Protein 2C9O (pdb70)

Foldseek 3Di:
DVFVVVCVLLPQAQALCADPVLFHDCAPNQDHDLGQLSSVLSVVLVCVVVVVLQLFFAEEEAAPFLCQVNSLVNSLSSVHPLQFEAEDEQLVLDDDPDHSVRVVVLLFQSQKKKKFKDKAWKQWWAFQDWDPVCTKTWHAAPVGIDIDRHDPVLVVQCVVQVHDRQWIWMAGPPPRHIGTQAGEPVPDDPVDDERDNYYYTHHDHSTDIDIDIDMDTSSNVVVVDVVSVVVQVVCVVVVRMDMRGGEYEYENCQSDADVRLVSVSVQCNPPSTHHYYYYAHDAWDCQPPPVDDIDGRNHDPVNVVRYHYGYGYADQLVSLLVSLVSSCVVVVAAEDPLLSSVLSVVCVVANSVVSSVLRVVLCVVCVVVVHRHRYNVSSVVSPVVDDHPVVVVVVVVD/DAPVVVCLLQPQQQALCADPVQFNPAADSLGGDQGQLSSVLSVVLVCVVVVNLQLFFAEEEAAPFQCLVSSLVRSQSSNDVLQFEQEDEQLVLDDPVDHSVVVVVLSQQRRKKKKFKDWAWKQWAQWADWAPDCWIWTWGAAPVGIDIDTGHPVLVVLCVVQVDDHQWIWIAGPPPSHIDTQAGACVPDDADPHDDSRHDHTHDDHSTDTDIDIDMDTSSRVCDVVVRVVCVVVVRMDMRGGEYEYELNQSHAPVRLVSVSVLSNDSRTHHYYYYAHDAWDCQPPPVPDIDGSSHDPVNVVRYHYRYGYDDDLVRLLSSLVSLCVVVVAAADPVLSSVLSVVCVVANSVVSNVVRVQLRVVCVVVVHRHRYNVSSVVSPVVDDHPVVVVVVVD/DAPPPCVVCVLQPQAQALCADPVLFHDCAPSLDHPLGQQSSVLSVVLVCVVVLNLQLFAAEEEAAPFQCLVNSLVNSQSSVHPLFFEAEDELLVLDDPPDHSVRVVVLRQQSRKKKWFFDPVPTDTDIGTRNVVVVVPVVSVVVQVVCVVVVGMDMHGGEYEYELNQSHAPVNQVSVSVQSNDSRTHHYYYYAHDAWDCQPPPVPDIDGSSHDPVRVVRYHYGYGYADDLVRLLVSLVSLCVVVVAAEDPLQSSVLSVVCVVPNSVVSSVVRVQLRVVCVVVVHRHRYNVSSVVSPVVDDDPVVVVVVVVD

Secondary structure (DSSP, 8-state):
-HHHHHHHTTTT--S--B-TTSPBPSEETTEES-HHHHHHHHHHHHHHHTT--TT-EEEEE--TTSSHHHHHHHHHHHH-TTS-EEEEEGGGG--SSS-HHHHHHHHHHHTEEEEEEEEEEEEEEEEEEEEE--EEEEEEETTEEEEEEE-HHHHHHHHHTT--TTEEEEEETTT--EEEEEEETTS--TTS-SSSSEEPPPPS-SEEEEEEEEEEEHHHHHHT--HHHHHHHHHHHTTSEEEEE-EEEEESGGG-BHHHHHHHHHHTTSTTPPEEEEEE--SEEEPBTTSS-EEETT--HHHHTTEEEEE--PPPHHHHHHHHHHHHHHHT--B-HHHHHHHHHHHHHS-HHHHHHTHHHHHHHHHHTT-SSB-HHHHHHHHHHS--HHHHHHHHH-/---GGGGGGGTT--S----TTS---SEETTEES-HHHHHHHHHHHHHHHTT--TT-EEEEE--TTSSHHHHHHHHHHHH-TTS-EEEEEGGGG--SSS-HHHHHHHHHHHTEEEEEEEEEEEEEEEEEEEEE---EEEEEEETTEEEEEEE-HHHHHHHHHTT--TTEEEEEETTT--EEEEEEEGGGS--SSEEETTEEPPPSS-SEEEEEEEEEEEHHHH--HHHHHHHHHTTSEEEEE-EEEEESGGG-BHHHHHHHHHHTT-TTPPEEEEEE--SEEEPBTTSS-EEETT--HHHHTTEEEEE--PPPHHHHHHHHHHHHHHHT--B-HHHHHHHHHHHHHS-HHHHHHTHHHHHHHHHHTT-SSB-HHHHHHHHHH---HHHHHHHH-/-----GGGTGGGTT--S--B-TTSPBPSEETTEES-HHHHHHHHHHHHHHHTT--TT-EEEEE--TTSSHHHHHHHHHHHH-TTS-EEEEEGGGG--SSS-HHHHHHHHHHHTEEEEEEEE--EEEEEEEHHHHHTT---HHHHHHHHHHTTSEEEEE-EEEEE-GGG-BHHHHHHHHHHHTSSSPPEEEEEE--SEEEPBTTSS-EEETT--HHHHTTEEEEE--PPPHHHHHHHHHHHHHHTT--B-HHHHHHHHHHHHHS-HHHHHHTHHHHHHHHHHTT-SSB-HHHHHHHHHH-B-HHHHHHHHH-

InterPro domains:
  IPR003593 AAA+ ATPase domain [SM00382] (62-365)
  IPR010339 TIP49, P-loop domain [PF06068] (14-368)
  IPR027238 RuvB-like [PTHR11093] (2-456)
  IPR027417 P-loop containing nucleoside triphosphate hydrolase [G3DSA:3.40.50.300] (10-363)
  IPR027417 P-loop containing nucleoside triphosphate hydrolase [SSF52540] (37-436)
  IPR041048 RuvB-like, AAA-lid domain [PF17856] (374-439)
  IPR042487 RuvBL1/2, DNA/RNA binding domain [G3DSA:2.40.50.360] (119-244)

Structure (mmCIF, N/CA/C/O backbone):
data_2C9O
#
_entry.id   2C9O
#
_cell.length_a   207.080
_cell.length_b   207.080
_cell.length_c   60.710
_cell.angle_alpha   90.00
_cell.angle_beta   90.00
_cell.angle_gamma   120.00
#
_symmetry.space_group_name_H-M   'P 6'
#
loop_
_entity.id
_entity.type
_entity.pdbx_description
1 polymer 'RUVB-LIKE 1'
2 non-polymer "ADENOSINE-5'-DIPHOSPHATE"
3 water water
#
loop_
_atom_site.group_PDB
_atom_site.id
_atom_site.type_symbol
_atom_site.label_atom_id
_atom_site.label_alt_id
_atom_site.label_comp_id
_atom_site.label_asym_id
_atom_site.label_entity_id
_atom_site.label_seq_id
_atom_site.pdbx_PDB_ins_code
_atom_site.Cartn_x
_atom_site.Cartn_y
_atom_site.Cartn_z
_atom_site.occupancy
_atom_site.B_iso_or_equiv
_atom_site.auth_seq_id
_atom_site.auth_comp_id
_atom_site.auth_asym_id
_atom_site.auth_atom_id
_atom_site.pdbx_PDB_model_num
ATOM 1 N N . THR A 1 9 ? 3.903 34.503 18.447 1.00 74.62 9 THR A N 1
ATOM 2 C CA . THR A 1 9 ? 2.831 35.099 19.317 1.00 74.33 9 THR A CA 1
ATOM 3 C C . THR A 1 9 ? 2.894 34.565 20.757 1.00 74.17 9 THR A C 1
ATOM 4 O O . THR A 1 9 ? 3.063 35.334 21.703 1.00 74.10 9 THR A O 1
ATOM 8 N N . THR A 1 10 ? 2.751 33.253 20.930 1.00 73.81 10 THR A N 1
ATOM 9 C CA . THR A 1 10 ? 2.878 32.671 22.267 1.00 73.56 10 THR A CA 1
ATOM 10 C C . THR A 1 10 ? 4.232 33.063 22.857 1.00 73.20 10 THR A C 1
ATOM 11 O O . THR A 1 10 ? 4.314 33.315 24.067 1.00 73.41 10 THR A O 1
ATOM 15 N N . LYS A 1 11 ? 5.282 33.139 22.020 1.00 72.38 11 LYS A N 1
ATOM 16 C CA . LYS A 1 11 ? 6.625 33.504 22.532 1.00 71.59 11 LYS A CA 1
ATOM 17 C C . LYS A 1 11 ? 6.794 35.014 22.828 1.00 70.47 11 LYS A C 1
ATOM 18 O O . LYS A 1 11 ? 7.381 35.360 23.854 1.00 69.86 11 LYS A O 1
ATOM 24 N N . THR A 1 12 ? 6.276 35.897 21.968 1.00 69.19 12 THR A N 1
ATOM 25 C CA . THR A 1 12 ? 6.325 37.340 22.271 1.00 68.27 12 THR A CA 1
ATOM 26 C C . THR A 1 12 ? 5.485 37.587 23.520 1.00 66.84 12 THR A C 1
ATOM 27 O O . THR A 1 12 ? 5.904 38.292 24.432 1.00 65.48 12 THR A O 1
ATOM 31 N N . GLN A 1 13 ? 4.319 36.945 23.547 1.00 66.20 13 GLN A N 1
ATOM 32 C CA . GLN A 1 13 ? 3.436 36.903 24.708 1.00 65.71 13 GLN A CA 1
ATOM 33 C C . GLN A 1 13 ? 4.181 36.404 25.921 1.00 65.27 13 GLN A C 1
ATOM 34 O O . GLN A 1 13 ? 4.066 37.005 26.993 1.00 65.51 13 GLN A O 1
ATOM 40 N N . ARG A 1 14 ? 4.954 35.323 25.742 1.00 63.65 14 ARG A N 1
ATOM 41 C CA . ARG A 1 14 ? 5.748 34.740 26.819 1.00 63.00 14 ARG A CA 1
ATOM 42 C C . ARG A 1 14 ? 6.792 35.696 27.400 1.00 61.24 14 ARG A C 1
ATOM 43 O O . ARG A 1 14 ? 7.113 35.599 28.598 1.00 61.49 14 ARG A O 1
ATOM 51 N N . ILE A 1 15 ? 7.369 36.559 26.553 1.00 57.91 15 ILE A N 1
ATOM 52 C CA . ILE A 1 15 ? 8.422 37.457 26.994 1.00 55.64 15 ILE A CA 1
ATOM 53 C C . ILE A 1 15 ? 7.916 38.858 27.459 1.00 53.25 15 ILE A C 1
ATOM 54 O O . ILE A 1 15 ? 8.701 39.674 27.931 1.00 52.90 15 ILE A O 1
ATOM 59 N N . ALA A 1 16 ? 6.622 39.113 27.326 1.00 50.57 16 ALA A N 1
ATOM 60 C CA . ALA A 1 16 ? 6.036 40.435 27.622 1.00 49.46 16 ALA A CA 1
ATOM 61 C C . ALA A 1 16 ? 6.106 40.798 29.098 1.00 47.18 16 ALA A C 1
ATOM 62 O O . ALA A 1 16 ? 6.341 41.926 29.421 1.00 44.93 16 ALA A O 1
ATOM 64 N N . SER A 1 17 ? 5.932 39.826 29.995 1.00 45.32 17 SER A N 1
ATOM 65 C CA . SER A 1 17 ? 6.027 40.141 31.395 1.00 44.94 17 SER A CA 1
ATOM 66 C C . SER A 1 17 ? 7.478 40.405 31.844 1.00 42.80 17 SER A C 1
ATOM 67 O O . SER A 1 17 ? 7.727 40.716 33.008 1.00 40.58 17 SER A O 1
ATOM 70 N N . HIS A 1 18 ? 8.412 40.244 30.913 1.00 41.23 18 HIS A N 1
ATOM 71 C CA . HIS A 1 18 ? 9.831 40.527 31.127 1.00 42.41 18 HIS A CA 1
ATOM 72 C C . HIS A 1 18 ? 10.358 41.693 30.296 1.00 41.74 18 HIS A C 1
ATOM 73 O O . HIS A 1 18 ? 11.542 41.751 30.099 1.00 42.97 18 HIS A O 1
ATOM 80 N N . SER A 1 19 ? 9.483 42.586 29.805 1.00 41.21 19 SER A N 1
ATOM 81 C CA . SER A 1 19 ? 9.852 43.687 28.927 1.00 41.26 19 SER A CA 1
ATOM 82 C C . SER A 1 19 ? 10.779 44.691 29.575 1.00 41.41 19 SER A C 1
ATOM 83 O O . SER A 1 19 ? 11.383 45.517 28.880 1.00 40.41 19 SER A O 1
ATOM 86 N N . HIS A 1 20 ? 10.863 44.638 30.907 1.00 41.30 20 HIS A N 1
ATOM 87 C CA . HIS A 1 20 ? 11.735 45.534 31.684 1.00 41.29 20 HIS A CA 1
ATOM 88 C C . HIS A 1 20 ? 13.179 44.997 31.869 1.00 40.66 20 HIS A C 1
ATOM 89 O O . HIS A 1 20 ? 14.033 45.701 32.379 1.00 39.74 20 HIS A O 1
ATOM 96 N N . VAL A 1 21 ? 13.397 43.742 31.521 1.00 41.30 21 VAL A N 1
ATOM 97 C CA . VAL A 1 21 ? 14.665 43.048 31.753 1.00 41.74 21 VAL A CA 1
ATOM 98 C C . VAL A 1 21 ? 15.643 43.350 30.608 1.00 42.45 21 VAL A C 1
ATOM 99 O O . VAL A 1 21 ? 15.421 43.002 29.442 1.00 42.32 21 VAL A O 1
ATOM 103 N N . LYS A 1 22 ? 16.707 44.065 30.963 1.00 43.46 22 LYS A N 1
ATOM 104 C CA . LYS A 1 22 ? 17.695 44.548 29.991 1.00 43.67 22 LYS A CA 1
ATOM 105 C C . LYS A 1 22 ? 19.036 43.855 30.075 1.00 42.57 22 LYS A C 1
ATOM 106 O O . LYS A 1 22 ? 19.889 44.112 29.269 1.00 42.56 22 LYS A O 1
ATOM 112 N N . GLY A 1 23 ? 19.216 43.008 31.061 1.00 42.94 23 GLY A N 1
ATOM 113 C CA . GLY A 1 23 ? 20.498 42.409 31.341 1.00 42.84 23 GLY A CA 1
ATOM 114 C C . GLY A 1 23 ? 20.440 42.014 32.801 1.00 43.16 23 GLY A C 1
ATOM 115 O O . GLY A 1 23 ? 19.347 42.008 33.403 1.00 42.01 23 GLY A O 1
ATOM 116 N N . LEU A 1 24 ? 21.609 41.676 33.356 1.00 42.83 24 LEU A N 1
ATOM 117 C CA . LEU A 1 24 ? 21.716 41.120 34.701 1.00 42.60 24 LEU A CA 1
ATOM 118 C C . LEU A 1 24 ? 22.078 42.188 35.715 1.00 42.63 24 LEU A C 1
ATOM 119 O O . LEU A 1 24 ? 22.068 41.918 36.903 1.00 42.54 24 LEU A O 1
ATOM 124 N N . GLY A 1 25 ? 22.410 43.397 35.257 1.00 43.09 25 GLY A N 1
ATOM 125 C CA . GLY A 1 25 ? 22.702 44.500 36.162 1.00 43.30 25 GLY A CA 1
ATOM 126 C C . GLY A 1 25 ? 23.855 44.269 37.107 1.00 43.01 25 GLY A C 1
ATOM 127 O O . GLY A 1 25 ? 23.723 44.413 38.313 1.00 43.37 25 GLY A O 1
ATOM 128 N N . LEU A 1 26 ? 24.994 43.891 36.560 1.00 43.94 26 LEU A N 1
ATOM 129 C CA . LEU A 1 26 ? 26.214 43.653 37.373 1.00 44.65 26 LEU A CA 1
ATOM 130 C C . LEU A 1 26 ? 27.223 44.717 37.066 1.00 45.90 26 LEU A C 1
ATOM 131 O O . LEU A 1 26 ? 27.144 45.343 36.032 1.00 46.26 26 LEU A O 1
ATOM 136 N N . ASP A 1 27 ? 28.176 44.915 37.963 1.00 47.41 27 ASP A N 1
ATOM 137 C CA . ASP A 1 27 ? 29.237 45.853 37.709 1.00 49.27 27 ASP A CA 1
ATOM 138 C C . ASP A 1 27 ? 30.362 45.110 37.023 1.00 50.12 27 ASP A C 1
ATOM 139 O O . ASP A 1 27 ? 30.216 43.931 36.643 1.00 49.71 27 ASP A O 1
ATOM 144 N N . GLU A 1 28 ? 31.477 45.816 36.860 1.00 51.41 28 GLU A N 1
ATOM 145 C CA . GLU A 1 28 ? 32.616 45.338 36.095 1.00 52.39 28 GLU A CA 1
ATOM 146 C C . GLU A 1 28 ? 33.322 44.214 36.811 1.00 52.75 28 GLU A C 1
ATOM 147 O O . GLU A 1 28 ? 33.929 43.360 36.169 1.00 53.31 28 GLU A O 1
ATOM 153 N N . SER A 1 29 ? 33.220 44.216 38.143 1.00 52.91 29 SER A N 1
ATOM 154 C CA . SER A 1 29 ? 33.685 43.114 38.992 1.00 52.70 29 SER A CA 1
ATOM 155 C C . SER A 1 29 ? 32.787 41.886 38.854 1.00 52.62 29 SER A C 1
ATOM 156 O O . SER A 1 29 ? 33.117 40.806 39.351 1.00 53.07 29 SER A O 1
ATOM 159 N N . GLY A 1 30 ? 31.641 42.052 38.201 1.00 52.60 30 GLY A N 1
ATOM 160 C CA . GLY A 1 30 ? 30.666 40.956 38.042 1.00 51.92 30 GLY A CA 1
ATOM 161 C C . GLY A 1 30 ? 29.717 40.823 39.224 1.00 51.79 30 GLY A C 1
ATOM 162 O O . GLY A 1 30 ? 29.007 39.843 39.319 1.00 52.47 30 GLY A O 1
ATOM 163 N N . LEU A 1 31 ? 29.693 41.800 40.127 1.00 52.05 31 LEU A N 1
ATOM 164 C CA . LEU A 1 31 ? 28.817 41.763 41.310 1.00 52.28 31 LEU A CA 1
ATOM 165 C C . LEU A 1 31 ? 27.527 42.512 41.053 1.00 52.55 31 LEU A C 1
ATOM 166 O O . LEU A 1 31 ? 27.498 43.438 40.249 1.00 52.34 31 LEU A O 1
ATOM 171 N N . ALA A 1 32 ? 26.460 42.098 41.739 1.00 52.89 32 ALA A N 1
ATOM 172 C CA . ALA A 1 32 ? 25.101 42.605 41.453 1.00 53.62 32 ALA A CA 1
ATOM 173 C C . ALA A 1 32 ? 24.926 44.031 41.972 1.00 53.98 32 ALA A C 1
ATOM 174 O O . ALA A 1 32 ? 25.252 44.336 43.115 1.00 54.43 32 ALA A O 1
ATOM 176 N N . LYS A 1 33 ? 24.413 44.910 41.123 1.00 54.73 33 LYS A N 1
ATOM 177 C CA . LYS A 1 33 ? 24.058 46.239 41.578 1.00 55.09 33 LYS A CA 1
ATOM 178 C C . LYS A 1 33 ? 22.675 46.211 42.206 1.00 55.39 33 LYS A C 1
ATOM 179 O O . LYS A 1 33 ? 21.818 45.490 41.755 1.00 55.76 33 LYS A O 1
ATOM 185 N N . GLN A 1 34 ? 22.472 47.027 43.235 1.00 56.83 34 GLN A N 1
ATOM 186 C CA . GLN A 1 34 ? 21.174 47.188 43.939 1.00 56.63 34 GLN A CA 1
ATOM 187 C C . GLN A 1 34 ? 19.938 47.033 43.050 1.00 56.00 34 GLN A C 1
ATOM 188 O O . GLN A 1 34 ? 18.957 46.312 43.363 1.00 57.94 34 GLN A O 1
ATOM 194 N N . ALA A 1 35 ? 19.976 47.726 41.933 1.00 54.50 35 ALA A N 1
ATOM 195 C CA . ALA A 1 35 ? 18.892 47.662 40.992 1.00 52.76 35 ALA A CA 1
ATOM 196 C C . ALA A 1 35 ? 19.411 48.211 39.706 1.00 52.05 35 ALA A C 1
ATOM 197 O O . ALA A 1 35 ? 19.730 49.409 39.638 1.00 52.55 35 ALA A O 1
ATOM 199 N N . ALA A 1 36 ? 19.507 47.357 38.690 1.00 50.15 36 ALA A N 1
ATOM 200 C CA . ALA A 1 36 ? 20.022 47.799 37.407 1.00 49.04 36 ALA A CA 1
ATOM 201 C C . ALA A 1 36 ? 19.584 46.839 36.320 1.00 47.50 36 ALA A C 1
ATOM 202 O O . ALA A 1 36 ? 19.428 45.651 36.563 1.00 48.25 36 ALA A O 1
ATOM 204 N N . SER A 1 37 ? 19.439 47.358 35.111 1.00 46.06 37 SER A N 1
ATOM 205 C CA . SER A 1 37 ? 18.970 46.605 33.964 1.00 46.12 37 SER A CA 1
ATOM 206 C C . SER A 1 37 ? 17.599 45.989 34.192 1.00 45.22 37 SER A C 1
ATOM 207 O O . SER A 1 37 ? 17.273 45.019 33.546 1.00 43.79 37 SER A O 1
ATOM 210 N N . GLY A 1 38 ? 16.804 46.573 35.090 1.00 44.40 38 GLY A N 1
ATOM 211 C CA . GLY A 1 38 ? 15.463 46.087 35.382 1.00 44.88 38 GLY A CA 1
ATOM 212 C C . GLY A 1 38 ? 15.320 45.095 36.518 1.00 44.76 38 GLY A C 1
ATOM 213 O O . GLY A 1 38 ? 14.221 44.819 36.944 1.00 44.36 38 GLY A O 1
ATOM 214 N N . LEU A 1 39 ? 16.430 44.550 37.002 1.00 44.87 39 LEU A N 1
ATOM 215 C CA . LEU A 1 39 ? 16.408 43.527 38.022 1.00 44.77 39 LEU A CA 1
ATOM 216 C C . LEU A 1 39 ? 16.693 44.104 39.402 1.00 44.63 39 LEU A C 1
ATOM 217 O O . LEU A 1 39 ? 17.523 44.985 39.549 1.00 44.61 39 LEU A O 1
ATOM 222 N N . VAL A 1 40 ? 16.013 43.575 40.408 1.00 44.41 40 VAL A N 1
ATOM 223 C CA . VAL A 1 40 ? 16.194 43.995 41.787 1.00 45.00 40 VAL A CA 1
ATOM 224 C C . VAL A 1 40 ? 16.275 42.711 42.590 1.00 44.42 40 VAL A C 1
ATOM 225 O O . VAL A 1 40 ? 15.524 41.811 42.370 1.00 46.20 40 VAL A O 1
ATOM 229 N N . GLY A 1 41 ? 17.197 42.615 43.523 1.00 43.96 41 GLY A N 1
ATOM 230 C CA . GLY A 1 41 ? 17.307 41.458 44.364 1.00 43.74 41 GLY A CA 1
ATOM 231 C C . GLY A 1 41 ? 17.817 40.288 43.552 1.00 44.16 41 GLY A C 1
ATOM 232 O O . GLY A 1 41 ? 18.403 40.455 42.467 1.00 42.97 41 GLY A O 1
ATOM 233 N N . GLN A 1 42 ? 17.618 39.093 44.098 1.00 43.80 42 GLN A N 1
ATOM 234 C CA . GLN A 1 42 ? 18.119 37.855 43.475 1.00 43.92 42 GLN A CA 1
ATOM 235 C C . GLN A 1 42 ? 19.611 37.937 43.073 1.00 44.18 42 GLN A C 1
ATOM 236 O O . GLN A 1 42 ? 20.026 37.407 42.037 1.00 43.27 42 GLN A O 1
ATOM 242 N N . GLU A 1 43 ? 20.416 38.550 43.932 1.00 44.38 43 GLU A N 1
ATOM 243 C CA . GLU A 1 43 ? 21.780 38.924 43.571 1.00 45.83 43 GLU A CA 1
ATOM 244 C C . GLU A 1 43 ? 22.752 37.758 43.326 1.00 45.08 43 GLU A C 1
ATOM 245 O O . GLU A 1 43 ? 23.456 37.758 42.342 1.00 44.14 43 GLU A O 1
ATOM 251 N N . ASN A 1 44 ? 22.743 36.766 44.207 1.00 45.77 44 ASN A N 1
ATOM 252 C CA . ASN A 1 44 ? 23.583 35.575 44.050 1.00 45.19 44 ASN A CA 1
ATOM 253 C C . ASN A 1 44 ? 23.356 34.949 42.688 1.00 44.15 44 ASN A C 1
ATOM 254 O O . ASN A 1 44 ? 24.321 34.723 41.963 1.00 42.46 44 ASN A O 1
ATOM 259 N N . ALA A 1 45 ? 22.083 34.726 42.316 1.00 43.51 45 ALA A N 1
ATOM 260 C CA . ALA A 1 45 ? 21.769 34.095 41.039 1.00 43.14 45 ALA A CA 1
ATOM 261 C C . ALA A 1 45 ? 22.184 34.933 39.848 1.00 43.04 45 ALA A C 1
ATOM 262 O O . ALA A 1 45 ? 22.678 34.418 38.844 1.00 44.14 45 ALA A O 1
ATOM 264 N N . ARG A 1 46 ? 21.942 36.233 39.937 1.00 42.15 46 ARG A N 1
ATOM 265 C CA . ARG A 1 46 ? 22.390 37.183 38.911 1.00 41.18 46 ARG A CA 1
ATOM 266 C C . ARG A 1 46 ? 23.879 37.119 38.709 1.00 40.97 46 ARG A C 1
ATOM 267 O O . ARG A 1 46 ? 24.311 37.087 37.579 1.00 41.54 46 ARG A O 1
ATOM 275 N N . GLU A 1 47 ? 24.653 37.061 39.797 1.00 40.87 47 GLU A N 1
ATOM 276 C CA . GLU A 1 47 ? 26.092 36.884 39.722 1.00 41.71 47 GLU A CA 1
ATOM 277 C C . GLU A 1 47 ? 26.512 35.521 39.121 1.00 41.60 47 GLU A C 1
ATOM 278 O O . GLU A 1 47 ? 27.439 35.451 38.314 1.00 41.91 47 GLU A O 1
ATOM 284 N N . ALA A 1 48 ? 25.828 34.444 39.490 1.00 40.80 48 ALA A N 1
ATOM 285 C CA . ALA A 1 48 ? 26.063 33.150 38.828 1.00 41.08 48 ALA A CA 1
ATOM 286 C C . ALA A 1 48 ? 25.748 33.217 37.337 1.00 40.15 48 ALA A C 1
ATOM 287 O O . ALA A 1 48 ? 26.548 32.774 36.517 1.00 39.68 48 ALA A O 1
ATOM 289 N N . CYS A 1 49 ? 24.644 33.831 36.935 1.00 41.91 49 CYS A N 1
ATOM 290 C CA . CYS A 1 49 ? 24.387 34.000 35.488 1.00 41.56 49 CYS A CA 1
ATOM 291 C C . CYS A 1 49 ? 25.465 34.807 34.770 1.00 41.34 49 CYS A C 1
ATOM 292 O O . CYS A 1 49 ? 25.730 34.618 33.595 1.00 40.85 49 CYS A O 1
ATOM 295 N N . GLY A 1 50 ? 26.077 35.736 35.472 1.00 42.04 50 GLY A N 1
ATOM 296 C CA . GLY A 1 50 ? 27.181 36.506 34.898 1.00 42.15 50 GLY A CA 1
ATOM 297 C C . GLY A 1 50 ? 28.427 35.690 34.612 1.00 41.97 50 GLY A C 1
ATOM 298 O O . GLY A 1 50 ? 29.107 35.933 33.629 1.00 42.13 50 GLY A O 1
ATOM 299 N N . VAL A 1 51 ? 28.727 34.734 35.475 1.00 42.22 51 VAL A N 1
ATOM 300 C CA . VAL A 1 51 ? 29.754 33.737 35.159 1.00 43.00 51 VAL A CA 1
ATOM 301 C C . VAL A 1 51 ? 29.385 32.917 33.927 1.00 42.29 51 VAL A C 1
ATOM 302 O O . VAL A 1 51 ? 30.198 32.753 33.045 1.00 42.80 51 VAL A O 1
ATOM 306 N N . ILE A 1 52 ? 28.152 32.466 33.830 1.00 42.90 52 ILE A N 1
ATOM 307 C CA . ILE A 1 52 ? 27.690 31.779 32.625 1.00 42.35 52 ILE A CA 1
ATOM 308 C C . ILE A 1 52 ? 27.903 32.655 31.412 1.00 41.83 52 ILE A C 1
ATOM 309 O O . ILE A 1 52 ? 28.435 32.215 30.421 1.00 40.17 52 ILE A O 1
ATOM 314 N N . VAL A 1 53 ? 27.514 33.918 31.497 1.00 41.46 53 VAL A N 1
ATOM 315 C CA . VAL A 1 53 ? 27.677 34.808 30.352 1.00 42.48 53 VAL A CA 1
ATOM 316 C C . VAL A 1 53 ? 29.141 34.863 29.922 1.00 41.25 53 VAL A C 1
ATOM 317 O O . VAL A 1 53 ? 29.441 34.755 28.756 1.00 40.30 53 VAL A O 1
ATOM 321 N N . GLU A 1 54 ? 30.051 35.000 30.866 1.00 41.86 54 GLU A N 1
ATOM 322 C CA . GLU A 1 54 ? 31.474 35.068 30.496 1.00 42.93 54 GLU A CA 1
ATOM 323 C C . GLU A 1 54 ? 31.968 33.748 29.920 1.00 43.03 54 GLU A C 1
ATOM 324 O O . GLU A 1 54 ? 32.767 33.741 29.006 1.00 43.19 54 GLU A O 1
ATOM 330 N N . LEU A 1 55 ? 31.508 32.631 30.472 1.00 43.18 55 LEU A N 1
ATOM 331 C CA . LEU A 1 55 ? 31.881 31.322 29.963 1.00 43.97 55 LEU A CA 1
ATOM 332 C C . LEU A 1 55 ? 31.421 31.149 28.511 1.00 44.01 55 LEU A C 1
ATOM 333 O O . LEU A 1 55 ? 32.133 30.612 27.680 1.00 42.93 55 LEU A O 1
ATOM 338 N N . ILE A 1 56 ? 30.195 31.565 28.233 1.00 44.28 56 ILE A N 1
ATOM 339 C CA . ILE A 1 56 ? 29.654 31.477 26.892 1.00 45.56 56 ILE A CA 1
ATOM 340 C C . ILE A 1 56 ? 30.462 32.344 25.952 1.00 45.80 56 ILE A C 1
ATOM 341 O O . ILE A 1 56 ? 30.850 31.888 24.890 1.00 46.15 56 ILE A O 1
ATOM 346 N N . LYS A 1 57 ? 30.731 33.587 26.349 1.00 46.89 57 LYS A N 1
ATOM 347 C CA . LYS A 1 57 ? 31.501 34.495 25.521 1.00 48.28 57 LYS A CA 1
ATOM 348 C C . LYS A 1 57 ? 32.938 33.994 25.275 1.00 48.92 57 LYS A C 1
ATOM 349 O O . LYS A 1 57 ? 33.483 34.228 24.215 1.00 48.45 57 LYS A O 1
ATOM 355 N N . SER A 1 58 ? 33.515 33.306 26.263 1.00 49.64 58 SER A N 1
ATOM 356 C CA . SER A 1 58 ? 34.821 32.641 26.144 1.00 51.02 58 SER A CA 1
ATOM 357 C C . SER A 1 58 ? 34.782 31.296 25.424 1.00 51.82 58 SER A C 1
ATOM 358 O O . SER A 1 58 ? 35.809 30.696 25.214 1.00 51.60 58 SER A O 1
ATOM 361 N N . LYS A 1 59 ? 33.587 30.805 25.102 1.00 53.38 59 LYS A N 1
ATOM 362 C CA . LYS A 1 59 ? 33.393 29.487 24.510 1.00 53.95 59 LYS A CA 1
ATOM 363 C C . LYS A 1 59 ? 33.981 28.385 25.373 1.00 54.24 59 LYS A C 1
ATOM 364 O O . LYS A 1 59 ? 34.716 27.514 24.911 1.00 54.48 59 LYS A O 1
ATOM 370 N N . LYS A 1 60 ? 33.607 28.423 26.645 1.00 54.61 60 LYS A N 1
ATOM 371 C CA . LYS A 1 60 ? 34.016 27.420 27.613 1.00 54.70 60 LYS A CA 1
ATOM 372 C C . LYS A 1 60 ? 32.817 26.670 28.104 1.00 54.53 60 LYS A C 1
ATOM 373 O O . LYS A 1 60 ? 32.876 26.039 29.148 1.00 55.22 60 LYS A O 1
ATOM 379 N N . MET A 1 61 ? 31.737 26.726 27.332 1.00 54.38 61 MET A N 1
ATOM 380 C CA . MET A 1 61 ? 30.470 26.082 27.699 1.00 54.72 61 MET A CA 1
ATOM 381 C C . MET A 1 61 ? 30.234 24.767 26.933 1.00 54.92 61 MET A C 1
ATOM 382 O O . MET A 1 61 ? 29.146 24.156 27.064 1.00 56.44 61 MET A O 1
ATOM 387 N N . ALA A 1 62 ? 31.235 24.336 26.169 1.00 53.78 62 ALA A N 1
ATOM 388 C CA . ALA A 1 62 ? 31.123 23.162 25.327 1.00 53.75 62 ALA A CA 1
ATOM 389 C C . ALA A 1 62 ? 30.664 21.964 26.140 1.00 53.14 62 ALA A C 1
ATOM 390 O O . ALA A 1 62 ? 31.301 21.567 27.109 1.00 51.66 62 ALA A O 1
ATOM 392 N N . GLY A 1 63 ? 29.528 21.425 25.725 1.00 52.87 63 GLY A N 1
ATOM 393 C CA . GLY A 1 63 ? 28.885 20.318 26.423 1.00 52.84 63 GLY A CA 1
ATOM 394 C C . GLY A 1 63 ? 28.336 20.625 27.809 1.00 52.37 63 GLY A C 1
ATOM 395 O O . GLY A 1 63 ? 28.152 19.708 28.574 1.00 54.16 63 GLY A O 1
ATOM 396 N N . ARG A 1 64 ? 28.132 21.890 28.173 1.00 50.66 64 ARG A N 1
ATOM 397 C CA . ARG A 1 64 ? 27.516 22.187 29.464 1.00 49.33 64 ARG A CA 1
ATOM 398 C C . ARG A 1 64 ? 26.175 22.826 29.181 1.00 47.54 64 ARG A C 1
ATOM 399 O O . ARG A 1 64 ? 25.940 23.334 28.103 1.00 47.30 64 ARG A O 1
ATOM 407 N N . ALA A 1 65 ? 25.301 22.813 30.172 1.00 46.58 65 ALA A N 1
ATOM 408 C CA . ALA A 1 65 ? 24.015 23.478 30.087 1.00 45.34 65 ALA A CA 1
ATOM 409 C C . ALA A 1 65 ? 23.831 24.115 31.455 1.00 44.53 65 ALA A C 1
ATOM 410 O O . ALA A 1 65 ? 24.682 23.962 32.341 1.00 42.80 65 ALA A O 1
ATOM 412 N N . VAL A 1 66 ? 22.745 24.863 31.614 1.00 43.94 66 VAL A N 1
ATOM 413 C CA . VAL A 1 66 ? 22.464 25.576 32.843 1.00 44.13 66 VAL A CA 1
ATOM 414 C C . VAL A 1 66 ? 21.119 25.060 33.338 1.00 43.56 66 VAL A C 1
ATOM 415 O O . VAL A 1 66 ? 20.280 24.721 32.524 1.00 43.73 66 VAL A O 1
ATOM 419 N N . LEU A 1 67 ? 20.958 24.985 34.660 1.00 43.71 67 LEU A N 1
ATOM 420 C CA . LEU A 1 67 ? 19.713 24.714 35.328 1.00 44.49 67 LEU A CA 1
ATOM 421 C C . LEU A 1 67 ? 19.454 25.800 36.371 1.00 43.87 67 LEU A C 1
ATOM 422 O O . LEU A 1 67 ? 20.221 25.978 37.280 1.00 44.16 67 LEU A O 1
ATOM 427 N N . LEU A 1 68 ? 18.356 26.518 36.212 1.00 44.88 68 LEU A N 1
ATOM 428 C CA . LEU A 1 68 ? 17.805 27.430 37.246 1.00 44.48 68 LEU A CA 1
ATOM 429 C C . LEU A 1 68 ? 16.761 26.679 38.079 1.00 43.78 68 LEU A C 1
ATOM 430 O O . LEU A 1 68 ? 15.800 26.173 37.551 1.00 42.65 68 LEU A O 1
ATOM 435 N N . ALA A 1 69 ? 16.999 26.580 39.384 1.00 43.15 69 ALA A N 1
ATOM 436 C CA . ALA A 1 69 ? 16.171 25.836 40.282 1.00 42.91 69 ALA A CA 1
ATOM 437 C C . ALA A 1 69 ? 15.628 26.702 41.386 1.00 42.64 69 ALA A C 1
ATOM 438 O O . ALA A 1 69 ? 16.372 27.232 42.186 1.00 43.11 69 ALA A O 1
ATOM 440 N N . GLY A 1 70 ? 14.324 26.764 41.486 1.00 42.62 70 GLY A N 1
ATOM 441 C CA . GLY A 1 70 ? 13.695 27.464 42.559 1.00 42.27 70 GLY A CA 1
ATOM 442 C C . GLY A 1 70 ? 12.220 27.530 42.339 1.00 42.78 70 GLY A C 1
ATOM 443 O O . GLY A 1 70 ? 11.683 27.114 41.263 1.00 42.31 70 GLY A O 1
ATOM 444 N N . PRO A 1 71 ? 11.540 28.046 43.355 1.00 43.55 71 PRO A N 1
ATOM 445 C CA . PRO A 1 71 ? 10.098 28.018 43.319 1.00 43.79 71 PRO A CA 1
ATOM 446 C C . PRO A 1 71 ? 9.517 28.893 42.215 1.00 44.02 71 PRO A C 1
ATOM 447 O O . PRO A 1 71 ? 10.247 29.663 41.569 1.00 45.10 71 PRO A O 1
ATOM 451 N N . PRO A 1 72 ? 8.216 28.746 41.975 1.00 43.29 72 PRO A N 1
ATOM 452 C CA . PRO A 1 72 ? 7.499 29.587 41.013 1.00 43.22 72 PRO A CA 1
ATOM 453 C C . PRO A 1 72 ? 7.604 31.078 41.365 1.00 41.22 72 PRO A C 1
ATOM 454 O O . PRO A 1 72 ? 7.527 31.432 42.511 1.00 41.12 72 PRO A O 1
ATOM 458 N N . GLY A 1 73 ? 7.775 31.906 40.350 1.00 42.39 73 GLY A N 1
ATOM 459 C CA . GLY A 1 73 ? 7.930 33.346 40.497 1.00 42.52 73 GLY A CA 1
ATOM 460 C C . GLY A 1 73 ? 9.182 33.828 41.224 1.00 42.03 73 GLY A C 1
ATOM 461 O O . GLY A 1 73 ? 9.114 34.741 42.016 1.00 42.41 73 GLY A O 1
ATOM 462 N N . THR A 1 74 ? 10.319 33.212 40.960 1.00 42.65 74 THR A N 1
ATOM 463 C CA . THR A 1 74 ? 11.570 33.601 41.592 1.00 42.16 74 THR A CA 1
ATOM 464 C C . THR A 1 74 ? 12.510 34.064 40.504 1.00 43.30 74 THR A C 1
ATOM 465 O O . THR A 1 74 ? 13.709 34.165 40.701 1.00 42.54 74 THR A O 1
ATOM 469 N N . GLY A 1 75 ? 11.950 34.376 39.345 1.00 42.33 75 GLY A N 1
ATOM 470 C CA . GLY A 1 75 ? 12.751 34.976 38.299 1.00 43.07 75 GLY A CA 1
ATOM 471 C C . GLY A 1 75 ? 13.553 34.054 37.431 1.00 42.68 75 GLY A C 1
ATOM 472 O O . GLY A 1 75 ? 14.486 34.514 36.759 1.00 43.18 75 GLY A O 1
ATOM 473 N N . LYS A 1 76 ? 13.212 32.765 37.385 1.00 41.53 76 LYS A N 1
ATOM 474 C CA . LYS A 1 76 ? 14.018 31.839 36.575 1.00 41.50 76 LYS A CA 1
ATOM 475 C C . LYS A 1 76 ? 13.925 32.244 35.097 1.00 41.56 76 LYS A C 1
ATOM 476 O O . LYS A 1 76 ? 14.934 32.345 34.408 1.00 43.16 76 LYS A O 1
ATOM 482 N N . THR A 1 77 ? 12.719 32.530 34.598 1.00 41.45 77 THR A N 1
ATOM 483 C CA . THR A 1 77 ? 12.552 32.942 33.201 1.00 41.58 77 THR A CA 1
ATOM 484 C C . THR A 1 77 ? 13.217 34.284 32.939 1.00 42.76 77 THR A C 1
ATOM 485 O O . THR A 1 77 ? 13.853 34.480 31.900 1.00 43.92 77 THR A O 1
ATOM 489 N N . ALA A 1 78 ? 13.035 35.229 33.857 1.00 43.21 78 ALA A N 1
ATOM 490 C CA . ALA A 1 78 ? 13.700 36.568 33.767 1.00 43.28 78 ALA A CA 1
ATOM 491 C C . ALA A 1 78 ? 15.197 36.467 33.640 1.00 43.16 78 ALA A C 1
ATOM 492 O O . ALA A 1 78 ? 15.802 37.170 32.811 1.00 43.30 78 ALA A O 1
ATOM 494 N N . LEU A 1 79 ? 15.791 35.599 34.457 1.00 43.79 79 LEU A N 1
ATOM 495 C CA . LEU A 1 79 ? 17.256 35.404 34.479 1.00 43.92 79 LEU A CA 1
ATOM 496 C C . LEU A 1 79 ? 17.773 34.778 33.212 1.00 43.56 79 LEU A C 1
ATOM 497 O O . LEU A 1 79 ? 18.797 35.199 32.681 1.00 43.02 79 LEU A O 1
ATOM 502 N N . ALA A 1 80 ? 17.043 33.807 32.686 1.00 43.65 80 ALA A N 1
ATOM 503 C CA . ALA A 1 80 ? 17.399 33.220 31.405 1.00 43.39 80 ALA A CA 1
ATOM 504 C C . ALA A 1 80 ? 17.368 34.241 30.314 1.00 44.13 80 ALA A C 1
ATOM 505 O O . ALA A 1 80 ? 18.188 34.265 29.417 1.00 44.72 80 ALA A O 1
ATOM 507 N N . LEU A 1 81 ? 16.349 35.071 30.338 1.00 45.32 81 LEU A N 1
ATOM 508 C CA . LEU A 1 81 ? 16.206 36.096 29.319 1.00 44.64 81 LEU A CA 1
ATOM 509 C C . LEU A 1 81 ? 17.301 37.163 29.416 1.00 44.06 81 LEU A C 1
ATOM 510 O O . LEU A 1 81 ? 17.764 37.699 28.416 1.00 43.26 81 LEU A O 1
ATOM 515 N N . ALA A 1 82 ? 17.603 37.535 30.649 1.00 44.04 82 ALA A N 1
ATOM 516 C CA . ALA A 1 82 ? 18.662 38.464 30.983 1.00 43.65 82 ALA A CA 1
ATOM 517 C C . ALA A 1 82 ? 20.009 37.984 30.458 1.00 43.68 82 ALA A C 1
ATOM 518 O O . ALA A 1 82 ? 20.806 38.788 30.036 1.00 43.54 82 ALA A O 1
ATOM 520 N N . ILE A 1 83 ? 20.268 36.673 30.513 1.00 44.08 83 ILE A N 1
ATOM 521 C CA . ILE A 1 83 ? 21.522 36.098 29.972 1.00 44.29 83 ILE A CA 1
ATOM 522 C C . ILE A 1 83 ? 21.590 36.380 28.484 1.00 44.36 83 ILE A C 1
ATOM 523 O O . ILE A 1 83 ? 22.622 36.774 27.994 1.00 44.40 83 ILE A O 1
ATOM 528 N N . ALA A 1 84 ? 20.478 36.187 27.772 1.00 45.13 84 ALA A N 1
ATOM 529 C CA . ALA A 1 84 ? 20.438 36.438 26.331 1.00 45.14 84 ALA A CA 1
ATOM 530 C C . ALA A 1 84 ? 20.609 37.928 26.019 1.00 45.54 84 ALA A C 1
ATOM 531 O O . ALA A 1 84 ? 21.183 38.290 24.993 1.00 45.94 84 ALA A O 1
ATOM 533 N N . GLN A 1 85 ? 20.100 38.791 26.902 1.00 46.22 85 GLN A N 1
ATOM 534 C CA . GLN A 1 85 ? 20.247 40.239 26.765 1.00 46.38 85 GLN A CA 1
ATOM 535 C C . GLN A 1 85 ? 21.723 40.573 26.878 1.00 47.03 85 GLN A C 1
ATOM 536 O O . GLN A 1 85 ? 22.225 41.337 26.092 1.00 45.93 85 GLN A O 1
ATOM 542 N N . GLU A 1 86 ? 22.410 39.969 27.838 1.00 47.41 86 GLU A N 1
ATOM 543 C CA . GLU A 1 86 ? 23.837 40.236 28.053 1.00 48.37 86 GLU A CA 1
ATOM 544 C C . GLU A 1 86 ? 24.735 39.782 26.914 1.00 48.75 86 GLU A C 1
ATOM 545 O O . GLU A 1 86 ? 25.795 40.351 26.717 1.00 50.16 86 GLU A O 1
ATOM 551 N N . LEU A 1 87 ? 24.335 38.749 26.186 1.00 48.65 87 LEU A N 1
ATOM 552 C CA . LEU A 1 87 ? 25.009 38.375 24.953 1.00 49.25 87 LEU A CA 1
ATOM 553 C C . LEU A 1 87 ? 24.676 39.377 23.806 1.00 49.72 87 LEU A C 1
ATOM 554 O O . LEU A 1 87 ? 25.376 39.425 22.824 1.00 49.72 87 LEU A O 1
ATOM 559 N N . GLY A 1 88 ? 23.590 40.150 23.943 1.00 51.25 88 GLY A N 1
ATOM 560 C CA . GLY A 1 88 ? 23.061 41.077 22.909 1.00 52.24 88 GLY A CA 1
ATOM 561 C C . GLY A 1 88 ? 21.511 41.153 22.951 1.00 53.76 88 GLY A C 1
ATOM 562 O O . GLY A 1 88 ? 20.822 40.129 23.107 1.00 54.04 88 GLY A O 1
ATOM 563 N N . SER A 1 89 ? 20.948 42.362 22.830 1.00 54.96 89 SER A N 1
ATOM 564 C CA . SER A 1 89 ? 19.488 42.524 22.635 1.00 55.18 89 SER A CA 1
ATOM 565 C C . SER A 1 89 ? 19.031 41.866 21.323 1.00 55.91 89 SER A C 1
ATOM 566 O O . SER A 1 89 ? 17.864 41.487 21.191 1.00 57.01 89 SER A O 1
ATOM 569 N N . LYS A 1 90 ? 19.962 41.780 20.365 1.00 55.07 90 LYS A N 1
ATOM 570 C CA . LYS A 1 90 ? 19.903 40.903 19.177 1.00 54.20 90 LYS A CA 1
ATOM 571 C C . LYS A 1 90 ? 19.838 39.369 19.349 1.00 53.51 90 LYS A C 1
ATOM 572 O O . LYS A 1 90 ? 19.318 38.677 18.481 1.00 53.92 90 LYS A O 1
ATOM 578 N N . VAL A 1 91 ? 20.438 38.826 20.399 1.00 51.62 91 VAL A N 1
ATOM 579 C CA . VAL A 1 91 ? 20.641 37.381 20.484 1.00 50.26 91 VAL A CA 1
ATOM 580 C C . VAL A 1 91 ? 19.290 36.661 20.686 1.00 49.16 91 VAL A C 1
ATOM 581 O O . VAL A 1 91 ? 18.519 37.053 21.561 1.00 48.98 91 VAL A O 1
ATOM 585 N N . PRO A 1 92 ? 18.991 35.623 19.873 1.00 48.50 92 PRO A N 1
ATOM 586 C CA . PRO A 1 92 ? 17.695 34.920 20.007 1.00 48.22 92 PRO A CA 1
ATOM 587 C C . PRO A 1 92 ? 17.487 34.233 21.354 1.00 47.44 92 PRO A C 1
ATOM 588 O O . PRO A 1 92 ? 18.388 33.606 21.868 1.00 47.50 92 PRO A O 1
ATOM 592 N N . PHE A 1 93 ? 16.302 34.418 21.909 1.00 46.62 93 PHE A N 1
ATOM 593 C CA . PHE A 1 93 ? 15.883 33.837 23.146 1.00 47.08 93 PHE A CA 1
ATOM 594 C C . PHE A 1 93 ? 14.633 33.060 22.841 1.00 47.43 93 PHE A C 1
ATOM 595 O O . PHE A 1 93 ? 13.665 33.642 22.359 1.00 46.42 93 PHE A O 1
ATOM 603 N N . CYS A 1 94 ? 14.628 31.759 23.093 1.00 47.38 94 CYS A N 1
ATOM 604 C CA . CYS A 1 94 ? 13.445 30.978 22.787 1.00 46.96 94 CYS A CA 1
ATOM 605 C C . CYS A 1 94 ? 12.999 30.263 24.061 1.00 46.77 94 CYS A C 1
ATOM 606 O O . CYS A 1 94 ? 13.668 29.328 24.522 1.00 47.23 94 CYS A O 1
ATOM 609 N N . PRO A 1 95 ? 11.909 30.752 24.680 1.00 46.22 95 PRO A N 1
ATOM 610 C CA . PRO A 1 95 ? 11.350 30.091 25.849 1.00 46.72 95 PRO A CA 1
ATOM 611 C C . PRO A 1 95 ? 10.325 28.999 25.485 1.00 47.46 95 PRO A C 1
ATOM 612 O O . PRO A 1 95 ? 9.457 29.207 24.662 1.00 48.62 95 PRO A O 1
ATOM 616 N N . MET A 1 96 ? 10.451 27.836 26.098 1.00 47.50 96 MET A N 1
ATOM 617 C CA . MET A 1 96 ? 9.471 26.771 25.912 1.00 46.49 96 MET A CA 1
ATOM 618 C C . MET A 1 96 ? 9.175 26.162 27.263 1.00 46.18 96 MET A C 1
ATOM 619 O O . MET A 1 96 ? 9.895 26.373 28.235 1.00 45.77 96 MET A O 1
ATOM 624 N N . VAL A 1 97 ? 8.134 25.366 27.304 1.00 46.11 97 VAL A N 1
ATOM 625 C CA . VAL A 1 97 ? 7.817 24.558 28.486 1.00 46.91 97 VAL A CA 1
ATOM 626 C C . VAL A 1 97 ? 7.880 23.084 28.048 1.00 45.88 97 VAL A C 1
ATOM 627 O O . VAL A 1 97 ? 7.533 22.752 26.929 1.00 46.15 97 VAL A O 1
ATOM 631 N N . GLY A 1 98 ? 8.363 22.199 28.906 1.00 45.96 98 GLY A N 1
ATOM 632 C CA . GLY A 1 98 ? 8.640 20.829 28.476 1.00 46.03 98 GLY A CA 1
ATOM 633 C C . GLY A 1 98 ? 7.420 20.061 28.016 1.00 46.14 98 GLY A C 1
ATOM 634 O O . GLY A 1 98 ? 7.509 19.198 27.130 1.00 46.88 98 GLY A O 1
ATOM 635 N N . SER A 1 99 ? 6.258 20.375 28.582 1.00 45.49 99 SER A N 1
ATOM 636 C CA . SER A 1 99 ? 5.043 19.715 28.139 1.00 45.68 99 SER A CA 1
ATOM 637 C C . SER A 1 99 ? 4.653 20.009 26.696 1.00 44.95 99 SER A C 1
ATOM 638 O O . SER A 1 99 ? 3.834 19.297 26.133 1.00 44.42 99 SER A O 1
ATOM 641 N N . GLU A 1 100 ? 5.251 21.021 26.087 1.00 45.51 100 GLU A N 1
ATOM 642 C CA . GLU A 1 100 ? 5.009 21.344 24.670 1.00 47.00 100 GLU A CA 1
ATOM 643 C C . GLU A 1 100 ? 5.476 20.277 23.704 1.00 46.05 100 GLU A C 1
ATOM 644 O O . GLU A 1 100 ? 5.073 20.266 22.547 1.00 45.65 100 GLU A O 1
ATOM 650 N N . VAL A 1 101 ? 6.307 19.347 24.165 1.00 46.36 101 VAL A N 1
ATOM 651 C CA . VAL A 1 101 ? 6.754 18.262 23.280 1.00 45.96 101 VAL A CA 1
ATOM 652 C C . VAL A 1 101 ? 5.645 17.266 22.993 1.00 46.62 101 VAL A C 1
ATOM 653 O O . VAL A 1 101 ? 5.696 16.557 21.982 1.00 46.50 101 VAL A O 1
ATOM 657 N N . TYR A 1 102 ? 4.620 17.238 23.850 1.00 47.06 102 TYR A N 1
ATOM 658 C CA . TYR A 1 102 ? 3.523 16.269 23.713 1.00 47.66 102 TYR A CA 1
ATOM 659 C C . TYR A 1 102 ? 2.389 16.894 22.919 1.00 48.16 102 TYR A C 1
ATOM 660 O O . TYR A 1 102 ? 1.618 17.683 23.418 1.00 47.70 102 TYR A O 1
ATOM 669 N N . SER A 1 103 ? 2.350 16.545 21.652 1.00 49.83 103 SER A N 1
ATOM 670 C CA . SER A 1 103 ? 1.465 17.163 20.709 1.00 52.03 103 SER A CA 1
ATOM 671 C C . SER A 1 103 ? 1.055 16.100 19.717 1.00 52.10 103 SER A C 1
ATOM 672 O O . SER A 1 103 ? 1.805 15.180 19.449 1.00 52.60 103 SER A O 1
ATOM 675 N N . THR A 1 104 ? -0.149 16.244 19.182 1.00 53.63 104 THR A N 1
ATOM 676 C CA . THR A 1 104 ? -0.818 15.193 18.420 1.00 54.04 104 THR A CA 1
ATOM 677 C C . THR A 1 104 ? -0.425 15.128 16.946 1.00 54.62 104 THR A C 1
ATOM 678 O O . THR A 1 104 ? -0.706 14.125 16.268 1.00 54.99 104 THR A O 1
ATOM 682 N N . GLU A 1 105 ? 0.159 16.204 16.428 1.00 54.92 105 GLU A N 1
ATOM 683 C CA . GLU A 1 105 ? 0.445 16.273 14.995 1.00 55.53 105 GLU A CA 1
ATOM 684 C C . GLU A 1 105 ? 1.923 16.502 14.669 1.00 55.48 105 GLU A C 1
ATOM 685 O O . GLU A 1 105 ? 2.300 16.596 13.496 1.00 55.72 105 GLU A O 1
ATOM 691 N N . ILE A 1 106 ? 2.753 16.543 15.708 1.00 55.13 106 ILE A N 1
ATOM 692 C CA . ILE A 1 106 ? 4.180 16.736 15.562 1.00 54.51 106 ILE A CA 1
ATOM 693 C C . ILE A 1 106 ? 4.921 15.901 16.630 1.00 53.69 106 ILE A C 1
ATOM 694 O O . ILE A 1 106 ? 4.565 15.924 17.791 1.00 54.02 106 ILE A O 1
ATOM 699 N N . LYS A 1 107 ? 5.924 15.133 16.209 1.00 52.88 107 LYS A N 1
ATOM 700 C CA . LYS A 1 107 ? 6.767 14.361 17.121 1.00 52.30 107 LYS A CA 1
ATOM 701 C C . LYS A 1 107 ? 7.476 15.242 18.153 1.00 51.28 107 LYS A C 1
ATOM 702 O O . LYS A 1 107 ? 7.777 16.420 17.905 1.00 50.16 107 LYS A O 1
ATOM 708 N N . LYS A 1 108 ? 7.786 14.649 19.295 1.00 50.23 108 LYS A N 1
ATOM 709 C CA . LYS A 1 108 ? 8.413 15.400 20.369 1.00 50.82 108 LYS A CA 1
ATOM 710 C C . LYS A 1 108 ? 9.816 15.929 20.057 1.00 49.48 108 LYS A C 1
ATOM 711 O O . LYS A 1 108 ? 10.160 16.990 20.529 1.00 48.24 108 LYS A O 1
ATOM 717 N N . THR A 1 109 ? 10.594 15.236 19.238 1.00 48.76 109 THR A N 1
ATOM 718 C CA . THR A 1 109 ? 11.906 15.746 18.886 1.00 49.19 109 THR A CA 1
ATOM 719 C C . THR A 1 109 ? 11.847 16.731 17.705 1.00 49.21 109 THR A C 1
ATOM 720 O O . THR A 1 109 ? 12.790 17.481 17.489 1.00 49.20 109 THR A O 1
ATOM 724 N N . GLU A 1 110 ? 10.740 16.759 16.974 1.00 49.30 110 GLU A N 1
ATOM 725 C CA . GLU A 1 110 ? 10.484 17.859 16.035 1.00 49.10 110 GLU A CA 1
ATOM 726 C C . GLU A 1 110 ? 10.094 19.169 16.761 1.00 48.83 110 GLU A C 1
ATOM 727 O O . GLU A 1 110 ? 10.419 20.259 16.297 1.00 49.37 110 GLU A O 1
ATOM 733 N N . VAL A 1 111 ? 9.459 19.079 17.920 1.00 47.40 111 VAL A N 1
ATOM 734 C CA . VAL A 1 111 ? 9.213 20.278 18.725 1.00 47.26 111 VAL A CA 1
ATOM 735 C C . VAL A 1 111 ? 10.553 20.860 19.215 1.00 46.94 111 VAL A C 1
ATOM 736 O O . VAL A 1 111 ? 10.791 22.093 19.152 1.00 45.97 111 VAL A O 1
ATOM 740 N N . LEU A 1 112 ? 11.404 19.969 19.724 1.00 46.16 112 LEU A N 1
ATOM 741 C CA . LEU A 1 112 ? 12.694 20.344 20.274 1.00 46.59 112 LEU A CA 1
ATOM 742 C C . LEU A 1 112 ? 13.566 20.939 19.175 1.00 46.04 112 LEU A C 1
ATOM 743 O O . LEU A 1 112 ? 14.142 21.987 19.364 1.00 44.76 112 LEU A O 1
ATOM 748 N N . MET A 1 113 ? 13.635 20.257 18.041 1.00 46.50 113 MET A N 1
ATOM 749 C CA . MET A 1 113 ? 14.402 20.728 16.901 1.00 47.35 113 MET A CA 1
ATOM 750 C C . MET A 1 113 ? 13.981 22.136 16.464 1.00 47.54 113 MET A C 1
ATOM 751 O O . MET A 1 113 ? 14.825 23.001 16.237 1.00 46.92 113 MET A O 1
ATOM 756 N N . GLU A 1 114 ? 12.674 22.347 16.357 1.00 48.53 114 GLU A N 1
ATOM 757 C CA . GLU A 1 114 ? 12.100 23.627 15.963 1.00 48.64 114 GLU A CA 1
ATOM 758 C C . GLU A 1 114 ? 12.510 24.722 16.933 1.00 47.62 114 GLU A C 1
ATOM 759 O O . GLU A 1 114 ? 12.889 25.817 16.521 1.00 46.78 114 GLU A O 1
ATOM 765 N N . ASN A 1 115 ? 12.456 24.405 18.221 1.00 46.51 115 ASN A N 1
ATOM 766 C CA . ASN A 1 115 ? 12.873 25.328 19.266 1.00 46.80 115 ASN A CA 1
ATOM 767 C C . ASN A 1 115 ? 14.403 25.571 19.294 1.00 45.98 115 ASN A C 1
ATOM 768 O O . ASN A 1 115 ? 14.870 26.666 19.596 1.00 44.97 115 ASN A O 1
ATOM 773 N N . PHE A 1 116 ? 15.177 24.571 18.925 1.00 45.71 116 PHE A N 1
ATOM 774 C CA . PHE A 1 116 ? 16.593 24.797 18.674 1.00 45.86 116 PHE A CA 1
ATOM 775 C C . PHE A 1 116 ? 16.855 25.812 17.567 1.00 44.31 116 PHE A C 1
ATOM 776 O O . PHE A 1 116 ? 17.637 26.715 17.736 1.00 43.28 116 PHE A O 1
ATOM 784 N N . ARG A 1 117 ? 16.185 25.645 16.450 1.00 43.20 117 ARG A N 1
ATOM 785 C CA . ARG A 1 117 ? 16.323 26.513 15.318 1.00 43.29 117 ARG A CA 1
ATOM 786 C C . ARG A 1 117 ? 15.839 27.964 15.517 1.00 43.60 117 ARG A C 1
ATOM 787 O O . ARG A 1 117 ? 16.368 28.873 14.905 1.00 43.58 117 ARG A O 1
ATOM 795 N N . ARG A 1 118 ? 14.839 28.167 16.368 1.00 44.40 118 ARG A N 1
ATOM 796 C CA . ARG A 1 118 ? 14.440 29.482 16.854 1.00 45.43 118 ARG A CA 1
ATOM 797 C C . ARG A 1 118 ? 15.515 30.144 17.721 1.00 45.68 118 ARG A C 1
ATOM 798 O O . ARG A 1 118 ? 15.532 31.361 17.905 1.00 46.06 118 ARG A O 1
ATOM 806 N N . ALA A 1 119 ? 16.394 29.334 18.292 1.00 45.31 119 ALA A N 1
ATOM 807 C CA . ALA A 1 119 ? 17.355 29.824 19.216 1.00 45.00 119 ALA A CA 1
ATOM 808 C C . ALA A 1 119 ? 18.700 30.001 18.552 1.00 44.84 119 ALA A C 1
ATOM 809 O O . ALA A 1 119 ? 19.646 30.366 19.214 1.00 46.10 119 ALA A O 1
ATOM 811 N N . ILE A 1 120 ? 18.799 29.767 17.250 1.00 44.38 120 ILE A N 1
ATOM 812 C CA . ILE A 1 120 ? 20.039 30.050 16.532 1.00 44.24 120 ILE A CA 1
ATOM 813 C C . ILE A 1 120 ? 19.847 31.219 15.551 1.00 44.61 120 ILE A C 1
ATOM 814 O O . ILE A 1 120 ? 19.077 31.142 14.605 1.00 44.04 120 ILE A O 1
ATOM 819 N N . GLY A 1 121 ? 20.593 32.289 15.783 1.00 44.91 121 GLY A N 1
ATOM 820 C CA . GLY A 1 121 ? 20.493 33.475 14.976 1.00 45.77 121 GLY A CA 1
ATOM 821 C C . GLY A 1 121 ? 21.433 33.449 13.791 1.00 46.13 121 GLY A C 1
ATOM 822 O O . GLY A 1 121 ? 22.462 32.749 13.799 1.00 46.91 121 GLY A O 1
ATOM 823 N N . LEU A 1 122 ? 21.071 34.221 12.775 1.00 46.45 122 LEU A N 1
ATOM 824 C CA . LEU A 1 122 ? 21.924 34.467 11.617 1.00 46.46 122 LEU A CA 1
ATOM 825 C C . LEU A 1 122 ? 21.846 35.959 11.266 1.00 46.87 122 LEU A C 1
ATOM 826 O O . LEU A 1 122 ? 20.755 36.476 11.068 1.00 46.75 122 LEU A O 1
ATOM 831 N N . ARG A 1 123 ? 23.003 36.639 11.236 1.00 47.51 123 ARG A N 1
ATOM 832 C CA . ARG A 1 123 ? 23.152 38.032 10.782 1.00 48.00 123 ARG A CA 1
ATOM 833 C C . ARG A 1 123 ? 23.560 38.003 9.323 1.00 47.45 123 ARG A C 1
ATOM 834 O O . ARG A 1 123 ? 24.664 37.581 9.005 1.00 47.48 123 ARG A O 1
ATOM 842 N N . ILE A 1 124 ? 22.706 38.485 8.432 1.00 46.85 124 ILE A N 1
ATOM 843 C CA . ILE A 1 124 ? 22.995 38.431 7.017 1.00 46.94 124 ILE A CA 1
ATOM 844 C C . ILE A 1 124 ? 23.230 39.854 6.501 1.00 46.75 124 ILE A C 1
ATOM 845 O O . ILE A 1 124 ? 22.391 40.735 6.707 1.00 45.49 124 ILE A O 1
ATOM 850 N N . LYS A 1 125 ? 24.383 40.054 5.855 1.00 47.15 125 LYS A N 1
ATOM 851 C CA . LYS A 1 125 ? 24.733 41.293 5.165 1.00 47.62 125 LYS A CA 1
ATOM 852 C C . LYS A 1 125 ? 24.281 41.219 3.720 1.00 47.67 125 LYS A C 1
ATOM 853 O O . LYS A 1 125 ? 24.745 40.361 2.964 1.00 47.79 125 LYS A O 1
ATOM 859 N N . GLU A 1 126 ? 23.393 42.125 3.331 1.00 47.57 126 GLU A N 1
ATOM 860 C CA . GLU A 1 126 ? 22.946 42.207 1.953 1.00 47.91 126 GLU A CA 1
ATOM 861 C C . GLU A 1 126 ? 22.967 43.649 1.482 1.00 47.83 126 GLU A C 1
ATOM 862 O O . GLU A 1 126 ? 22.796 44.574 2.271 1.00 47.26 126 GLU A O 1
ATOM 868 N N . THR A 1 127 ? 23.179 43.807 0.182 1.00 48.01 127 THR A N 1
ATOM 869 C CA . THR A 1 127 ? 23.103 45.086 -0.504 1.00 48.80 127 THR A CA 1
ATOM 870 C C . THR A 1 127 ? 21.782 45.125 -1.275 1.00 48.88 127 THR A C 1
ATOM 871 O O . THR A 1 127 ? 21.479 44.226 -2.076 1.00 49.10 127 THR A O 1
ATOM 875 N N . LYS A 1 128 ? 21.004 46.162 -1.000 1.00 48.77 128 LYS A N 1
ATOM 876 C CA . LYS A 1 128 ? 19.677 46.339 -1.578 1.00 48.42 128 LYS A CA 1
ATOM 877 C C . LYS A 1 128 ? 19.541 47.708 -2.208 1.00 47.27 128 LYS A C 1
ATOM 878 O O . LYS A 1 128 ? 20.134 48.700 -1.744 1.00 45.94 128 LYS A O 1
ATOM 884 N N . GLU A 1 129 ? 18.752 47.743 -3.280 1.00 45.87 129 GLU A N 1
ATOM 885 C CA . GLU A 1 129 ? 18.273 48.987 -3.864 1.00 44.62 129 GLU A CA 1
ATOM 886 C C . GLU A 1 129 ? 17.279 49.640 -2.898 1.00 43.99 129 GLU A C 1
ATOM 887 O O . GLU A 1 129 ? 16.271 49.023 -2.487 1.00 43.12 129 GLU A O 1
ATOM 893 N N . VAL A 1 130 ? 17.589 50.876 -2.510 1.00 42.89 130 VAL A N 1
ATOM 894 C CA . VAL A 1 130 ? 16.749 51.666 -1.606 1.00 42.40 130 VAL A CA 1
ATOM 895 C C . VAL A 1 130 ? 16.534 53.094 -2.119 1.00 41.64 130 VAL A C 1
ATOM 896 O O . VAL A 1 130 ? 17.219 53.573 -3.029 1.00 40.25 130 VAL A O 1
ATOM 900 N N . TYR A 1 131 ? 15.548 53.736 -1.511 1.00 41.57 131 TYR A N 1
ATOM 901 C CA . TYR A 1 131 ? 15.380 55.180 -1.520 1.00 41.82 131 TYR A CA 1
ATOM 902 C C . TYR A 1 131 ? 15.518 55.579 -0.081 1.00 41.39 131 TYR A C 1
ATOM 903 O O . TYR A 1 131 ? 14.786 55.091 0.766 1.00 41.17 131 TYR A O 1
ATOM 912 N N . GLU A 1 132 ? 16.438 56.481 0.200 1.00 42.09 132 GLU A N 1
ATOM 913 C CA . GLU A 1 132 ? 16.646 56.904 1.565 1.00 42.92 132 GLU A CA 1
ATOM 914 C C . GLU A 1 132 ? 16.837 58.412 1.734 1.00 42.06 132 GLU A C 1
ATOM 915 O O . GLU A 1 132 ? 17.171 59.104 0.815 1.00 42.17 132 GLU A O 1
ATOM 921 N N . GLY A 1 133 ? 16.604 58.878 2.951 1.00 41.68 133 GLY A N 1
ATOM 922 C CA . GLY A 1 133 ? 17.012 60.190 3.369 1.00 42.22 133 GLY A CA 1
ATOM 923 C C . GLY A 1 133 ? 16.216 60.639 4.548 1.00 41.72 133 GLY A C 1
ATOM 924 O O . GLY A 1 133 ? 15.418 59.885 5.104 1.00 42.52 133 GLY A O 1
ATOM 925 N N . GLU A 1 134 ? 16.394 61.901 4.866 1.00 42.14 134 GLU A N 1
ATOM 926 C CA . GLU A 1 134 ? 15.543 62.608 5.781 1.00 42.93 134 GLU A CA 1
ATOM 927 C C . GLU A 1 134 ? 14.205 62.937 5.137 1.00 42.31 134 GLU A C 1
ATOM 928 O O . GLU A 1 134 ? 14.152 63.440 4.012 1.00 42.32 134 GLU A O 1
ATOM 934 N N . VAL A 1 135 ? 13.137 62.688 5.881 1.00 42.15 135 VAL A N 1
ATOM 935 C CA . VAL A 1 135 ? 11.804 62.890 5.401 1.00 43.42 135 VAL A CA 1
ATOM 936 C C . VAL A 1 135 ? 11.523 64.390 5.537 1.00 44.57 135 VAL A C 1
ATOM 937 O O . VAL A 1 135 ? 11.314 64.906 6.652 1.00 43.60 135 VAL A O 1
ATOM 941 N N . THR A 1 136 ? 11.586 65.078 4.402 1.00 45.75 136 THR A N 1
ATOM 942 C CA . THR A 1 136 ? 11.342 66.518 4.328 1.00 46.90 136 THR A CA 1
ATOM 943 C C . THR A 1 136 ? 9.843 66.856 4.259 1.00 48.30 136 THR A C 1
ATOM 944 O O . THR A 1 136 ? 9.442 67.972 4.592 1.00 49.88 136 THR A O 1
ATOM 948 N N . GLU A 1 137 ? 9.016 65.922 3.810 1.00 49.35 137 GLU A N 1
ATOM 949 C CA . GLU A 1 137 ? 7.576 66.161 3.752 1.00 50.73 137 GLU A CA 1
ATOM 950 C C . GLU A 1 137 ? 6.779 64.861 3.677 1.00 51.10 137 GLU A C 1
ATOM 951 O O . GLU A 1 137 ? 7.296 63.835 3.220 1.00 49.95 137 GLU A O 1
ATOM 957 N N . LEU A 1 138 ? 5.538 64.940 4.170 1.00 51.96 138 LEU A N 1
ATOM 958 C CA . LEU A 1 138 ? 4.512 63.902 4.025 1.00 52.68 138 LEU A CA 1
ATOM 959 C C . LEU A 1 138 ? 3.193 64.569 3.640 1.00 53.01 138 LEU A C 1
ATOM 960 O O . LEU A 1 138 ? 2.588 65.234 4.473 1.00 53.11 138 LEU A O 1
ATOM 965 N N . THR A 1 139 ? 2.753 64.363 2.394 1.00 53.37 139 THR A N 1
ATOM 966 C CA . THR A 1 139 ? 1.592 65.037 1.837 1.00 53.80 139 THR A CA 1
ATOM 967 C C . THR A 1 139 ? 0.662 64.019 1.167 1.00 54.27 139 THR A C 1
ATOM 968 O O . THR A 1 139 ? 0.892 63.644 0.013 1.00 53.16 139 THR A O 1
ATOM 972 N N . PRO A 1 140 ? -0.411 63.595 1.867 1.00 55.35 140 PRO A N 1
ATOM 973 C CA . PRO A 1 140 ? -1.379 62.724 1.205 1.00 55.93 140 PRO A CA 1
ATOM 974 C C . PRO A 1 140 ? -2.150 63.523 0.178 1.00 56.29 140 PRO A C 1
ATOM 975 O O . PRO A 1 140 ? -2.815 64.468 0.549 1.00 56.46 140 PRO A O 1
ATOM 979 N N . CYS A 1 141 ? -2.027 63.173 -1.099 1.00 57.00 141 CYS A N 1
ATOM 980 C CA . CYS A 1 141 ? -2.806 63.834 -2.153 1.00 57.71 141 CYS A CA 1
ATOM 981 C C . CYS A 1 141 ? -4.074 63.038 -2.461 1.00 57.69 141 CYS A C 1
ATOM 982 O O . CYS A 1 141 ? -4.286 61.946 -1.919 1.00 57.80 141 CYS A O 1
ATOM 985 N N . HIS A 1 156 ? -2.829 58.130 -2.126 1.00 49.22 156 HIS A N 1
ATOM 986 C CA . HIS A 1 156 ? -1.369 58.138 -2.192 1.00 48.79 156 HIS A CA 1
ATOM 987 C C . HIS A 1 156 ? -0.777 59.252 -1.336 1.00 48.58 156 HIS A C 1
ATOM 988 O O . HIS A 1 156 ? -1.473 60.210 -0.987 1.00 48.70 156 HIS A O 1
ATOM 995 N N . VAL A 1 157 ? 0.509 59.115 -1.005 1.00 47.57 157 VAL A N 1
ATOM 996 C CA . VAL A 1 157 ? 1.212 60.084 -0.165 1.00 47.01 157 VAL A CA 1
ATOM 997 C C . VAL A 1 157 ? 2.515 60.501 -0.820 1.00 45.97 157 VAL A C 1
ATOM 998 O O . VAL A 1 157 ? 3.330 59.637 -1.153 1.00 44.96 157 VAL A O 1
ATOM 1002 N N . ILE A 1 158 ? 2.696 61.817 -0.974 1.00 44.76 158 ILE A N 1
ATOM 1003 C CA . ILE A 1 158 ? 3.950 62.401 -1.439 1.00 44.79 158 ILE A CA 1
ATOM 1004 C C . ILE A 1 158 ? 4.912 62.564 -0.247 1.00 44.22 158 ILE A C 1
ATOM 1005 O O . ILE A 1 158 ? 4.537 63.037 0.820 1.00 44.09 158 ILE A O 1
ATOM 1010 N N . ILE A 1 159 ? 6.157 62.208 -0.482 1.00 43.60 159 ILE A N 1
ATOM 1011 C CA . ILE A 1 159 ? 7.226 62.269 0.493 1.00 43.47 159 ILE A CA 1
ATOM 1012 C C . ILE A 1 159 ? 8.423 62.909 -0.241 1.00 42.83 159 ILE A C 1
ATOM 1013 O O . ILE A 1 159 ? 8.630 62.698 -1.436 1.00 42.12 159 ILE A O 1
ATOM 1018 N N . GLY A 1 160 ? 9.155 63.749 0.467 1.00 42.64 160 GLY A N 1
ATOM 1019 C CA . GLY A 1 160 ? 10.437 64.240 0.012 1.00 42.44 160 GLY A CA 1
ATOM 1020 C C . GLY A 1 160 ? 11.456 63.579 0.921 1.00 42.36 160 GLY A C 1
ATOM 1021 O O . GLY A 1 160 ? 11.238 63.469 2.125 1.00 40.59 160 GLY A O 1
ATOM 1022 N N . LEU A 1 161 ? 12.548 63.109 0.308 1.00 43.12 161 LEU A N 1
ATOM 1023 C CA . LEU A 1 161 ? 13.655 62.464 0.982 1.00 42.88 161 LEU A CA 1
ATOM 1024 C C . LEU A 1 161 ? 14.890 63.271 0.673 1.00 42.86 161 LEU A C 1
ATOM 1025 O O . LEU A 1 161 ? 15.145 63.581 -0.458 1.00 42.62 161 LEU A O 1
ATOM 1030 N N . LYS A 1 162 ? 15.659 63.608 1.683 1.00 44.18 162 LYS A N 1
ATOM 1031 C CA . LYS A 1 162 ? 16.829 64.447 1.505 1.00 45.11 162 LYS A CA 1
ATOM 1032 C C . LYS A 1 162 ? 18.101 63.710 1.880 1.00 45.46 162 LYS A C 1
ATOM 1033 O O . LYS A 1 162 ? 18.148 63.102 2.941 1.00 45.85 162 LYS A O 1
ATOM 1039 N N . THR A 1 163 ? 19.110 63.746 1.004 1.00 47.06 163 THR A N 1
ATOM 1040 C CA . THR A 1 163 ? 20.482 63.303 1.322 1.00 48.47 163 THR A CA 1
ATOM 1041 C C . THR A 1 163 ? 21.431 64.500 1.181 1.00 49.41 163 THR A C 1
ATOM 1042 O O . THR A 1 163 ? 21.003 65.615 0.888 1.00 49.85 163 THR A O 1
ATOM 1046 N N . ALA A 1 164 ? 22.717 64.265 1.393 1.00 50.41 164 ALA A N 1
ATOM 1047 C CA . ALA A 1 164 ? 23.727 65.297 1.182 1.00 51.02 164 ALA A CA 1
ATOM 1048 C C . ALA A 1 164 ? 23.734 65.806 -0.261 1.00 52.03 164 ALA A C 1
ATOM 1049 O O . ALA A 1 164 ? 24.167 66.913 -0.518 1.00 51.52 164 ALA A O 1
ATOM 1051 N N . LYS A 1 165 ? 23.280 64.997 -1.217 1.00 53.35 165 LYS A N 1
ATOM 1052 C CA . LYS A 1 165 ? 23.297 65.433 -2.613 1.00 53.61 165 LYS A CA 1
ATOM 1053 C C . LYS A 1 165 ? 22.049 66.249 -2.967 1.00 54.07 165 LYS A C 1
ATOM 1054 O O . LYS A 1 165 ? 22.013 66.894 -4.004 1.00 55.25 165 LYS A O 1
ATOM 1060 N N . GLY A 1 166 ? 21.029 66.243 -2.110 1.00 54.00 166 GLY A N 1
ATOM 1061 C CA . GLY A 1 166 ? 19.813 67.034 -2.367 1.00 53.32 166 GLY A CA 1
ATOM 1062 C C . GLY A 1 166 ? 18.525 66.307 -1.989 1.00 52.95 166 GLY A C 1
ATOM 1063 O O . GLY A 1 166 ? 18.567 65.273 -1.349 1.00 53.76 166 GLY A O 1
ATOM 1064 N N . THR A 1 167 ? 17.384 66.869 -2.378 1.00 51.98 167 THR A N 1
ATOM 1065 C CA . THR A 1 167 ? 16.082 66.305 -2.069 1.00 51.42 167 THR A CA 1
ATOM 1066 C C . THR A 1 167 ? 15.405 65.773 -3.318 1.00 50.21 167 THR A C 1
ATOM 1067 O O . THR A 1 167 ? 15.440 66.416 -4.361 1.00 49.29 167 THR A O 1
ATOM 1071 N N . LYS A 1 168 ? 14.747 64.618 -3.175 1.00 49.30 168 LYS A N 1
ATOM 1072 C CA . LYS A 1 168 ? 13.979 63.989 -4.252 1.00 48.64 168 LYS A CA 1
ATOM 1073 C C . LYS A 1 168 ? 12.585 63.653 -3.754 1.00 47.86 168 LYS A C 1
ATOM 1074 O O . LYS A 1 168 ? 12.422 63.264 -2.586 1.00 47.08 168 LYS A O 1
ATOM 1080 N N . GLN A 1 169 ? 11.584 63.780 -4.629 1.00 47.23 169 GLN A N 1
ATOM 1081 C CA . GLN A 1 169 ? 10.207 63.424 -4.277 1.00 47.40 169 GLN A CA 1
ATOM 1082 C C . GLN A 1 169 ? 9.838 61.999 -4.716 1.00 46.38 169 GLN A C 1
ATOM 1083 O O . GLN A 1 169 ? 10.178 61.549 -5.826 1.00 44.91 169 GLN A O 1
ATOM 1089 N N . LEU A 1 170 ? 9.122 61.315 -3.833 1.00 45.95 170 LEU A N 1
ATOM 1090 C CA . LEU A 1 170 ? 8.454 60.066 -4.162 1.00 46.50 170 LEU A CA 1
ATOM 1091 C C . LEU A 1 170 ? 6.949 60.195 -3.962 1.00 46.36 170 LEU A C 1
ATOM 1092 O O . LEU A 1 170 ? 6.477 60.996 -3.155 1.00 44.80 170 LEU A O 1
ATOM 1097 N N . LYS A 1 171 ? 6.209 59.366 -4.695 1.00 46.56 171 LYS A N 1
ATOM 1098 C CA . LYS A 1 171 ? 4.779 59.163 -4.474 1.00 46.93 171 LYS A CA 1
ATOM 1099 C C . LYS A 1 171 ? 4.557 57.699 -4.033 1.00 46.90 171 LYS A C 1
ATOM 1100 O O . LYS A 1 171 ? 4.874 56.763 -4.765 1.00 46.73 171 LYS A O 1
ATOM 1106 N N . LEU A 1 172 ? 4.057 57.526 -2.814 1.00 47.18 172 LEU A N 1
ATOM 1107 C CA . LEU A 1 172 ? 3.905 56.225 -2.198 1.00 47.79 172 LEU A CA 1
ATOM 1108 C C . LEU A 1 172 ? 2.456 55.777 -2.303 1.00 48.58 172 LEU A C 1
ATOM 1109 O O . LEU A 1 172 ? 1.529 56.559 -2.050 1.00 47.50 172 LEU A O 1
ATOM 1114 N N . ASP A 1 173 ? 2.284 54.512 -2.691 1.00 49.19 173 ASP A N 1
ATOM 1115 C CA . ASP A 1 173 ? 0.997 53.831 -2.577 1.00 50.20 173 ASP A CA 1
ATOM 1116 C C . ASP A 1 173 ? 0.623 53.667 -1.105 1.00 50.73 173 ASP A C 1
ATOM 1117 O O . ASP A 1 173 ? 1.508 53.678 -0.218 1.00 50.30 173 ASP A O 1
ATOM 1122 N N . PRO A 1 174 ? -0.690 53.521 -0.838 1.00 50.98 174 PRO A N 1
ATOM 1123 C CA . PRO A 1 174 ? -1.204 53.234 0.506 1.00 51.21 174 PRO A CA 1
ATOM 1124 C C . PRO A 1 174 ? -0.435 52.108 1.213 1.00 51.18 174 PRO A C 1
ATOM 1125 O O . PRO A 1 174 ? -0.149 52.221 2.407 1.00 51.22 174 PRO A O 1
ATOM 1129 N N . SER A 1 175 ? -0.106 51.054 0.468 1.00 51.21 175 SER A N 1
ATOM 1130 C CA . SER A 1 175 ? 0.653 49.913 0.984 1.00 51.82 175 SER A CA 1
ATOM 1131 C C . SER A 1 175 ? 1.967 50.308 1.702 1.00 51.78 175 SER A C 1
ATOM 1132 O O . SER A 1 175 ? 2.151 49.994 2.875 1.00 51.94 175 SER A O 1
ATOM 1135 N N . ILE A 1 176 ? 2.871 50.994 1.004 1.00 52.41 176 ILE A N 1
ATOM 1136 C CA . ILE A 1 176 ? 4.136 51.507 1.625 1.00 52.08 176 ILE A CA 1
ATOM 1137 C C . ILE A 1 176 ? 3.865 52.619 2.666 1.00 52.24 176 ILE A C 1
ATOM 1138 O O . ILE A 1 176 ? 4.611 52.778 3.639 1.00 52.37 176 ILE A O 1
ATOM 1143 N N . PHE A 1 177 ? 2.814 53.405 2.465 1.00 52.63 177 PHE A N 1
ATOM 1144 C CA . PHE A 1 177 ? 2.476 54.434 3.437 1.00 52.68 177 PHE A CA 1
ATOM 1145 C C . PHE A 1 177 ? 2.061 53.796 4.780 1.00 52.65 177 PHE A C 1
ATOM 1146 O O . PHE A 1 177 ? 2.524 54.218 5.847 1.00 51.62 177 PHE A O 1
ATOM 1154 N N . GLU A 1 178 ? 1.224 52.759 4.718 1.00 52.98 178 GLU A N 1
ATOM 1155 C CA . GLU A 1 178 ? 0.861 51.984 5.916 1.00 53.39 178 GLU A CA 1
ATOM 1156 C C . GLU A 1 178 ? 2.101 51.495 6.695 1.00 53.08 178 GLU A C 1
ATOM 1157 O O . GLU A 1 178 ? 2.144 51.608 7.917 1.00 52.75 178 GLU A O 1
ATOM 1163 N N . SER A 1 179 ? 3.108 50.988 5.976 1.00 53.48 179 SER A N 1
ATOM 1164 C CA . SER A 1 179 ? 4.363 50.480 6.569 1.00 53.70 179 SER A CA 1
ATOM 1165 C C . SER A 1 179 ? 5.176 51.570 7.220 1.00 53.99 179 SER A C 1
ATOM 1166 O O . SER A 1 179 ? 5.833 51.380 8.245 1.00 53.54 179 SER A O 1
ATOM 1169 N N . LEU A 1 180 ? 5.160 52.713 6.561 1.00 54.88 180 LEU A N 1
ATOM 1170 C CA . LEU A 1 180 ? 5.848 53.902 7.029 1.00 55.01 180 LEU A CA 1
ATOM 1171 C C . LEU A 1 180 ? 5.173 54.400 8.306 1.00 54.45 180 LEU A C 1
ATOM 1172 O O . LEU A 1 180 ? 5.837 54.754 9.284 1.00 52.99 180 LEU A O 1
ATOM 1177 N N . GLN A 1 181 ? 3.845 54.383 8.296 1.00 54.77 181 GLN A N 1
ATOM 1178 C CA . GLN A 1 181 ? 3.048 54.691 9.487 1.00 55.11 181 GLN A CA 1
ATOM 1179 C C . GLN A 1 181 ? 3.271 53.689 10.624 1.00 54.99 181 GLN A C 1
ATOM 1180 O O . GLN A 1 181 ? 3.262 54.076 11.791 1.00 55.28 181 GLN A O 1
ATOM 1186 N N . LYS A 1 182 ? 3.475 52.419 10.279 1.00 54.62 182 LYS A N 1
ATOM 1187 C CA . LYS A 1 182 ? 3.792 51.376 11.257 1.00 54.83 182 LYS A CA 1
ATOM 1188 C C . LYS A 1 182 ? 5.172 51.579 11.876 1.00 54.48 182 LYS A C 1
ATOM 1189 O O . LYS A 1 182 ? 5.404 51.241 13.035 1.00 53.66 182 LYS A O 1
ATOM 1195 N N . GLU A 1 183 ? 6.107 52.097 11.088 1.00 54.91 183 GLU A N 1
ATOM 1196 C CA . GLU A 1 183 ? 7.455 52.369 11.595 1.00 55.31 183 GLU A CA 1
ATOM 1197 C C . GLU A 1 183 ? 7.503 53.676 12.411 1.00 54.99 183 GLU A C 1
ATOM 1198 O O . GLU A 1 183 ? 8.577 54.089 12.848 1.00 54.61 183 GLU A O 1
ATOM 1204 N N . ARG A 1 184 ? 6.329 54.284 12.644 1.00 54.77 184 ARG A N 1
ATOM 1205 C CA . ARG A 1 184 ? 6.192 55.601 13.290 1.00 54.96 184 ARG A CA 1
ATOM 1206 C C . ARG A 1 184 ? 7.100 56.676 12.655 1.00 53.82 184 ARG A C 1
ATOM 1207 O O . ARG A 1 184 ? 7.768 57.443 13.341 1.00 54.13 184 ARG A O 1
ATOM 1215 N N . VAL A 1 185 ? 7.108 56.729 11.331 1.00 52.64 185 VAL A N 1
ATOM 1216 C CA . VAL A 1 185 ? 7.943 57.694 10.631 1.00 52.47 185 VAL A CA 1
ATOM 1217 C C . VAL A 1 185 ? 7.286 59.075 10.644 1.00 51.67 185 VAL A C 1
ATOM 1218 O O . VAL A 1 185 ? 6.111 59.233 10.296 1.00 51.80 185 VAL A O 1
ATOM 1222 N N . GLU A 1 186 ? 8.057 60.078 11.029 1.00 51.03 186 GLU A N 1
ATOM 1223 C CA . GLU A 1 186 ? 7.580 61.455 10.985 1.00 50.28 186 GLU A CA 1
ATOM 1224 C C . GLU A 1 186 ? 8.525 62.254 10.113 1.00 48.80 186 GLU A C 1
ATOM 1225 O O . GLU A 1 186 ? 9.690 61.860 9.933 1.00 47.78 186 GLU A O 1
ATOM 1231 N N . ALA A 1 187 ? 8.023 63.383 9.600 1.00 46.80 187 ALA A N 1
ATOM 1232 C CA . ALA A 1 187 ? 8.864 64.379 8.939 1.00 45.91 187 ALA A CA 1
ATOM 1233 C C . ALA A 1 187 ? 10.007 64.716 9.889 1.00 43.79 187 ALA A C 1
ATOM 1234 O O . ALA A 1 187 ? 9.780 64.935 11.059 1.00 43.16 187 ALA A O 1
ATOM 1236 N N . GLY A 1 188 ? 11.233 64.698 9.394 1.00 43.26 188 GLY A N 1
ATOM 1237 C CA . GLY A 1 188 ? 12.405 64.917 10.241 1.00 43.68 188 GLY A CA 1
ATOM 1238 C C . GLY A 1 188 ? 13.232 63.687 10.544 1.00 43.52 188 GLY A C 1
ATOM 1239 O O . GLY A 1 188 ? 14.402 63.811 10.970 1.00 43.14 188 GLY A O 1
ATOM 1240 N N . ASP A 1 189 ? 12.625 62.509 10.336 1.00 42.85 189 ASP A N 1
ATOM 1241 C CA . ASP A 1 189 ? 13.274 61.209 10.565 1.00 42.60 189 ASP A CA 1
ATOM 1242 C C . ASP A 1 189 ? 14.093 60.792 9.371 1.00 42.38 189 ASP A C 1
ATOM 1243 O O . ASP A 1 189 ? 13.736 61.123 8.239 1.00 43.71 189 ASP A O 1
ATOM 1248 N N . VAL A 1 190 ? 15.187 60.074 9.608 1.00 41.42 190 VAL A N 1
ATOM 1249 C CA . VAL A 1 190 ? 15.907 59.427 8.506 1.00 41.04 190 VAL A CA 1
ATOM 1250 C C . VAL A 1 190 ? 15.391 58.009 8.324 1.00 41.25 190 VAL A C 1
ATOM 1251 O O . VAL A 1 190 ? 15.343 57.243 9.260 1.00 39.78 190 VAL A O 1
ATOM 1255 N N . ILE A 1 191 ? 14.995 57.673 7.100 1.00 41.85 191 ILE A N 1
ATOM 1256 C CA . ILE A 1 191 ? 14.453 56.393 6.793 1.00 41.44 191 ILE A CA 1
ATOM 1257 C C . ILE A 1 191 ? 15.108 55.824 5.541 1.00 41.64 191 ILE A C 1
ATOM 1258 O O . ILE A 1 191 ? 15.773 56.553 4.765 1.00 41.65 191 ILE A O 1
ATOM 1263 N N . TYR A 1 192 ? 14.936 54.517 5.323 1.00 40.84 192 TYR A N 1
ATOM 1264 C CA . TYR A 1 192 ? 15.076 53.999 3.948 1.00 41.43 192 TYR A CA 1
ATOM 1265 C C . TYR A 1 192 ? 13.860 53.161 3.571 1.00 40.66 192 TYR A C 1
ATOM 1266 O O . TYR A 1 192 ? 13.125 52.668 4.442 1.00 39.21 192 TYR A O 1
ATOM 1275 N N . ILE A 1 193 ? 13.644 53.053 2.271 1.00 40.78 193 ILE A N 1
ATOM 1276 C CA . ILE A 1 193 ? 12.525 52.276 1.725 1.00 41.58 193 ILE A CA 1
ATOM 1277 C C . ILE A 1 193 ? 13.129 51.303 0.749 1.00 41.54 193 ILE A C 1
ATOM 1278 O O . ILE A 1 193 ? 13.747 51.715 -0.238 1.00 40.13 193 ILE A O 1
ATOM 1283 N N . GLU A 1 194 ? 12.980 50.007 1.004 1.00 42.62 194 GLU A N 1
ATOM 1284 C CA . GLU A 1 194 ? 13.562 49.018 0.081 1.00 43.60 194 GLU A CA 1
ATOM 1285 C C . GLU A 1 194 ? 12.767 49.030 -1.210 1.00 43.47 194 GLU A C 1
ATOM 1286 O O . GLU A 1 194 ? 11.558 48.859 -1.187 1.00 45.14 194 GLU A O 1
ATOM 1292 N N . ALA A 1 195 ? 13.443 49.248 -2.328 1.00 43.51 195 ALA A N 1
ATOM 1293 C CA . ALA A 1 195 ? 12.798 49.359 -3.620 1.00 43.96 195 ALA A CA 1
ATOM 1294 C C . ALA A 1 195 ? 11.982 48.123 -4.048 1.00 44.89 195 ALA A C 1
ATOM 1295 O O . ALA A 1 195 ? 10.967 48.250 -4.753 1.00 44.74 195 ALA A O 1
ATOM 1297 N N . ASN A 1 196 ? 12.434 46.922 -3.674 1.00 45.72 196 ASN A N 1
ATOM 1298 C CA . ASN A 1 196 ? 11.790 45.731 -4.187 1.00 46.39 196 ASN A CA 1
ATOM 1299 C C . ASN A 1 196 ? 10.680 45.276 -3.256 1.00 46.87 196 ASN A C 1
ATOM 1300 O O . ASN A 1 196 ? 9.521 45.173 -3.691 1.00 47.63 196 ASN A O 1
ATOM 1305 N N . SER A 1 197 ? 11.010 45.061 -1.982 1.00 47.10 197 SER A N 1
ATOM 1306 C CA . SER A 1 197 ? 10.032 44.581 -1.011 1.00 47.39 197 SER A CA 1
ATOM 1307 C C . SER A 1 197 ? 9.054 45.657 -0.586 1.00 48.09 197 SER A C 1
ATOM 1308 O O . SER A 1 197 ? 7.934 45.344 -0.215 1.00 49.00 197 SER A O 1
ATOM 1311 N N . GLY A 1 198 ? 9.479 46.921 -0.622 1.00 47.82 198 GLY A N 1
ATOM 1312 C CA . GLY A 1 198 ? 8.665 48.021 -0.131 1.00 47.45 198 GLY A CA 1
ATOM 1313 C C . GLY A 1 198 ? 8.720 48.219 1.379 1.00 47.06 198 GLY A C 1
ATOM 1314 O O . GLY A 1 198 ? 7.968 49.035 1.930 1.00 46.94 198 GLY A O 1
ATOM 1315 N N . ALA A 1 199 ? 9.605 47.478 2.042 1.00 46.65 199 ALA A N 1
ATOM 1316 C CA . ALA A 1 199 ? 9.801 47.588 3.478 1.00 47.10 199 ALA A CA 1
ATOM 1317 C C . ALA A 1 199 ? 10.337 48.994 3.837 1.00 47.22 199 ALA A C 1
ATOM 1318 O O . ALA A 1 199 ? 11.173 49.546 3.126 1.00 46.12 199 ALA A O 1
ATOM 1320 N N . VAL A 1 200 ? 9.843 49.552 4.942 1.00 47.43 200 VAL A N 1
ATOM 1321 C CA . VAL A 1 200 ? 10.271 50.882 5.421 1.00 47.46 200 VAL A CA 1
ATOM 1322 C C . VAL A 1 200 ? 11.093 50.679 6.692 1.00 47.48 200 VAL A C 1
ATOM 1323 O O . VAL A 1 200 ? 10.680 49.981 7.591 1.00 48.31 200 VAL A O 1
ATOM 1327 N N . LYS A 1 201 ? 12.269 51.274 6.751 1.00 48.26 201 LYS A N 1
ATOM 1328 C CA . LYS A 1 201 ? 13.065 51.285 7.962 1.00 47.78 201 LYS A CA 1
ATOM 1329 C C . LYS A 1 201 ? 13.317 52.743 8.459 1.00 47.28 201 LYS A C 1
ATOM 1330 O O . LYS A 1 201 ? 13.896 53.580 7.750 1.00 45.41 201 LYS A O 1
ATOM 1336 N N . ARG A 1 202 ? 12.910 52.984 9.702 1.00 46.96 202 ARG A N 1
ATOM 1337 C CA . ARG A 1 202 ? 13.196 54.217 10.408 1.00 47.50 202 ARG A CA 1
ATOM 1338 C C . ARG A 1 202 ? 14.530 54.126 11.127 1.00 47.24 202 ARG A C 1
ATOM 1339 O O . ARG A 1 202 ? 14.665 53.366 12.080 1.00 45.55 202 ARG A O 1
ATOM 1347 N N . GLN A 1 203 ? 15.503 54.938 10.697 1.00 47.50 203 GLN A N 1
ATOM 1348 C CA . GLN A 1 203 ? 16.845 54.936 11.305 1.00 48.12 203 GLN A CA 1
ATOM 1349 C C . GLN A 1 203 ? 16.930 55.779 12.555 1.00 48.21 203 GLN A C 1
ATOM 1350 O O . GLN A 1 203 ? 17.683 55.455 13.457 1.00 48.94 203 GLN A O 1
ATOM 1356 N N . GLY A 1 204 ? 16.147 56.851 12.625 1.00 48.23 204 GLY A N 1
ATOM 1357 C CA . GLY A 1 204 ? 16.248 57.819 13.727 1.00 47.47 204 GLY A CA 1
ATOM 1358 C C . GLY A 1 204 ? 15.852 59.211 13.273 1.00 47.00 204 GLY A C 1
ATOM 1359 O O . GLY A 1 204 ? 15.285 59.378 12.180 1.00 44.63 204 GLY A O 1
ATOM 1360 N N . ARG A 1 205 ? 16.102 60.208 14.135 1.00 47.49 205 ARG A N 1
ATOM 1361 C CA . ARG A 1 205 ? 15.861 61.606 13.769 1.00 48.31 205 ARG A CA 1
ATOM 1362 C C . ARG A 1 205 ? 17.114 62.117 13.095 1.00 47.30 205 ARG A C 1
ATOM 1363 O O . ARG A 1 205 ? 18.229 61.747 13.465 1.00 46.48 205 ARG A O 1
ATOM 1371 N N . CYS A 1 206 ? 16.950 62.978 12.111 1.00 46.70 206 CYS A N 1
ATOM 1372 C CA . CYS A 1 206 ? 18.115 63.564 11.471 1.00 47.02 206 CYS A CA 1
ATOM 1373 C C . CYS A 1 206 ? 18.929 64.478 12.437 1.00 46.73 206 CYS A C 1
ATOM 1374 O O . CYS A 1 206 ? 18.352 65.244 13.205 1.00 46.53 206 CYS A O 1
ATOM 1377 N N . ASP A 1 207 ? 20.246 64.249 12.469 1.00 47.05 207 ASP A N 1
ATOM 1378 C CA . ASP A 1 207 ? 21.318 65.163 12.979 1.00 47.64 207 ASP A CA 1
ATOM 1379 C C . ASP A 1 207 ? 21.131 66.692 12.865 1.00 46.71 207 ASP A C 1
ATOM 1380 O O . ASP A 1 207 ? 21.639 67.437 13.670 1.00 45.88 207 ASP A O 1
ATOM 1385 N N . THR A 1 208 ? 20.510 67.134 11.784 1.00 46.64 208 THR A N 1
ATOM 1386 C CA . THR A 1 208 ? 20.239 68.549 11.574 1.00 46.70 208 THR A CA 1
ATOM 1387 C C . THR A 1 208 ? 19.510 69.162 12.784 1.00 46.88 208 THR A C 1
ATOM 1388 O O . THR A 1 208 ? 19.803 70.296 13.171 1.00 46.40 208 THR A O 1
ATOM 1392 N N . TYR A 1 209 ? 18.618 68.374 13.399 1.00 46.25 209 TYR A N 1
ATOM 1393 C CA . TYR A 1 209 ? 17.697 68.857 14.439 1.00 45.98 209 TYR A CA 1
ATOM 1394 C C . TYR A 1 209 ? 18.113 68.508 15.864 1.00 45.69 209 TYR A C 1
ATOM 1395 O O . TYR A 1 209 ? 17.480 68.932 16.829 1.00 45.38 209 TYR A O 1
ATOM 1404 N N . ALA A 1 210 ? 19.172 67.720 15.997 1.00 46.05 210 ALA A N 1
ATOM 1405 C CA . ALA A 1 210 ? 19.738 67.377 17.305 1.00 45.61 210 ALA A CA 1
ATOM 1406 C C . ALA A 1 210 ? 20.308 68.610 18.023 1.00 45.74 210 ALA A C 1
ATOM 1407 O O . ALA A 1 210 ? 20.738 69.577 17.399 1.00 45.68 210 ALA A O 1
ATOM 1409 N N . THR A 1 211 ? 20.292 68.547 19.346 1.00 46.03 211 THR A N 1
ATOM 1410 C CA . THR A 1 211 ? 20.852 69.562 20.212 1.00 46.17 211 THR A CA 1
ATOM 1411 C C . THR A 1 211 ? 22.217 69.120 20.734 1.00 46.08 211 THR A C 1
ATOM 1412 O O . THR A 1 211 ? 22.753 68.090 20.323 1.00 46.16 211 THR A O 1
ATOM 1416 N N . GLU A 1 212 ? 22.787 69.916 21.627 1.00 46.33 212 GLU A N 1
ATOM 1417 C CA . GLU A 1 212 ? 24.052 69.576 22.252 1.00 46.75 212 GLU A CA 1
ATOM 1418 C C . GLU A 1 212 ? 23.880 68.506 23.320 1.00 46.78 212 GLU A C 1
ATOM 1419 O O . GLU A 1 212 ? 24.873 68.039 23.868 1.00 47.11 212 GLU A O 1
ATOM 1425 N N . PHE A 1 213 ? 22.641 68.163 23.669 1.00 46.80 213 PHE A N 1
ATOM 1426 C CA . PHE A 1 213 ? 22.404 67.047 24.587 1.00 47.79 213 PHE A CA 1
ATOM 1427 C C . PHE A 1 213 ? 22.441 65.705 23.826 1.00 48.58 213 PHE A C 1
ATOM 1428 O O . PHE A 1 213 ? 22.731 64.664 24.401 1.00 48.86 213 PHE A O 1
ATOM 1436 N N . ASP A 1 214 ? 22.199 65.754 22.528 1.00 49.89 214 ASP A N 1
ATOM 1437 C CA . ASP A 1 214 ? 22.017 64.556 21.739 1.00 51.73 214 ASP A CA 1
ATOM 1438 C C . ASP A 1 214 ? 23.342 64.115 21.122 1.00 53.18 214 ASP A C 1
ATOM 1439 O O . ASP A 1 214 ? 23.905 64.810 20.272 1.00 53.45 214 ASP A O 1
ATOM 1444 N N . LEU A 1 215 ? 23.835 62.967 21.605 1.00 54.74 215 LEU A N 1
ATOM 1445 C CA . LEU A 1 215 ? 25.043 62.299 21.095 1.00 55.57 215 LEU A CA 1
ATOM 1446 C C . LEU A 1 215 ? 24.945 61.864 19.639 1.00 56.39 215 LEU A C 1
ATOM 1447 O O . LEU A 1 215 ? 23.859 61.761 19.066 1.00 57.33 215 LEU A O 1
ATOM 1452 N N . GLU A 1 216 ? 26.105 61.546 19.077 1.00 57.35 216 GLU A N 1
ATOM 1453 C CA . GLU A 1 216 ? 26.247 61.170 17.668 1.00 57.75 216 GLU A CA 1
ATOM 1454 C C . GLU A 1 216 ? 25.634 59.780 17.330 1.00 58.10 216 GLU A C 1
ATOM 1455 O O . GLU A 1 216 ? 25.783 58.798 18.086 1.00 57.96 216 GLU A O 1
ATOM 1461 N N . ALA A 1 217 ? 24.950 59.732 16.187 1.00 58.46 217 ALA A N 1
ATOM 1462 C CA . ALA A 1 217 ? 24.363 58.497 15.629 1.00 58.65 217 ALA A CA 1
ATOM 1463 C C . ALA A 1 217 ? 23.782 57.538 16.695 1.00 58.93 217 ALA A C 1
ATOM 1464 O O . ALA A 1 217 ? 24.322 56.437 16.919 1.00 59.72 217 ALA A O 1
ATOM 1466 N N . GLU A 1 218 ? 22.702 57.978 17.362 1.00 58.35 218 GLU A N 1
ATOM 1467 C CA . GLU A 1 218 ? 21.954 57.154 18.353 1.00 57.66 218 GLU A CA 1
ATOM 1468 C C . GLU A 1 218 ? 20.432 57.211 18.040 1.00 56.68 218 GLU A C 1
ATOM 1469 O O . GLU A 1 218 ? 19.966 56.562 17.076 1.00 56.93 218 GLU A O 1
ATOM 1475 N N . GLU A 1 219 ? 19.670 57.958 18.847 1.00 55.18 219 GLU A N 1
ATOM 1476 C CA . GLU A 1 219 ? 18.350 58.448 18.458 1.00 54.37 219 GLU A CA 1
ATOM 1477 C C . GLU A 1 219 ? 18.435 59.341 17.212 1.00 53.04 219 GLU A C 1
ATOM 1478 O O . GLU A 1 219 ? 17.568 59.305 16.361 1.00 52.21 219 GLU A O 1
ATOM 1484 N N . TYR A 1 220 ? 19.495 60.145 17.149 1.00 51.86 220 TYR A N 1
ATOM 1485 C CA . TYR A 1 220 ? 19.765 61.056 16.058 1.00 50.62 220 TYR A CA 1
ATOM 1486 C C . TYR A 1 220 ? 20.847 60.443 15.199 1.00 49.63 220 TYR A C 1
ATOM 1487 O O . TYR A 1 220 ? 21.828 59.962 15.722 1.00 49.16 220 TYR A O 1
ATOM 1496 N N . VAL A 1 221 ? 20.658 60.453 13.880 1.00 48.89 221 VAL A N 1
ATOM 1497 C CA . VAL A 1 221 ? 21.629 59.915 12.940 1.00 48.55 221 VAL A CA 1
ATOM 1498 C C . VAL A 1 221 ? 21.938 60.939 11.843 1.00 48.54 221 VAL A C 1
ATOM 1499 O O . VAL A 1 221 ? 21.142 61.841 11.598 1.00 49.24 221 VAL A O 1
ATOM 1503 N N . PRO A 1 222 ? 23.121 60.837 11.219 1.00 48.16 222 PRO A N 1
ATOM 1504 C CA . PRO A 1 222 ? 23.486 61.734 10.146 1.00 47.64 222 PRO A CA 1
ATOM 1505 C C . PRO A 1 222 ? 22.545 61.802 8.964 1.00 46.88 222 PRO A C 1
ATOM 1506 O O . PRO A 1 222 ? 21.799 60.862 8.688 1.00 47.23 222 PRO A O 1
ATOM 1510 N N . LEU A 1 223 ? 22.610 62.914 8.254 1.00 45.68 223 LEU A N 1
ATOM 1511 C CA . LEU A 1 223 ? 22.080 62.990 6.908 1.00 45.83 223 LEU A CA 1
ATOM 1512 C C . LEU A 1 223 ? 22.862 61.979 6.037 1.00 46.61 223 LEU A C 1
ATOM 1513 O O . LEU A 1 223 ? 24.092 61.989 6.026 1.00 46.01 223 LEU A O 1
ATOM 1518 N N . PRO A 1 224 ? 22.153 61.055 5.343 1.00 47.06 224 PRO A N 1
ATOM 1519 C CA . PRO A 1 224 ? 22.860 60.106 4.489 1.00 46.88 224 PRO A CA 1
ATOM 1520 C C . PRO A 1 224 ? 23.611 60.783 3.342 1.00 46.90 224 PRO A C 1
ATOM 1521 O O . PRO A 1 224 ? 23.164 61.798 2.816 1.00 46.86 224 PRO A O 1
ATOM 1525 N N . LYS A 1 225 ? 24.762 60.219 2.992 1.00 47.28 225 LYS A N 1
ATOM 1526 C CA . LYS A 1 225 ? 25.581 60.693 1.896 1.00 47.52 225 LYS A CA 1
ATOM 1527 C C . LYS A 1 225 ? 25.101 60.045 0.605 1.00 47.66 225 LYS A C 1
ATOM 1528 O O . LYS A 1 225 ? 24.402 59.005 0.623 1.00 47.49 225 LYS A O 1
ATOM 1534 N N . GLY A 1 226 ? 25.442 60.666 -0.519 1.00 47.17 226 GLY A N 1
ATOM 1535 C CA . GLY A 1 226 ? 25.107 60.104 -1.831 1.00 46.85 226 GLY A CA 1
ATOM 1536 C C . GLY A 1 226 ? 23.674 60.408 -2.240 1.00 46.52 226 GLY A C 1
ATOM 1537 O O . GLY A 1 226 ? 23.050 61.351 -1.730 1.00 47.04 226 GLY A O 1
ATOM 1538 N N . ASP A 1 227 ? 23.170 59.619 -3.186 1.00 46.26 227 ASP A N 1
ATOM 1539 C CA . ASP A 1 227 ? 21.836 59.833 -3.771 1.00 45.85 227 ASP A CA 1
ATOM 1540 C C . ASP A 1 227 ? 20.724 59.230 -2.895 1.00 44.50 227 ASP A C 1
ATOM 1541 O O . ASP A 1 227 ? 20.943 58.305 -2.120 1.00 44.56 227 ASP A O 1
ATOM 1546 N N . VAL A 1 228 ? 19.527 59.775 -3.022 1.00 43.74 228 VAL A N 1
ATOM 1547 C CA . VAL A 1 228 ? 18.318 59.158 -2.463 1.00 44.31 228 VAL A CA 1
ATOM 1548 C C . VAL A 1 228 ? 18.211 57.695 -2.920 1.00 43.27 228 VAL A C 1
ATOM 1549 O O . VAL A 1 228 ? 18.068 56.807 -2.112 1.00 42.66 228 VAL A O 1
ATOM 1553 N N . HIS A 1 229 ? 18.315 57.476 -4.216 1.00 43.19 229 HIS A N 1
ATOM 1554 C CA . HIS A 1 229 ? 18.252 56.148 -4.787 1.00 43.90 229 HIS A CA 1
ATOM 1555 C C . HIS A 1 229 ? 19.659 55.573 -4.901 1.00 44.33 229 HIS A C 1
ATOM 1556 O O . HIS A 1 229 ? 20.513 56.141 -5.564 1.00 43.04 229 HIS A O 1
ATOM 1563 N N . LYS A 1 230 ? 19.897 54.464 -4.211 1.00 45.06 230 LYS A N 1
ATOM 1564 C CA . LYS A 1 230 ? 21.227 53.883 -4.157 1.00 46.58 230 LYS A CA 1
ATOM 1565 C C . LYS A 1 230 ? 21.180 52.420 -3.716 1.00 47.46 230 LYS A C 1
ATOM 1566 O O . LYS A 1 230 ? 20.144 51.889 -3.299 1.00 47.78 230 LYS A O 1
ATOM 1572 N N . LYS A 1 231 ? 22.331 51.779 -3.792 1.00 48.79 231 LYS A N 1
ATOM 1573 C CA . LYS A 1 231 ? 22.514 50.449 -3.198 1.00 48.93 231 LYS A CA 1
ATOM 1574 C C . LYS A 1 231 ? 23.015 50.623 -1.773 1.00 48.79 231 LYS A C 1
ATOM 1575 O O . LYS A 1 231 ? 23.940 51.398 -1.528 1.00 48.93 231 LYS A O 1
ATOM 1581 N N . LYS A 1 232 ? 22.385 49.929 -0.830 1.00 48.54 232 LYS A N 1
ATOM 1582 C CA . LYS A 1 232 ? 22.712 50.083 0.573 1.00 49.34 232 LYS A CA 1
ATOM 1583 C C . LYS A 1 232 ? 22.928 48.707 1.191 1.00 50.10 232 LYS A C 1
ATOM 1584 O O . LYS A 1 232 ? 22.122 47.777 0.991 1.00 48.75 232 LYS A O 1
ATOM 1590 N N . GLU A 1 233 ? 24.007 48.618 1.965 1.00 50.77 233 GLU A N 1
ATOM 1591 C CA . GLU A 1 233 ? 24.335 47.441 2.717 1.00 52.10 233 GLU A CA 1
ATOM 1592 C C . GLU A 1 233 ? 23.533 47.405 4.004 1.00 52.58 233 GLU A C 1
ATOM 1593 O O . GLU A 1 233 ? 23.759 48.204 4.911 1.00 53.08 233 GLU A O 1
ATOM 1599 N N . ILE A 1 234 ? 22.587 46.474 4.048 1.00 52.84 234 ILE A N 1
ATOM 1600 C CA . ILE A 1 234 ? 21.694 46.265 5.171 1.00 53.31 234 ILE A CA 1
ATOM 1601 C C . ILE A 1 234 ? 22.056 44.956 5.894 1.00 53.33 234 ILE A C 1
ATOM 1602 O O . ILE A 1 234 ? 22.560 44.019 5.290 1.00 52.30 234 ILE A O 1
ATOM 1607 N N . ILE A 1 235 ? 21.778 44.897 7.189 1.00 53.68 235 ILE A N 1
ATOM 1608 C CA . ILE A 1 235 ? 22.096 43.704 7.979 1.00 54.14 235 ILE A CA 1
ATOM 1609 C C . ILE A 1 235 ? 20.848 43.186 8.681 1.00 54.30 235 ILE A C 1
ATOM 1610 O O . ILE A 1 235 ? 20.385 43.810 9.630 1.00 55.17 235 ILE A O 1
ATOM 1615 N N . GLN A 1 236 ? 20.328 42.047 8.199 1.00 54.18 236 GLN A N 1
ATOM 1616 C CA . GLN A 1 236 ? 19.138 41.387 8.763 1.00 53.95 236 GLN A CA 1
ATOM 1617 C C . GLN A 1 236 ? 19.524 40.352 9.823 1.00 53.32 236 GLN A C 1
ATOM 1618 O O . GLN A 1 236 ? 20.385 39.500 9.592 1.00 53.16 236 GLN A O 1
ATOM 1624 N N . ASP A 1 237 ? 18.859 40.414 10.966 1.00 53.03 237 ASP A N 1
ATOM 1625 C CA . ASP A 1 237 ? 18.947 39.371 11.972 1.00 53.22 237 ASP A CA 1
ATOM 1626 C C . ASP A 1 237 ? 17.737 38.467 11.804 1.00 52.55 237 ASP A C 1
ATOM 1627 O O . ASP A 1 237 ? 16.602 38.917 11.909 1.00 52.84 237 ASP A O 1
ATOM 1632 N N . VAL A 1 238 ? 17.989 37.197 11.517 1.00 51.80 238 VAL A N 1
ATOM 1633 C CA . VAL A 1 238 ? 16.943 36.212 11.347 1.00 51.14 238 VAL A CA 1
ATOM 1634 C C . VAL A 1 238 ? 17.322 35.011 12.227 1.00 50.65 238 VAL A C 1
ATOM 1635 O O . VAL A 1 238 ? 18.420 34.958 12.754 1.00 51.11 238 VAL A O 1
ATOM 1639 N N . THR A 1 239 ? 16.397 34.093 12.447 1.00 50.11 239 THR A N 1
ATOM 1640 C CA . THR A 1 239 ? 16.690 32.834 13.097 1.00 49.24 239 THR A CA 1
ATOM 1641 C C . THR A 1 239 ? 16.685 31.753 12.018 1.00 49.07 239 THR A C 1
ATOM 1642 O O . THR A 1 239 ? 16.189 31.989 10.929 1.00 48.59 239 THR A O 1
ATOM 1646 N N . LEU A 1 240 ? 17.235 30.579 12.303 1.00 48.94 240 LEU A N 1
ATOM 1647 C CA . LEU A 1 240 ? 17.123 29.444 11.373 1.00 49.86 240 LEU A CA 1
ATOM 1648 C C . LEU A 1 240 ? 15.675 28.968 11.198 1.00 50.55 240 LEU A C 1
ATOM 1649 O O . LEU A 1 240 ? 15.326 28.381 10.176 1.00 50.82 240 LEU A O 1
ATOM 1654 N N . HIS A 1 241 ? 14.839 29.188 12.206 1.00 51.43 241 HIS A N 1
ATOM 1655 C CA . HIS A 1 241 ? 13.417 28.940 12.052 1.00 52.06 241 HIS A CA 1
ATOM 1656 C C . HIS A 1 241 ? 12.744 29.983 11.143 1.00 52.96 241 HIS A C 1
ATOM 1657 O O . HIS A 1 241 ? 11.908 29.629 10.322 1.00 53.87 241 HIS A O 1
ATOM 1664 N N . ASP A 1 242 ? 13.115 31.252 11.266 1.00 53.28 242 ASP A N 1
ATOM 1665 C CA . ASP A 1 242 ? 12.555 32.301 10.401 1.00 53.88 242 ASP A CA 1
ATOM 1666 C C . ASP A 1 242 ? 12.856 32.049 8.916 1.00 54.74 242 ASP A C 1
ATOM 1667 O O . ASP A 1 242 ? 12.207 32.645 8.050 1.00 55.51 242 ASP A O 1
ATOM 1672 N N . LEU A 1 243 ? 13.861 31.220 8.622 1.00 55.21 243 LEU A N 1
ATOM 1673 C CA . LEU A 1 243 ? 14.232 30.917 7.246 1.00 55.40 243 LEU A CA 1
ATOM 1674 C C . LEU A 1 243 ? 13.416 29.749 6.746 1.00 56.07 243 LEU A C 1
ATOM 1675 O O . LEU A 1 243 ? 13.051 29.716 5.572 1.00 56.72 243 LEU A O 1
ATOM 1680 N N . ASP A 1 244 ? 13.169 28.773 7.618 1.00 56.56 244 ASP A N 1
ATOM 1681 C CA . ASP A 1 244 ? 12.268 27.671 7.310 1.00 56.76 244 ASP A CA 1
ATOM 1682 C C . ASP A 1 244 ? 10.957 28.228 6.759 1.00 57.35 244 ASP A C 1
ATOM 1683 O O . ASP A 1 244 ? 10.610 27.981 5.608 1.00 57.29 244 ASP A O 1
ATOM 1688 N N . VAL A 1 245 ? 10.261 29.028 7.560 1.00 58.17 245 VAL A N 1
ATOM 1689 C CA . VAL A 1 245 ? 8.964 29.572 7.146 1.00 58.58 245 VAL A CA 1
ATOM 1690 C C . VAL A 1 245 ? 9.012 30.365 5.833 1.00 59.00 245 VAL A C 1
ATOM 1691 O O . VAL A 1 245 ? 8.108 30.239 5.014 1.00 59.65 245 VAL A O 1
ATOM 1695 N N . ALA A 1 246 ? 10.069 31.146 5.612 1.00 59.28 246 ALA A N 1
ATOM 1696 C CA . ALA A 1 246 ? 10.227 31.896 4.357 1.00 59.33 246 ALA A CA 1
ATOM 1697 C C . ALA A 1 246 ? 10.676 31.048 3.143 1.00 59.55 246 ALA A C 1
ATOM 1698 O O . ALA A 1 246 ? 10.855 31.598 2.040 1.00 59.68 246 ALA A O 1
ATOM 1700 N N . ASN A 1 247 ? 10.884 29.743 3.342 1.00 59.38 247 ASN A N 1
ATOM 1701 C CA . ASN A 1 247 ? 11.378 28.857 2.290 1.00 59.42 247 ASN A CA 1
ATOM 1702 C C . ASN A 1 247 ? 10.585 27.544 2.228 1.00 59.46 247 ASN A C 1
ATOM 1703 O O . ASN A 1 247 ? 9.531 27.405 2.852 1.00 59.43 247 ASN A O 1
ATOM 1708 N N . GLY A 1 277 ? 17.466 21.628 5.920 1.00 55.39 277 GLY A N 1
ATOM 1709 C CA . GLY A 1 277 ? 18.206 20.695 5.049 1.00 55.69 277 GLY A CA 1
ATOM 1710 C C . GLY A 1 277 ? 18.864 21.406 3.868 1.00 56.04 277 GLY A C 1
ATOM 1711 O O . GLY A 1 277 ? 20.089 21.585 3.825 1.00 56.06 277 GLY A O 1
ATOM 1712 N N . GLU A 1 278 ? 18.047 21.826 2.906 1.00 56.03 278 GLU A N 1
ATOM 1713 C CA . GLU A 1 278 ? 18.516 22.686 1.830 1.00 55.99 278 GLU A CA 1
ATOM 1714 C C . GLU A 1 278 ? 18.962 24.022 2.420 1.00 56.01 278 GLU A C 1
ATOM 1715 O O . GLU A 1 278 ? 19.928 24.616 1.939 1.00 56.18 278 GLU A O 1
ATOM 1721 N N . ILE A 1 279 ? 18.266 24.471 3.472 1.00 55.91 279 ILE A N 1
ATOM 1722 C CA . ILE A 1 279 ? 18.588 25.724 4.172 1.00 55.70 279 ILE A CA 1
ATOM 1723 C C . ILE A 1 279 ? 20.009 25.691 4.738 1.00 55.74 279 ILE A C 1
ATOM 1724 O O . ILE A 1 279 ? 20.822 26.568 4.439 1.00 56.06 279 ILE A O 1
ATOM 1729 N N . ASN A 1 280 ? 20.300 24.686 5.553 1.00 55.71 280 ASN A N 1
ATOM 1730 C CA . ASN A 1 280 ? 21.621 24.547 6.172 1.00 55.94 280 ASN A CA 1
ATOM 1731 C C . ASN A 1 280 ? 22.768 24.654 5.172 1.00 56.08 280 ASN A C 1
ATOM 1732 O O . ASN A 1 280 ? 23.815 25.229 5.482 1.00 55.91 280 ASN A O 1
ATOM 1737 N N . LYS A 1 281 ? 22.555 24.087 3.984 1.00 56.40 281 LYS A N 1
ATOM 1738 C CA . LYS A 1 281 ? 23.523 24.149 2.892 1.00 56.42 281 LYS A CA 1
ATOM 1739 C C . LYS A 1 281 ? 23.800 25.594 2.495 1.00 56.34 281 LYS A C 1
ATOM 1740 O O . LYS A 1 281 ? 24.952 26.016 2.493 1.00 56.30 281 LYS A O 1
ATOM 1746 N N . VAL A 1 282 ? 22.745 26.347 2.183 1.00 56.23 282 VAL A N 1
ATOM 1747 C CA . VAL A 1 282 ? 22.894 27.760 1.814 1.00 56.39 282 VAL A CA 1
ATOM 1748 C C . VAL A 1 282 ? 23.517 28.563 2.953 1.00 56.49 282 VAL A C 1
ATOM 1749 O O . VAL A 1 282 ? 24.382 29.406 2.718 1.00 56.91 282 VAL A O 1
ATOM 1753 N N . VAL A 1 283 ? 23.076 28.310 4.182 1.00 56.14 283 VAL A N 1
ATOM 1754 C CA . VAL A 1 283 ? 23.584 29.057 5.322 1.00 56.06 283 VAL A CA 1
ATOM 1755 C C . VAL A 1 283 ? 25.090 28.872 5.448 1.00 55.95 283 VAL A C 1
ATOM 1756 O O . VAL A 1 283 ? 25.819 29.833 5.696 1.00 55.67 283 VAL A O 1
ATOM 1760 N N . ASN A 1 284 ? 25.552 27.643 5.257 1.00 56.15 284 ASN A N 1
ATOM 1761 C CA . ASN A 1 284 ? 26.983 27.345 5.370 1.00 56.41 284 ASN A CA 1
ATOM 1762 C C . ASN A 1 284 ? 27.798 28.001 4.244 1.00 56.19 284 ASN A C 1
ATOM 1763 O O . ASN A 1 284 ? 28.891 28.510 4.477 1.00 55.81 284 ASN A O 1
ATOM 1768 N N . LYS A 1 285 ? 27.251 27.979 3.032 1.00 56.56 285 LYS A N 1
ATOM 1769 C CA . LYS A 1 285 ? 27.780 28.762 1.919 1.00 56.89 285 LYS A CA 1
ATOM 1770 C C . LYS A 1 285 ? 28.041 30.207 2.375 1.00 56.86 285 LYS A C 1
ATOM 1771 O O . LYS A 1 285 ? 29.160 30.705 2.273 1.00 57.15 285 LYS A O 1
ATOM 1777 N N . TYR A 1 286 ? 27.011 30.854 2.914 1.00 56.84 286 TYR A N 1
ATOM 1778 C CA . TYR A 1 286 ? 27.086 32.269 3.289 1.00 56.58 286 TYR A CA 1
ATOM 1779 C C . TYR A 1 286 ? 28.094 32.575 4.385 1.00 56.05 286 TYR A C 1
ATOM 1780 O O . TYR A 1 286 ? 28.728 33.623 4.369 1.00 55.41 286 TYR A O 1
ATOM 1789 N N . ILE A 1 287 ? 28.226 31.686 5.356 1.00 55.66 287 ILE A N 1
ATOM 1790 C CA . ILE A 1 287 ? 29.195 31.915 6.419 1.00 55.73 287 ILE A CA 1
ATOM 1791 C C . ILE A 1 287 ? 30.601 31.873 5.823 1.00 55.62 287 ILE A C 1
ATOM 1792 O O . ILE A 1 287 ? 31.402 32.777 6.076 1.00 55.49 287 ILE A O 1
ATOM 1797 N N . ASP A 1 288 ? 30.871 30.840 5.016 1.00 55.59 288 ASP A N 1
ATOM 1798 C CA . ASP A 1 288 ? 32.150 30.673 4.299 1.00 55.35 288 ASP A CA 1
ATOM 1799 C C . ASP A 1 288 ? 32.529 31.899 3.477 1.00 55.19 288 ASP A C 1
ATOM 1800 O O . ASP A 1 288 ? 33.704 32.249 3.397 1.00 55.00 288 ASP A O 1
ATOM 1805 N N . GLN A 1 289 ? 31.524 32.543 2.881 1.00 54.93 289 GLN A N 1
ATOM 1806 C CA . GLN A 1 289 ? 31.710 33.776 2.103 1.00 54.81 289 GLN A CA 1
ATOM 1807 C C . GLN A 1 289 ? 31.724 35.042 2.970 1.00 54.37 289 GLN A C 1
ATOM 1808 O O . GLN A 1 289 ? 31.731 36.158 2.440 1.00 54.25 289 GLN A O 1
ATOM 1814 N N . GLY A 1 290 ? 31.707 34.878 4.292 1.00 53.74 290 GLY A N 1
ATOM 1815 C CA . GLY A 1 290 ? 31.513 36.007 5.193 1.00 53.60 290 GLY A CA 1
ATOM 1816 C C . GLY A 1 290 ? 30.324 36.905 4.847 1.00 53.18 290 GLY A C 1
ATOM 1817 O O . GLY A 1 290 ? 30.318 38.068 5.220 1.00 53.23 290 GLY A O 1
ATOM 1818 N N . ILE A 1 291 ? 29.332 36.372 4.130 1.00 52.94 291 ILE A N 1
ATOM 1819 C CA . ILE A 1 291 ? 28.055 37.052 3.897 1.00 52.96 291 ILE A CA 1
ATOM 1820 C C . ILE A 1 291 ? 27.133 36.928 5.132 1.00 53.14 291 ILE A C 1
ATOM 1821 O O . ILE A 1 291 ? 26.387 37.861 5.447 1.00 52.61 291 ILE A O 1
ATOM 1826 N N . ALA A 1 292 ? 27.188 35.781 5.819 1.00 53.10 292 ALA A N 1
ATOM 1827 C CA . ALA A 1 292 ? 26.338 35.521 6.989 1.00 53.42 292 ALA A CA 1
ATOM 1828 C C . ALA A 1 292 ? 27.170 35.089 8.172 1.00 53.64 292 ALA A C 1
ATOM 1829 O O . ALA A 1 292 ? 28.214 34.459 8.013 1.00 54.15 292 ALA A O 1
ATOM 1831 N N . GLU A 1 293 ? 26.682 35.415 9.356 1.00 53.78 293 GLU A N 1
ATOM 1832 C CA . GLU A 1 293 ? 27.373 35.141 10.601 1.00 54.11 293 GLU A CA 1
ATOM 1833 C C . GLU A 1 293 ? 26.392 34.497 11.597 1.00 53.79 293 GLU A C 1
ATOM 1834 O O . GLU A 1 293 ? 25.310 35.017 11.842 1.00 53.24 293 GLU A O 1
ATOM 1840 N N . LEU A 1 294 ? 26.769 33.348 12.146 1.00 54.21 294 LEU A N 1
ATOM 1841 C CA . LEU A 1 294 ? 25.941 32.653 13.136 1.00 53.96 294 LEU A CA 1
ATOM 1842 C C . LEU A 1 294 ? 25.970 33.337 14.488 1.00 53.73 294 LEU A C 1
ATOM 1843 O O . LEU A 1 294 ? 26.987 33.918 14.884 1.00 53.88 294 LEU A O 1
ATOM 1848 N N . VAL A 1 295 ? 24.835 33.281 15.179 1.00 52.57 295 VAL A N 1
ATO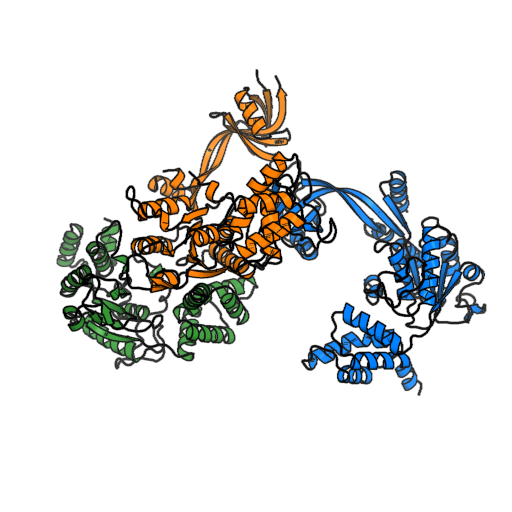M 1849 C CA . VAL A 1 295 ? 24.744 33.773 16.535 1.00 52.23 295 VAL A CA 1
ATOM 1850 C C . VAL A 1 295 ? 23.835 32.830 17.334 1.00 51.64 295 VAL A C 1
ATOM 1851 O O . VAL A 1 295 ? 22.605 32.966 17.343 1.00 51.94 295 VAL A O 1
ATOM 1855 N N . PRO A 1 296 ? 24.451 31.814 17.968 1.00 50.04 296 PRO A N 1
ATOM 1856 C CA . PRO A 1 296 ? 23.719 30.918 18.846 1.00 49.13 296 PRO A CA 1
ATOM 1857 C C . PRO A 1 296 ? 23.109 31.712 19.967 1.00 47.35 296 PRO A C 1
ATOM 1858 O O . PRO A 1 296 ? 23.732 32.629 20.477 1.00 47.10 296 PRO A O 1
ATOM 1862 N N . GLY A 1 297 ? 21.883 31.376 20.335 1.00 46.54 297 GLY A N 1
ATOM 1863 C CA . GLY A 1 297 ? 21.171 32.126 21.324 1.00 45.66 297 GLY A CA 1
ATOM 1864 C C . GLY A 1 297 ? 20.995 31.271 22.528 1.00 45.25 297 GLY A C 1
ATOM 1865 O O . GLY A 1 297 ? 21.885 30.469 22.852 1.00 45.74 297 GLY A O 1
ATOM 1866 N N . VAL A 1 298 ? 19.871 31.482 23.197 1.00 45.14 298 VAL A N 1
ATOM 1867 C CA . VAL A 1 298 ? 19.498 30.775 24.421 1.00 45.66 298 VAL A CA 1
ATOM 1868 C C . VAL A 1 298 ? 18.175 30.025 24.226 1.00 45.00 298 VAL A C 1
ATOM 1869 O O . VAL A 1 298 ? 17.177 30.623 23.838 1.00 44.80 298 VAL A O 1
ATOM 1873 N N . LEU A 1 299 ? 18.189 28.725 24.512 1.00 45.17 299 LEU A N 1
ATOM 1874 C CA . LEU A 1 299 ? 16.969 27.918 24.562 1.00 44.90 299 LEU A CA 1
ATOM 1875 C C . LEU A 1 299 ? 16.634 27.683 26.018 1.00 44.12 299 LEU A C 1
ATOM 1876 O O . LEU A 1 299 ? 17.388 27.007 26.728 1.00 43.91 299 LEU A O 1
ATOM 1881 N N . PHE A 1 300 ? 15.492 28.218 26.439 1.00 42.16 300 PHE A N 1
ATOM 1882 C CA . PHE A 1 300 ? 15.047 28.100 27.812 1.00 43.25 300 PHE A CA 1
ATOM 1883 C C . PHE A 1 300 ? 13.964 27.039 27.889 1.00 43.12 300 PHE A C 1
ATOM 1884 O O . PHE A 1 300 ? 12.947 27.129 27.210 1.00 44.34 300 PHE A O 1
ATOM 1892 N N . VAL A 1 301 ? 14.173 26.034 28.728 1.00 44.61 301 VAL A N 1
ATOM 1893 C CA . VAL A 1 301 ? 13.247 24.918 28.824 1.00 44.54 301 VAL A CA 1
ATOM 1894 C C . VAL A 1 301 ? 12.760 24.845 30.254 1.00 44.83 301 VAL A C 1
ATOM 1895 O O . VAL A 1 301 ? 13.344 24.189 31.101 1.00 44.87 301 VAL A O 1
ATOM 1899 N N . ASP A 1 302 ? 11.631 25.472 30.484 1.00 46.10 302 ASP A N 1
ATOM 1900 C CA . ASP A 1 302 ? 10.957 25.413 31.757 1.00 48.00 302 ASP A CA 1
ATOM 1901 C C . ASP A 1 302 ? 10.261 24.076 31.854 1.00 48.11 302 ASP A C 1
ATOM 1902 O O . ASP A 1 302 ? 10.094 23.374 30.849 1.00 48.65 302 ASP A O 1
ATOM 1907 N N . GLU A 1 303 ? 9.936 23.662 33.061 1.00 50.13 303 GLU A N 1
ATOM 1908 C CA . GLU A 1 303 ? 9.167 22.394 33.259 1.00 50.74 303 GLU A CA 1
ATOM 1909 C C . GLU A 1 303 ? 10.002 21.214 32.736 1.00 49.69 303 GLU A C 1
ATOM 1910 O O . GLU A 1 303 ? 9.537 20.318 32.032 1.00 48.05 303 GLU A O 1
ATOM 1916 N N . VAL A 1 304 ? 11.265 21.225 33.102 1.00 49.55 304 VAL A N 1
ATOM 1917 C CA . VAL A 1 304 ? 12.209 20.266 32.547 1.00 49.10 304 VAL A CA 1
ATOM 1918 C C . VAL A 1 304 ? 11.752 18.827 32.847 1.00 49.43 304 VAL A C 1
ATOM 1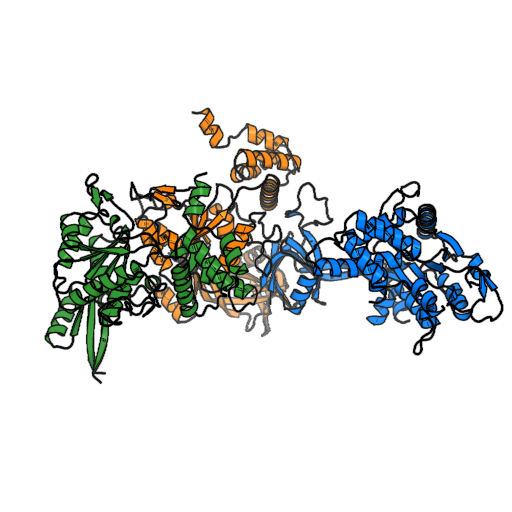919 O O . VAL A 1 304 ? 11.956 17.935 32.037 1.00 49.65 304 VAL A O 1
ATOM 1923 N N . HIS A 1 305 ? 11.087 18.625 33.989 1.00 49.05 305 HIS A N 1
ATOM 1924 C CA . HIS A 1 305 ? 10.630 17.291 34.402 1.00 48.11 305 HIS A CA 1
ATOM 1925 C C . HIS A 1 305 ? 9.533 16.697 33.531 1.00 47.42 305 HIS A C 1
ATOM 1926 O O . HIS A 1 305 ? 9.238 15.515 33.694 1.00 46.52 305 HIS A O 1
ATOM 1933 N N . MET A 1 306 ? 8.909 17.499 32.658 1.00 45.25 306 MET A N 1
ATOM 1934 C CA . MET A 1 306 ? 7.979 16.993 31.698 1.00 45.17 306 MET A CA 1
ATOM 1935 C C . MET A 1 306 ? 8.678 16.331 30.525 1.00 44.38 306 MET A C 1
ATOM 1936 O O . MET A 1 306 ? 8.064 15.594 29.753 1.00 42.70 306 MET A O 1
ATOM 1941 N N . LEU A 1 307 ? 9.962 16.583 30.373 1.00 43.53 307 LEU A N 1
ATOM 1942 C CA . LEU A 1 307 ? 10.724 15.828 29.360 1.00 43.46 307 LEU A CA 1
ATOM 1943 C C . LEU A 1 307 ? 10.925 14.370 29.742 1.00 42.55 307 LEU A C 1
ATOM 1944 O O . LEU A 1 307 ? 11.085 14.035 30.926 1.00 43.08 307 LEU A O 1
ATOM 1949 N N . ASP A 1 308 ? 10.890 13.506 28.735 1.00 42.01 308 ASP A N 1
ATOM 1950 C CA . ASP A 1 308 ? 11.138 12.091 28.931 1.00 42.62 308 ASP A CA 1
ATOM 1951 C C . ASP A 1 308 ? 12.512 11.717 28.416 1.00 42.30 308 ASP A C 1
ATOM 1952 O O . ASP A 1 308 ? 13.242 12.550 27.865 1.00 42.73 308 ASP A O 1
ATOM 1957 N N . ILE A 1 309 ? 12.832 10.457 28.561 1.00 40.98 309 ILE A N 1
ATOM 1958 C CA . ILE A 1 309 ? 14.145 9.937 28.245 1.00 42.15 309 ILE A CA 1
ATOM 1959 C C . ILE A 1 309 ? 14.575 10.134 26.787 1.00 41.12 309 ILE A C 1
ATOM 1960 O O . ILE A 1 309 ? 15.723 10.486 26.516 1.00 41.29 309 ILE A O 1
ATOM 1965 N N . GLU A 1 310 ? 13.670 9.891 25.856 1.00 40.59 310 GLU A N 1
ATOM 1966 C CA . GLU A 1 310 ? 13.935 10.156 24.458 1.00 41.38 310 GLU A CA 1
ATOM 1967 C C . GLU A 1 310 ? 14.235 11.624 24.195 1.00 40.71 310 GLU A C 1
ATOM 1968 O O . GLU A 1 310 ? 15.051 11.909 23.333 1.00 39.79 310 GLU A O 1
ATOM 1974 N N . CYS A 1 311 ? 13.609 12.535 24.951 1.00 40.75 311 CYS A N 1
ATOM 1975 C CA . CYS A 1 311 ? 13.845 13.981 24.808 1.00 42.66 311 CYS A CA 1
ATOM 1976 C C . CYS A 1 311 ? 15.234 14.364 25.303 1.00 43.48 311 CYS A C 1
ATOM 1977 O O . CYS A 1 311 ? 15.951 15.082 24.625 1.00 44.45 311 CYS A O 1
ATOM 1980 N N . PHE A 1 312 ? 15.623 13.830 26.455 1.00 44.49 312 PHE A N 1
ATOM 1981 C CA . PHE A 1 312 ? 16.965 14.041 27.008 1.00 45.20 312 PHE A CA 1
ATOM 1982 C C . PHE A 1 312 ? 18.099 13.421 26.185 1.00 45.72 312 PHE A C 1
ATOM 1983 O O . PHE A 1 312 ? 19.143 13.970 26.104 1.00 46.95 312 PHE A O 1
ATOM 1991 N N . THR A 1 313 ? 17.881 12.262 25.588 1.00 47.42 313 THR A N 1
ATOM 1992 C CA . THR A 1 313 ? 18.808 11.688 24.630 1.00 47.73 313 THR A CA 1
ATOM 1993 C C . THR A 1 313 ? 18.983 12.602 23.401 1.00 48.61 313 THR A C 1
ATOM 1994 O O . THR A 1 313 ? 20.079 12.736 22.871 1.00 48.31 313 THR A O 1
ATOM 1998 N N . TYR A 1 314 ? 17.894 13.180 22.909 1.00 49.62 314 TYR A N 1
ATOM 1999 C CA . TYR A 1 314 ? 17.967 14.056 21.752 1.00 50.85 314 TYR A CA 1
ATOM 2000 C C . TYR A 1 314 ? 18.670 15.370 22.127 1.00 51.81 314 TYR A C 1
ATOM 2001 O O . TYR A 1 314 ? 19.544 15.845 21.408 1.00 51.12 314 TYR A O 1
ATOM 2010 N N . LEU A 1 315 ? 18.310 15.928 23.268 1.00 53.10 315 LEU A N 1
ATOM 2011 C CA . LEU A 1 315 ? 18.910 17.167 23.764 1.00 55.35 315 LEU A CA 1
ATOM 2012 C C . LEU A 1 315 ? 20.378 17.119 24.089 1.00 56.77 315 LEU A C 1
ATOM 2013 O O . LEU A 1 315 ? 21.078 18.091 23.839 1.00 57.16 315 LEU A O 1
ATOM 2018 N N . HIS A 1 316 ? 20.809 16.057 24.755 1.00 58.86 316 HIS A N 1
ATOM 2019 C CA . HIS A 1 316 ? 22.215 15.860 25.098 1.00 59.63 316 HIS A CA 1
ATOM 2020 C C . HIS A 1 316 ? 23.078 15.947 23.817 1.00 60.33 316 HIS A C 1
ATOM 2021 O O . HIS A 1 316 ? 24.064 16.671 23.743 1.00 59.80 316 HIS A O 1
ATOM 2028 N N . ARG A 1 317 ? 22.647 15.221 22.808 1.00 61.09 317 ARG A N 1
ATOM 2029 C CA . ARG A 1 317 ? 23.312 15.148 21.524 1.00 61.59 317 ARG A CA 1
ATOM 2030 C C . ARG A 1 317 ? 23.313 16.504 20.807 1.00 61.84 317 ARG A C 1
ATOM 2031 O O . ARG A 1 317 ? 24.346 16.975 20.336 1.00 61.70 317 ARG A O 1
ATOM 2039 N N . ALA A 1 318 ? 22.151 17.141 20.751 1.00 62.03 318 ALA A N 1
ATOM 2040 C CA . ALA A 1 318 ? 21.976 18.382 19.985 1.00 62.52 318 ALA A CA 1
ATOM 2041 C C . ALA A 1 318 ? 22.818 19.533 20.526 1.00 62.62 318 ALA A C 1
ATOM 2042 O O . ALA A 1 318 ? 23.297 20.355 19.747 1.00 61.96 318 ALA A O 1
ATOM 2044 N N . LEU A 1 319 ? 23.005 19.576 21.843 1.00 62.85 319 LEU A N 1
ATOM 2045 C CA . LEU A 1 319 ? 23.595 20.737 22.488 1.00 64.22 319 LEU A CA 1
ATOM 2046 C C . LEU A 1 319 ? 25.105 20.729 22.345 1.00 64.47 319 LEU A C 1
ATOM 2047 O O . LEU A 1 319 ? 25.761 21.685 22.740 1.00 64.31 319 LEU A O 1
ATOM 2052 N N . GLU A 1 320 ? 25.636 19.631 21.798 1.00 65.64 320 GLU A N 1
ATOM 2053 C CA . GLU A 1 320 ? 27.047 19.498 21.407 1.00 65.88 320 GLU A CA 1
ATOM 2054 C C . GLU A 1 320 ? 27.348 20.061 20.026 1.00 65.86 320 GLU A C 1
ATOM 2055 O O . GLU A 1 320 ? 28.513 20.199 19.673 1.00 66.24 320 GLU A O 1
ATOM 2061 N N . SER A 1 321 ? 26.320 20.325 19.219 1.00 65.43 321 SER A N 1
ATOM 2062 C CA . SER A 1 321 ? 26.535 20.923 17.905 1.00 64.58 321 SER A CA 1
ATOM 2063 C C . SER A 1 321 ? 27.296 22.224 18.135 1.00 64.31 321 SER A C 1
ATOM 2064 O O . SER A 1 321 ? 27.081 22.897 19.159 1.00 64.19 321 SER A O 1
ATOM 2067 N N . SER A 1 322 ? 28.210 22.549 17.215 1.00 63.52 322 SER A N 1
ATOM 2068 C CA . SER A 1 322 ? 29.062 23.745 17.364 1.00 62.83 322 SER A CA 1
ATOM 2069 C C . SER A 1 322 ? 28.212 25.006 17.249 1.00 62.17 322 SER A C 1
ATOM 2070 O O . SER A 1 322 ? 28.389 25.960 18.022 1.00 62.37 322 SER A O 1
ATOM 2073 N N . ILE A 1 323 ? 27.230 24.962 16.346 1.00 60.94 323 ILE A N 1
ATOM 2074 C CA . ILE A 1 323 ? 26.264 26.058 16.194 1.00 59.57 323 ILE A CA 1
ATOM 2075 C C . ILE A 1 323 ? 25.129 26.089 17.243 1.00 58.30 323 ILE A C 1
ATOM 2076 O O . ILE A 1 323 ? 24.200 26.894 17.110 1.00 58.67 323 ILE A O 1
ATOM 2081 N N . ALA A 1 324 ? 25.197 25.259 18.284 1.00 56.54 324 ALA A N 1
ATOM 2082 C CA . ALA A 1 324 ? 24.046 25.102 19.196 1.00 55.16 324 ALA A CA 1
ATOM 2083 C C . ALA A 1 324 ? 23.799 26.324 20.110 1.00 54.17 324 ALA A C 1
ATOM 2084 O O . ALA A 1 324 ? 24.755 26.986 20.521 1.00 53.82 324 ALA A O 1
ATOM 2086 N N . PRO A 1 325 ? 22.513 26.591 20.469 1.00 52.19 325 PRO A N 1
ATOM 2087 C CA . PRO A 1 325 ? 22.245 27.601 21.486 1.00 51.63 325 PRO A CA 1
ATOM 2088 C C . PRO A 1 325 ? 22.716 27.061 22.839 1.00 50.32 325 PRO A C 1
ATOM 2089 O O . PRO A 1 325 ? 22.893 25.860 22.975 1.00 49.49 325 PRO A O 1
ATOM 2093 N N . ILE A 1 326 ? 22.877 27.925 23.831 1.00 49.21 326 ILE A N 1
ATOM 2094 C CA . ILE A 1 326 ? 22.999 27.463 25.208 1.00 49.01 326 ILE A CA 1
ATOM 2095 C C . ILE A 1 326 ? 21.619 27.014 25.644 1.00 47.70 326 ILE A C 1
ATOM 2096 O O . ILE A 1 326 ? 20.634 27.715 25.385 1.00 48.28 326 ILE A O 1
ATOM 2101 N N . VAL A 1 327 ? 21.551 25.851 26.303 1.00 45.90 327 VAL A N 1
ATOM 2102 C CA . VAL A 1 327 ? 20.338 25.325 26.876 1.00 45.15 327 VAL A CA 1
ATOM 2103 C C . VAL A 1 327 ? 20.310 25.644 28.350 1.00 44.98 327 VAL A C 1
ATOM 2104 O O . VAL A 1 327 ? 21.242 25.310 29.117 1.00 44.20 327 VAL A O 1
ATOM 2108 N N . ILE A 1 328 ? 19.210 26.272 28.750 1.00 43.67 328 ILE A N 1
ATOM 2109 C CA . ILE A 1 328 ? 18.961 26.630 30.131 1.00 44.10 328 ILE A CA 1
ATOM 2110 C C . ILE A 1 328 ? 17.648 25.976 30.523 1.00 43.20 328 ILE A C 1
ATOM 2111 O O . ILE A 1 328 ? 16.633 26.226 29.934 1.00 44.01 328 ILE A O 1
ATOM 2116 N N . PHE A 1 329 ? 17.707 25.117 31.507 1.00 44.14 329 PHE A N 1
ATOM 2117 C CA . PHE A 1 329 ? 16.563 24.419 32.022 1.00 44.11 329 PHE A CA 1
ATOM 2118 C C . PHE A 1 329 ? 16.064 25.145 33.222 1.00 44.12 329 PHE A C 1
ATOM 2119 O O . PHE A 1 329 ? 16.820 25.888 33.874 1.00 44.22 329 PHE A O 1
ATOM 2127 N N . ALA A 1 330 ? 14.811 24.905 33.574 1.00 43.90 330 ALA A N 1
ATOM 2128 C CA . ALA A 1 330 ? 14.294 25.412 34.836 1.00 44.75 330 ALA A CA 1
ATOM 2129 C C . ALA A 1 330 ? 13.443 24.365 35.516 1.00 44.87 330 ALA A C 1
ATOM 2130 O O . ALA A 1 330 ? 12.800 23.586 34.834 1.00 43.82 330 ALA A O 1
ATOM 2132 N N . SER A 1 331 ? 13.472 24.352 36.859 1.00 45.16 331 SER A N 1
ATOM 2133 C CA . SER A 1 331 ? 12.781 23.377 37.686 1.00 45.21 331 SER A CA 1
ATOM 2134 C C . SER A 1 331 ? 12.302 24.043 38.929 1.00 45.32 331 SER A C 1
ATOM 2135 O O . SER A 1 331 ? 13.060 24.757 39.550 1.00 44.82 331 SER A O 1
ATOM 2138 N N . ASN A 1 332 ? 11.099 23.707 39.371 1.00 44.31 332 ASN A N 1
ATOM 2139 C CA . ASN A 1 332 ? 10.644 24.097 40.685 1.00 46.59 332 ASN A CA 1
ATOM 2140 C C . ASN A 1 332 ? 10.445 22.885 41.595 1.00 47.17 332 ASN A C 1
ATOM 2141 O O . ASN A 1 332 ? 9.853 22.971 42.660 1.00 48.94 332 ASN A O 1
ATOM 2146 N N . ARG A 1 333 ? 10.967 21.749 41.178 1.00 48.41 333 ARG A N 1
ATOM 2147 C CA . ARG A 1 333 ? 10.765 20.489 41.874 1.00 48.98 333 ARG A CA 1
ATOM 2148 C C . ARG A 1 333 ? 12.059 19.929 42.423 1.00 48.87 333 ARG A C 1
ATOM 2149 O O . ARG A 1 333 ? 13.109 20.334 42.004 1.00 50.44 333 ARG A O 1
ATOM 2157 N N . GLY A 1 334 ? 11.956 18.987 43.351 1.00 48.68 334 GLY A N 1
ATOM 2158 C CA . GLY A 1 334 ? 13.103 18.269 43.892 1.00 48.06 334 GLY A CA 1
ATOM 2159 C C . GLY A 1 334 ? 13.302 16.991 43.105 1.00 48.05 334 GLY A C 1
ATOM 2160 O O . GLY A 1 334 ? 13.320 17.013 41.865 1.00 47.79 334 GLY A O 1
ATOM 2161 N N . ASN A 1 335 ? 13.382 15.863 43.808 1.00 47.43 335 ASN A N 1
ATOM 2162 C CA . ASN A 1 335 ? 13.594 14.564 43.164 1.00 47.32 335 ASN A CA 1
ATOM 2163 C C . ASN A 1 335 ? 12.342 14.088 42.493 1.00 46.87 335 ASN A C 1
ATOM 2164 O O . ASN A 1 335 ? 11.291 14.180 43.086 1.00 47.69 335 ASN A O 1
ATOM 2169 N N . CYS A 1 336 ? 12.465 13.619 41.250 1.00 45.78 336 CYS A N 1
ATOM 2170 C CA . CYS A 1 336 ? 11.339 13.143 40.455 1.00 45.31 336 CYS A CA 1
ATOM 2171 C C . CYS A 1 336 ? 11.694 11.856 39.733 1.00 43.60 336 CYS A C 1
ATOM 2172 O O . CYS A 1 336 ? 12.815 11.709 39.273 1.00 41.66 336 CYS A O 1
ATOM 2175 N N . VAL A 1 337 ? 10.719 10.982 39.538 1.00 43.07 337 VAL A N 1
ATOM 2176 C CA . VAL A 1 337 ? 10.886 9.843 38.625 1.00 42.63 337 VAL A CA 1
ATOM 2177 C C . VAL A 1 337 ? 11.155 10.445 37.249 1.00 42.86 337 VAL A C 1
ATOM 2178 O O . VAL A 1 337 ? 10.435 11.326 36.813 1.00 42.99 337 VAL A O 1
ATOM 2182 N N . ILE A 1 338 ? 12.259 10.040 36.631 1.00 41.89 338 ILE A N 1
ATOM 2183 C CA . ILE A 1 338 ? 12.577 10.414 35.284 1.00 41.52 338 ILE A CA 1
ATOM 2184 C C . ILE A 1 338 ? 11.491 9.818 34.417 1.00 42.22 338 ILE A C 1
ATOM 2185 O O . ILE A 1 338 ? 11.199 8.613 34.433 1.00 40.22 338 ILE A O 1
ATOM 2190 N N . ARG A 1 339 ? 10.880 10.700 33.670 1.00 42.61 339 ARG A N 1
ATOM 2191 C CA . ARG A 1 339 ? 9.733 10.341 32.897 1.00 45.43 339 ARG A CA 1
ATOM 2192 C C . ARG A 1 339 ? 10.175 9.448 31.733 1.00 43.98 339 ARG A C 1
ATOM 2193 O O . ARG A 1 339 ? 11.163 9.714 31.059 1.00 43.27 339 ARG A O 1
ATOM 2201 N N . GLY A 1 340 ? 9.443 8.375 31.546 1.00 44.35 340 GLY A N 1
ATOM 2202 C CA . GLY A 1 340 ? 9.792 7.339 30.595 1.00 45.60 340 GLY A CA 1
ATOM 2203 C C . GLY A 1 340 ? 10.466 6.135 31.241 1.00 45.52 340 GLY A C 1
ATOM 2204 O O . GLY A 1 340 ? 10.601 5.119 30.600 1.00 45.50 340 GLY A O 1
ATOM 2205 N N . THR A 1 341 ? 10.891 6.245 32.501 1.00 46.55 341 THR A N 1
ATOM 2206 C CA . THR A 1 341 ? 11.593 5.139 33.182 1.00 47.42 341 THR A CA 1
ATOM 2207 C C . THR A 1 341 ? 10.728 4.392 34.157 1.00 48.89 341 THR A C 1
ATOM 2208 O O . THR A 1 341 ? 11.029 3.242 34.496 1.00 49.64 341 THR A O 1
ATOM 2212 N N . GLU A 1 342 ? 9.711 5.058 34.689 1.00 50.58 342 GLU A N 1
ATOM 2213 C CA . GLU A 1 342 ? 8.829 4.428 35.677 1.00 51.21 342 GLU A CA 1
ATOM 2214 C C . GLU A 1 342 ? 9.396 4.235 37.077 1.00 51.71 342 GLU A C 1
ATOM 2215 O O . GLU A 1 342 ? 8.619 4.165 38.027 1.00 53.24 342 GLU A O 1
ATOM 2221 N N . ASP A 1 343 ? 10.711 4.117 37.235 1.00 51.53 343 ASP A N 1
ATOM 2222 C CA . ASP A 1 343 ? 11.265 3.960 38.575 1.00 51.07 343 ASP A CA 1
ATOM 2223 C C . ASP A 1 343 ? 12.564 4.681 38.889 1.00 50.41 343 ASP A C 1
ATOM 2224 O O . ASP A 1 343 ? 12.941 4.709 40.054 1.00 51.43 343 ASP A O 1
ATOM 2229 N N . ILE A 1 344 ? 13.241 5.292 37.920 1.00 49.27 344 ILE A N 1
ATOM 2230 C CA . ILE A 1 344 ? 14.508 5.957 38.250 1.00 48.78 344 ILE A CA 1
ATOM 2231 C C . ILE A 1 344 ? 14.250 7.396 38.721 1.00 48.25 344 ILE A C 1
ATOM 2232 O O . ILE A 1 344 ? 13.784 8.259 37.964 1.00 48.07 344 ILE A O 1
ATOM 2237 N N . THR A 1 345 ? 14.546 7.628 39.993 1.00 47.63 345 THR A N 1
ATOM 2238 C CA . THR A 1 345 ? 14.379 8.915 40.637 1.00 47.91 345 THR A CA 1
ATOM 2239 C C . THR A 1 345 ? 15.656 9.758 40.487 1.00 47.97 345 THR A C 1
ATOM 2240 O O . THR A 1 345 ? 16.767 9.250 40.552 1.00 48.20 345 THR A O 1
ATOM 2244 N N . SER A 1 346 ? 15.501 11.047 40.244 1.00 46.92 346 SER A N 1
ATOM 2245 C CA . SER A 1 346 ? 16.667 11.873 40.003 1.00 46.75 346 SER A CA 1
ATOM 2246 C C . SER A 1 346 ? 16.370 13.316 40.282 1.00 45.38 346 SER A C 1
ATOM 2247 O O . SER A 1 346 ? 15.244 13.762 40.046 1.00 45.49 346 SER A O 1
ATOM 2250 N N . PRO A 1 347 ? 17.363 14.070 40.798 1.00 44.82 347 PRO A N 1
ATOM 2251 C CA . PRO A 1 347 ? 17.158 15.507 40.953 1.00 43.95 347 PRO A CA 1
ATOM 2252 C C . PRO A 1 347 ? 16.465 16.164 39.759 1.00 43.17 347 PRO A C 1
ATOM 2253 O O . PRO A 1 347 ? 16.942 16.072 38.648 1.00 41.78 347 PRO A O 1
ATOM 2257 N N . HIS A 1 348 ? 15.305 16.800 39.994 1.00 43.06 348 HIS A N 1
ATOM 2258 C CA . HIS A 1 348 ? 14.617 17.588 38.958 1.00 42.82 348 HIS A CA 1
ATOM 2259 C C . HIS A 1 348 ? 14.131 16.767 37.784 1.00 43.14 348 HIS A C 1
ATOM 2260 O O . HIS A 1 348 ? 13.631 17.311 36.830 1.00 44.18 348 HIS A O 1
ATOM 2267 N N . GLY A 1 349 ? 14.249 15.453 37.862 1.00 43.04 349 GLY A N 1
ATOM 2268 C CA . GLY A 1 349 ? 13.781 14.576 36.837 1.00 43.33 349 GLY A CA 1
ATOM 2269 C C . GLY A 1 349 ? 14.710 14.503 35.668 1.00 43.75 349 GLY A C 1
ATOM 2270 O O . GLY A 1 349 ? 14.304 14.135 34.575 1.00 42.57 349 GLY A O 1
ATOM 2271 N N . ILE A 1 350 ? 15.984 14.830 35.908 1.00 44.90 350 ILE A N 1
ATOM 2272 C CA . ILE A 1 350 ? 16.962 14.865 34.855 1.00 44.98 350 ILE A CA 1
ATOM 2273 C C . ILE A 1 350 ? 17.914 13.699 35.082 1.00 44.73 350 ILE A C 1
ATOM 2274 O O . ILE A 1 350 ? 18.390 13.506 36.208 1.00 44.37 350 ILE A O 1
ATOM 2279 N N . PRO A 1 351 ? 18.242 12.954 34.020 1.00 44.36 351 PRO A N 1
ATOM 2280 C CA . PRO A 1 351 ? 19.220 11.893 34.186 1.00 45.52 351 PRO A CA 1
ATOM 2281 C C . PRO A 1 351 ? 20.613 12.402 34.606 1.00 46.30 351 PRO A C 1
ATOM 2282 O O . PRO A 1 351 ? 21.017 13.503 34.237 1.00 46.56 351 PRO A O 1
ATOM 2286 N N . LEU A 1 352 ? 21.284 11.598 35.418 1.00 48.77 352 LEU A N 1
ATOM 2287 C CA . LEU A 1 352 ? 22.618 11.866 35.960 1.00 49.95 352 LEU A CA 1
ATOM 2288 C C . LEU A 1 352 ? 23.605 12.278 34.881 1.00 51.64 352 LEU A C 1
ATOM 2289 O O . LEU A 1 352 ? 24.276 13.269 35.002 1.00 51.65 352 LEU A O 1
ATOM 2294 N N . ASP A 1 353 ? 23.667 11.559 33.785 1.00 53.93 353 ASP A N 1
ATOM 2295 C CA . ASP A 1 353 ? 24.697 11.901 32.845 1.00 55.68 353 ASP A CA 1
ATOM 2296 C C . ASP A 1 353 ? 24.458 13.305 32.307 1.00 55.95 353 ASP A C 1
ATOM 2297 O O . ASP A 1 353 ? 25.408 13.999 31.977 1.00 56.66 353 ASP A O 1
ATOM 2302 N N . LEU A 1 354 ? 23.206 13.748 32.246 1.00 55.63 354 LEU A N 1
ATOM 2303 C CA . LEU A 1 354 ? 22.954 15.142 31.907 1.00 55.88 354 LEU A CA 1
ATOM 2304 C C . LEU A 1 354 ? 23.288 16.078 33.076 1.00 55.46 354 LEU A C 1
ATOM 2305 O O . LEU A 1 354 ? 23.970 17.076 32.889 1.00 55.43 354 LEU A O 1
ATOM 2310 N N . LEU A 1 355 ? 22.760 15.785 34.259 1.00 54.77 355 LEU A N 1
ATOM 2311 C CA . LEU A 1 355 ? 23.003 16.599 35.443 1.00 54.69 355 LEU A CA 1
ATOM 2312 C C . LEU A 1 355 ? 24.495 16.857 35.660 1.00 54.93 355 LEU A C 1
ATOM 2313 O O . LEU A 1 355 ? 24.867 17.904 36.202 1.00 54.34 355 LEU A O 1
ATOM 2318 N N . ASP A 1 356 ? 25.314 15.884 35.267 1.00 53.94 356 ASP A N 1
ATOM 2319 C CA . ASP A 1 356 ? 26.752 15.987 35.322 1.00 54.89 356 ASP A CA 1
ATOM 2320 C C . ASP A 1 356 ? 27.332 17.135 34.514 1.00 54.46 356 ASP A C 1
ATOM 2321 O O . ASP A 1 356 ? 28.419 17.570 34.788 1.00 53.52 356 ASP A O 1
ATOM 2326 N N . ARG A 1 357 ? 26.607 17.579 33.509 1.00 54.07 357 ARG A N 1
ATOM 2327 C CA . ARG A 1 357 ? 27.060 18.614 32.611 1.00 54.32 357 ARG A CA 1
ATOM 2328 C C . ARG A 1 357 ? 26.308 19.939 32.818 1.00 52.83 357 ARG A C 1
ATOM 2329 O O . ARG A 1 357 ? 26.515 20.885 32.093 1.00 52.43 357 ARG A O 1
ATOM 2337 N N . VAL A 1 358 ? 25.478 19.992 33.850 1.00 51.23 358 VAL A N 1
ATOM 2338 C CA . VAL A 1 358 ? 24.598 21.087 34.088 1.00 50.72 358 VAL A CA 1
ATOM 2339 C C . VAL A 1 358 ? 25.167 21.881 35.253 1.00 49.64 358 VAL A C 1
ATOM 2340 O O . VAL A 1 358 ? 25.548 21.316 36.273 1.00 48.63 358 VAL A O 1
ATOM 2344 N N . MET A 1 359 ? 25.276 23.186 35.037 1.00 48.49 359 MET A N 1
ATOM 2345 C CA . MET A 1 359 ? 25.616 24.159 36.077 1.00 48.52 359 MET A CA 1
ATOM 2346 C C . MET A 1 359 ? 24.311 24.657 36.678 1.00 46.65 359 MET A C 1
ATOM 2347 O O . MET A 1 359 ? 23.497 25.178 35.966 1.00 46.87 359 MET A O 1
ATOM 2352 N N . ILE A 1 360 ? 24.150 24.473 37.984 1.00 45.66 360 ILE A N 1
ATOM 2353 C CA . ILE A 1 360 ? 22.903 24.717 38.709 1.00 45.15 360 ILE A CA 1
ATOM 2354 C C . ILE A 1 360 ? 22.967 25.975 39.590 1.00 44.71 360 ILE A C 1
ATOM 2355 O O . ILE A 1 360 ? 23.823 26.139 40.434 1.00 43.56 360 ILE A O 1
ATOM 2360 N N . ILE A 1 361 ? 22.034 26.869 39.330 1.00 44.55 361 ILE A N 1
ATOM 2361 C CA . ILE A 1 361 ? 21.904 28.121 40.032 1.00 44.64 361 ILE A CA 1
ATOM 2362 C C . ILE A 1 361 ? 20.565 28.113 40.725 1.00 44.01 361 ILE A C 1
ATOM 2363 O O . ILE A 1 361 ? 19.552 27.862 40.088 1.00 43.44 361 ILE A O 1
ATOM 2368 N N . ARG A 1 362 ? 20.567 28.457 41.993 1.00 44.15 362 ARG A N 1
ATOM 2369 C CA . ARG A 1 362 ? 19.396 28.521 42.796 1.00 46.44 362 ARG A CA 1
ATOM 2370 C C . ARG A 1 362 ? 18.770 29.933 42.774 1.00 46.44 362 ARG A C 1
ATOM 2371 O O . ARG A 1 362 ? 19.468 30.925 42.739 1.00 47.31 362 ARG A O 1
ATOM 2379 N N . THR A 1 363 ? 17.438 29.984 42.722 1.00 46.25 363 THR A N 1
ATOM 2380 C CA . THR A 1 363 ? 16.680 31.201 42.840 1.00 45.78 363 THR A CA 1
ATOM 2381 C C . THR A 1 363 ? 15.857 31.058 44.106 1.00 45.92 363 THR A C 1
ATOM 2382 O O . THR A 1 363 ? 15.308 29.979 44.382 1.00 47.22 363 THR A O 1
ATOM 2386 N N . MET A 1 364 ? 15.795 32.124 44.883 1.00 45.51 364 MET A N 1
ATOM 2387 C CA . MET A 1 364 ? 15.094 32.100 46.153 1.00 47.28 364 MET A CA 1
ATOM 2388 C C . MET A 1 364 ? 13.806 32.923 46.141 1.00 44.91 364 MET A C 1
ATOM 2389 O O . MET A 1 364 ? 13.620 33.782 45.280 1.00 44.15 364 MET A O 1
ATOM 2394 N N . LEU A 1 365 ? 12.909 32.622 47.069 1.00 44.64 365 LEU A N 1
ATOM 2395 C CA . LEU A 1 365 ? 11.656 33.391 47.213 1.00 45.02 365 LEU A CA 1
ATOM 2396 C C . LEU A 1 365 ? 12.006 34.863 47.509 1.00 43.46 365 LEU A C 1
ATOM 2397 O O . LEU A 1 365 ? 12.915 35.135 48.216 1.00 41.44 365 LEU A O 1
ATOM 2402 N N . TYR A 1 366 ? 11.269 35.789 46.933 1.00 43.75 366 TYR A N 1
ATOM 2403 C CA . TYR A 1 366 ? 11.356 37.191 47.321 1.00 44.14 366 TYR A CA 1
ATOM 2404 C C . TYR A 1 366 ? 10.557 37.458 48.606 1.00 44.21 366 TYR A C 1
ATOM 2405 O O . TYR A 1 366 ? 9.508 36.888 48.827 1.00 45.03 366 TYR A O 1
ATOM 2414 N N . THR A 1 367 ? 11.056 38.330 49.455 1.00 44.41 367 THR A N 1
ATOM 2415 C CA . THR A 1 367 ? 10.238 38.881 50.528 1.00 44.77 367 THR A CA 1
ATOM 2416 C C . THR A 1 367 ? 9.101 39.761 49.919 1.00 44.14 367 THR A C 1
ATOM 2417 O O . THR A 1 367 ? 9.209 40.167 48.791 1.00 42.35 367 THR A O 1
ATOM 2421 N N . PRO A 1 368 ? 8.046 40.097 50.699 1.00 45.22 368 PRO A N 1
ATOM 2422 C CA . PRO A 1 368 ? 7.016 41.028 50.159 1.00 45.19 368 PRO A CA 1
ATOM 2423 C C . PRO A 1 368 ? 7.641 42.385 49.762 1.00 44.14 368 PRO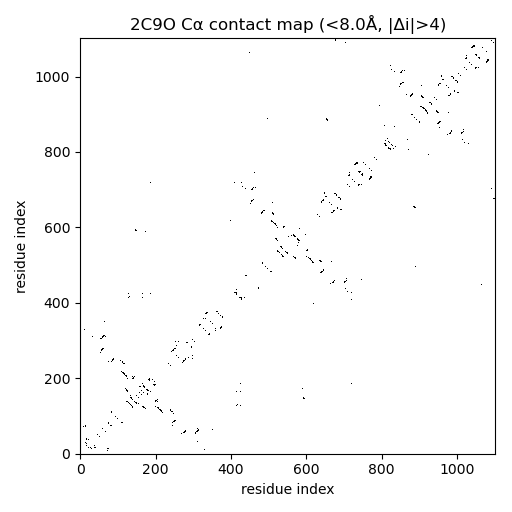 A C 1
ATOM 2424 O O . PRO A 1 368 ? 7.249 42.972 48.764 1.00 44.08 368 PRO A O 1
ATOM 2428 N N . GLN A 1 369 ? 8.643 42.824 50.492 1.00 44.50 369 GLN A N 1
ATOM 2429 C CA . GLN A 1 369 ? 9.386 44.055 50.145 1.00 44.95 369 GLN A CA 1
ATOM 2430 C C . GLN A 1 369 ? 10.089 44.014 48.781 1.00 45.00 369 GLN A C 1
ATOM 2431 O O . GLN A 1 369 ? 9.926 44.923 47.969 1.00 42.24 369 GLN A O 1
ATOM 2437 N N . GLU A 1 370 ? 10.794 42.910 48.477 1.00 45.36 370 GLU A N 1
ATOM 2438 C CA . GLU A 1 370 ? 11.387 42.737 47.147 1.00 45.39 370 GLU A CA 1
ATOM 2439 C C . GLU A 1 370 ? 10.332 42.608 46.081 1.00 45.93 370 GLU A C 1
ATOM 2440 O O . GLU A 1 370 ? 10.432 43.179 44.989 1.00 45.95 370 GLU A O 1
ATOM 2446 N N . MET A 1 371 ? 9.285 41.871 46.399 1.00 45.24 371 MET A N 1
ATOM 2447 C CA . MET A 1 371 ? 8.223 41.679 45.433 1.00 45.03 371 MET A CA 1
ATOM 2448 C C . MET A 1 371 ? 7.600 43.014 45.051 1.00 44.58 371 MET A C 1
ATOM 2449 O O . MET A 1 371 ? 7.284 43.243 43.888 1.00 45.55 371 MET A O 1
ATOM 2454 N N . LYS A 1 372 ? 7.373 43.857 46.031 1.00 44.38 372 LYS A N 1
ATOM 2455 C CA . LYS A 1 372 ? 6.863 45.205 45.760 1.00 45.17 372 LYS A CA 1
ATOM 2456 C C . LYS A 1 372 ? 7.730 46.026 44.787 1.00 44.69 372 LYS A C 1
ATOM 2457 O O . LYS A 1 372 ? 7.223 46.689 43.895 1.00 44.67 372 LYS A O 1
ATOM 2463 N N . GLN A 1 373 ? 9.035 45.997 44.977 1.00 45.18 373 GLN A N 1
ATOM 2464 C CA . GLN A 1 373 ? 9.959 46.624 44.021 1.00 45.62 373 GLN A CA 1
ATOM 2465 C C . GLN A 1 373 ? 9.765 46.107 42.621 1.00 45.61 373 GLN A C 1
ATOM 2466 O O . GLN A 1 373 ? 9.745 46.878 41.687 1.00 45.33 373 GLN A O 1
ATOM 2472 N N . ILE A 1 374 ? 9.581 44.797 42.468 1.00 45.36 374 ILE A N 1
ATOM 2473 C CA . ILE A 1 374 ? 9.365 44.209 41.142 1.00 45.41 374 ILE A CA 1
ATOM 2474 C C . ILE A 1 374 ? 7.963 44.507 40.556 1.00 45.65 374 ILE A C 1
ATOM 2475 O O . ILE A 1 374 ? 7.833 44.769 39.351 1.00 45.21 374 ILE A O 1
ATOM 2480 N N . ILE A 1 375 ? 6.928 44.464 41.405 1.00 45.37 375 ILE A N 1
ATOM 2481 C CA . ILE A 1 375 ? 5.570 44.814 40.974 1.00 45.72 375 ILE A CA 1
ATOM 2482 C C . ILE A 1 375 ? 5.587 46.261 40.469 1.00 45.53 375 ILE A C 1
ATOM 2483 O O . ILE A 1 375 ? 4.982 46.569 39.416 1.00 45.24 375 ILE A O 1
ATOM 2488 N N . LYS A 1 376 ? 6.336 47.119 41.166 1.00 46.54 376 LYS A N 1
ATOM 2489 C CA . LYS A 1 376 ? 6.507 48.531 40.757 1.00 47.67 376 LYS A CA 1
ATOM 2490 C C . LYS A 1 376 ? 7.169 48.734 39.383 1.00 47.17 376 LYS A C 1
ATOM 2491 O O . LYS A 1 376 ? 6.688 49.520 38.588 1.00 46.79 376 LYS A O 1
ATOM 2497 N N . ILE A 1 377 ? 8.244 48.011 39.100 1.00 47.19 377 ILE A N 1
ATOM 2498 C CA . ILE A 1 377 ? 8.872 48.057 37.793 1.00 47.64 377 ILE A CA 1
ATOM 2499 C C . ILE A 1 377 ? 7.866 47.660 36.706 1.00 46.88 377 ILE A C 1
ATOM 2500 O O . ILE A 1 377 ? 7.878 48.222 35.607 1.00 45.98 377 ILE A O 1
ATOM 2505 N N . ARG A 1 378 ? 7.070 46.627 36.978 1.00 46.22 378 ARG A N 1
ATOM 2506 C CA . ARG A 1 378 ? 6.091 46.165 36.003 1.00 45.80 378 ARG A CA 1
ATOM 2507 C C . ARG A 1 378 ? 5.031 47.248 35.766 1.00 44.65 378 ARG A C 1
ATOM 2508 O O . ARG A 1 378 ? 4.696 47.512 34.628 1.00 44.58 378 ARG A O 1
ATOM 2516 N N . ALA A 1 379 ? 4.517 47.866 36.830 1.00 44.25 379 ALA A N 1
ATOM 2517 C CA . ALA A 1 379 ? 3.487 48.934 36.692 1.00 44.31 379 ALA A CA 1
ATOM 2518 C C . ALA A 1 379 ? 4.053 50.102 35.909 1.00 44.08 379 ALA A C 1
ATOM 2519 O O . ALA A 1 379 ? 3.472 50.535 34.930 1.00 43.67 379 ALA A O 1
ATOM 2521 N N . GLN A 1 380 ? 5.261 50.529 36.295 1.00 44.72 380 GLN A N 1
ATOM 2522 C CA . GLN A 1 380 ? 5.953 51.625 35.624 1.00 44.67 380 GLN A CA 1
ATOM 2523 C C . GLN A 1 380 ? 6.085 51.297 34.164 1.00 44.31 380 GLN A C 1
ATOM 2524 O O . GLN A 1 380 ? 5.727 52.091 33.328 1.00 44.57 380 GLN A O 1
ATOM 2530 N N . THR A 1 381 ? 6.592 50.105 33.855 1.00 44.61 381 THR A N 1
ATOM 2531 C CA . THR A 1 381 ? 6.875 49.696 32.459 1.00 44.89 381 THR A CA 1
ATOM 2532 C C . THR A 1 381 ? 5.605 49.640 31.648 1.00 45.06 381 THR A C 1
ATOM 2533 O O . THR A 1 381 ? 5.608 49.946 30.474 1.00 45.50 381 THR A O 1
ATOM 2537 N N . GLU A 1 382 ? 4.522 49.243 32.302 1.00 46.11 382 GLU A N 1
ATOM 2538 C CA . GLU A 1 382 ? 3.175 49.159 31.698 1.00 48.05 382 GLU A CA 1
ATOM 2539 C C . GLU A 1 382 ? 2.481 50.511 31.484 1.00 47.94 382 GLU A C 1
ATOM 2540 O O . GLU A 1 382 ? 1.458 50.569 30.794 1.00 48.77 382 GLU A O 1
ATOM 2546 N N . GLY A 1 383 ? 2.971 51.553 32.141 1.00 46.51 383 GLY A N 1
ATOM 2547 C CA . GLY A 1 383 ? 2.284 52.846 32.172 1.00 46.08 383 GLY A CA 1
ATOM 2548 C C . GLY A 1 383 ? 1.100 52.853 33.118 1.00 45.60 383 GLY A C 1
ATOM 2549 O O . GLY A 1 383 ? 0.112 53.502 32.844 1.00 46.90 383 GLY A O 1
ATOM 2550 N N . ILE A 1 384 ? 1.189 52.133 34.229 1.00 44.87 384 ILE A N 1
ATOM 2551 C CA . ILE A 1 384 ? 0.049 51.948 35.107 1.00 45.24 384 ILE A CA 1
ATOM 2552 C C . ILE A 1 384 ? 0.383 52.714 36.361 1.00 45.61 384 ILE A C 1
ATOM 2553 O O . ILE A 1 384 ? 1.421 52.453 36.992 1.00 46.11 384 ILE A O 1
ATOM 2558 N N . ASN A 1 385 ? -0.465 53.670 36.718 1.00 45.22 385 ASN A N 1
ATOM 2559 C CA . ASN A 1 385 ? -0.252 54.486 37.900 1.00 44.92 385 ASN A CA 1
ATOM 2560 C C . ASN A 1 385 ? -0.821 53.747 39.085 1.00 44.57 385 ASN A C 1
ATOM 2561 O O . ASN A 1 385 ? -1.911 53.199 39.004 1.00 43.75 385 ASN A O 1
ATOM 2566 N N . ILE A 1 386 ? -0.095 53.765 40.192 1.00 45.28 386 ILE A N 1
ATOM 2567 C CA . ILE A 1 386 ? -0.437 52.979 41.359 1.00 46.09 386 ILE A CA 1
ATOM 2568 C C . ILE A 1 386 ? 0.206 53.608 42.579 1.00 46.81 386 ILE A C 1
ATOM 2569 O O . ILE A 1 386 ? 1.359 54.005 42.538 1.00 46.17 386 ILE A O 1
ATOM 2574 N N . SER A 1 387 ? -0.583 53.740 43.646 1.00 46.25 387 SER A N 1
ATOM 2575 C CA . SER A 1 387 ? -0.085 54.240 44.900 1.00 46.12 387 SER A CA 1
ATOM 2576 C C . SER A 1 387 ? 0.861 53.261 45.579 1.00 46.30 387 SER A C 1
ATOM 2577 O O . SER A 1 387 ? 0.855 52.026 45.329 1.00 47.06 387 SER A O 1
ATOM 2580 N N . GLU A 1 388 ? 1.690 53.820 46.441 1.00 46.11 388 GLU A N 1
ATOM 2581 C CA . GLU A 1 388 ? 2.611 53.060 47.239 1.00 46.97 388 GLU A CA 1
ATOM 2582 C C . GLU A 1 388 ? 1.848 52.074 48.149 1.00 46.27 388 GLU A C 1
ATOM 2583 O O . GLU A 1 388 ? 2.272 50.939 48.297 1.00 44.57 388 GLU A O 1
ATOM 2589 N N . GLU A 1 389 ? 0.761 52.507 48.784 1.00 45.61 389 GLU A N 1
ATOM 2590 C CA . GLU A 1 389 ? 0.010 51.582 49.636 1.00 46.66 389 GLU A CA 1
ATOM 2591 C C . GLU A 1 389 ? -0.548 50.369 48.865 1.00 46.14 389 GLU A C 1
ATOM 2592 O O . GLU A 1 389 ? -0.565 49.285 49.399 1.00 45.82 389 GLU A O 1
ATOM 2598 N N . ALA A 1 390 ? -1.015 50.600 47.635 1.00 46.20 390 ALA A N 1
ATOM 2599 C CA . ALA A 1 390 ? -1.545 49.576 46.750 1.00 46.36 390 ALA A CA 1
ATOM 2600 C C . ALA A 1 390 ? -0.455 48.554 46.397 1.00 46.18 390 ALA A C 1
ATOM 2601 O O . ALA A 1 390 ? -0.719 47.370 46.419 1.00 45.08 390 ALA A O 1
ATOM 2603 N N . LEU A 1 391 ? 0.742 49.049 46.057 1.00 46.43 391 LEU A N 1
ATOM 2604 C CA . LEU A 1 391 ? 1.940 48.244 45.814 1.00 47.08 391 LEU A CA 1
ATOM 2605 C C . LEU A 1 391 ? 2.379 47.422 47.004 1.00 47.25 391 LEU A C 1
ATOM 2606 O O . LEU A 1 391 ? 2.813 46.304 46.841 1.00 46.60 391 LEU A O 1
ATOM 2611 N N . ASN A 1 392 ? 2.332 48.021 48.180 1.00 47.68 392 ASN A N 1
ATOM 2612 C CA . ASN A 1 392 ? 2.665 47.309 49.394 1.00 48.78 392 ASN A CA 1
ATOM 2613 C C . ASN A 1 392 ? 1.659 46.151 49.604 1.00 49.00 392 ASN A C 1
ATOM 2614 O O . ASN A 1 392 ? 2.063 45.046 49.910 1.00 49.49 392 ASN A O 1
ATOM 2619 N N . HIS A 1 393 ? 0.370 46.403 49.402 1.00 49.76 393 HIS A N 1
ATOM 2620 C CA . HIS A 1 393 ? -0.637 45.328 49.459 1.00 49.62 393 HIS A CA 1
ATOM 2621 C C . HIS A 1 393 ? -0.395 44.210 48.445 1.00 49.01 393 HIS A C 1
ATOM 2622 O O . HIS A 1 393 ? -0.500 43.042 48.774 1.00 48.30 393 HIS A O 1
ATOM 2629 N N . LEU A 1 394 ? -0.040 44.565 47.218 1.00 48.35 394 LEU A N 1
ATOM 2630 C CA . LEU A 1 394 ? 0.295 43.578 46.216 1.00 47.85 394 LEU A CA 1
ATOM 2631 C C . LEU A 1 394 ? 1.532 42.766 46.639 1.00 48.51 394 LEU A C 1
ATOM 2632 O O . LEU A 1 394 ? 1.561 41.577 46.449 1.00 48.36 394 LEU A O 1
ATOM 2637 N N . GLY A 1 395 ? 2.543 43.395 47.223 1.00 48.57 395 GLY A N 1
ATOM 2638 C CA . GLY A 1 395 ? 3.652 42.639 47.788 1.00 48.63 395 GLY A CA 1
ATOM 2639 C C . GLY A 1 395 ? 3.209 41.566 48.752 1.00 48.30 395 GLY A C 1
ATOM 2640 O O . GLY A 1 395 ? 3.634 40.437 48.667 1.00 47.56 395 GLY A O 1
ATOM 2641 N N . GLU A 1 396 ? 2.369 41.954 49.689 1.00 48.81 396 GLU A N 1
ATOM 2642 C CA . GLU A 1 396 ? 1.798 41.048 50.673 1.00 49.83 396 GLU A CA 1
ATOM 2643 C C . GLU A 1 396 ? 0.956 39.949 50.073 1.00 48.74 396 GLU A C 1
ATOM 2644 O O . GLU A 1 396 ? 1.014 38.819 50.542 1.00 49.54 396 GLU A O 1
ATOM 2650 N N . ILE A 1 397 ? 0.194 40.255 49.043 1.00 47.84 397 ILE A N 1
ATOM 2651 C CA . ILE A 1 397 ? -0.581 39.244 48.359 1.00 48.00 397 ILE A CA 1
ATOM 2652 C C . ILE A 1 397 ? 0.379 38.273 47.672 1.00 48.21 397 ILE A C 1
ATOM 2653 O O . ILE A 1 397 ? 0.196 37.086 47.730 1.00 47.39 397 ILE A O 1
ATOM 2658 N N . GLY A 1 398 ? 1.439 38.793 47.065 1.00 48.16 398 GLY A N 1
ATOM 2659 C CA . GLY A 1 398 ? 2.433 37.963 46.433 1.00 48.46 398 GLY A CA 1
ATOM 2660 C C . GLY A 1 398 ? 3.122 36.958 47.333 1.00 47.90 398 GLY A C 1
ATOM 2661 O O . GLY A 1 398 ? 3.455 35.854 46.918 1.00 48.90 398 GLY A O 1
ATOM 2662 N N . THR A 1 399 ? 3.323 37.322 48.566 1.00 48.24 399 THR A N 1
ATOM 2663 C CA . THR A 1 399 ? 3.991 36.431 49.505 1.00 49.43 399 THR A CA 1
ATOM 2664 C C . THR A 1 399 ? 3.056 35.249 49.926 1.00 49.27 399 THR A C 1
ATOM 2665 O O . THR A 1 399 ? 3.508 34.097 50.169 1.00 48.36 399 THR A O 1
ATOM 2669 N N . LYS A 1 400 ? 1.754 35.527 49.939 1.00 49.76 400 LYS A N 1
ATOM 2670 C CA . LYS A 1 400 ? 0.756 34.534 50.272 1.00 50.11 400 LYS A CA 1
ATOM 2671 C C . LYS A 1 400 ? 0.449 33.662 49.072 1.00 49.20 400 LYS A C 1
ATOM 2672 O O . LYS A 1 400 ? -0.089 32.613 49.243 1.00 49.66 400 LYS A O 1
ATOM 2678 N N . THR A 1 401 ? 0.787 34.103 47.865 1.00 48.35 401 THR A N 1
ATOM 2679 C CA . THR A 1 401 ? 0.510 33.383 46.651 1.00 47.94 401 THR A CA 1
ATOM 2680 C C . THR A 1 401 ? 1.824 33.202 45.899 1.00 47.18 401 THR A C 1
ATOM 2681 O O . THR A 1 401 ? 2.636 32.401 46.311 1.00 46.14 401 THR A O 1
ATOM 2685 N N . THR A 1 402 ? 2.045 33.960 44.817 1.00 48.12 402 THR A N 1
ATOM 2686 C CA . THR A 1 402 ? 3.345 34.035 44.130 1.00 48.45 402 THR A CA 1
ATOM 2687 C C . THR A 1 402 ? 3.502 35.400 43.518 1.00 49.02 402 THR A C 1
ATOM 2688 O O . THR A 1 402 ? 2.552 36.171 43.426 1.00 48.20 402 THR A O 1
ATOM 2692 N N . LEU A 1 403 ? 4.702 35.675 43.041 1.00 49.12 403 LEU A N 1
ATOM 2693 C CA . LEU A 1 403 ? 4.984 36.955 42.420 1.00 49.45 403 LEU A CA 1
ATOM 2694 C C . LEU A 1 403 ? 4.169 37.136 41.140 1.00 50.23 403 LEU A C 1
ATOM 2695 O O . LEU A 1 403 ? 3.667 38.235 40.904 1.00 49.97 403 LEU A O 1
ATOM 2700 N N . ARG A 1 404 ? 4.008 36.059 40.366 1.00 50.30 404 ARG A N 1
ATOM 2701 C CA . ARG A 1 404 ? 3.318 36.094 39.080 1.00 50.89 404 ARG A CA 1
ATOM 2702 C C . ARG A 1 404 ? 1.824 36.382 39.311 1.00 50.51 404 ARG A C 1
ATOM 2703 O O . ARG A 1 404 ? 1.231 37.153 38.574 1.00 50.71 404 ARG A O 1
ATOM 2711 N N . TYR A 1 405 ? 1.235 35.843 40.369 1.00 49.18 405 TYR A N 1
ATOM 2712 C CA . TYR A 1 405 ? -0.139 36.154 40.686 1.00 48.87 405 TYR A CA 1
ATOM 2713 C C . TYR A 1 405 ? -0.356 37.656 41.002 1.00 49.13 405 TYR A C 1
ATOM 2714 O O . TYR A 1 405 ? -1.252 38.288 40.454 1.00 47.49 405 TYR A O 1
ATOM 2723 N N . SER A 1 406 ? 0.463 38.221 41.886 1.00 49.21 406 SER A N 1
ATOM 2724 C CA . SER A 1 406 ? 0.427 39.656 42.143 1.00 50.76 406 SER A CA 1
ATOM 2725 C C . SER A 1 406 ? 0.606 40.513 40.891 1.00 50.23 406 SER A C 1
ATOM 2726 O O . SER A 1 406 ? -0.094 41.483 40.694 1.00 50.78 406 SER A O 1
ATOM 2729 N N . VAL A 1 407 ? 1.550 40.151 40.050 1.00 50.57 407 VAL A N 1
ATOM 2730 C CA . VAL A 1 407 ? 1.814 40.903 38.854 1.00 51.12 407 VAL A CA 1
ATOM 2731 C C . VAL A 1 407 ? 0.628 40.887 37.918 1.00 51.18 407 VAL A C 1
ATOM 2732 O O . VAL A 1 407 ? 0.333 41.915 37.315 1.00 51.62 407 VAL A O 1
ATOM 2736 N N . GLN A 1 408 ? -0.068 39.751 37.822 1.00 51.02 408 GLN A N 1
ATOM 2737 C CA . GLN A 1 408 ? -1.213 39.623 36.939 1.00 50.82 408 GLN A CA 1
ATOM 2738 C C . GLN A 1 408 ? -2.431 40.392 37.443 1.00 48.84 408 GLN A C 1
ATOM 2739 O O . GLN A 1 408 ? -3.309 40.649 36.663 1.00 48.87 408 GLN A O 1
ATOM 2745 N N . LEU A 1 409 ? -2.485 40.760 38.716 1.00 47.66 409 LEU A N 1
ATOM 2746 C CA . LEU A 1 409 ? -3.573 41.604 39.233 1.00 47.62 409 LEU A CA 1
ATOM 2747 C C . LEU A 1 409 ? -3.536 43.075 38.824 1.00 47.37 409 LEU A C 1
ATOM 2748 O O . LEU A 1 409 ? -4.540 43.717 38.943 1.00 47.74 409 LEU A O 1
ATOM 2753 N N . LEU A 1 410 ? -2.396 43.595 38.368 1.00 46.59 410 LEU A N 1
ATOM 2754 C CA . LEU A 1 410 ? -2.282 44.989 37.908 1.00 46.23 410 LEU A CA 1
ATOM 2755 C C . LEU A 1 410 ? -3.245 45.441 36.852 1.00 45.28 410 LEU A C 1
ATOM 2756 O O . LEU A 1 410 ? -3.853 46.487 37.004 1.00 42.79 410 LEU A O 1
ATOM 2761 N N . THR A 1 411 ? -3.354 44.675 35.767 1.00 45.70 411 THR A N 1
ATOM 2762 C CA . THR A 1 411 ? -4.237 45.045 34.679 1.00 46.58 411 THR A CA 1
ATOM 2763 C C . THR A 1 411 ? -5.741 45.049 35.085 1.00 46.50 411 THR A C 1
ATOM 2764 O O . THR A 1 411 ? -6.459 45.991 34.767 1.00 46.62 411 THR A O 1
ATOM 2768 N N . PRO A 1 412 ? -6.225 43.978 35.736 1.00 46.36 412 PRO A N 1
ATOM 2769 C CA . PRO A 1 412 ? -7.600 44.014 36.312 1.00 45.97 412 PRO A CA 1
ATOM 2770 C C . PRO A 1 412 ? -7.847 45.139 37.340 1.00 45.06 412 PRO A C 1
ATOM 2771 O O . PRO A 1 412 ? -8.897 45.824 37.299 1.00 42.11 412 PRO A O 1
ATOM 2775 N N . ALA A 1 413 ? -6.896 45.337 38.259 1.00 44.99 413 ALA A N 1
ATOM 2776 C CA . ALA A 1 413 ? -6.993 46.466 39.216 1.00 45.78 413 ALA A CA 1
ATOM 2777 C C . ALA A 1 413 ? -7.047 47.825 38.511 1.00 45.66 413 ALA A C 1
ATOM 2778 O O . ALA A 1 413 ? -7.820 48.711 38.897 1.00 46.13 413 ALA A O 1
ATOM 2780 N N . ASN A 1 414 ? -6.266 47.971 37.454 1.00 45.61 414 ASN A N 1
ATOM 2781 C CA . ASN A 1 414 ? -6.235 49.212 36.688 1.00 46.91 414 ASN A CA 1
ATOM 2782 C C . ASN A 1 414 ? -7.577 49.501 35.995 1.00 47.82 414 ASN A C 1
ATOM 2783 O O . ASN A 1 414 ? -8.085 50.598 36.055 1.00 46.62 414 ASN A O 1
ATOM 2788 N N . LEU A 1 415 ? -8.148 48.493 35.363 1.00 49.93 415 LEU A N 1
ATOM 2789 C CA . LEU A 1 415 ? -9.423 48.636 34.706 1.00 50.60 415 LEU A CA 1
ATOM 2790 C C . LEU A 1 415 ? -10.534 48.957 35.717 1.00 51.20 415 LEU A C 1
ATOM 2791 O O . LEU A 1 415 ? -11.359 49.832 35.483 1.00 50.58 415 LEU A O 1
ATOM 2796 N N . LEU A 1 416 ? -10.513 48.255 36.843 1.00 52.50 416 LEU A N 1
ATOM 2797 C CA . LEU A 1 416 ? -11.392 48.526 37.979 1.00 53.49 416 LEU A CA 1
ATOM 2798 C C . LEU A 1 416 ? -11.240 49.944 38.560 1.00 54.63 416 LEU A C 1
ATOM 2799 O O . LEU A 1 416 ? -12.195 50.508 39.117 1.00 54.87 416 LEU A O 1
ATOM 2804 N N . ALA A 1 417 ? -10.036 50.508 38.443 1.00 55.78 417 ALA A N 1
ATOM 2805 C CA . ALA A 1 417 ? -9.777 51.899 38.804 1.00 56.64 417 ALA A CA 1
ATOM 2806 C C . ALA A 1 417 ? -10.418 52.846 37.789 1.00 57.65 417 ALA A C 1
ATOM 2807 O O . ALA A 1 417 ? -11.141 53.763 38.165 1.00 57.77 417 ALA A O 1
ATOM 2809 N N . LYS A 1 418 ? -10.156 52.611 36.508 1.00 58.70 418 LYS A N 1
ATOM 2810 C CA . LYS A 1 418 ? -10.740 53.412 35.432 1.00 59.84 418 LYS A CA 1
ATOM 2811 C C . LYS A 1 418 ? -12.254 53.503 35.538 1.00 60.47 418 LYS A C 1
ATOM 2812 O O . LYS A 1 418 ? -12.840 54.573 35.322 1.00 60.68 418 LYS A O 1
ATOM 2818 N N . ILE A 1 419 ? -12.876 52.361 35.843 1.00 61.30 419 ILE A N 1
ATOM 2819 C CA . ILE A 1 419 ? -14.331 52.240 35.987 1.00 61.61 419 ILE A CA 1
ATOM 2820 C C . ILE A 1 419 ? -14.931 53.118 37.097 1.00 61.72 419 ILE A C 1
ATOM 2821 O O . ILE A 1 419 ? -16.073 53.533 36.980 1.00 62.67 419 ILE A O 1
ATOM 2826 N N . ASN A 1 420 ? -14.179 53.373 38.164 1.00 62.14 420 ASN A N 1
ATOM 2827 C CA . ASN A 1 420 ? -14.569 54.304 39.228 1.00 62.50 420 ASN A CA 1
ATOM 2828 C C . ASN A 1 420 ? -13.984 55.691 38.970 1.00 62.50 420 ASN A C 1
ATOM 2829 O O . ASN A 1 420 ? -13.707 56.425 39.911 1.00 63.15 420 ASN A O 1
ATOM 2834 N N . GLY A 1 421 ? -13.747 56.040 37.706 1.00 62.16 421 GLY A N 1
ATOM 2835 C CA . GLY A 1 421 ? -13.210 57.353 37.344 1.00 61.40 421 GLY A CA 1
ATOM 2836 C C . GLY A 1 421 ? -11.834 57.701 37.874 1.00 61.26 421 GLY A C 1
ATOM 2837 O O . GLY A 1 421 ? -11.422 58.864 37.795 1.00 61.07 421 GLY A O 1
ATOM 2838 N N . LYS A 1 422 ? -11.102 56.712 38.397 1.00 60.84 422 LYS A N 1
ATOM 2839 C CA . LYS A 1 422 ? -9.766 56.971 38.942 1.00 60.52 422 LYS A CA 1
ATOM 2840 C C . LYS A 1 422 ? -8.698 56.578 37.929 1.00 59.88 422 LYS A C 1
ATOM 2841 O O . LYS A 1 422 ? -8.802 55.534 37.296 1.00 60.39 422 LYS A O 1
ATOM 2847 N N . ASP A 1 423 ? -7.684 57.426 37.772 1.00 58.98 423 ASP A N 1
ATOM 2848 C CA . ASP A 1 423 ? -6.609 57.200 36.808 1.00 58.03 423 ASP A CA 1
ATOM 2849 C C . ASP A 1 423 ? -5.372 56.548 37.451 1.00 57.31 423 ASP A C 1
ATOM 2850 O O . ASP A 1 423 ? -4.350 56.327 36.779 1.00 56.59 423 ASP A O 1
ATOM 2855 N N . SER A 1 424 ? -5.500 56.216 38.738 1.00 55.53 424 SER A N 1
ATOM 2856 C CA . SER A 1 424 ? -4.468 55.545 39.500 1.00 54.10 424 SER A CA 1
ATOM 2857 C C . SER A 1 424 ? -5.074 54.398 40.333 1.00 52.00 424 SER A C 1
ATOM 2858 O O . SER A 1 424 ? -6.157 54.529 40.857 1.00 50.35 424 SER A O 1
ATOM 2861 N N . ILE A 1 425 ? -4.363 53.273 40.440 1.00 50.76 425 ILE A N 1
ATOM 2862 C CA . ILE A 1 425 ? -4.761 52.197 41.356 1.00 50.20 425 ILE A CA 1
ATOM 2863 C C . ILE A 1 425 ? -4.497 52.642 42.805 1.00 49.83 425 ILE A C 1
ATOM 2864 O O . ILE A 1 425 ? -3.408 53.080 43.123 1.00 49.55 425 ILE A O 1
ATOM 2869 N N . GLU A 1 426 ? -5.506 52.481 43.663 1.00 49.87 426 GLU A N 1
ATOM 2870 C CA . GLU A 1 426 ? -5.456 52.795 45.098 1.00 50.09 426 GLU A CA 1
ATOM 2871 C C . GLU A 1 426 ? -5.642 51.459 45.839 1.00 49.31 426 GLU A C 1
ATOM 2872 O O . GLU A 1 426 ? -6.060 50.485 45.226 1.00 47.64 426 GLU A O 1
ATOM 2878 N N . LYS A 1 427 ? -5.348 51.433 47.146 1.00 49.31 427 LYS A N 1
ATOM 2879 C CA . LYS A 1 427 ? -5.410 50.191 47.912 1.00 49.69 427 LYS A CA 1
ATOM 2880 C C . LYS A 1 427 ? -6.773 49.534 47.815 1.00 48.96 427 LYS A C 1
ATOM 2881 O O . LYS A 1 427 ? -6.839 48.308 47.799 1.00 47.88 427 LYS A O 1
ATOM 2887 N N . GLU A 1 428 ? -7.832 50.344 47.756 1.00 47.78 428 GLU A N 1
ATOM 2888 C CA . GLU A 1 428 ? -9.195 49.848 47.730 1.00 48.90 428 GLU A CA 1
ATOM 2889 C C . GLU A 1 428 ? -9.442 48.975 46.487 1.00 48.30 428 GLU A C 1
ATOM 2890 O O . GLU A 1 428 ? -10.128 47.998 46.582 1.00 46.85 428 GLU A O 1
ATOM 2896 N N . HIS A 1 429 ? -8.821 49.312 45.359 1.00 48.21 429 HIS A N 1
ATOM 2897 C CA . HIS A 1 429 ? -8.961 48.541 44.148 1.00 48.33 429 HIS A CA 1
ATOM 2898 C C . HIS A 1 429 ? -8.200 47.216 44.199 1.00 48.75 429 HIS A C 1
ATOM 2899 O O . HIS A 1 429 ? -8.654 46.250 43.634 1.00 48.16 429 HIS A O 1
ATOM 2906 N N . VAL A 1 430 ? -7.020 47.190 44.821 1.00 49.18 430 VAL A N 1
ATOM 2907 C CA . VAL A 1 430 ? -6.312 45.959 45.022 1.00 49.45 430 VAL A CA 1
ATOM 2908 C C . VAL A 1 430 ? -7.129 45.028 45.931 1.00 50.22 430 VAL A C 1
ATOM 2909 O O . VAL A 1 430 ? -7.266 43.828 45.638 1.00 48.88 430 VAL A O 1
ATOM 2913 N N . GLU A 1 431 ? -7.631 45.573 47.032 1.00 49.97 431 GLU A N 1
ATOM 2914 C CA . GLU A 1 431 ? -8.513 44.834 47.906 1.00 51.31 431 GLU A CA 1
ATOM 2915 C C . GLU A 1 431 ? -9.699 44.192 47.176 1.00 51.08 431 GLU A C 1
ATOM 2916 O O . GLU A 1 431 ? -9.927 43.016 47.348 1.00 51.03 431 GLU A O 1
ATOM 2922 N N . GLU A 1 432 ? -10.414 44.940 46.343 1.00 51.57 432 GLU A N 1
ATOM 2923 C CA . GLU A 1 432 ? -11.593 44.397 45.648 1.00 51.01 432 GLU A CA 1
ATOM 2924 C C . GLU A 1 432 ? -11.167 43.280 44.708 1.00 50.45 432 GLU A C 1
ATOM 2925 O O . GLU A 1 432 ? -11.725 42.170 44.731 1.00 50.19 432 GLU A O 1
ATOM 2931 N N . ILE A 1 433 ? -10.139 43.562 43.922 1.00 48.99 433 ILE A N 1
ATOM 2932 C CA . ILE A 1 433 ? -9.663 42.647 42.918 1.00 48.56 433 ILE A CA 1
ATOM 2933 C C . ILE A 1 433 ? -9.236 41.303 43.542 1.00 47.56 433 ILE A C 1
ATOM 2934 O O . ILE A 1 433 ? -9.553 40.227 43.012 1.00 45.77 433 ILE A O 1
ATOM 2939 N N . SER A 1 434 ? -8.589 41.366 44.692 1.00 46.00 434 SER A N 1
ATOM 2940 C CA . SER A 1 434 ? -8.133 40.164 45.335 1.00 46.79 434 SER A CA 1
ATOM 2941 C C . SER A 1 434 ? -9.257 39.412 46.044 1.00 46.13 434 SER A C 1
ATOM 2942 O O . SER A 1 434 ? -9.114 38.245 46.333 1.00 46.84 434 SER A O 1
ATOM 2945 N N . GLU A 1 435 ? -10.362 40.076 46.346 1.00 45.48 435 GLU A N 1
ATOM 2946 C CA . GLU A 1 435 ? -11.539 39.357 46.816 1.00 45.28 435 GLU A CA 1
ATOM 2947 C C . GLU A 1 435 ? -12.344 38.790 45.664 1.00 43.17 435 GLU A C 1
ATOM 2948 O O . GLU A 1 435 ? -13.073 37.868 45.836 1.00 45.67 435 GLU A O 1
ATOM 2954 N N . LEU A 1 436 ? -12.219 39.342 44.480 1.00 41.67 436 LEU A N 1
ATOM 2955 C CA . LEU A 1 436 ? -12.995 38.904 43.332 1.00 40.15 436 LEU A CA 1
ATOM 2956 C C . LEU A 1 436 ? -12.384 37.702 42.636 1.00 39.47 436 LEU A C 1
ATOM 2957 O O . LEU A 1 436 ? -13.109 36.855 42.067 1.00 38.78 436 LEU A O 1
ATOM 2962 N N . PHE A 1 437 ? -11.060 37.642 42.655 1.00 38.29 437 PHE A N 1
ATOM 2963 C CA . PHE A 1 437 ? -10.286 36.597 41.965 1.00 39.42 437 PHE A CA 1
ATOM 2964 C C . PHE A 1 437 ? -9.471 35.796 42.968 1.00 39.66 437 PHE A C 1
ATOM 2965 O O . PHE A 1 437 ? -9.195 36.283 44.094 1.00 40.77 437 PHE A O 1
ATOM 2973 N N . TYR A 1 438 ? -9.164 34.554 42.607 1.00 39.77 438 TYR A N 1
ATOM 2974 C CA . TYR A 1 438 ? -8.455 33.612 43.505 1.00 40.32 438 TYR A CA 1
ATOM 2975 C C . TYR A 1 438 ? -7.176 33.124 42.866 1.00 40.16 438 TYR A C 1
ATOM 2976 O O . TYR A 1 438 ? -7.095 33.050 41.651 1.00 39.48 438 TYR A O 1
ATOM 2985 N N . ASP A 1 439 ? -6.167 32.834 43.675 1.00 40.95 439 ASP A N 1
ATOM 2986 C CA . ASP A 1 439 ? -4.981 32.082 43.215 1.00 41.89 439 ASP A CA 1
ATOM 2987 C C . ASP A 1 439 ? -5.300 30.600 43.189 1.00 41.52 439 ASP A C 1
ATOM 2988 O O . ASP A 1 439 ? -6.191 30.146 43.905 1.00 41.93 439 ASP A O 1
ATOM 2993 N N . ALA A 1 440 ? -4.594 29.860 42.345 1.00 41.51 440 ALA A N 1
ATOM 2994 C CA . ALA A 1 440 ? -4.851 28.424 42.157 1.00 42.12 440 ALA A CA 1
ATOM 2995 C C . ALA A 1 440 ? -4.747 27.559 43.417 1.00 41.63 440 ALA A C 1
ATOM 2996 O O . ALA A 1 440 ? -5.608 26.717 43.671 1.00 41.02 440 ALA A O 1
ATOM 2998 N N . LYS A 1 441 ? -3.734 27.791 44.238 1.00 43.43 441 LYS A N 1
ATOM 2999 C CA . LYS A 1 441 ? -3.644 27.088 45.534 1.00 44.61 441 LYS A CA 1
ATOM 3000 C C . LYS A 1 441 ? -4.861 27.314 46.421 1.00 44.39 441 LYS A C 1
ATOM 3001 O O . LYS A 1 441 ? -5.435 26.352 46.908 1.00 44.70 441 LYS A O 1
ATOM 3007 N N . SER A 1 442 ? -5.244 28.573 46.628 1.00 43.66 442 SER A N 1
ATOM 3008 C CA . SER A 1 442 ? -6.476 28.870 47.375 1.00 43.47 442 SER A CA 1
ATOM 3009 C C . SER A 1 442 ? -7.674 28.216 46.736 1.00 42.80 442 SER A C 1
ATOM 3010 O O . SER A 1 442 ? -8.397 27.526 47.437 1.00 42.89 442 SER A O 1
ATOM 3013 N N . SER A 1 443 ? -7.874 28.345 45.419 1.00 42.11 443 SER A N 1
ATOM 3014 C CA . SER A 1 443 ? -9.064 27.694 44.867 1.00 42.76 443 SER A CA 1
ATOM 3015 C C . SER A 1 443 ? -9.055 26.161 45.014 1.00 41.85 443 SER A C 1
ATOM 3016 O O . SER A 1 443 ? -10.088 25.588 45.305 1.00 40.37 443 SER A O 1
ATOM 3019 N N . ALA A 1 444 ? -7.905 25.512 44.822 1.00 42.73 444 ALA A N 1
ATOM 3020 C CA . ALA A 1 444 ? -7.858 24.014 44.829 1.00 43.60 444 ALA A CA 1
ATOM 3021 C C . ALA A 1 444 ? -8.149 23.563 46.253 1.00 43.61 444 ALA A C 1
ATOM 3022 O O . ALA A 1 444 ? -8.871 22.605 46.469 1.00 42.76 444 ALA A O 1
ATOM 3024 N N . LYS A 1 445 ? -7.619 24.316 47.220 1.00 44.88 445 LYS A N 1
ATOM 3025 C CA . LYS A 1 445 ? -7.849 24.045 48.653 1.00 46.04 445 LYS A CA 1
ATOM 3026 C C . LYS A 1 445 ? -9.309 24.147 49.085 1.00 46.32 445 LYS A C 1
ATOM 3027 O O . LYS A 1 445 ? -9.814 23.293 49.826 1.00 46.23 445 LYS A O 1
ATOM 3033 N N . ILE A 1 446 ? -9.986 25.204 48.652 1.00 47.52 446 ILE A N 1
ATOM 3034 C CA . ILE A 1 446 ? -11.384 25.374 49.010 1.00 48.19 446 ILE A CA 1
ATOM 3035 C C . ILE A 1 446 ? -12.170 24.173 48.516 1.00 48.52 446 ILE A C 1
ATOM 3036 O O . ILE A 1 446 ? -13.031 23.662 49.227 1.00 47.86 446 ILE A O 1
ATOM 3041 N N . LEU A 1 447 ? -11.892 23.755 47.282 1.00 49.17 447 LEU A N 1
ATOM 3042 C CA . LEU A 1 447 ? -12.653 22.680 46.662 1.00 50.16 447 LEU A CA 1
ATOM 3043 C C . LEU A 1 447 ? -12.225 21.318 47.149 1.00 51.14 447 LEU A C 1
ATOM 3044 O O . LEU A 1 447 ? -13.040 20.408 47.177 1.00 52.31 447 LEU A O 1
ATOM 3049 N N . ALA A 1 448 ? -10.963 21.167 47.542 1.00 52.27 448 ALA A N 1
ATOM 3050 C CA . ALA A 1 448 ? -10.529 19.975 48.284 1.00 53.15 448 ALA A CA 1
ATOM 3051 C C . ALA A 1 448 ? -11.409 19.856 49.516 1.00 53.99 448 ALA A C 1
ATOM 3052 O O . ALA A 1 448 ? -12.133 18.898 49.667 1.00 54.35 448 ALA A O 1
ATOM 3054 N N . ASP A 1 449 ? -11.376 20.882 50.362 1.00 55.66 449 ASP A N 1
ATOM 3055 C CA . ASP A 1 449 ? -12.240 20.966 51.544 1.00 56.11 449 ASP A CA 1
ATOM 3056 C C . ASP A 1 449 ? -13.648 21.379 51.122 1.00 56.74 449 ASP A C 1
ATOM 3057 O O . ASP A 1 449 ? -14.646 20.799 51.563 1.00 57.67 449 ASP A O 1
ATOM 3062 N N . THR B 1 9 ? 12.306 88.093 -13.101 1.00 72.40 9 THR B N 1
ATOM 3063 C CA . THR B 1 9 ? 12.315 89.403 -12.363 1.00 72.41 9 THR B CA 1
ATOM 3064 C C . THR B 1 9 ? 12.224 89.234 -10.838 1.00 72.54 9 THR B C 1
ATOM 3065 O O . THR B 1 9 ? 11.747 90.136 -10.139 1.00 73.07 9 THR B O 1
ATOM 3069 N N . THR B 1 10 ? 12.719 88.105 -10.321 1.00 72.39 10 THR B N 1
ATOM 3070 C CA . THR B 1 10 ? 12.448 87.690 -8.929 1.00 72.17 10 THR B CA 1
ATOM 3071 C C . THR B 1 10 ? 13.550 88.139 -7.960 1.00 71.73 10 THR B C 1
ATOM 3072 O O . THR B 1 10 ? 14.748 87.989 -8.222 1.00 71.44 10 THR B O 1
ATOM 3076 N N . LYS B 1 11 ? 13.124 88.706 -6.840 1.00 71.37 11 LYS B N 1
ATOM 3077 C CA . LYS B 1 11 ? 14.048 89.231 -5.840 1.00 71.05 11 LYS B CA 1
ATOM 3078 C C . LYS B 1 11 ? 14.513 88.092 -4.915 1.00 70.65 11 LYS B C 1
ATOM 3079 O O . LYS B 1 11 ? 14.089 87.946 -3.763 1.00 70.56 11 LYS B O 1
ATOM 3085 N N . THR B 1 12 ? 15.388 87.275 -5.490 1.00 70.10 12 THR B N 1
ATOM 3086 C CA . THR B 1 12 ? 16.019 86.139 -4.829 1.00 69.38 12 THR B CA 1
ATOM 3087 C C . THR B 1 12 ? 16.660 86.439 -3.460 1.00 68.60 12 THR B C 1
ATOM 3088 O O . THR B 1 12 ? 16.583 85.617 -2.549 1.00 68.59 12 THR B O 1
ATOM 3092 N N . GLN B 1 13 ? 17.291 87.606 -3.322 1.00 67.40 13 GLN B N 1
ATOM 3093 C CA . GLN B 1 13 ? 18.023 87.962 -2.099 1.00 66.48 13 GLN B CA 1
ATOM 3094 C C . GLN B 1 13 ? 17.105 88.136 -0.890 1.00 65.39 13 GLN B C 1
ATOM 3095 O O . GLN B 1 13 ? 17.525 87.921 0.245 1.00 64.75 13 GLN B O 1
ATOM 3101 N N . ARG B 1 14 ? 15.846 88.498 -1.145 1.00 64.54 14 ARG B N 1
ATOM 3102 C CA . ARG B 1 14 ? 14.841 88.668 -0.084 1.00 63.85 14 ARG B CA 1
ATOM 3103 C C . ARG B 1 14 ? 14.437 87.355 0.570 1.00 62.71 14 ARG B C 1
ATOM 3104 O O . ARG B 1 14 ? 13.727 87.354 1.570 1.00 62.70 14 ARG B O 1
ATOM 3112 N N . ILE B 1 15 ? 14.804 86.238 -0.038 1.00 61.16 15 ILE B N 1
ATOM 3113 C CA . ILE B 1 15 ? 14.436 84.958 0.520 1.00 59.95 15 ILE B CA 1
ATOM 3114 C C . ILE B 1 15 ? 15.653 84.078 0.814 1.00 58.01 15 ILE B C 1
ATOM 3115 O O . ILE B 1 15 ? 15.469 82.931 1.209 1.00 57.56 15 ILE B O 1
ATOM 3120 N N . ALA B 1 16 ? 16.870 84.613 0.646 1.00 55.81 16 ALA B N 1
ATOM 3121 C CA . ALA B 1 16 ? 18.096 83.837 0.879 1.00 54.89 16 ALA B CA 1
ATOM 3122 C C . ALA B 1 16 ? 18.184 83.336 2.312 1.00 53.36 16 ALA B C 1
ATOM 3123 O O . ALA B 1 16 ? 18.624 82.223 2.546 1.00 52.93 16 ALA B O 1
ATOM 3125 N N . SER B 1 17 ? 17.737 84.152 3.266 1.00 51.81 17 SER B N 1
ATOM 3126 C CA . SER B 1 17 ? 17.730 83.758 4.674 1.00 50.50 17 SER B CA 1
ATOM 3127 C C . SER B 1 17 ? 16.710 82.669 5.028 1.00 48.75 17 SER B C 1
ATOM 3128 O O . SER B 1 17 ? 16.660 82.222 6.190 1.00 47.28 17 SER B O 1
ATOM 3131 N N . HIS B 1 18 ? 15.908 82.236 4.043 1.00 47.43 18 HIS B N 1
ATOM 3132 C CA . HIS B 1 18 ? 14.899 81.173 4.253 1.00 46.50 18 HIS B CA 1
ATOM 3133 C C . HIS B 1 18 ? 15.082 79.971 3.338 1.00 45.28 18 HIS B C 1
ATOM 3134 O O . HIS B 1 18 ? 14.113 79.259 3.061 1.00 44.06 18 HIS B O 1
ATOM 3141 N N . SER B 1 19 ? 16.308 79.763 2.870 1.00 44.65 19 SER B N 1
ATOM 3142 C CA . SER B 1 19 ? 16.632 78.688 1.928 1.00 44.52 19 SER B CA 1
ATOM 3143 C C . SER B 1 19 ? 16.513 77.266 2.494 1.00 43.80 19 SER B C 1
ATOM 3144 O O . SER B 1 19 ? 16.482 76.303 1.743 1.00 44.96 19 SER B O 1
ATOM 3147 N N . HIS B 1 20 ? 16.493 77.137 3.814 1.00 42.83 20 HIS B N 1
ATOM 3148 C CA . HIS B 1 20 ? 16.225 75.871 4.504 1.00 42.17 20 HIS B CA 1
ATOM 3149 C C . HIS B 1 20 ? 14.726 75.566 4.725 1.00 42.57 20 HIS B C 1
ATOM 3150 O O . HIS B 1 20 ? 14.404 74.450 5.089 1.00 41.72 20 HIS B O 1
ATOM 3157 N N . VAL B 1 21 ? 13.827 76.551 4.557 1.00 42.19 21 VAL B N 1
ATOM 3158 C CA . VAL B 1 21 ? 12.403 76.322 4.775 1.00 42.55 21 VAL B CA 1
ATOM 3159 C C . VAL B 1 21 ? 11.852 75.555 3.576 1.00 42.64 21 VAL B C 1
ATOM 3160 O O . VAL B 1 21 ? 11.841 76.037 2.438 1.00 43.71 21 VAL B O 1
ATOM 3164 N N . LYS B 1 22 ? 11.448 74.322 3.812 1.00 42.48 22 LYS B N 1
ATOM 3165 C CA . LYS B 1 22 ? 11.016 73.474 2.706 1.00 42.69 22 LYS B CA 1
ATOM 3166 C C . LYS B 1 22 ? 9.505 73.211 2.811 1.00 42.59 22 LYS B C 1
ATOM 3167 O O . LYS B 1 22 ? 8.887 72.777 1.864 1.00 44.10 22 LYS B O 1
ATOM 3173 N N . GLY B 1 23 ? 8.897 73.518 3.949 1.00 42.25 23 GLY B N 1
ATOM 3174 C CA . GLY B 1 23 ? 7.469 73.275 4.138 1.00 41.13 23 GLY B CA 1
ATOM 3175 C C . GLY B 1 23 ? 7.151 73.533 5.580 1.00 40.53 23 GLY B C 1
ATOM 3176 O O . GLY B 1 23 ? 7.962 74.120 6.302 1.00 39.32 23 GLY B O 1
ATOM 3177 N N . LEU B 1 24 ? 5.968 73.110 6.010 1.00 40.42 24 LEU B N 1
ATOM 3178 C CA . LEU B 1 24 ? 5.514 73.430 7.344 1.00 41.02 24 LEU B CA 1
ATOM 3179 C C . LEU B 1 24 ? 5.909 72.398 8.381 1.00 41.28 24 LEU B C 1
ATOM 3180 O O . LEU B 1 24 ? 5.754 72.639 9.584 1.00 40.95 24 LEU B O 1
ATOM 3185 N N . GLY B 1 25 ? 6.420 71.258 7.915 1.00 41.72 25 GLY B N 1
ATOM 3186 C CA . GLY B 1 25 ? 6.830 70.163 8.774 1.00 41.98 25 GLY B CA 1
ATOM 3187 C C . GLY B 1 25 ? 5.706 69.493 9.539 1.00 42.39 25 GLY B C 1
ATOM 3188 O O . GLY B 1 25 ? 5.902 69.079 10.694 1.00 41.42 25 GLY B O 1
ATOM 3189 N N . LEU B 1 26 ? 4.541 69.379 8.889 1.00 42.86 26 LEU B N 1
ATOM 3190 C CA . LEU B 1 26 ? 3.363 68.779 9.493 1.00 43.34 26 LEU B CA 1
ATOM 3191 C C . LEU B 1 26 ? 3.201 67.334 9.036 1.00 44.56 26 LEU B C 1
ATOM 3192 O O . LEU B 1 26 ? 3.484 66.965 7.875 1.00 44.44 26 LEU B O 1
ATOM 3197 N N . ASP B 1 27 ? 2.770 66.504 9.973 1.00 45.63 27 ASP B N 1
ATOM 3198 C CA . ASP B 1 27 ? 2.521 65.115 9.670 1.00 46.77 27 ASP B CA 1
ATOM 3199 C C . ASP B 1 27 ? 1.315 65.012 8.715 1.00 47.90 27 ASP B C 1
ATOM 3200 O O . ASP B 1 27 ? 0.683 66.038 8.354 1.00 48.28 27 ASP B O 1
ATOM 3205 N N . GLU B 1 28 ? 1.002 63.778 8.327 1.00 48.86 28 GLU B N 1
ATOM 3206 C CA . GLU B 1 28 ? -0.135 63.485 7.452 1.00 49.57 28 GLU B CA 1
ATOM 3207 C C . GLU B 1 28 ? -1.471 64.052 7.941 1.00 50.44 28 GLU B C 1
ATOM 3208 O O . GLU B 1 28 ? -2.395 64.191 7.134 1.00 50.98 28 GLU B O 1
ATOM 3214 N N . SER B 1 29 ? -1.568 64.389 9.238 1.00 51.03 29 SER B N 1
ATOM 3215 C CA . SER B 1 29 ? -2.817 64.899 9.858 1.00 50.79 29 SER B CA 1
ATOM 3216 C C . SER B 1 29 ? -2.754 66.346 10.332 1.00 50.82 29 SER B C 1
ATOM 3217 O O . SER B 1 29 ? -3.555 66.752 11.166 1.00 51.02 29 SER B O 1
ATOM 3220 N N . GLY B 1 30 ? -1.800 67.120 9.818 1.00 50.37 30 GLY B N 1
ATOM 3221 C CA . GLY B 1 30 ? -1.717 68.538 10.142 1.00 50.30 30 GLY B CA 1
ATOM 3222 C C . GLY B 1 30 ? -1.006 68.921 11.440 1.00 49.97 30 GLY B C 1
ATOM 3223 O O . GLY B 1 30 ? -0.878 70.099 11.735 1.00 49.18 30 GLY B O 1
ATOM 3224 N N . LEU B 1 31 ? -0.536 67.956 12.227 1.00 49.96 31 LEU B N 1
ATOM 3225 C CA . LEU B 1 31 ? 0.125 68.320 13.486 1.00 50.18 31 LEU B CA 1
ATOM 3226 C C . LEU B 1 31 ? 1.629 68.505 13.302 1.00 50.09 31 LEU B C 1
ATOM 3227 O O . LEU B 1 31 ? 2.233 67.889 12.421 1.00 50.28 31 LEU B O 1
ATOM 3232 N N . ALA B 1 32 ? 2.205 69.377 14.136 1.00 50.09 32 ALA B N 1
ATOM 3233 C CA . ALA B 1 32 ? 3.619 69.720 14.076 1.00 49.93 32 ALA B CA 1
ATOM 3234 C C . ALA B 1 32 ? 4.325 68.832 15.065 1.00 49.80 32 ALA B C 1
ATOM 3235 O O . ALA B 1 32 ? 4.422 69.176 16.229 1.00 48.97 32 ALA B O 1
ATOM 3237 N N . LYS B 1 33 ? 4.813 67.683 14.592 1.00 50.34 33 LYS B N 1
ATOM 3238 C CA . LYS B 1 33 ? 5.261 66.619 15.493 1.00 50.57 33 LYS B CA 1
ATOM 3239 C C . LYS B 1 33 ? 6.659 66.863 16.094 1.00 50.53 33 LYS B C 1
ATOM 3240 O O . LYS B 1 33 ? 6.977 66.325 17.164 1.00 50.55 33 LYS B O 1
ATOM 3246 N N . GLN B 1 34 ? 7.499 67.645 15.426 1.00 50.09 34 GLN B N 1
ATOM 3247 C CA . GLN B 1 34 ? 8.820 67.912 15.993 1.00 49.66 34 GLN B CA 1
ATOM 3248 C C . GLN B 1 34 ? 9.472 69.186 15.464 1.00 49.39 34 GLN B C 1
ATOM 3249 O O . GLN B 1 34 ? 9.124 70.340 15.909 1.00 51.58 34 GLN B O 1
ATOM 3255 N N . ALA B 1 35 ? 10.448 68.975 14.588 1.00 47.15 35 ALA B N 1
ATOM 3256 C CA . ALA B 1 35 ? 11.138 69.994 13.842 1.00 45.55 35 ALA B CA 1
ATOM 3257 C C . ALA B 1 35 ? 11.383 69.274 12.544 1.00 44.23 35 ALA B C 1
ATOM 3258 O O . ALA B 1 35 ? 11.847 68.142 12.553 1.00 43.14 35 ALA B O 1
ATOM 3260 N N . ALA B 1 36 ? 10.999 69.881 11.440 1.00 43.14 36 ALA B N 1
ATOM 3261 C CA . ALA B 1 36 ? 10.981 69.173 10.168 1.00 42.97 36 ALA B CA 1
ATOM 3262 C C . ALA B 1 36 ? 10.885 70.179 9.080 1.00 41.95 36 ALA B C 1
ATOM 3263 O O . ALA B 1 36 ? 10.353 71.270 9.307 1.00 42.05 36 ALA B O 1
ATOM 3265 N N . SER B 1 37 ? 11.418 69.826 7.918 1.00 41.00 37 SER B N 1
ATOM 3266 C CA . SER B 1 37 ? 11.382 70.688 6.738 1.00 41.79 37 SER B CA 1
ATOM 3267 C C . SER B 1 37 ? 12.052 72.043 6.961 1.00 41.54 37 SER B C 1
ATOM 3268 O O . SER B 1 37 ? 11.681 73.013 6.316 1.00 42.63 37 SER B O 1
ATOM 3271 N N . GLY B 1 38 ? 13.027 72.088 7.863 1.00 41.08 38 GLY B N 1
ATOM 3272 C CA . GLY B 1 38 ? 13.768 73.288 8.170 1.00 41.82 38 GLY B CA 1
ATOM 3273 C C . GLY B 1 38 ? 13.183 74.133 9.290 1.00 41.92 38 GLY B C 1
ATOM 3274 O O . GLY B 1 38 ? 13.843 75.053 9.755 1.00 43.40 38 GLY B O 1
ATOM 3275 N N . LEU B 1 39 ? 11.963 73.832 9.725 1.00 41.78 39 LEU B N 1
ATOM 3276 C CA . LEU B 1 39 ? 11.333 74.534 10.837 1.00 42.16 39 LEU B CA 1
ATOM 3277 C C . LEU B 1 39 ? 11.482 73.923 12.227 1.00 42.19 39 LEU B C 1
ATOM 3278 O O . LEU B 1 39 ? 11.339 72.741 12.405 1.00 41.74 39 LEU B O 1
ATOM 3283 N N . VAL B 1 40 ? 11.718 74.795 13.212 1.00 42.71 40 VAL B N 1
ATOM 3284 C CA . VAL B 1 40 ? 11.934 74.431 14.605 1.00 42.80 40 VAL B CA 1
ATOM 3285 C C . VAL B 1 40 ? 10.875 75.136 15.416 1.00 42.33 40 VAL B C 1
ATOM 3286 O O . VAL B 1 40 ? 10.690 76.324 15.243 1.00 42.10 40 VAL B O 1
ATOM 3290 N N . GLY B 1 41 ? 10.216 74.433 16.327 1.00 41.71 41 GLY B N 1
ATOM 3291 C CA . GLY B 1 41 ? 9.269 75.038 17.250 1.00 42.86 41 GLY B CA 1
ATOM 3292 C C . GLY B 1 41 ? 8.105 75.706 16.530 1.00 43.52 41 GLY B C 1
ATOM 3293 O O . GLY B 1 41 ? 7.705 75.251 15.470 1.00 44.01 41 GLY B O 1
ATOM 3294 N N . GLN B 1 42 ? 7.584 76.796 17.095 1.00 44.19 42 GLN B N 1
ATOM 3295 C CA . GLN B 1 42 ? 6.496 77.564 16.477 1.00 44.44 42 GLN B CA 1
ATOM 3296 C C . GLN B 1 42 ? 5.330 76.633 16.090 1.00 44.51 42 GLN B C 1
ATOM 3297 O O . GLN B 1 42 ? 4.743 76.782 15.036 1.00 44.71 42 GLN B O 1
ATOM 3303 N N . GLU B 1 43 ? 4.992 75.692 16.967 1.00 44.16 43 GLU B N 1
ATOM 3304 C CA . GLU B 1 43 ? 4.130 74.586 16.594 1.00 44.36 43 GLU B CA 1
ATOM 3305 C C . GLU B 1 43 ? 2.694 75.005 16.326 1.00 43.98 43 GLU B C 1
ATOM 3306 O O . GLU B 1 43 ? 2.097 74.576 15.330 1.00 43.65 43 GLU B O 1
ATOM 3312 N N . ASN B 1 44 ? 2.140 75.791 17.238 1.00 43.09 44 ASN B N 1
ATOM 3313 C CA . ASN B 1 44 ? 0.792 76.265 17.090 1.00 43.56 44 ASN B CA 1
ATOM 3314 C C . ASN B 1 44 ? 0.616 77.018 15.781 1.00 43.54 44 ASN B C 1
ATOM 3315 O O . ASN B 1 44 ? -0.311 76.747 15.025 1.00 44.51 44 ASN B O 1
ATOM 3320 N N . ALA B 1 45 ? 1.528 77.938 15.494 1.00 43.36 45 ALA B N 1
ATOM 3321 C CA . ALA B 1 45 ? 1.477 78.701 14.262 1.00 43.38 45 ALA B CA 1
ATOM 3322 C C . ALA B 1 45 ? 1.713 77.855 13.013 1.00 42.87 45 ALA B C 1
ATOM 3323 O O . ALA B 1 45 ? 1.142 78.109 11.975 1.00 42.81 45 ALA B O 1
ATOM 3325 N N . ARG B 1 46 ? 2.591 76.862 13.092 1.00 43.79 46 ARG B N 1
ATOM 3326 C CA . ARG B 1 46 ? 2.778 75.917 11.985 1.00 43.10 46 ARG B CA 1
ATOM 3327 C C . ARG B 1 46 ? 1.493 75.150 11.710 1.00 43.32 46 ARG B C 1
ATOM 3328 O O . ARG B 1 46 ? 1.082 75.018 10.575 1.00 43.32 46 ARG B O 1
ATOM 3336 N N . GLU B 1 47 ? 0.845 74.673 12.773 1.00 44.15 47 GLU B N 1
ATOM 3337 C CA . GLU B 1 47 ? -0.446 74.003 12.672 1.00 44.30 47 GLU B CA 1
ATOM 3338 C C . GLU B 1 47 ? -1.546 74.917 12.113 1.00 43.81 47 GLU B C 1
ATOM 3339 O O . GLU B 1 47 ? -2.315 74.496 11.254 1.00 42.99 47 GLU B O 1
ATOM 3345 N N . ALA B 1 48 ? -1.590 76.168 12.563 1.00 43.09 48 ALA B N 1
ATOM 3346 C CA . ALA B 1 48 ? -2.576 77.113 12.052 1.00 43.02 48 ALA B CA 1
ATOM 3347 C C . ALA B 1 48 ? -2.364 77.383 10.575 1.00 42.85 48 ALA B C 1
ATOM 3348 O O . ALA B 1 48 ? -3.322 77.444 9.818 1.00 43.61 48 ALA B O 1
ATOM 3350 N N . CYS B 1 49 ? -1.111 77.521 10.147 1.00 42.91 49 CYS B N 1
ATOM 3351 C CA . CYS B 1 49 ? -0.795 77.649 8.721 1.00 43.06 49 CYS B CA 1
ATOM 3352 C C . CYS B 1 49 ? -1.215 76.407 7.920 1.00 42.91 49 CYS B C 1
ATOM 3353 O O . CYS B 1 49 ? -1.638 76.501 6.742 1.00 41.87 49 CYS B O 1
ATOM 3356 N N . GLY B 1 50 ? -1.098 75.245 8.559 1.00 43.05 50 GLY B N 1
ATOM 3357 C CA . GLY B 1 50 ? -1.519 73.999 7.950 1.00 43.23 50 GLY B CA 1
ATOM 3358 C C . GLY B 1 50 ? -2.976 74.042 7.553 1.00 43.56 50 GLY B C 1
ATOM 3359 O O . GLY B 1 50 ? -3.342 73.629 6.460 1.00 42.31 50 GLY B O 1
ATOM 3360 N N . VAL B 1 51 ? -3.807 74.558 8.461 1.00 45.06 51 VAL B N 1
ATOM 3361 C CA . VAL B 1 51 ? -5.231 74.786 8.193 1.00 45.51 51 VAL B CA 1
ATOM 3362 C C . VAL B 1 51 ? -5.392 75.756 7.019 1.00 45.70 51 VAL B C 1
ATOM 3363 O O . VAL B 1 51 ? -6.172 75.498 6.128 1.00 46.81 51 VAL B O 1
ATOM 3367 N N . ILE B 1 52 ? -4.626 76.840 6.998 1.00 47.05 52 ILE B N 1
ATOM 3368 C CA . ILE B 1 52 ? -4.661 77.772 5.872 1.00 46.75 52 ILE B CA 1
ATOM 3369 C C . ILE B 1 52 ? -4.314 77.037 4.596 1.00 47.01 52 ILE B C 1
ATOM 3370 O O . ILE B 1 52 ? -4.970 77.257 3.590 1.00 48.55 52 ILE B O 1
ATOM 3375 N N . VAL B 1 53 ? -3.291 76.173 4.622 1.00 46.66 53 VAL B N 1
ATOM 3376 C CA . VAL B 1 53 ? -2.914 75.389 3.420 1.00 46.14 53 VAL B CA 1
ATOM 3377 C C . VAL B 1 53 ? -4.081 74.528 2.924 1.00 45.62 53 VAL B C 1
ATOM 3378 O O . VAL B 1 53 ? -4.368 74.457 1.723 1.00 45.09 53 VAL B O 1
ATOM 3382 N N . GLU B 1 54 ? -4.772 73.882 3.847 1.00 45.45 54 GLU B N 1
ATOM 3383 C CA . GLU B 1 54 ? -5.884 73.018 3.468 1.00 45.84 54 GLU B CA 1
ATOM 3384 C C . GLU B 1 54 ? -7.085 73.809 2.945 1.00 45.30 54 GLU B C 1
ATOM 3385 O O . GLU B 1 54 ? -7.712 73.387 1.982 1.00 44.75 54 GLU B O 1
ATOM 3391 N N . LEU B 1 55 ? -7.377 74.966 3.545 1.00 44.88 55 LEU B N 1
ATOM 3392 C CA . LEU B 1 55 ? -8.434 75.866 3.016 1.00 44.80 55 LEU B CA 1
ATOM 3393 C C . LEU B 1 55 ? -8.113 76.393 1.596 1.00 44.83 55 LEU B C 1
ATOM 3394 O O . LEU B 1 55 ? -9.007 76.536 0.758 1.00 44.18 55 LEU B O 1
ATOM 3399 N N . ILE B 1 56 ? -6.841 76.660 1.310 1.00 45.71 56 ILE B N 1
ATOM 3400 C CA . ILE B 1 56 ? -6.445 77.102 -0.038 1.00 46.47 56 ILE B CA 1
ATOM 3401 C C . ILE B 1 56 ? -6.612 75.999 -1.074 1.00 47.22 56 ILE B C 1
ATOM 3402 O O . ILE B 1 56 ? -7.183 76.212 -2.171 1.00 47.69 56 ILE B O 1
ATOM 3407 N N . LYS B 1 57 ? -6.139 74.808 -0.716 1.00 47.95 57 LYS B N 1
ATOM 3408 C CA . LYS B 1 57 ? -6.247 73.635 -1.595 1.00 47.98 57 LYS B CA 1
ATOM 3409 C C . LYS B 1 57 ? -7.689 73.261 -1.858 1.00 48.62 57 LYS B C 1
ATOM 3410 O O . LYS B 1 57 ? -8.015 72.749 -2.932 1.00 48.48 57 LYS B O 1
ATOM 3416 N N . SER B 1 58 ? -8.545 73.526 -0.875 1.00 49.22 58 SER B N 1
ATOM 3417 C CA . SER B 1 58 ? -9.969 73.204 -0.955 1.00 49.25 58 SER B CA 1
ATOM 3418 C C . SER B 1 58 ? -10.791 74.334 -1.537 1.00 49.17 58 SER B C 1
ATOM 3419 O O . SER B 1 58 ? -12.008 74.235 -1.580 1.00 48.60 58 SER B O 1
ATOM 3422 N N . LYS B 1 59 ? -10.124 75.416 -1.948 1.00 49.65 59 LYS B N 1
ATOM 3423 C CA . LYS B 1 59 ? -10.777 76.629 -2.470 1.00 50.09 59 LYS B CA 1
ATOM 3424 C C . LYS B 1 59 ? -11.864 77.137 -1.524 1.00 49.58 59 LYS B C 1
ATOM 3425 O O . LYS B 1 59 ? -13.033 77.298 -1.896 1.00 48.38 59 LYS B O 1
ATOM 3431 N N . LYS B 1 60 ? -11.442 77.357 -0.280 1.00 49.78 60 LYS B N 1
ATOM 3432 C CA . LYS B 1 60 ? -12.317 77.831 0.805 1.00 50.19 60 LYS B CA 1
ATOM 3433 C C . LYS B 1 60 ? -11.790 79.129 1.442 1.00 49.82 60 LYS B C 1
ATOM 3434 O O . LYS B 1 60 ? -12.255 79.519 2.506 1.00 49.70 60 LYS B O 1
ATOM 3440 N N . MET B 1 61 ? -10.832 79.788 0.778 1.00 49.97 61 MET B N 1
ATOM 3441 C CA . MET B 1 61 ? -10.250 81.075 1.227 1.00 49.49 61 MET B CA 1
ATOM 3442 C C . MET B 1 61 ? -10.855 82.278 0.505 1.00 49.57 61 MET B C 1
ATOM 3443 O O . MET B 1 61 ? -10.448 83.430 0.769 1.00 49.12 61 MET B O 1
ATOM 3448 N N . ALA B 1 62 ? -11.816 82.028 -0.391 1.00 49.33 62 ALA B N 1
ATOM 3449 C CA . ALA B 1 62 ? -12.517 83.111 -1.087 1.00 49.26 62 ALA B CA 1
ATOM 3450 C C . ALA B 1 62 ? -12.974 84.111 -0.058 1.00 49.23 62 ALA B C 1
ATOM 3451 O O . ALA B 1 62 ? -13.619 83.730 0.915 1.00 50.48 62 ALA B O 1
ATOM 3453 N N . GLY B 1 63 ? -12.602 85.373 -0.250 1.00 48.48 63 GLY B N 1
ATOM 3454 C CA . GLY B 1 63 ? -12.981 86.439 0.667 1.00 48.40 63 GLY B CA 1
ATOM 3455 C C . GLY B 1 63 ? -12.114 86.590 1.913 1.00 48.13 63 GLY B C 1
ATOM 3456 O O . GLY B 1 63 ? -12.387 87.458 2.742 1.00 48.29 63 GLY B O 1
ATOM 3457 N N . ARG B 1 64 ? -11.074 85.770 2.056 1.00 47.23 64 ARG B N 1
ATOM 3458 C CA . ARG B 1 64 ? -10.261 85.773 3.275 1.00 47.34 64 ARG B CA 1
ATOM 3459 C C . ARG B 1 64 ? -8.788 86.026 3.005 1.00 46.53 64 ARG B C 1
ATOM 3460 O O . ARG B 1 64 ? -8.271 85.722 1.932 1.00 46.88 64 ARG B O 1
ATOM 3468 N N . ALA B 1 65 ? -8.117 86.543 4.020 1.00 46.54 65 ALA B N 1
ATOM 3469 C CA . ALA B 1 65 ? -6.662 86.691 4.020 1.00 46.60 65 ALA B CA 1
ATOM 3470 C C . ALA B 1 65 ? -6.060 86.202 5.355 1.00 46.21 65 ALA B C 1
ATOM 3471 O O . ALA B 1 65 ? -6.777 85.742 6.233 1.00 46.47 65 ALA B O 1
ATOM 3473 N N . VAL B 1 66 ? -4.739 86.249 5.474 1.00 45.90 66 VAL B N 1
ATOM 3474 C CA . VAL B 1 66 ? -4.052 85.802 6.669 1.00 45.50 66 VAL B CA 1
ATOM 3475 C C . VAL B 1 66 ? -3.226 86.937 7.248 1.00 44.85 66 VAL B C 1
ATOM 3476 O O . VAL B 1 66 ? -2.721 87.752 6.523 1.00 45.13 66 VAL B O 1
ATOM 3480 N N . LEU B 1 67 ? -3.127 86.988 8.568 1.00 44.57 67 LEU B N 1
ATOM 3481 C CA . LEU B 1 67 ? -2.222 87.866 9.235 1.00 44.81 67 LEU B CA 1
ATOM 3482 C C . LEU B 1 67 ? -1.395 87.067 10.232 1.00 45.00 67 LEU B C 1
ATOM 3483 O O . LEU B 1 67 ? -1.939 86.371 11.068 1.00 45.74 67 LEU B O 1
ATOM 3488 N N . LEU B 1 68 ? -0.084 87.196 10.133 1.00 44.95 68 LEU B N 1
ATOM 3489 C CA . LEU B 1 68 ? 0.834 86.663 11.115 1.00 44.87 68 LEU B CA 1
ATOM 3490 C C . LEU B 1 68 ? 1.236 87.830 11.983 1.00 44.52 68 LEU B C 1
ATOM 3491 O O . LEU B 1 68 ? 1.698 88.873 11.482 1.00 44.46 68 LEU B O 1
ATOM 3496 N N . ALA B 1 69 ? 1.031 87.662 13.283 1.00 43.90 69 ALA B N 1
ATOM 3497 C CA . ALA B 1 69 ? 1.262 88.701 14.244 1.00 43.54 69 ALA B CA 1
ATOM 3498 C C . ALA B 1 69 ? 2.201 88.206 15.324 1.00 43.63 69 ALA B C 1
ATOM 3499 O O . ALA B 1 69 ? 1.911 87.238 16.022 1.00 42.56 69 ALA B O 1
ATOM 3501 N N . GLY B 1 70 ? 3.307 88.912 15.487 1.00 43.31 70 GLY B N 1
ATOM 3502 C CA . GLY B 1 70 ? 4.287 88.553 16.482 1.00 43.77 70 GLY B CA 1
ATOM 3503 C C . GLY B 1 70 ? 5.535 89.395 16.370 1.00 43.82 70 GLY B C 1
ATOM 3504 O O . GLY B 1 70 ? 5.711 90.162 15.399 1.00 44.72 70 GLY B O 1
ATOM 3505 N N . PRO B 1 71 ? 6.408 89.269 17.371 1.00 43.77 71 PRO B N 1
ATOM 3506 C CA . PRO B 1 71 ? 7.652 90.034 17.410 1.00 44.05 71 PRO B CA 1
ATOM 3507 C C . PRO B 1 71 ? 8.563 89.837 16.195 1.00 44.44 71 PRO B C 1
ATOM 3508 O O . PRO B 1 71 ? 8.397 88.866 15.423 1.00 44.97 71 PRO B O 1
ATOM 3512 N N . PRO B 1 72 ? 9.523 90.756 16.022 1.00 44.86 72 PRO B N 1
ATOM 3513 C CA . PRO B 1 72 ? 10.572 90.621 15.024 1.00 44.69 72 PRO B CA 1
ATOM 3514 C C . PRO B 1 72 ? 11.352 89.329 15.192 1.00 44.43 72 PRO B C 1
ATOM 3515 O O . PRO B 1 72 ? 11.623 88.911 16.302 1.00 44.25 72 PRO B O 1
ATOM 3519 N N . GLY B 1 73 ? 11.675 88.675 14.099 1.00 44.51 73 GLY B N 1
ATOM 3520 C CA . GLY B 1 73 ? 12.475 87.450 14.184 1.00 45.10 73 GLY B CA 1
ATOM 3521 C C . GLY B 1 73 ? 11.771 86.218 14.752 1.00 45.14 73 GLY B C 1
ATOM 3522 O O . GLY B 1 73 ? 12.389 85.425 15.458 1.00 46.19 73 GLY B O 1
ATOM 3523 N N . THR B 1 74 ? 10.491 86.046 14.424 1.00 44.94 74 THR B N 1
ATOM 3524 C CA . THR B 1 74 ? 9.708 84.946 14.950 1.00 43.97 74 THR B CA 1
ATOM 3525 C C . THR B 1 74 ? 9.120 84.085 13.851 1.00 43.47 74 THR B C 1
ATOM 3526 O O . THR B 1 74 ? 8.167 83.351 14.084 1.00 43.56 74 THR B O 1
ATOM 3530 N N . GLY B 1 75 ? 9.735 84.123 12.679 1.00 42.69 75 GLY B N 1
ATOM 3531 C CA . GLY B 1 75 ? 9.358 83.250 11.600 1.00 43.25 75 GLY B CA 1
ATOM 3532 C C . GLY B 1 75 ? 8.103 83.611 10.848 1.00 42.93 75 GLY B C 1
ATOM 3533 O O . GLY B 1 75 ? 7.555 82.779 10.129 1.00 43.36 75 GLY B O 1
ATOM 3534 N N . LYS B 1 76 ? 7.650 84.854 10.967 1.00 42.57 76 LYS B N 1
ATOM 3535 C CA . LYS B 1 76 ? 6.489 85.294 10.184 1.00 42.78 76 LYS B CA 1
ATOM 3536 C C . LYS B 1 76 ? 6.770 85.159 8.697 1.00 42.82 76 LYS B C 1
ATOM 3537 O O . LYS B 1 76 ? 5.937 84.640 7.943 1.00 45.11 76 LYS B O 1
ATOM 3543 N N . THR B 1 77 ? 7.948 85.585 8.259 1.00 42.17 77 THR B N 1
ATOM 3544 C CA . THR B 1 77 ? 8.300 85.494 6.860 1.00 41.70 77 THR B CA 1
ATOM 3545 C C . THR B 1 77 ? 8.522 84.041 6.458 1.00 42.45 77 THR B C 1
ATOM 3546 O O . THR B 1 77 ? 8.012 83.587 5.425 1.00 43.77 77 THR B O 1
ATOM 3550 N N . ALA B 1 78 ? 9.297 83.313 7.250 1.00 42.18 78 ALA B N 1
ATOM 3551 C CA . ALA B 1 78 ? 9.479 81.858 7.046 1.00 41.75 78 ALA B CA 1
ATOM 3552 C C . ALA B 1 78 ? 8.162 81.091 6.907 1.00 41.92 78 ALA B C 1
ATOM 3553 O O . ALA B 1 78 ? 8.019 80.269 6.000 1.00 41.78 78 ALA B O 1
ATOM 3555 N N . LEU B 1 79 ? 7.196 81.361 7.790 1.00 42.11 79 LEU B N 1
ATOM 3556 C CA . LEU B 1 79 ? 5.886 80.692 7.709 1.00 42.82 79 LEU B CA 1
ATOM 3557 C C . LEU B 1 79 ? 5.118 81.031 6.449 1.00 43.45 79 LEU B C 1
ATOM 3558 O O . LEU B 1 79 ? 4.555 80.137 5.806 1.00 44.69 79 LEU B O 1
ATOM 3563 N N . ALA B 1 80 ? 5.092 82.303 6.065 1.00 44.15 80 ALA B N 1
ATOM 3564 C CA . ALA B 1 80 ? 4.530 82.682 4.753 1.00 44.50 80 ALA B CA 1
ATOM 3565 C C . ALA B 1 80 ? 5.180 81.934 3.607 1.00 45.18 80 ALA B C 1
ATOM 3566 O O . ALA B 1 80 ? 4.489 81.459 2.709 1.00 44.98 80 ALA B O 1
ATOM 3568 N N . LEU B 1 81 ? 6.518 81.867 3.618 1.00 45.27 81 LEU B N 1
ATOM 3569 C CA . LEU B 1 81 ? 7.241 81.180 2.566 1.00 45.29 81 LEU B CA 1
ATOM 3570 C C . LEU B 1 81 ? 6.955 79.669 2.603 1.00 44.58 81 LEU B C 1
ATOM 3571 O O . LEU B 1 81 ? 6.851 79.040 1.578 1.00 44.18 81 LEU B O 1
ATOM 3576 N N . ALA B 1 82 ? 6.796 79.125 3.803 1.00 44.46 82 ALA B N 1
ATOM 3577 C CA . ALA B 1 82 ? 6.469 77.725 4.009 1.00 43.97 82 ALA B CA 1
ATOM 3578 C C . ALA B 1 82 ? 5.082 77.421 3.470 1.00 44.08 82 ALA B C 1
ATOM 3579 O O . ALA B 1 82 ? 4.879 76.401 2.851 1.00 43.12 82 ALA B O 1
ATOM 3581 N N . ILE B 1 83 ? 4.111 78.294 3.745 1.00 43.87 83 ILE B N 1
ATOM 3582 C CA . ILE B 1 83 ? 2.767 78.126 3.175 1.00 44.11 83 ILE B CA 1
ATOM 3583 C C . ILE B 1 83 ? 2.860 77.967 1.671 1.00 44.84 83 ILE B C 1
ATOM 3584 O O . ILE B 1 83 ? 2.288 77.063 1.131 1.00 45.61 83 ILE B O 1
ATOM 3589 N N . ALA B 1 84 ? 3.612 78.826 1.004 1.00 45.52 84 ALA B N 1
ATOM 3590 C CA . ALA B 1 84 ? 3.711 78.760 -0.442 1.00 46.25 84 ALA B CA 1
ATOM 3591 C C . ALA B 1 84 ? 4.423 77.492 -0.919 1.00 46.64 84 ALA B C 1
ATOM 3592 O O . ALA B 1 84 ? 4.075 76.971 -1.972 1.00 46.49 84 ALA B O 1
ATOM 3594 N N . GLN B 1 85 ? 5.410 77.018 -0.147 1.00 47.52 85 GLN B N 1
ATOM 3595 C CA . GLN B 1 85 ? 6.147 75.774 -0.446 1.00 48.06 85 GLN B CA 1
ATOM 3596 C C . GLN B 1 85 ? 5.189 74.601 -0.422 1.00 48.25 85 GLN B C 1
ATOM 3597 O O . GLN B 1 85 ? 5.251 73.745 -1.264 1.00 48.53 85 GLN B O 1
ATOM 3603 N N . GLU B 1 86 ? 4.311 74.565 0.566 1.00 48.84 86 GLU B N 1
ATOM 3604 C CA . GLU B 1 86 ? 3.278 73.535 0.647 1.00 49.43 86 GLU B CA 1
ATOM 3605 C C . GLU B 1 86 ? 2.283 73.537 -0.533 1.00 49.77 86 GLU B C 1
ATOM 3606 O O . GLU B 1 86 ? 1.715 72.499 -0.854 1.00 48.48 86 GLU B O 1
ATOM 3612 N N . LEU B 1 87 ? 2.066 74.693 -1.170 1.00 50.10 87 LEU B N 1
ATOM 3613 C CA . LEU B 1 87 ? 1.127 74.758 -2.304 1.00 50.63 87 LEU B CA 1
ATOM 3614 C C . LEU B 1 87 ? 1.725 74.211 -3.590 1.00 51.05 87 LEU B C 1
ATOM 3615 O O . LEU B 1 87 ? 1.012 73.713 -4.452 1.00 51.38 87 LEU B O 1
ATOM 3620 N N . GLY B 1 88 ? 3.037 74.347 -3.718 1.00 52.03 88 GLY B N 1
ATOM 3621 C CA . GLY B 1 88 ? 3.810 73.739 -4.804 1.00 52.57 88 GLY B CA 1
ATOM 3622 C C . GLY B 1 88 ? 5.176 74.397 -4.823 1.00 53.15 88 GLY B C 1
ATOM 3623 O O . GLY B 1 88 ? 5.330 75.558 -4.408 1.00 53.12 88 GLY B O 1
ATOM 3624 N N . SER B 1 89 ? 6.183 73.670 -5.293 1.00 53.84 89 SER B N 1
ATOM 3625 C CA . SER B 1 89 ? 7.545 74.219 -5.347 1.00 54.06 89 SER B CA 1
ATOM 3626 C C . SER B 1 89 ? 7.558 75.377 -6.335 1.00 54.27 89 SER B C 1
ATOM 3627 O O . SER B 1 89 ? 8.291 76.364 -6.141 1.00 54.88 89 SER B O 1
ATOM 3630 N N . LYS B 1 90 ? 6.715 75.265 -7.363 1.00 53.59 90 LYS B N 1
ATOM 3631 C CA . LYS B 1 90 ? 6.615 76.284 -8.394 1.00 53.16 90 LYS B CA 1
ATOM 3632 C C . LYS B 1 90 ? 5.543 77.369 -8.139 1.00 53.06 90 LYS B C 1
ATOM 3633 O O . LYS B 1 90 ? 5.299 78.200 -9.020 1.00 53.63 90 LYS B O 1
ATOM 3639 N N . VAL B 1 91 ? 4.911 77.375 -6.961 1.00 52.09 91 VAL B N 1
ATOM 3640 C CA . VAL B 1 91 ? 3.844 78.342 -6.670 1.00 51.02 91 VAL B CA 1
ATOM 3641 C C . VAL B 1 91 ? 4.530 79.624 -6.285 1.00 50.22 91 VAL B C 1
ATOM 3642 O O . VAL B 1 91 ? 5.331 79.618 -5.353 1.00 50.70 91 VAL B O 1
ATOM 3646 N N . PRO B 1 92 ? 4.247 80.718 -7.002 1.00 49.13 92 PRO B N 1
ATOM 3647 C CA . PRO B 1 92 ? 4.991 81.942 -6.778 1.00 48.75 92 PRO B CA 1
ATOM 3648 C C . PRO B 1 92 ? 4.809 82.537 -5.371 1.00 48.32 92 PRO B C 1
ATOM 3649 O O . PRO B 1 92 ? 3.719 82.525 -4.818 1.00 48.37 92 PRO B O 1
ATOM 3653 N N . PHE B 1 93 ? 5.894 83.023 -4.795 1.00 47.20 93 PHE B N 1
ATOM 3654 C CA . PHE B 1 93 ? 5.846 83.669 -3.532 1.00 47.31 93 PHE B CA 1
ATOM 3655 C C . PHE B 1 93 ? 6.456 85.036 -3.745 1.00 47.61 93 PHE B C 1
ATOM 3656 O O . PHE B 1 93 ? 7.608 85.132 -4.166 1.00 47.68 93 PHE B O 1
ATOM 3664 N N . CYS B 1 94 ? 5.682 86.084 -3.474 1.00 47.59 94 CYS B N 1
ATOM 3665 C CA . CYS B 1 94 ? 6.178 87.434 -3.598 1.00 47.49 94 CYS B CA 1
ATOM 3666 C C . CYS B 1 94 ? 6.195 88.103 -2.226 1.00 47.26 94 CYS B C 1
ATOM 3667 O O . CYS B 1 94 ? 5.158 88.460 -1.715 1.00 47.24 94 CYS B O 1
ATOM 3670 N N . PRO B 1 95 ? 7.388 88.251 -1.616 1.00 47.55 95 PRO B N 1
ATOM 3671 C CA . PRO B 1 95 ? 7.481 88.960 -0.349 1.00 47.49 95 PRO B CA 1
ATOM 3672 C C . PRO B 1 95 ? 7.657 90.459 -0.577 1.00 47.91 95 PRO B C 1
ATOM 3673 O O . PRO B 1 95 ? 8.464 90.829 -1.394 1.00 46.74 95 PRO B O 1
ATOM 3677 N N . MET B 1 96 ? 6.905 91.306 0.132 1.00 47.69 96 MET B N 1
ATOM 3678 C CA . MET B 1 96 ? 7.124 92.740 0.017 1.00 48.07 96 MET B CA 1
ATOM 3679 C C . MET B 1 96 ? 7.016 93.368 1.393 1.00 48.28 96 MET B C 1
ATOM 3680 O O . MET B 1 96 ? 6.619 92.726 2.348 1.00 48.73 96 MET B O 1
ATOM 3685 N N . VAL B 1 97 ? 7.399 94.623 1.493 1.00 48.82 97 VAL B N 1
ATOM 3686 C CA . VAL B 1 97 ? 7.181 95.406 2.700 1.00 49.37 97 VAL B CA 1
ATOM 3687 C C . VAL B 1 97 ? 6.235 96.525 2.327 1.00 48.69 97 VAL B C 1
ATOM 3688 O O . VAL B 1 97 ? 6.365 97.124 1.273 1.00 49.34 97 VAL B O 1
ATOM 3692 N N . GLY B 1 98 ? 5.277 96.784 3.204 1.00 48.61 98 GLY B N 1
ATOM 3693 C CA . GLY B 1 98 ? 4.233 97.756 2.957 1.00 48.77 98 GLY B CA 1
ATOM 3694 C C . GLY B 1 98 ? 4.793 99.135 2.653 1.00 48.49 98 GLY B C 1
ATOM 3695 O O . GLY B 1 98 ? 4.201 99.860 1.887 1.00 49.21 98 GLY B O 1
ATOM 3696 N N . SER B 1 99 ? 5.950 99.473 3.222 1.00 48.13 99 SER B N 1
ATOM 3697 C CA . SER B 1 99 ? 6.602 100.749 2.966 1.00 48.25 99 SER B CA 1
ATOM 3698 C C . SER B 1 99 ? 7.074 100.960 1.500 1.00 48.26 99 SER B C 1
ATOM 3699 O O . SER B 1 99 ? 7.267 102.108 1.079 1.00 47.66 99 SER B O 1
ATOM 3702 N N . GLU B 1 100 ? 7.227 99.881 0.727 1.00 48.10 100 GLU B N 1
ATOM 3703 C CA . GLU B 1 100 ? 7.606 99.976 -0.689 1.00 48.77 100 GLU B CA 1
ATOM 3704 C C . GLU B 1 100 ? 6.543 100.618 -1.583 1.00 47.76 100 GLU B C 1
ATOM 3705 O O . GLU B 1 100 ? 6.799 100.863 -2.750 1.00 47.00 100 GLU B O 1
ATOM 3711 N N . VAL B 1 101 ? 5.338 100.849 -1.067 1.00 47.97 101 VAL B N 1
ATOM 3712 C CA . VAL B 1 101 ? 4.279 101.470 -1.893 1.00 47.73 101 VAL B CA 1
ATOM 3713 C C . VAL B 1 101 ? 4.516 102.943 -2.078 1.00 47.82 101 VAL B C 1
ATOM 3714 O O . VAL B 1 101 ? 3.980 103.529 -3.011 1.00 47.21 101 VAL B O 1
ATOM 3718 N N . TYR B 1 102 ? 5.327 103.543 -1.202 1.00 48.26 102 TYR B N 1
ATOM 3719 C CA . TYR B 1 102 ? 5.588 104.986 -1.264 1.00 48.47 102 TYR B CA 1
ATOM 3720 C C . TYR B 1 102 ? 6.681 105.316 -2.283 1.00 48.82 102 TYR B C 1
ATOM 3721 O O . TYR B 1 102 ? 7.790 104.811 -2.224 1.00 49.10 102 TYR B O 1
ATOM 3730 N N . SER B 1 103 ? 6.316 106.127 -3.263 1.00 50.25 103 SER B N 1
ATOM 3731 C CA . SER B 1 103 ? 7.264 106.593 -4.273 1.00 51.41 103 SER B CA 1
ATOM 3732 C C . SER B 1 103 ? 6.753 107.855 -4.930 1.00 52.28 103 SER B C 1
ATOM 3733 O O . SER B 1 103 ? 5.536 108.078 -5.021 1.00 52.07 103 SER B O 1
ATOM 3736 N N . THR B 1 104 ? 7.675 108.692 -5.403 1.00 53.60 104 THR B N 1
ATOM 3737 C CA . THR B 1 104 ? 7.272 109.829 -6.223 1.00 53.89 104 THR B CA 1
ATOM 3738 C C . THR B 1 104 ? 7.342 109.423 -7.686 1.00 54.46 104 THR B C 1
ATOM 3739 O O . THR B 1 104 ? 6.781 110.093 -8.526 1.00 55.04 104 THR B O 1
ATOM 3743 N N . GLU B 1 105 ? 8.005 108.308 -7.984 1.00 55.05 105 GLU B N 1
ATOM 3744 C CA . GLU B 1 105 ? 8.102 107.822 -9.363 1.00 55.27 105 GLU B CA 1
ATOM 3745 C C . GLU B 1 105 ? 6.781 107.215 -9.805 1.00 55.20 105 GLU B C 1
ATOM 3746 O O . GLU B 1 105 ? 6.249 107.547 -10.857 1.00 55.47 105 GLU B O 1
ATOM 3752 N N . ILE B 1 106 ? 6.266 106.330 -8.961 1.00 55.01 106 ILE B N 1
ATOM 3753 C CA . ILE B 1 106 ? 5.235 105.375 -9.321 1.00 54.42 106 ILE B CA 1
ATOM 3754 C C . ILE B 1 106 ? 4.145 105.449 -8.255 1.00 53.80 106 ILE B C 1
ATOM 3755 O O . ILE B 1 106 ? 4.440 105.763 -7.103 1.00 53.91 106 ILE B O 1
ATOM 3760 N N . LYS B 1 107 ? 2.895 105.185 -8.642 1.00 52.63 107 LYS B N 1
ATOM 3761 C CA . LYS B 1 107 ? 1.781 105.200 -7.700 1.00 52.12 107 LYS B CA 1
ATOM 3762 C C . LYS B 1 107 ? 1.742 103.965 -6.797 1.00 51.25 107 LYS B C 1
ATOM 3763 O O . LYS B 1 107 ? 2.238 102.898 -7.147 1.00 51.24 107 LYS B O 1
ATOM 3769 N N . LYS B 1 108 ? 1.121 104.147 -5.640 1.00 50.22 108 LYS B N 1
ATOM 3770 C CA . LYS B 1 108 ? 0.984 103.121 -4.622 1.00 50.20 108 LYS B CA 1
ATOM 3771 C C . LYS B 1 108 ? 0.412 101.785 -5.121 1.00 49.73 108 LYS B C 1
ATOM 3772 O O . LYS B 1 108 ? 0.874 100.709 -4.731 1.00 49.01 108 LYS B O 1
ATOM 3778 N N . THR B 1 109 ? -0.596 101.865 -5.977 1.00 49.51 109 THR B N 1
ATOM 3779 C CA . THR B 1 109 ? -1.339 100.691 -6.387 1.00 49.76 109 THR B CA 1
ATOM 3780 C C . THR B 1 109 ? -0.808 100.094 -7.672 1.00 49.63 109 THR B C 1
ATOM 3781 O O . THR B 1 109 ? -1.223 99.015 -8.041 1.00 49.75 109 THR B O 1
ATOM 3785 N N . GLU B 1 110 ? 0.050 100.829 -8.380 1.00 49.58 110 GLU B N 1
ATOM 3786 C CA . GLU B 1 110 ? 0.905 100.244 -9.397 1.00 49.53 110 GLU B CA 1
ATOM 3787 C C . GLU B 1 110 ? 1.935 99.309 -8.750 1.00 48.98 110 GLU B C 1
ATOM 3788 O O . GLU B 1 110 ? 2.275 98.286 -9.319 1.00 48.10 110 GLU B O 1
ATOM 3794 N N . VAL B 1 111 ? 2.437 99.672 -7.575 1.00 48.79 111 VAL B N 1
ATOM 3795 C CA . VAL B 1 111 ? 3.380 98.814 -6.845 1.00 48.87 111 VAL B CA 1
ATOM 3796 C C . VAL B 1 111 ? 2.669 97.553 -6.403 1.00 48.86 111 VAL B C 1
ATOM 3797 O O . VAL B 1 111 ? 3.183 96.453 -6.578 1.00 48.77 111 VAL B O 1
ATOM 3801 N N . LEU B 1 112 ? 1.490 97.714 -5.808 1.00 49.00 112 LEU B N 1
ATOM 3802 C CA . LEU B 1 112 ? 0.684 96.559 -5.426 1.00 49.28 112 LEU B CA 1
ATOM 3803 C C . LEU B 1 112 ? 0.265 95.721 -6.638 1.00 49.31 112 LEU B C 1
ATOM 3804 O O . LEU B 1 112 ? 0.281 94.519 -6.557 1.00 49.21 112 LEU B O 1
ATOM 3809 N N . MET B 1 113 ? -0.092 96.357 -7.748 1.00 49.70 113 MET B N 1
ATOM 3810 C CA . MET B 1 113 ? -0.473 95.620 -8.951 1.00 49.92 113 MET B CA 1
ATOM 3811 C C . MET B 1 113 ? 0.699 94.805 -9.477 1.00 50.18 113 MET B C 1
ATOM 3812 O O . MET B 1 113 ? 0.514 93.674 -9.915 1.00 50.33 113 MET B O 1
ATOM 3817 N N . GLU B 1 114 ? 1.889 95.411 -9.485 1.00 50.11 114 GLU B N 1
ATOM 3818 C CA . GLU B 1 114 ? 3.114 94.725 -9.878 1.00 49.77 114 GLU B CA 1
ATOM 3819 C C . GLU B 1 114 ? 3.338 93.488 -9.010 1.00 49.61 114 GLU B C 1
ATOM 3820 O O . GLU B 1 114 ? 3.596 92.405 -9.530 1.00 49.64 114 GLU B O 1
ATOM 3826 N N . ASN B 1 115 ? 3.211 93.646 -7.691 1.00 49.46 115 ASN B N 1
ATOM 3827 C CA . ASN B 1 115 ? 3.403 92.526 -6.757 1.00 49.33 115 ASN B CA 1
ATOM 3828 C C . ASN B 1 115 ? 2.311 91.458 -6.862 1.00 48.99 115 ASN B C 1
ATOM 3829 O O . ASN B 1 115 ? 2.599 90.271 -6.760 1.00 49.00 115 ASN B O 1
ATOM 3834 N N . PHE B 1 116 ? 1.063 91.871 -7.063 1.00 48.70 116 PHE B N 1
ATOM 3835 C CA . PHE B 1 116 ? 0.007 90.911 -7.406 1.00 48.72 116 PHE B CA 1
ATOM 3836 C C . PHE B 1 116 ? 0.320 90.108 -8.644 1.00 47.99 116 PHE B C 1
ATOM 3837 O O . PHE B 1 116 ? 0.054 88.927 -8.667 1.00 47.84 116 PHE B O 1
ATOM 3845 N N . ARG B 1 117 ? 0.877 90.750 -9.665 1.00 47.25 117 ARG B N 1
ATOM 3846 C CA . ARG B 1 117 ? 1.198 90.070 -10.904 1.00 47.62 117 ARG B CA 1
ATOM 3847 C C . ARG B 1 117 ? 2.399 89.146 -10.775 1.00 47.24 117 ARG B C 1
ATOM 3848 O O . ARG B 1 117 ? 2.518 88.189 -11.516 1.00 47.42 117 ARG B O 1
ATOM 3856 N N . ARG B 1 118 ? 3.286 89.467 -9.841 1.00 47.27 118 ARG B N 1
ATOM 3857 C CA . ARG B 1 118 ? 4.388 88.598 -9.419 1.00 47.38 118 ARG B CA 1
ATOM 3858 C C . ARG B 1 118 ? 3.959 87.383 -8.595 1.00 46.93 118 ARG B C 1
ATOM 3859 O O . ARG B 1 118 ? 4.711 86.431 -8.469 1.00 46.91 118 ARG B O 1
ATOM 3867 N N . ALA B 1 119 ? 2.778 87.447 -7.981 1.00 46.59 119 ALA B N 1
ATOM 3868 C CA . ALA B 1 119 ? 2.273 86.350 -7.174 1.00 46.23 119 ALA B CA 1
ATOM 3869 C C . ALA B 1 119 ? 1.217 85.524 -7.943 1.00 46.01 119 ALA B C 1
ATOM 3870 O O . ALA B 1 119 ? 0.554 84.675 -7.370 1.00 45.77 119 ALA B O 1
ATOM 3872 N N . ILE B 1 120 ? 1.074 85.763 -9.246 1.00 45.93 120 ILE B N 1
ATOM 3873 C CA . ILE B 1 120 ? 0.216 84.918 -10.087 1.00 46.49 120 ILE B CA 1
ATOM 3874 C C . ILE B 1 120 ? 1.013 84.150 -11.161 1.00 46.53 120 ILE B C 1
ATOM 3875 O O . ILE B 1 120 ? 1.625 84.740 -12.049 1.00 46.41 120 ILE B O 1
ATOM 3880 N N . GLY B 1 121 ? 0.956 82.825 -11.082 1.00 46.94 121 GLY B N 1
ATOM 3881 C CA . GLY B 1 121 ? 1.695 81.979 -11.978 1.00 47.20 121 GLY B CA 1
ATOM 3882 C C . GLY B 1 121 ? 0.888 81.630 -13.199 1.00 47.72 121 GLY B C 1
ATOM 3883 O O . GLY B 1 121 ? -0.330 81.819 -13.250 1.00 48.02 121 GLY B O 1
ATOM 3884 N N . LEU B 1 122 ? 1.594 81.090 -14.177 1.00 48.26 122 LEU B N 1
ATOM 3885 C CA . LEU B 1 122 ? 1.039 80.759 -15.449 1.00 48.33 122 LEU B CA 1
ATOM 3886 C C . LEU B 1 122 ? 1.886 79.580 -15.952 1.00 48.64 122 LEU B C 1
ATOM 3887 O O . LEU B 1 122 ? 3.098 79.718 -16.154 1.00 48.65 122 LEU B O 1
ATOM 3892 N N . ARG B 1 123 ? 1.264 78.406 -16.073 1.00 48.88 123 ARG B N 1
ATOM 3893 C CA . ARG B 1 123 ? 1.902 77.251 -16.706 1.00 48.94 123 ARG B CA 1
ATOM 3894 C C . ARG B 1 123 ? 1.450 77.222 -18.148 1.00 48.69 123 ARG B C 1
ATOM 3895 O O . ARG B 1 123 ? 0.275 77.041 -18.421 1.00 48.54 123 ARG B O 1
ATOM 3903 N N . ILE B 1 124 ? 2.395 77.386 -19.063 1.00 48.50 124 ILE B N 1
ATOM 3904 C CA . ILE B 1 124 ? 2.097 77.512 -20.471 1.00 48.49 124 ILE B CA 1
ATOM 3905 C C . ILE B 1 124 ? 2.663 76.322 -21.231 1.00 48.53 124 ILE B C 1
ATOM 3906 O O . ILE B 1 124 ? 3.856 76.066 -21.170 1.00 48.11 124 ILE B O 1
ATOM 3911 N N . LYS B 1 125 ? 1.797 75.612 -21.946 1.00 48.95 125 LYS B N 1
ATOM 3912 C CA . LYS B 1 125 ? 2.212 74.538 -22.840 1.00 49.37 125 LYS B CA 1
ATOM 3913 C C . LYS B 1 125 ? 2.720 75.167 -24.125 1.00 49.87 125 LYS B C 1
ATOM 3914 O O . LYS B 1 125 ? 1.975 75.888 -24.782 1.00 50.27 125 LYS B O 1
ATOM 3920 N N . GLU B 1 126 ? 3.964 74.907 -24.505 1.00 50.24 126 GLU B N 1
ATOM 3921 C CA . GLU B 1 126 ? 4.434 75.352 -25.816 1.00 50.82 126 GLU B CA 1
ATOM 3922 C C . GLU B 1 126 ? 5.267 74.278 -26.483 1.00 51.05 126 GLU B C 1
ATOM 3923 O O . GLU B 1 126 ? 5.970 73.519 -25.821 1.00 51.22 126 GLU B O 1
ATOM 3929 N N . THR B 1 127 ? 5.185 74.212 -27.800 1.00 51.50 127 THR B N 1
ATOM 3930 C CA . THR B 1 127 ? 5.883 73.160 -28.523 1.00 51.85 127 THR B CA 1
ATOM 3931 C C . THR B 1 127 ? 7.169 73.678 -29.179 1.00 51.80 127 THR B C 1
ATOM 3932 O O . THR B 1 127 ? 7.166 74.721 -29.825 1.00 51.20 127 THR B O 1
ATOM 3936 N N . LYS B 1 128 ? 8.265 72.940 -28.968 1.00 51.75 128 LYS B N 1
ATOM 3937 C CA . LYS B 1 128 ? 9.561 73.277 -29.552 1.00 51.34 128 LYS B CA 1
ATOM 3938 C C . LYS B 1 128 ? 10.131 72.066 -30.274 1.00 50.73 128 LYS B C 1
ATOM 3939 O O . LYS B 1 128 ? 9.984 70.936 -29.775 1.00 50.71 128 LYS B O 1
ATOM 3945 N N . GLU B 1 129 ? 10.772 72.305 -31.424 1.00 49.63 129 GLU B N 1
ATOM 3946 C CA . GLU B 1 129 ? 11.556 71.271 -32.124 1.00 49.05 129 GLU B CA 1
ATOM 3947 C C . GLU B 1 129 ? 12.713 70.804 -31.247 1.00 47.78 129 GLU B C 1
ATOM 3948 O O . GLU B 1 129 ? 13.629 71.591 -30.903 1.00 46.89 129 GLU B O 1
ATOM 3954 N N . VAL B 1 130 ? 12.651 69.527 -30.859 1.00 46.53 130 VAL B N 1
ATOM 3955 C CA . VAL B 1 130 ? 13.713 68.909 -30.052 1.00 45.97 130 VAL B CA 1
ATOM 3956 C C . VAL B 1 130 ? 14.249 67.607 -30.674 1.00 45.05 130 VAL B C 1
ATOM 3957 O O . VAL B 1 130 ? 13.642 67.051 -31.585 1.00 43.77 130 VAL B O 1
ATOM 3961 N N . TYR B 1 131 ? 15.417 67.181 -30.180 1.00 44.17 131 TYR B N 1
ATOM 3962 C CA . TYR B 1 131 ? 15.901 65.831 -30.292 1.00 44.04 131 TYR B CA 1
ATOM 3963 C C . TYR B 1 131 ? 15.900 65.377 -28.875 1.00 42.87 131 TYR B C 1
ATOM 3964 O O . TYR B 1 131 ? 16.512 66.025 -28.021 1.00 43.12 131 TYR B O 1
ATOM 3973 N N . GLU B 1 132 ? 15.189 64.297 -28.606 1.00 41.37 132 GLU B N 1
ATOM 3974 C CA . GLU B 1 132 ? 15.053 63.809 -27.249 1.00 41.39 132 GLU B CA 1
ATOM 3975 C C . GLU B 1 132 ? 15.171 62.294 -27.149 1.00 40.40 132 GLU B C 1
ATOM 3976 O O . GLU B 1 132 ? 15.018 61.581 -28.110 1.00 40.07 132 GLU B O 1
ATOM 3982 N N . GLY B 1 133 ? 15.455 61.823 -25.952 1.00 40.47 133 GLY B N 1
ATOM 3983 C CA . GLY B 1 133 ? 15.538 60.417 -25.707 1.00 40.52 133 GLY B CA 1
ATOM 3984 C C . GLY B 1 133 ? 16.365 60.071 -24.506 1.00 40.02 133 GLY B C 1
ATOM 3985 O O . GLY B 1 133 ? 16.875 60.964 -23.807 1.00 40.71 133 GLY B O 1
ATOM 3986 N N . GLU B 1 134 ? 16.494 58.758 -24.255 1.00 39.90 134 GLU B N 1
ATOM 3987 C CA . GLU B 1 134 ? 17.486 58.282 -23.291 1.00 39.94 134 GLU B CA 1
ATOM 3988 C C . GLU B 1 134 ? 18.823 58.350 -23.991 1.00 38.13 134 GLU B C 1
ATOM 3989 O O . GLU B 1 134 ? 18.931 58.012 -25.167 1.00 36.85 134 GLU B O 1
ATOM 3995 N N . VAL B 1 135 ? 19.830 58.780 -23.261 1.00 38.92 135 VAL B N 1
ATOM 3996 C CA . VAL B 1 135 ? 21.173 58.844 -23.792 1.00 41.44 135 VAL B CA 1
ATOM 3997 C C . VAL B 1 135 ? 21.808 57.468 -23.694 1.00 42.54 135 VAL B C 1
ATOM 3998 O O . VAL B 1 135 ? 22.001 56.933 -22.600 1.00 41.98 135 VAL B O 1
ATOM 4002 N N . THR B 1 136 ? 22.098 56.879 -24.836 1.00 44.30 136 THR B N 1
ATOM 4003 C CA . THR B 1 136 ? 22.636 55.522 -24.853 1.00 46.26 136 THR B CA 1
ATOM 4004 C C . THR B 1 136 ? 24.140 55.504 -25.056 1.00 47.81 136 THR B C 1
ATOM 4005 O O . THR B 1 136 ? 24.782 54.508 -24.773 1.00 48.46 136 THR B O 1
ATOM 4009 N N . GLU B 1 137 ? 24.692 56.605 -25.544 1.00 49.77 137 GLU B N 1
ATOM 4010 C CA . GLU B 1 137 ? 26.117 56.725 -25.757 1.00 51.26 137 GLU B CA 1
ATOM 4011 C C . GLU B 1 137 ? 26.495 58.194 -25.926 1.00 51.53 137 GLU B C 1
ATOM 4012 O O . GLU B 1 137 ? 25.707 58.998 -26.401 1.00 51.54 137 GLU B O 1
ATOM 4018 N N . LEU B 1 138 ? 27.726 58.516 -25.553 1.00 53.02 138 LEU B N 1
ATOM 4019 C CA . LEU B 1 138 ? 28.329 59.832 -25.744 1.00 53.47 138 LEU B CA 1
ATOM 4020 C C . LEU B 1 138 ? 29.785 59.646 -26.212 1.00 54.12 138 LEU B C 1
ATOM 4021 O O . LEU B 1 138 ? 30.659 59.299 -25.418 1.00 53.97 138 LEU B O 1
ATOM 4026 N N . THR B 1 139 ? 30.045 59.899 -27.491 1.00 54.69 139 THR B N 1
ATOM 4027 C CA . THR B 1 139 ? 31.306 59.533 -28.094 1.00 54.88 139 THR B CA 1
ATOM 4028 C C . THR B 1 139 ? 32.010 60.764 -28.649 1.00 55.53 139 THR B C 1
ATOM 4029 O O . THR B 1 139 ? 31.667 61.238 -29.740 1.00 55.28 139 THR B O 1
ATOM 4033 N N . PRO B 1 140 ? 32.993 61.290 -27.884 1.00 56.19 140 PRO B N 1
ATOM 4034 C CA . PRO B 1 140 ? 33.954 62.290 -28.357 1.00 56.54 140 PRO B CA 1
ATOM 4035 C C . PRO B 1 140 ? 34.523 61.916 -29.717 1.00 57.16 140 PRO B C 1
ATOM 4036 O O . PRO B 1 140 ? 35.007 60.793 -29.909 1.00 57.25 140 PRO B O 1
ATOM 4040 N N . CYS B 1 141 ? 34.459 62.862 -30.645 1.00 58.09 141 CYS B N 1
ATOM 4041 C CA . CYS B 1 141 ? 34.576 62.548 -32.055 1.00 58.31 141 CYS B CA 1
ATOM 4042 C C . CYS B 1 141 ? 34.863 63.781 -32.934 1.00 58.33 141 CYS B C 1
ATOM 4043 O O . CYS B 1 141 ? 35.908 64.442 -32.807 1.00 57.83 141 CYS B O 1
ATOM 4046 N N . SER B 1 155 ? 35.779 68.621 -32.121 1.00 47.68 155 SER B N 1
ATOM 4047 C CA . SER B 1 155 ? 35.018 69.027 -33.307 1.00 48.06 155 SER B CA 1
ATOM 4048 C C . SER B 1 155 ? 33.524 68.742 -33.137 1.00 48.20 155 SER B C 1
ATOM 4049 O O . SER B 1 155 ? 32.690 69.586 -33.461 1.00 48.34 155 SER B O 1
ATOM 4052 N N . HIS B 1 156 ? 33.198 67.541 -32.650 1.00 48.25 156 HIS B N 1
ATOM 4053 C CA . HIS B 1 156 ? 31.810 67.166 -32.332 1.00 48.11 156 HIS B CA 1
ATOM 4054 C C . HIS B 1 156 ? 31.728 65.870 -31.531 1.00 47.65 156 HIS B C 1
ATOM 4055 O O . HIS B 1 156 ? 32.657 65.065 -31.517 1.00 47.33 156 HIS B O 1
ATOM 4062 N N . VAL B 1 157 ? 30.607 65.687 -30.849 1.00 47.50 157 VAL B N 1
ATOM 4063 C CA . VAL B 1 157 ? 30.346 64.479 -30.076 1.00 47.48 157 VAL B CA 1
ATOM 4064 C C . VAL B 1 157 ? 29.161 63.734 -30.692 1.00 47.41 157 VAL B C 1
ATOM 4065 O O . VAL B 1 157 ? 28.179 64.341 -31.103 1.00 48.08 157 VAL B O 1
ATOM 4069 N N . ILE B 1 158 ? 29.268 62.417 -30.769 1.00 47.24 158 ILE B N 1
ATOM 4070 C CA . ILE B 1 158 ? 28.187 61.588 -31.236 1.00 47.08 158 ILE B CA 1
ATOM 4071 C C . ILE B 1 158 ? 27.352 61.158 -30.039 1.00 46.82 158 ILE B C 1
ATOM 4072 O O . ILE B 1 158 ? 27.851 60.509 -29.120 1.00 46.91 158 ILE B O 1
ATOM 4077 N N . ILE B 1 159 ? 26.071 61.503 -30.069 1.00 45.89 159 ILE B N 1
ATOM 4078 C CA . ILE B 1 159 ? 25.130 61.107 -29.023 1.00 45.28 159 ILE B CA 1
ATOM 4079 C C . ILE B 1 159 ? 24.110 60.101 -29.589 1.00 44.22 159 ILE B C 1
ATOM 4080 O O . ILE B 1 159 ? 23.566 60.270 -30.697 1.00 42.46 159 ILE B O 1
ATOM 4085 N N . GLY B 1 160 ? 23.884 59.045 -28.817 1.00 43.12 160 GLY B N 1
ATOM 4086 C CA . GLY B 1 160 ? 22.878 58.063 -29.145 1.00 43.07 160 GLY B CA 1
ATOM 4087 C C . GLY B 1 160 ? 21.696 58.451 -28.292 1.00 42.57 160 GLY B C 1
ATOM 4088 O O . GLY B 1 160 ? 21.831 58.569 -27.091 1.00 41.41 160 GLY B O 1
ATOM 4089 N N . LEU B 1 161 ? 20.557 58.689 -28.932 1.00 42.57 161 LEU B N 1
ATOM 4090 C CA . LEU B 1 161 ? 19.313 58.977 -28.233 1.00 42.76 161 LEU B CA 1
ATOM 4091 C C . LEU B 1 161 ? 18.272 57.914 -28.582 1.00 42.06 161 LEU B C 1
ATOM 4092 O O . LEU B 1 161 ? 18.058 57.627 -29.746 1.00 41.60 161 LEU B O 1
ATOM 4097 N N . LYS B 1 162 ? 17.603 57.388 -27.556 1.00 42.87 162 LYS B N 1
ATOM 4098 C CA . LYS B 1 162 ? 16.576 56.351 -27.699 1.00 43.42 162 LYS B CA 1
ATOM 4099 C C . LYS B 1 162 ? 15.225 56.849 -27.219 1.00 42.31 162 LYS B C 1
ATOM 4100 O O . LYS B 1 162 ? 15.124 57.409 -26.147 1.00 40.42 162 LYS B O 1
ATOM 4106 N N . THR B 1 163 ? 14.190 56.603 -27.999 1.00 43.24 163 THR B N 1
ATOM 4107 C CA . THR B 1 163 ? 12.801 56.812 -27.565 1.00 45.04 163 THR B CA 1
ATOM 4108 C C . THR B 1 163 ? 12.050 55.519 -27.788 1.00 46.15 163 THR B C 1
ATOM 4109 O O . THR B 1 163 ? 12.621 54.546 -28.253 1.00 46.43 163 THR B O 1
ATOM 4113 N N . ALA B 1 164 ? 10.753 55.516 -27.517 1.00 48.29 164 ALA B N 1
ATOM 4114 C CA . ALA B 1 164 ? 9.913 54.321 -27.789 1.00 48.77 164 ALA B CA 1
ATOM 4115 C C . ALA B 1 164 ? 9.933 53.749 -29.227 1.00 50.18 164 ALA B C 1
ATOM 4116 O O . ALA B 1 164 ? 9.805 52.533 -29.409 1.00 50.08 164 ALA B O 1
ATOM 4118 N N . LYS B 1 165 ? 10.071 54.607 -30.236 1.00 51.59 165 LYS B N 1
ATOM 4119 C CA . LYS B 1 165 ? 10.038 54.176 -31.639 1.00 52.61 165 LYS B CA 1
ATOM 4120 C C . LYS B 1 165 ? 11.388 53.796 -32.249 1.00 52.88 165 LYS B C 1
ATOM 4121 O O . LYS B 1 165 ? 11.431 53.260 -33.351 1.00 53.43 165 LYS B O 1
ATOM 4127 N N . GLY B 1 166 ? 12.478 54.089 -31.552 1.00 53.39 166 GLY B N 1
ATOM 4128 C CA . GLY B 1 166 ? 13.830 53.754 -32.028 1.00 53.74 166 GLY B CA 1
ATOM 4129 C C . GLY B 1 166 ? 14.945 54.633 -31.446 1.00 53.24 166 GLY B C 1
ATOM 4130 O O . GLY B 1 166 ? 14.691 55.453 -30.600 1.00 52.20 166 GLY B O 1
ATOM 4131 N N . THR B 1 167 ? 16.167 54.409 -31.929 1.00 54.15 167 THR B N 1
ATOM 4132 C CA . THR B 1 167 ? 17.396 55.065 -31.492 1.00 54.43 167 THR B CA 1
ATOM 4133 C C . THR B 1 167 ? 18.003 55.777 -32.676 1.00 54.34 167 THR B C 1
ATOM 4134 O O . THR B 1 167 ? 18.073 55.207 -33.745 1.00 55.56 167 THR B O 1
ATOM 4138 N N . LYS B 1 168 ? 18.440 57.018 -32.474 1.00 53.31 168 LYS B N 1
ATOM 4139 C CA . LYS B 1 168 ? 19.162 57.772 -33.488 1.00 52.51 168 LYS B CA 1
ATOM 4140 C C . LYS B 1 168 ? 20.510 58.257 -32.953 1.00 51.22 168 LYS B C 1
ATOM 4141 O O . LYS B 1 168 ? 20.663 58.582 -31.767 1.00 50.06 168 LYS B O 1
ATOM 4147 N N . GLN B 1 169 ? 21.475 58.276 -33.854 1.00 50.06 169 GLN B N 1
ATOM 4148 C CA . GLN B 1 169 ? 22.781 58.834 -33.607 1.00 50.79 169 GLN B CA 1
ATOM 4149 C C . GLN B 1 169 ? 22.774 60.291 -34.071 1.00 50.15 169 GLN B C 1
ATOM 4150 O O . GLN B 1 169 ? 22.366 60.584 -35.196 1.00 49.43 169 GLN B O 1
ATOM 4156 N N . LEU B 1 170 ? 23.215 61.204 -33.216 1.00 50.26 170 LEU B N 1
ATOM 4157 C CA . LEU B 1 170 ? 23.246 62.613 -33.576 1.00 50.68 170 LEU B CA 1
ATOM 4158 C C . LEU B 1 170 ? 24.598 63.240 -33.371 1.00 50.51 170 LEU B C 1
ATOM 4159 O O . LEU B 1 170 ? 25.373 62.824 -32.521 1.00 50.86 170 LEU B O 1
ATOM 4164 N N . LYS B 1 171 ? 24.831 64.287 -34.143 1.00 50.59 171 LYS B N 1
ATOM 4165 C CA . LYS B 1 171 ? 26.055 65.080 -34.110 1.00 50.69 171 LYS B CA 1
ATOM 4166 C C . LYS B 1 171 ? 25.762 66.312 -33.271 1.00 49.96 171 LYS B C 1
ATOM 4167 O O . LYS B 1 171 ? 24.829 67.040 -33.579 1.00 49.44 171 LYS B O 1
ATOM 4173 N N . LEU B 1 172 ? 26.524 66.521 -32.203 1.00 49.70 172 LEU B N 1
ATOM 4174 C CA . LEU B 1 172 ? 26.410 67.725 -31.404 1.00 50.09 172 LEU B CA 1
ATOM 4175 C C . LEU B 1 172 ? 27.691 68.536 -31.559 1.00 49.93 172 LEU B C 1
ATOM 4176 O O . LEU B 1 172 ? 28.788 68.003 -31.441 1.00 49.31 172 LEU B O 1
ATOM 4181 N N . ASP B 1 173 ? 27.557 69.828 -31.822 1.00 50.50 173 ASP B N 1
ATOM 4182 C CA . ASP B 1 173 ? 28.732 70.699 -31.827 1.00 50.88 173 ASP B CA 1
ATOM 4183 C C . ASP B 1 173 ? 29.162 70.992 -30.377 1.00 50.69 173 ASP B C 1
ATOM 4184 O O . ASP B 1 173 ? 28.374 70.791 -29.434 1.00 50.71 173 ASP B O 1
ATOM 4189 N N . PRO B 1 174 ? 30.418 71.435 -30.190 1.00 50.60 174 PRO B N 1
ATOM 4190 C CA . PRO B 1 174 ? 30.967 71.815 -28.889 1.00 50.63 174 PRO B CA 1
ATOM 4191 C C . PRO B 1 174 ? 30.031 72.615 -27.982 1.00 50.39 174 PRO B C 1
ATOM 4192 O O . PRO B 1 174 ? 29.934 72.307 -26.797 1.00 49.71 174 PRO B O 1
ATOM 4196 N N . SER B 1 175 ? 29.373 73.637 -28.529 1.00 50.76 175 SER B N 1
ATOM 4197 C CA . SER B 1 175 ? 28.461 74.489 -27.750 1.00 51.47 175 SER B CA 1
ATOM 4198 C C . SER B 1 175 ? 27.388 73.670 -27.044 1.00 51.78 175 SER B C 1
ATOM 4199 O O . SER B 1 175 ? 27.192 73.810 -25.830 1.00 52.34 175 SER B O 1
ATOM 4202 N N . ILE B 1 176 ? 26.699 72.817 -27.808 1.00 51.65 176 ILE B N 1
ATOM 4203 C CA . ILE B 1 176 ? 25.669 71.935 -27.251 1.00 51.49 176 ILE B CA 1
ATOM 4204 C C . ILE B 1 176 ? 26.239 70.948 -26.221 1.00 51.01 176 ILE B C 1
ATOM 4205 O O . ILE B 1 176 ? 25.618 70.711 -25.187 1.00 50.66 176 ILE B O 1
ATOM 4210 N N . PHE B 1 177 ? 27.421 70.396 -26.475 1.00 51.09 177 PHE B N 1
ATOM 4211 C CA . PHE B 1 177 ? 27.993 69.407 -25.557 1.00 50.84 177 PHE B CA 1
ATOM 4212 C C . PHE B 1 177 ? 28.423 70.029 -24.238 1.00 50.47 177 PHE B C 1
ATOM 4213 O O . PHE B 1 177 ? 28.392 69.371 -23.198 1.00 50.19 177 PHE B O 1
ATOM 4221 N N . GLU B 1 178 ? 28.815 71.298 -24.275 1.00 50.20 178 GLU B N 1
ATOM 4222 C CA . GLU B 1 178 ? 29.095 72.042 -23.051 1.00 50.11 178 GLU B CA 1
ATOM 4223 C C . GLU B 1 178 ? 27.831 72.221 -22.215 1.00 49.40 178 GLU B C 1
ATOM 4224 O O . GLU B 1 178 ? 27.885 72.079 -20.995 1.00 48.83 178 GLU B O 1
ATOM 4230 N N . SER B 1 179 ? 26.715 72.560 -22.865 1.00 49.35 179 SER B N 1
ATOM 4231 C CA . SER B 1 179 ? 25.400 72.606 -22.194 1.00 50.14 179 SER B CA 1
ATOM 4232 C C . SER B 1 179 ? 25.018 71.240 -21.606 1.00 49.96 179 SER B C 1
ATOM 4233 O O . SER B 1 179 ? 24.400 71.130 -20.545 1.00 48.80 179 SER B O 1
ATOM 4236 N N . LEU B 1 180 ? 25.407 70.193 -22.301 1.00 51.52 180 LEU B N 1
ATOM 4237 C CA . LEU B 1 180 ? 25.040 68.854 -21.886 1.00 52.19 180 LEU B CA 1
ATOM 4238 C C . LEU B 1 180 ? 25.802 68.538 -20.609 1.00 52.63 180 LEU B C 1
ATOM 4239 O O . LEU B 1 180 ? 25.221 68.088 -19.626 1.00 52.78 180 LEU B O 1
ATOM 4244 N N . GLN B 1 181 ? 27.097 68.833 -20.605 1.00 53.38 181 GLN B N 1
ATOM 4245 C CA . GLN B 1 181 ? 27.936 68.650 -19.409 1.00 53.58 181 GLN B CA 1
ATOM 4246 C C . GLN B 1 181 ? 27.477 69.522 -18.226 1.00 54.00 181 GLN B C 1
ATOM 4247 O O . GLN B 1 181 ? 27.432 69.054 -17.082 1.00 53.87 181 GLN B O 1
ATOM 4253 N N . LYS B 1 182 ? 27.129 70.780 -18.505 1.00 54.47 182 LYS B N 1
ATOM 4254 C CA . LYS B 1 182 ? 26.626 71.695 -17.472 1.00 54.92 182 LYS B CA 1
ATOM 4255 C C . LYS B 1 182 ? 25.357 71.177 -16.817 1.00 55.07 182 LYS B C 1
ATOM 4256 O O . LYS B 1 182 ? 25.146 71.346 -15.620 1.00 55.23 182 LYS B O 1
ATOM 4262 N N . GLU B 1 183 ? 24.518 70.533 -17.605 1.00 55.39 183 GLU B N 1
ATOM 4263 C CA . GLU B 1 183 ? 23.281 69.944 -17.095 1.00 55.44 183 GLU B CA 1
ATOM 4264 C C . GLU B 1 183 ? 23.507 68.557 -16.403 1.00 55.48 183 GLU B C 1
ATOM 4265 O O . GLU B 1 183 ? 22.577 67.964 -15.835 1.00 54.84 183 GLU B O 1
ATOM 4271 N N . ARG B 1 184 ? 24.756 68.080 -16.423 1.00 55.61 184 ARG B N 1
ATOM 4272 C CA . ARG B 1 184 ? 25.158 66.865 -15.727 1.00 55.80 184 ARG B CA 1
ATOM 4273 C C . ARG B 1 184 ? 24.458 65.646 -16.335 1.00 55.50 184 ARG B C 1
ATOM 4274 O O . ARG B 1 184 ? 23.963 64.756 -15.644 1.00 55.91 184 ARG B O 1
ATOM 4282 N N . VAL B 1 185 ? 24.434 65.637 -17.662 1.00 54.66 185 VAL B N 1
ATOM 4283 C CA . VAL B 1 185 ? 23.876 64.566 -18.432 1.00 53.94 185 VAL B CA 1
ATOM 4284 C C . VAL B 1 185 ? 24.913 63.435 -18.551 1.00 53.54 185 VAL B C 1
ATOM 4285 O O . VAL B 1 185 ? 26.058 63.658 -18.941 1.00 52.44 185 VAL B O 1
ATOM 4289 N N . GLU B 1 186 ? 24.487 62.227 -18.172 1.00 52.76 186 GLU B N 1
ATOM 4290 C CA . GLU B 1 186 ? 25.256 61.003 -18.362 1.00 52.30 186 GLU B CA 1
ATOM 4291 C C . GLU B 1 186 ? 24.413 60.018 -19.135 1.00 50.91 186 GLU B C 1
ATOM 4292 O O . GLU B 1 186 ? 23.200 60.159 -19.223 1.00 50.51 186 GLU B O 1
ATOM 4298 N N . ALA B 1 187 ? 25.078 59.011 -19.681 1.00 49.71 187 ALA B N 1
ATOM 4299 C CA . ALA B 1 187 ? 24.423 57.879 -20.290 1.00 48.96 187 ALA B CA 1
ATOM 4300 C C . ALA B 1 187 ? 23.356 57.328 -19.329 1.00 47.72 187 ALA B C 1
ATOM 4301 O O . ALA B 1 187 ? 23.601 57.127 -18.132 1.00 47.57 187 ALA B O 1
ATOM 4303 N N . GLY B 1 188 ? 22.172 57.098 -19.855 1.00 46.02 188 GLY B N 1
ATOM 4304 C CA . GLY B 1 188 ? 21.065 56.604 -19.040 1.00 45.54 188 GLY B CA 1
ATOM 4305 C C . GLY B 1 188 ? 20.071 57.669 -18.661 1.00 44.10 188 GLY B C 1
ATOM 4306 O O . GLY B 1 188 ? 18.936 57.341 -18.302 1.00 43.45 188 GLY B O 1
ATOM 4307 N N . ASP B 1 189 ? 20.491 58.940 -18.728 1.00 43.47 189 ASP B N 1
ATOM 4308 C CA . ASP B 1 189 ? 19.579 60.076 -18.474 1.00 43.60 189 ASP B CA 1
ATOM 4309 C C . ASP B 1 189 ? 18.647 60.323 -19.644 1.00 42.33 189 ASP B C 1
ATOM 4310 O O . ASP B 1 189 ? 18.976 60.041 -20.785 1.00 42.00 189 ASP B O 1
ATOM 4315 N N . VAL B 1 190 ? 17.454 60.815 -19.337 1.00 42.06 190 VAL B N 1
ATOM 4316 C CA . VAL B 1 190 ? 16.506 61.214 -20.372 1.00 41.61 190 VAL B CA 1
ATOM 4317 C C . VAL B 1 190 ? 16.611 62.713 -20.543 1.00 41.52 190 VAL B C 1
ATOM 4318 O O . VAL B 1 190 ? 16.576 63.483 -19.565 1.00 40.46 190 VAL B O 1
ATOM 4322 N N . ILE B 1 191 ? 16.761 63.125 -21.795 1.00 41.91 191 ILE B N 1
ATOM 4323 C CA . ILE B 1 191 ? 16.963 64.538 -22.099 1.00 42.47 191 ILE B CA 1
ATOM 4324 C C . ILE B 1 191 ? 16.170 64.984 -23.304 1.00 41.96 191 ILE B C 1
ATOM 4325 O O . ILE B 1 191 ? 15.675 64.179 -24.066 1.00 40.88 191 ILE B O 1
ATOM 4330 N N . TYR B 1 192 ? 16.088 66.288 -23.480 1.00 42.51 192 TYR B N 1
ATOM 4331 C CA . TYR B 1 192 ? 15.825 66.843 -24.808 1.00 43.09 192 TYR B CA 1
ATOM 4332 C C . TYR B 1 192 ? 16.802 67.938 -25.147 1.00 42.48 192 TYR B C 1
ATOM 4333 O O . TYR B 1 192 ? 17.271 68.647 -24.265 1.00 41.54 192 TYR B O 1
ATOM 4342 N N . ILE B 1 193 ? 17.054 68.081 -26.452 1.00 42.61 193 ILE B N 1
ATOM 4343 C CA . ILE B 1 193 ? 17.856 69.152 -26.982 1.00 42.23 193 ILE B CA 1
ATOM 4344 C C . ILE B 1 193 ? 17.030 69.957 -27.942 1.00 42.21 193 ILE B C 1
ATOM 4345 O O . ILE B 1 193 ? 16.498 69.412 -28.908 1.00 40.25 193 ILE B O 1
ATOM 4350 N N . GLU B 1 194 ? 16.932 71.266 -27.656 1.00 41.62 194 GLU B N 1
ATOM 4351 C CA . GLU B 1 194 ? 16.220 72.198 -28.500 1.00 42.46 194 GLU B CA 1
ATOM 4352 C C . GLU B 1 194 ? 17.057 72.482 -29.738 1.00 42.53 194 GLU B C 1
ATOM 4353 O O . GLU B 1 194 ? 18.192 72.943 -29.630 1.00 43.11 194 GLU B O 1
ATOM 4359 N N . ALA B 1 195 ? 16.508 72.189 -30.905 1.00 42.34 195 ALA B N 1
ATOM 4360 C CA . ALA B 1 195 ? 17.280 72.247 -32.135 1.00 42.85 195 ALA B CA 1
ATOM 4361 C C . ALA B 1 195 ? 17.695 73.675 -32.475 1.00 42.92 195 ALA B C 1
ATOM 4362 O O . ALA B 1 195 ? 18.775 73.908 -33.038 1.00 42.97 195 ALA B O 1
ATOM 4364 N N . ASN B 1 196 ? 16.838 74.628 -32.129 1.00 43.09 196 ASN B N 1
ATOM 4365 C CA . ASN B 1 196 ? 17.061 76.011 -32.511 1.00 44.07 196 ASN B CA 1
ATOM 4366 C C . ASN B 1 196 ? 18.012 76.749 -31.600 1.00 44.43 196 ASN B C 1
ATOM 4367 O O . ASN B 1 196 ? 18.917 77.402 -32.091 1.00 45.42 196 ASN B O 1
ATOM 4372 N N . SER B 1 197 ? 17.806 76.641 -30.295 1.00 45.25 197 SER B N 1
ATOM 4373 C CA . SER B 1 197 ? 18.674 77.282 -29.303 1.00 45.64 197 SER B CA 1
ATOM 4374 C C . SER B 1 197 ? 19.851 76.393 -28.844 1.00 46.22 197 SER B C 1
ATOM 4375 O O . SER B 1 197 ? 20.799 76.893 -28.250 1.00 47.50 197 SER B O 1
ATOM 4378 N N . GLY B 1 198 ? 19.800 75.093 -29.101 1.00 45.96 198 GLY B N 1
ATOM 4379 C CA . GLY B 1 198 ? 20.808 74.158 -28.565 1.00 45.94 198 GLY B CA 1
ATOM 4380 C C . GLY B 1 198 ? 20.744 74.059 -27.048 1.00 46.01 198 GLY B C 1
ATOM 4381 O O . GLY B 1 198 ? 21.700 73.652 -26.402 1.00 45.98 198 GLY B O 1
ATOM 4382 N N . ALA B 1 199 ? 19.624 74.457 -26.461 1.00 46.23 199 ALA B N 1
ATOM 4383 C CA . ALA B 1 199 ? 19.475 74.343 -25.027 1.00 46.59 199 ALA B CA 1
ATOM 4384 C C . ALA B 1 199 ? 19.240 72.859 -24.699 1.00 46.64 199 ALA B C 1
ATOM 4385 O O . ALA B 1 199 ? 18.359 72.214 -25.266 1.00 46.42 199 ALA B O 1
ATOM 4387 N N . VAL B 1 200 ? 20.069 72.333 -23.808 1.00 47.00 200 VAL B N 1
ATOM 4388 C CA . VAL B 1 200 ? 19.942 70.981 -23.309 1.00 47.40 200 VAL B CA 1
ATOM 4389 C C . VAL B 1 200 ? 19.197 71.012 -21.990 1.00 47.88 200 VAL B C 1
ATOM 4390 O O . VAL B 1 200 ? 19.493 71.851 -21.126 1.00 47.93 200 VAL B O 1
ATOM 4394 N N . LYS B 1 201 ? 18.230 70.100 -21.856 1.00 48.47 201 LYS B N 1
ATOM 4395 C CA . LYS B 1 201 ? 17.445 69.902 -20.642 1.00 48.19 201 LYS B CA 1
ATOM 4396 C C . LYS B 1 201 ? 17.412 68.411 -20.220 1.00 48.06 201 LYS B C 1
ATOM 4397 O O . LYS B 1 201 ? 16.945 67.553 -20.971 1.00 47.39 201 LYS B O 1
ATOM 4403 N N . ARG B 1 202 ? 17.870 68.145 -18.998 1.00 47.95 202 ARG B N 1
ATOM 4404 C CA . ARG B 1 202 ? 17.785 66.811 -18.360 1.00 48.07 202 ARG B CA 1
ATOM 4405 C C . ARG B 1 202 ? 16.399 66.639 -17.731 1.00 47.57 202 ARG B C 1
ATOM 4406 O O . ARG B 1 202 ? 16.056 67.313 -16.770 1.00 46.98 202 ARG B O 1
ATOM 4414 N N . GLN B 1 203 ? 15.581 65.777 -18.304 1.00 47.91 203 GLN B N 1
ATOM 4415 C CA . GLN B 1 203 ? 14.303 65.452 -17.696 1.00 48.32 203 GLN B CA 1
ATOM 4416 C C . GLN B 1 203 ? 14.500 64.599 -16.441 1.00 47.74 203 GLN B C 1
ATOM 4417 O O . GLN B 1 203 ? 13.734 64.682 -15.486 1.00 47.28 203 GLN B O 1
ATOM 4423 N N . GLY B 1 204 ? 15.531 63.764 -16.447 1.00 47.12 204 GLY B N 1
ATOM 4424 C CA . GLY B 1 204 ? 15.798 62.873 -15.305 1.00 46.12 204 GLY B CA 1
ATOM 4425 C C . GLY B 1 204 ? 16.589 61.688 -15.763 1.00 45.09 204 GLY B C 1
ATOM 4426 O O . GLY B 1 204 ? 17.155 61.700 -16.843 1.00 45.03 204 GLY B O 1
ATOM 4427 N N . ARG B 1 205 ? 16.594 60.642 -14.951 1.00 44.90 205 ARG B N 1
ATOM 4428 C CA . ARG B 1 205 ? 17.229 59.393 -15.302 1.00 44.59 205 ARG B CA 1
ATOM 4429 C C . ARG B 1 205 ? 16.201 58.387 -15.871 1.00 44.01 205 ARG B C 1
ATOM 4430 O O . ARG B 1 205 ? 15.060 58.343 -15.440 1.00 44.27 205 ARG B O 1
ATOM 4438 N N . CYS B 1 206 ? 16.578 57.574 -16.841 1.00 44.38 206 CYS B N 1
ATOM 4439 C CA . CYS B 1 206 ? 15.613 56.642 -17.383 1.00 43.99 206 CYS B CA 1
ATOM 4440 C C . CYS B 1 206 ? 15.143 55.619 -16.321 1.00 43.38 206 CYS B C 1
ATOM 4441 O O . CYS B 1 206 ? 15.937 55.112 -15.518 1.00 40.04 206 CYS B O 1
ATOM 4444 N N . ASP B 1 207 ? 13.837 55.350 -16.306 1.00 42.65 207 ASP B N 1
ATOM 4445 C CA . ASP B 1 207 ? 13.270 54.621 -15.185 1.00 43.76 207 ASP B CA 1
ATOM 4446 C C . ASP B 1 207 ? 13.476 53.097 -15.295 1.00 43.05 207 ASP B C 1
ATOM 4447 O O . ASP B 1 207 ? 13.047 52.325 -14.444 1.00 43.07 207 ASP B O 1
ATOM 4452 N N . THR B 1 208 ? 14.124 52.681 -16.370 1.00 43.31 208 THR B N 1
ATOM 4453 C CA . THR B 1 208 ? 14.726 51.373 -16.448 1.00 44.04 208 THR B CA 1
ATOM 4454 C C . THR B 1 208 ? 15.805 51.173 -15.367 1.00 44.21 208 THR B C 1
ATOM 4455 O O . THR B 1 208 ? 16.057 50.043 -14.966 1.00 44.60 208 THR B O 1
ATOM 4459 N N . TYR B 1 209 ? 16.417 52.256 -14.890 1.00 44.53 209 TYR B N 1
ATOM 4460 C CA . TYR B 1 209 ? 17.488 52.177 -13.873 1.00 44.79 209 TYR B CA 1
ATOM 4461 C C . TYR B 1 209 ? 16.992 52.207 -12.416 1.00 44.40 209 TYR B C 1
ATOM 4462 O O . TYR B 1 209 ? 17.797 52.384 -11.491 1.00 44.85 209 TYR B O 1
ATOM 4471 N N . ALA B 1 210 ? 15.686 52.121 -12.210 1.00 42.76 210 ALA B N 1
ATOM 4472 C CA . ALA B 1 210 ? 15.134 52.150 -10.874 1.00 42.73 210 ALA B CA 1
ATOM 4473 C C . ALA B 1 210 ? 13.966 51.186 -10.729 1.00 41.92 210 ALA B C 1
ATOM 4474 O O . ALA B 1 210 ? 13.180 51.001 -11.644 1.00 41.93 210 ALA B O 1
ATOM 4476 N N . THR B 1 211 ? 13.835 50.608 -9.551 1.00 41.11 211 THR B N 1
ATOM 4477 C CA . THR B 1 211 ? 12.667 49.835 -9.237 1.00 40.86 211 THR B CA 1
ATOM 4478 C C . THR B 1 211 ? 11.618 50.768 -8.626 1.00 41.46 211 THR B C 1
ATOM 4479 O O . THR B 1 211 ? 11.810 51.319 -7.533 1.00 39.74 211 THR B O 1
ATOM 4483 N N . GLU B 1 212 ? 10.522 50.948 -9.380 1.00 41.97 212 GLU B N 1
ATOM 4484 C CA . GLU B 1 212 ? 9.397 51.783 -8.977 1.00 42.49 212 GLU B CA 1
ATOM 4485 C C . GLU B 1 212 ? 8.143 50.947 -8.730 1.00 42.41 212 GLU B C 1
ATOM 4486 O O . GLU B 1 212 ? 7.234 50.909 -9.560 1.00 42.36 212 GLU B O 1
ATOM 4492 N N . PHE B 1 213 ? 8.083 50.323 -7.565 1.00 42.03 213 PHE B N 1
ATOM 4493 C CA . PHE B 1 213 ? 7.054 49.339 -7.284 1.00 42.25 213 PHE B CA 1
ATOM 4494 C C . PHE B 1 213 ? 6.218 49.661 -6.044 1.00 41.75 213 PHE B C 1
ATOM 4495 O O . PHE B 1 213 ? 6.692 49.589 -4.920 1.00 42.54 213 PHE B O 1
ATOM 4503 N N . ASP B 1 214 ? 4.958 50.004 -6.282 1.00 41.72 214 ASP B N 1
ATOM 4504 C CA . ASP B 1 214 ? 4.068 50.595 -5.294 1.00 42.21 214 ASP B CA 1
ATOM 4505 C C . ASP B 1 214 ? 4.590 51.969 -4.806 1.00 41.99 214 ASP B C 1
ATOM 4506 O O . ASP B 1 214 ? 4.288 52.426 -3.704 1.00 41.18 214 ASP B O 1
ATOM 4511 N N . LEU B 1 215 ? 5.301 52.629 -5.708 1.00 42.00 215 LEU B N 1
ATOM 4512 C CA . LEU B 1 215 ? 5.949 53.894 -5.457 1.00 42.77 215 LEU B CA 1
ATOM 4513 C C . LEU B 1 215 ? 6.416 54.415 -6.817 1.00 42.91 215 LEU B C 1
ATOM 4514 O O . LEU B 1 215 ? 6.739 53.610 -7.717 1.00 41.89 215 LEU B O 1
ATOM 4519 N N . GLU B 1 216 ? 6.423 55.743 -6.986 1.00 43.59 216 GLU B N 1
ATOM 4520 C CA . GLU B 1 216 ? 7.076 56.382 -8.146 1.00 44.60 216 GLU B CA 1
ATOM 4521 C C . GLU B 1 216 ? 8.063 57.437 -7.665 1.00 44.07 216 GLU B C 1
ATOM 4522 O O . GLU B 1 216 ? 7.822 58.114 -6.677 1.00 42.74 216 GLU B O 1
ATOM 4528 N N . ALA B 1 217 ? 9.173 57.549 -8.373 1.00 44.23 217 ALA B N 1
ATOM 4529 C CA . ALA B 1 217 ? 10.228 58.463 -8.003 1.00 45.24 217 ALA B CA 1
ATOM 4530 C C . ALA B 1 217 ? 10.277 59.525 -9.088 1.00 45.21 217 ALA B C 1
ATOM 4531 O O . ALA B 1 217 ? 10.436 59.187 -10.247 1.00 45.29 217 ALA B O 1
ATOM 4533 N N . GLU B 1 218 ? 10.164 60.793 -8.717 1.00 46.05 218 GLU B N 1
ATOM 4534 C CA . GLU B 1 218 ? 10.053 61.900 -9.705 1.00 46.77 218 GLU B CA 1
ATOM 4535 C C . GLU B 1 218 ? 11.327 62.058 -10.551 1.00 46.35 218 GLU B C 1
ATOM 4536 O O . GLU B 1 218 ? 11.295 62.535 -11.682 1.00 46.66 218 GLU B O 1
ATOM 4542 N N . GLU B 1 219 ? 12.447 61.679 -9.964 1.00 46.99 219 GLU B N 1
ATOM 4543 C CA . GLU B 1 219 ? 13.751 61.739 -10.597 1.00 47.09 219 GLU B CA 1
ATOM 4544 C C . GLU B 1 219 ? 13.909 60.730 -11.771 1.00 46.90 219 GLU B C 1
ATOM 4545 O O . GLU B 1 219 ? 14.768 60.917 -12.632 1.00 47.85 219 GLU B O 1
ATOM 4551 N N . TYR B 1 220 ? 13.065 59.697 -11.813 1.00 45.73 220 TYR B N 1
ATOM 4552 C CA . TYR B 1 220 ? 13.136 58.657 -12.837 1.00 45.39 220 TYR B CA 1
ATOM 4553 C C . TYR B 1 220 ? 11.956 58.828 -13.770 1.00 45.07 220 TYR B C 1
ATOM 4554 O O . TYR B 1 220 ? 10.831 58.884 -13.317 1.00 44.24 220 TYR B O 1
ATOM 4563 N N . VAL B 1 221 ? 12.222 58.886 -15.071 1.00 45.71 221 VAL B N 1
ATOM 4564 C CA . VAL B 1 221 ? 11.189 59.145 -16.065 1.00 46.23 221 VAL B CA 1
ATOM 4565 C C . VAL B 1 221 ? 11.213 58.129 -17.203 1.00 46.57 221 VAL B C 1
ATOM 4566 O O . VAL B 1 221 ? 12.258 57.584 -17.507 1.00 47.00 221 VAL B O 1
ATOM 4570 N N . PRO B 1 222 ? 10.052 57.866 -17.814 1.00 46.99 222 PRO B N 1
ATOM 4571 C CA . PRO B 1 222 ? 9.982 56.894 -18.888 1.00 47.79 222 PRO B CA 1
ATOM 4572 C C . PRO B 1 222 ? 10.792 57.240 -20.126 1.00 48.36 222 PRO B C 1
ATOM 4573 O O . PRO B 1 222 ? 11.179 58.386 -20.329 1.00 49.79 222 PRO B O 1
ATOM 4577 N N . LEU B 1 223 ? 11.047 56.222 -20.929 1.00 48.97 223 LEU B N 1
ATOM 4578 C CA . LEU B 1 223 ? 11.531 56.396 -22.278 1.00 49.88 223 LEU B CA 1
ATOM 4579 C C . LEU B 1 223 ? 10.505 57.238 -23.014 1.00 50.13 223 LEU B C 1
ATOM 4580 O O . LEU B 1 223 ? 9.332 56.890 -22.969 1.00 50.24 223 LEU B O 1
ATOM 4585 N N . PRO B 1 224 ? 10.931 58.341 -23.683 1.00 50.20 224 PRO B N 1
ATOM 4586 C CA . PRO B 1 224 ? 9.946 59.179 -24.366 1.00 50.34 224 PRO B CA 1
ATOM 4587 C C . PRO B 1 224 ? 9.220 58.444 -25.485 1.00 50.10 224 PRO B C 1
ATOM 4588 O O . PRO B 1 224 ? 9.754 57.504 -26.065 1.00 49.31 224 PRO B O 1
ATOM 4592 N N . LYS B 1 225 ? 7.978 58.840 -25.737 1.00 51.16 225 LYS B N 1
ATOM 4593 C CA . LYS B 1 225 ? 7.234 58.292 -26.878 1.00 51.98 225 LYS B CA 1
ATOM 4594 C C . LYS B 1 225 ? 7.576 59.057 -28.160 1.00 51.76 225 LYS B C 1
ATOM 4595 O O . LYS B 1 225 ? 8.197 60.145 -28.146 1.00 52.48 225 LYS B O 1
ATOM 4601 N N . GLY B 1 226 ? 7.215 58.446 -29.267 1.00 50.70 226 GLY B N 1
ATOM 4602 C CA . GLY B 1 226 ? 7.430 59.026 -30.576 1.00 50.54 226 GLY B CA 1
ATOM 4603 C C . GLY B 1 226 ? 8.856 58.882 -31.077 1.00 49.64 226 GLY B C 1
ATOM 4604 O O . GLY B 1 226 ? 9.634 58.007 -30.629 1.00 47.78 226 GLY B O 1
ATOM 4605 N N . ASP B 1 227 ? 9.176 59.756 -32.035 1.00 48.80 227 ASP B N 1
ATOM 4606 C CA . ASP B 1 227 ? 10.496 59.797 -32.609 1.00 48.20 227 ASP B CA 1
ATOM 4607 C C . ASP B 1 227 ? 11.426 60.725 -31.800 1.00 46.97 227 ASP B C 1
ATOM 4608 O O . ASP B 1 227 ? 10.974 61.576 -31.000 1.00 46.54 227 ASP B O 1
ATOM 4613 N N . VAL B 1 228 ? 12.719 60.502 -32.009 1.00 45.25 228 VAL B N 1
ATOM 4614 C CA . VAL B 1 228 ? 13.784 61.285 -31.398 1.00 45.58 228 VAL B CA 1
ATOM 4615 C C . VAL B 1 228 ? 13.649 62.743 -31.793 1.00 44.42 228 VAL B C 1
ATOM 4616 O O . VAL B 1 228 ? 13.690 63.628 -30.934 1.00 42.21 228 VAL B O 1
ATOM 4620 N N . HIS B 1 229 ? 13.473 62.960 -33.092 1.00 44.45 229 HIS B N 1
ATOM 4621 C CA . HIS B 1 229 ? 13.270 64.271 -33.626 1.00 45.15 229 HIS B CA 1
ATOM 4622 C C . HIS B 1 229 ? 11.772 64.530 -33.690 1.00 45.91 229 HIS B C 1
ATOM 4623 O O . HIS B 1 229 ? 11.039 63.892 -34.451 1.00 44.71 229 HIS B O 1
ATOM 4630 N N . LYS B 1 230 ? 11.320 65.456 -32.846 1.00 46.62 230 LYS B N 1
ATOM 4631 C CA . LYS B 1 230 ? 9.904 65.788 -32.797 1.00 47.50 230 LYS B CA 1
ATOM 4632 C C . LYS B 1 230 ? 9.639 67.217 -32.342 1.00 47.35 230 LYS B C 1
ATOM 4633 O O . LYS B 1 230 ? 10.520 67.887 -31.821 1.00 46.07 230 LYS B O 1
ATOM 4639 N N . LYS B 1 231 ? 8.404 67.659 -32.555 1.00 48.72 231 LYS B N 1
ATOM 4640 C CA . LYS B 1 231 ? 7.870 68.853 -31.908 1.00 50.24 231 LYS B CA 1
ATOM 4641 C C . LYS B 1 231 ? 7.330 68.386 -30.567 1.00 50.93 231 LYS B C 1
ATOM 4642 O O . LYS B 1 231 ? 6.503 67.461 -30.507 1.00 52.24 231 LYS B O 1
ATOM 4648 N N . LYS B 1 232 ? 7.850 68.959 -29.494 1.00 50.98 232 LYS B N 1
ATOM 4649 C CA . LYS B 1 232 ? 7.589 68.451 -28.161 1.00 52.10 232 LYS B CA 1
ATOM 4650 C C . LYS B 1 232 ? 6.879 69.506 -27.348 1.00 53.06 232 LYS B C 1
ATOM 4651 O O . LYS B 1 232 ? 7.203 70.692 -27.440 1.00 52.83 232 LYS B O 1
ATOM 4657 N N . GLU B 1 233 ? 5.929 69.051 -26.539 1.00 54.56 233 GLU B N 1
ATOM 4658 C CA . GLU B 1 233 ? 5.238 69.909 -25.608 1.00 55.83 233 GLU B CA 1
ATOM 4659 C C . GLU B 1 233 ? 6.074 70.134 -24.356 1.00 56.67 233 GLU B C 1
ATOM 4660 O O . GLU B 1 233 ? 6.388 69.192 -23.619 1.00 56.76 233 GLU B O 1
ATOM 4666 N N . ILE B 1 234 ? 6.448 71.393 -24.131 1.00 57.52 234 ILE B N 1
ATOM 4667 C CA . ILE B 1 234 ? 7.172 71.782 -22.935 1.00 58.32 234 ILE B CA 1
ATOM 4668 C C . ILE B 1 234 ? 6.382 72.884 -22.184 1.00 58.35 234 ILE B C 1
ATOM 4669 O O . ILE B 1 234 ? 5.777 73.777 -22.792 1.00 57.90 234 ILE B O 1
ATOM 4674 N N . ILE B 1 235 ? 6.379 72.774 -20.859 1.00 58.59 235 ILE B N 1
ATOM 4675 C CA . ILE B 1 235 ? 5.674 73.691 -19.966 1.00 58.49 235 ILE B CA 1
ATOM 4676 C C . ILE B 1 235 ? 6.663 74.705 -19.411 1.00 58.34 235 ILE B C 1
ATOM 4677 O O . ILE B 1 235 ? 7.583 74.295 -18.695 1.00 58.52 235 ILE B O 1
ATOM 4682 N N . GLN B 1 236 ? 6.508 75.992 -19.751 1.00 57.92 236 GLN B N 1
ATOM 4683 C CA . GLN B 1 236 ? 7.324 77.050 -19.143 1.00 58.34 236 GLN B CA 1
ATOM 4684 C C . GLN B 1 236 ? 6.505 77.732 -18.044 1.00 58.11 236 GLN B C 1
ATOM 4685 O O . GLN B 1 236 ? 5.362 78.133 -18.264 1.00 57.47 236 GLN B O 1
ATOM 4691 N N . ASP B 1 237 ? 7.103 77.856 -16.865 1.00 58.07 237 ASP B N 1
ATOM 4692 C CA . ASP B 1 237 ? 6.494 78.562 -15.751 1.00 58.06 237 ASP B CA 1
ATOM 4693 C C . ASP B 1 237 ? 6.962 79.979 -15.773 1.00 57.34 237 ASP B C 1
ATOM 4694 O O . ASP B 1 237 ? 8.152 80.266 -15.914 1.00 57.71 237 ASP B O 1
ATOM 4699 N N . VAL B 1 238 ? 6.008 80.872 -15.643 1.00 56.20 238 VAL B N 1
ATOM 4700 C CA . VAL B 1 238 ? 6.288 82.274 -15.731 1.00 55.37 238 VAL B CA 1
ATOM 4701 C C . VAL B 1 238 ? 5.301 82.920 -14.772 1.00 54.50 238 VAL B C 1
ATOM 4702 O O . VAL B 1 238 ? 4.439 82.234 -14.220 1.00 53.86 238 VAL B O 1
ATOM 4706 N N . THR B 1 239 ? 5.491 84.197 -14.491 1.00 53.88 239 THR B N 1
ATOM 4707 C CA . THR B 1 239 ? 4.518 84.965 -13.739 1.00 53.62 239 THR B CA 1
ATOM 4708 C C . THR B 1 239 ? 3.951 85.965 -14.718 1.00 53.49 239 THR B C 1
ATOM 4709 O O . THR B 1 239 ? 4.439 86.084 -15.834 1.00 53.14 239 THR B O 1
ATOM 4713 N N . LEU B 1 240 ? 2.919 86.678 -14.307 1.00 53.72 240 LEU B N 1
ATOM 4714 C CA . LEU B 1 240 ? 2.389 87.746 -15.132 1.00 54.30 240 LEU B CA 1
ATOM 4715 C C . LEU B 1 240 ? 3.432 88.861 -15.231 1.00 54.67 240 LEU B C 1
ATOM 4716 O O . LEU B 1 240 ? 3.655 89.396 -16.313 1.00 54.70 240 LEU B O 1
ATOM 4721 N N . HIS B 1 241 ? 4.087 89.185 -14.112 1.00 55.30 241 HIS B N 1
ATOM 4722 C CA . HIS B 1 241 ? 5.111 90.236 -14.092 1.00 55.87 241 HIS B CA 1
ATOM 4723 C C . HIS B 1 241 ? 6.245 89.943 -15.065 1.00 56.54 241 HIS B C 1
ATOM 4724 O O . HIS B 1 241 ? 6.672 90.828 -15.803 1.00 57.12 241 HIS B O 1
ATOM 4731 N N . ASP B 1 242 ? 6.743 88.716 -15.057 1.00 56.89 242 ASP B N 1
ATOM 4732 C CA . ASP B 1 242 ? 7.784 88.332 -16.006 1.00 57.53 242 ASP B CA 1
ATOM 4733 C C . ASP B 1 242 ? 7.421 88.842 -17.402 1.00 58.08 242 ASP B C 1
ATOM 4734 O O . ASP B 1 242 ? 8.204 89.563 -18.021 1.00 58.67 242 ASP B O 1
ATOM 4739 N N . LEU B 1 243 ? 6.202 88.524 -17.846 1.00 58.38 243 LEU B N 1
ATOM 4740 C CA . LEU B 1 243 ? 5.700 88.892 -19.186 1.00 58.08 243 LEU B CA 1
ATOM 4741 C C . LEU B 1 243 ? 5.710 90.397 -19.416 1.00 58.09 243 LEU B C 1
ATOM 4742 O O . LEU B 1 243 ? 5.873 90.854 -20.546 1.00 58.31 243 LEU B O 1
ATOM 4747 N N . ASP B 1 244 ? 5.562 91.172 -18.351 1.00 58.27 244 ASP B N 1
ATOM 4748 C CA . ASP B 1 244 ? 5.692 92.630 -18.453 1.00 58.38 244 ASP B CA 1
ATOM 4749 C C . ASP B 1 244 ? 7.146 93.021 -18.726 1.00 58.46 244 ASP B C 1
ATOM 4750 O O . ASP B 1 244 ? 8.054 92.627 -17.988 1.00 58.51 244 ASP B O 1
ATOM 4755 N N . ILE B 1 279 ? -1.696 91.906 -22.873 1.00 46.01 279 ILE B N 1
ATOM 4756 C CA . ILE B 1 279 ? -1.133 90.629 -22.384 1.00 46.35 279 ILE B CA 1
ATOM 4757 C C . ILE B 1 279 ? -2.201 89.757 -21.731 1.00 45.97 279 ILE B C 1
ATOM 4758 O O . ILE B 1 279 ? -2.192 88.534 -21.889 1.00 45.18 279 ILE B O 1
ATOM 4763 N N . ASN B 1 280 ? -3.109 90.392 -20.993 1.00 45.62 280 ASN B N 1
ATOM 4764 C CA . ASN B 1 280 ? -4.192 89.677 -20.331 1.00 45.81 280 ASN B CA 1
ATOM 4765 C C . ASN B 1 280 ? -5.149 89.073 -21.343 1.00 45.84 280 ASN B C 1
ATOM 4766 O O . ASN B 1 280 ? -5.680 87.987 -21.114 1.00 45.78 280 ASN B O 1
ATOM 4771 N N . LYS B 1 281 ? -5.355 89.774 -22.460 1.00 46.21 281 LYS B N 1
ATOM 4772 C CA . LYS B 1 281 ? -6.162 89.259 -23.562 1.00 46.51 281 LYS B CA 1
ATOM 4773 C C . LYS B 1 281 ? -5.546 87.959 -24.049 1.00 46.91 281 LYS B C 1
ATOM 4774 O O . LYS B 1 281 ? -6.164 86.889 -23.955 1.00 47.34 281 LYS B O 1
ATOM 4780 N N . VAL B 1 282 ? -4.298 88.039 -24.502 1.00 47.12 282 VAL B N 1
ATOM 4781 C CA . VAL B 1 282 ? -3.571 86.851 -24.991 1.00 46.92 282 VAL B CA 1
ATOM 4782 C C . VAL B 1 282 ? -3.598 85.711 -23.981 1.00 47.00 282 VAL B C 1
ATOM 4783 O O . VAL B 1 282 ? -3.732 84.551 -24.362 1.00 47.19 282 VAL B O 1
ATOM 4787 N N . VAL B 1 283 ? -3.454 86.039 -22.700 1.00 47.03 283 VAL B N 1
ATOM 4788 C CA . VAL B 1 283 ? -3.461 85.032 -21.641 1.00 47.03 283 VAL B CA 1
ATOM 4789 C C . VAL B 1 283 ? -4.847 84.404 -21.495 1.00 47.17 283 VAL B C 1
ATOM 4790 O O . VAL B 1 283 ? -4.970 83.183 -21.429 1.00 46.49 283 VAL B O 1
ATOM 4794 N N . ASN B 1 284 ? -5.883 85.248 -21.430 1.00 47.77 284 ASN B N 1
ATOM 4795 C CA . ASN B 1 284 ? -7.269 84.777 -21.323 1.00 48.15 284 ASN B CA 1
ATOM 4796 C C . ASN B 1 284 ? -7.597 83.778 -22.441 1.00 48.53 284 ASN B C 1
ATOM 4797 O O . ASN B 1 284 ? -8.220 82.740 -22.190 1.00 48.21 284 ASN B O 1
ATOM 4802 N N . LYS B 1 285 ? -7.147 84.085 -23.663 1.00 49.08 285 LYS B N 1
ATOM 4803 C CA . LYS B 1 285 ? -7.380 83.219 -24.826 1.00 49.68 285 LYS B CA 1
ATOM 4804 C C . LYS B 1 285 ? -6.645 81.891 -24.710 1.00 50.51 285 LYS B C 1
ATOM 4805 O O . LYS B 1 285 ? -7.219 80.840 -24.993 1.00 50.80 285 LYS B O 1
ATOM 4811 N N . TYR B 1 286 ? -5.378 81.951 -24.296 1.00 50.97 286 TYR B N 1
ATOM 4812 C CA . TYR B 1 286 ? -4.573 80.762 -24.037 1.00 51.48 286 TYR B CA 1
ATOM 4813 C C . TYR B 1 286 ? -5.231 79.875 -22.998 1.00 51.68 286 TYR B C 1
ATOM 4814 O O . TYR B 1 286 ? -5.154 78.658 -23.086 1.00 51.09 286 TYR B O 1
ATOM 4823 N N . ILE B 1 287 ? -5.867 80.489 -22.006 1.00 52.00 287 ILE B N 1
ATOM 4824 C CA . ILE B 1 287 ? -6.535 79.727 -20.957 1.00 52.35 287 ILE B CA 1
ATOM 4825 C C . ILE B 1 287 ? -7.801 79.062 -21.509 1.00 52.59 287 ILE B C 1
ATOM 4826 O O . ILE B 1 287 ? -8.025 77.873 -21.279 1.00 52.75 287 ILE B O 1
ATOM 4831 N N . ASP B 1 288 ? -8.609 79.823 -22.249 1.00 52.96 288 ASP B N 1
ATOM 4832 C CA . ASP B 1 288 ? -9.808 79.279 -22.901 1.00 52.96 288 ASP B CA 1
ATOM 4833 C C . ASP B 1 288 ? -9.487 78.017 -23.714 1.00 53.25 288 ASP B C 1
ATOM 4834 O O . ASP B 1 288 ? -10.258 77.056 -23.694 1.00 53.65 288 ASP B O 1
ATOM 4839 N N . GLN B 1 289 ? -8.339 78.019 -24.398 1.00 53.13 289 GLN B N 1
ATOM 4840 C CA . GLN B 1 289 ? -7.944 76.926 -25.296 1.00 52.96 289 GLN B CA 1
ATOM 4841 C C . GLN B 1 289 ? -7.159 75.798 -24.624 1.00 52.82 289 GLN B C 1
ATOM 4842 O O . GLN B 1 289 ? -6.799 74.830 -25.284 1.00 52.85 289 GLN B O 1
ATOM 4848 N N . G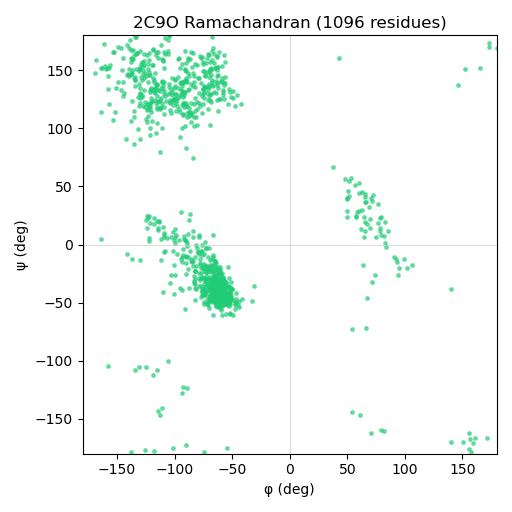LY B 1 290 ? -6.888 75.915 -23.324 1.00 52.74 290 GLY B N 1
ATOM 4849 C CA . GLY B 1 290 ? -6.120 74.895 -22.594 1.00 52.25 290 GLY B CA 1
ATOM 4850 C C . GLY B 1 290 ? -4.614 74.955 -22.813 1.00 52.01 290 GLY B C 1
ATOM 4851 O O . GLY B 1 290 ? -3.888 74.007 -22.470 1.00 51.69 290 GLY B O 1
ATOM 4852 N N . ILE B 1 291 ? -4.144 76.067 -23.374 1.00 51.54 291 ILE B N 1
ATOM 4853 C CA . ILE B 1 291 ? -2.721 76.265 -23.656 1.00 51.57 291 ILE B CA 1
ATOM 4854 C C . ILE B 1 291 ? -1.972 76.736 -22.397 1.00 51.13 291 ILE B C 1
ATOM 4855 O O . ILE B 1 291 ? -0.808 76.387 -22.194 1.00 50.76 291 ILE B O 1
ATOM 4860 N N . ALA B 1 292 ? -2.648 77.521 -21.558 1.00 50.89 292 ALA B N 1
ATOM 4861 C CA . ALA B 1 292 ? -2.056 78.055 -20.338 1.00 50.77 292 ALA B CA 1
ATOM 4862 C C . ALA B 1 292 ? -2.958 77.797 -19.135 1.00 50.60 292 ALA B C 1
ATOM 4863 O O . ALA B 1 292 ? -4.171 77.688 -19.265 1.00 50.69 292 ALA B O 1
ATOM 4865 N N . GLU B 1 293 ? -2.340 77.703 -17.968 1.00 50.80 293 GLU B N 1
ATOM 4866 C CA . GLU B 1 293 ? -3.001 77.326 -16.716 1.00 51.07 293 GLU B CA 1
ATOM 4867 C C . GLU B 1 293 ? -2.618 78.361 -15.658 1.00 50.94 293 GLU B C 1
ATOM 4868 O O . GLU B 1 293 ? -1.440 78.660 -15.460 1.00 50.95 293 GLU B O 1
ATOM 4874 N N . LEU B 1 294 ? -3.614 78.900 -14.975 1.00 51.01 294 LEU B N 1
ATOM 4875 C CA . LEU B 1 294 ? -3.383 79.903 -13.939 1.00 50.90 294 LEU B CA 1
ATOM 4876 C C . LEU B 1 294 ? -3.001 79.234 -12.618 1.00 50.57 294 LEU B C 1
ATOM 4877 O O . LEU B 1 294 ? -3.600 78.231 -12.219 1.00 50.31 294 LEU B O 1
ATOM 4882 N N . VAL B 1 295 ? -1.979 79.786 -11.965 1.00 50.28 295 VAL B N 1
ATOM 4883 C CA . VAL B 1 295 ? -1.494 79.302 -10.676 1.00 50.12 295 VAL B CA 1
ATOM 4884 C C . VAL B 1 295 ? -1.381 80.478 -9.694 1.00 50.12 295 VAL B C 1
ATOM 4885 O O . VAL B 1 295 ? -0.328 81.122 -9.620 1.00 49.95 295 VAL B O 1
ATOM 4889 N N . PRO B 1 296 ? -2.454 80.755 -8.926 1.00 49.82 296 PRO B N 1
ATOM 4890 C CA . PRO B 1 296 ? -2.365 81.840 -7.957 1.00 49.40 296 PRO B CA 1
ATOM 4891 C C . PRO B 1 296 ? -1.399 81.497 -6.851 1.00 49.05 296 PRO B C 1
ATOM 4892 O O . PRO B 1 296 ? -1.417 80.378 -6.347 1.00 49.53 296 PRO B O 1
ATOM 4896 N N . GLY B 1 297 ? -0.575 82.460 -6.458 1.00 48.11 297 GLY B N 1
ATOM 4897 C CA . GLY B 1 297 ? 0.446 82.203 -5.463 1.00 47.63 297 GLY B CA 1
ATOM 4898 C C . GLY B 1 297 ? 0.163 82.916 -4.163 1.00 46.90 297 GLY B C 1
ATOM 4899 O O . GLY B 1 297 ? -0.993 83.001 -3.713 1.00 45.93 297 GLY B O 1
ATOM 4900 N N . VAL B 1 298 ? 1.230 83.435 -3.571 1.00 46.04 298 VAL B N 1
ATOM 4901 C CA . VAL B 1 298 ? 1.159 84.062 -2.281 1.00 46.39 298 VAL B CA 1
ATOM 4902 C C . VAL B 1 298 ? 1.837 85.408 -2.363 1.00 46.44 298 VAL B C 1
ATOM 4903 O O . VAL B 1 298 ? 2.968 85.518 -2.854 1.00 46.43 298 VAL B O 1
ATOM 4907 N N . LEU B 1 299 ? 1.123 86.419 -1.868 1.00 45.58 299 LEU B N 1
ATOM 4908 C CA . LEU B 1 299 ? 1.651 87.741 -1.707 1.00 45.91 299 LEU B CA 1
ATOM 4909 C C . LEU B 1 299 ? 1.799 87.931 -0.225 1.00 46.18 299 LEU B C 1
ATOM 4910 O O . LEU B 1 299 ? 0.804 87.892 0.495 1.00 47.65 299 LEU B O 1
ATOM 4915 N N . PHE B 1 300 ? 3.028 88.136 0.237 1.00 45.35 300 PHE B N 1
ATOM 4916 C CA . PHE B 1 300 ? 3.282 88.305 1.651 1.00 45.63 300 PHE B CA 1
ATOM 4917 C C . PHE B 1 300 ? 3.528 89.797 1.860 1.00 45.56 300 PHE B C 1
ATOM 4918 O O . PHE B 1 300 ? 4.407 90.347 1.236 1.00 46.02 300 PHE B O 1
ATOM 4926 N N . VAL B 1 301 ? 2.747 90.459 2.705 1.00 45.99 301 VAL B N 1
ATOM 4927 C CA . VAL B 1 301 ? 2.923 91.904 2.866 1.00 46.24 301 VAL B CA 1
ATOM 4928 C C . VAL B 1 301 ? 3.349 92.177 4.266 1.00 46.14 301 VAL B C 1
ATOM 4929 O O . VAL B 1 301 ? 2.544 92.295 5.145 1.00 47.87 301 VAL B O 1
ATOM 4933 N N . ASP B 1 302 ? 4.639 92.299 4.463 1.00 46.98 302 ASP B N 1
ATOM 4934 C CA . ASP B 1 302 ? 5.171 92.542 5.770 1.00 47.52 302 ASP B CA 1
ATOM 4935 C C . ASP B 1 302 ? 4.942 93.989 6.175 1.00 47.92 302 ASP B C 1
ATOM 4936 O O . ASP B 1 302 ? 4.783 94.856 5.302 1.00 47.50 302 ASP B O 1
ATOM 4941 N N . GLU B 1 303 ? 4.935 94.249 7.483 1.00 48.75 303 GLU B N 1
ATOM 4942 C CA . GLU B 1 303 ? 4.749 95.616 8.024 1.00 50.22 303 GLU B CA 1
ATOM 4943 C C . GLU B 1 303 ? 3.490 96.273 7.467 1.00 49.10 303 GLU B C 1
ATOM 4944 O O . GLU B 1 303 ? 3.536 97.333 6.833 1.00 49.21 303 GLU B O 1
ATOM 4950 N N . VAL B 1 304 ? 2.374 95.601 7.678 1.00 49.04 304 VAL B N 1
ATOM 4951 C CA . VAL B 1 304 ? 1.102 95.971 7.081 1.00 49.06 304 VAL B CA 1
ATOM 4952 C C . VAL B 1 304 ? 0.647 97.375 7.532 1.00 48.48 304 VAL B C 1
ATOM 4953 O O . VAL B 1 304 ? -0.149 98.017 6.869 1.00 48.61 304 VAL B O 1
ATOM 4957 N N . HIS B 1 305 ? 1.168 97.829 8.663 1.00 48.16 305 HIS B N 1
ATOM 4958 C CA . HIS B 1 305 ? 0.822 99.100 9.242 1.00 48.67 305 HIS B CA 1
ATOM 4959 C C . HIS B 1 305 ? 1.349 100.288 8.426 1.00 48.39 305 HIS B C 1
ATOM 4960 O O . HIS B 1 305 ? 0.887 101.397 8.618 1.00 49.57 305 HIS B O 1
ATOM 4967 N N . MET B 1 306 ? 2.319 100.053 7.547 1.00 47.29 306 MET B N 1
ATOM 4968 C CA . MET B 1 306 ? 2.805 101.060 6.640 1.00 47.05 306 MET B CA 1
ATOM 4969 C C . MET B 1 306 ? 1.853 101.271 5.448 1.00 46.59 306 MET B C 1
ATOM 4970 O O . MET B 1 306 ? 1.936 102.260 4.789 1.00 46.66 306 MET B O 1
ATOM 4975 N N . LEU B 1 307 ? 0.951 100.343 5.165 1.00 46.67 307 LEU B N 1
ATOM 4976 C CA . LEU B 1 307 ? -0.068 100.595 4.136 1.00 46.95 307 LEU B CA 1
ATOM 4977 C C . LEU B 1 307 ? -1.053 101.672 4.624 1.00 46.18 307 LEU B C 1
ATOM 4978 O O . LEU B 1 307 ? -1.339 101.769 5.826 1.00 45.02 307 LEU B O 1
ATOM 4983 N N . ASP B 1 308 ? -1.546 102.489 3.697 1.00 46.29 308 ASP B N 1
ATOM 4984 C CA . ASP B 1 308 ? -2.608 103.429 4.015 1.00 47.03 308 ASP B CA 1
ATOM 4985 C C . ASP B 1 308 ? -3.970 102.980 3.456 1.00 47.00 308 ASP B C 1
ATOM 4986 O O . ASP B 1 308 ? -4.098 101.921 2.865 1.00 46.94 308 ASP B O 1
ATOM 4991 N N . ILE B 1 309 ? -5.000 103.774 3.697 1.00 47.93 309 ILE B N 1
ATOM 4992 C CA . ILE B 1 309 ? -6.377 103.454 3.267 1.00 47.87 309 ILE B CA 1
ATOM 4993 C C . ILE B 1 309 ? -6.523 103.151 1.771 1.00 47.76 309 ILE B C 1
ATOM 4994 O O . ILE B 1 309 ? -7.191 102.194 1.402 1.00 46.55 309 ILE B O 1
ATOM 4999 N N . GLU B 1 310 ? -5.889 103.950 0.915 1.00 47.35 310 GLU B N 1
ATOM 5000 C CA . GLU B 1 310 ? -5.939 103.691 -0.519 1.00 47.23 310 GLU B CA 1
ATOM 5001 C C . GLU B 1 310 ? -5.376 102.317 -0.841 1.00 46.25 310 GLU B C 1
ATOM 5002 O O . GLU B 1 310 ? -5.884 101.653 -1.699 1.00 45.77 310 GLU B O 1
ATOM 5008 N N . CYS B 1 311 ? -4.332 101.902 -0.133 1.00 45.65 311 CYS B N 1
ATOM 5009 C CA . CYS B 1 311 ? -3.757 100.588 -0.312 1.00 46.16 311 CYS B CA 1
ATOM 5010 C C . CYS B 1 311 ? -4.712 99.476 0.143 1.00 45.76 311 CYS B C 1
ATOM 5011 O O . CYS B 1 311 ? -4.881 98.499 -0.549 1.00 45.29 311 CYS B O 1
ATOM 5014 N N . PHE B 1 312 ? -5.325 99.637 1.301 1.00 46.03 312 PHE B N 1
ATOM 5015 C CA . PHE B 1 312 ? -6.315 98.676 1.801 1.00 47.30 312 PHE B CA 1
ATOM 5016 C C . PHE B 1 312 ? -7.569 98.623 0.912 1.00 47.71 312 PHE B C 1
ATOM 5017 O O . PHE B 1 312 ? -8.087 97.558 0.596 1.00 47.68 312 PHE B O 1
ATOM 5025 N N . THR B 1 313 ? -8.009 99.767 0.446 1.00 48.48 313 THR B N 1
ATOM 5026 C CA . THR B 1 313 ? -9.049 99.784 -0.556 1.00 49.59 313 THR B CA 1
ATOM 5027 C C . THR B 1 313 ? -8.683 98.880 -1.740 1.00 50.96 313 THR B C 1
ATOM 5028 O O . THR B 1 313 ? -9.391 97.918 -2.034 1.00 50.52 313 THR B O 1
ATOM 5032 N N . TYR B 1 314 ? -7.560 99.190 -2.388 1.00 52.41 314 TYR B N 1
ATOM 5033 C CA . TYR B 1 314 ? -7.083 98.417 -3.523 1.00 52.99 314 TYR B CA 1
ATOM 5034 C C . TYR B 1 314 ? -7.018 96.929 -3.217 1.00 53.37 314 TYR B C 1
ATOM 5035 O O . TYR B 1 314 ? -7.417 96.124 -4.022 1.00 52.54 314 TYR B O 1
ATOM 5044 N N . LEU B 1 315 ? -6.518 96.585 -2.043 1.00 54.68 315 LEU B N 1
ATOM 5045 C CA . LEU B 1 315 ? -6.320 95.191 -1.672 1.00 56.56 315 LEU B CA 1
ATOM 5046 C C . LEU B 1 315 ? -7.621 94.405 -1.493 1.00 58.21 315 LEU B C 1
ATOM 5047 O O . LEU B 1 315 ? -7.622 93.184 -1.614 1.00 58.00 315 LEU B O 1
ATOM 5052 N N . HIS B 1 316 ? -8.720 95.104 -1.222 1.00 60.65 316 HIS B N 1
ATOM 5053 C CA . HIS B 1 316 ? -10.024 94.456 -1.135 1.00 62.40 316 HIS B CA 1
ATOM 5054 C C . HIS B 1 316 ? -10.452 93.778 -2.427 1.00 63.25 316 HIS B C 1
ATOM 5055 O O . HIS B 1 316 ? -11.069 92.737 -2.360 1.00 63.40 316 HIS B O 1
ATOM 5062 N N . ARG B 1 317 ? -10.110 94.351 -3.578 1.00 64.49 317 ARG B N 1
ATOM 5063 C CA . ARG B 1 317 ? -10.326 93.707 -4.891 1.00 65.64 317 ARG B CA 1
ATOM 5064 C C . ARG B 1 317 ? -9.871 92.244 -4.931 1.00 66.14 317 ARG B C 1
ATOM 5065 O O . ARG B 1 317 ? -10.608 91.371 -5.378 1.00 66.63 317 ARG B O 1
ATOM 5073 N N . ALA B 1 318 ? -8.652 91.988 -4.473 1.00 66.37 318 ALA B N 1
ATOM 5074 C CA . ALA B 1 318 ? -8.117 90.630 -4.409 1.00 66.89 318 ALA B CA 1
ATOM 5075 C C . ALA B 1 318 ? -8.906 89.686 -3.513 1.00 67.25 318 ALA B C 1
ATOM 5076 O O . ALA B 1 318 ? -8.812 88.476 -3.665 1.00 67.51 318 ALA B O 1
ATOM 5078 N N . LEU B 1 319 ? -9.655 90.221 -2.558 1.00 67.77 319 LEU B N 1
ATOM 5079 C CA . LEU B 1 319 ? -10.549 89.398 -1.729 1.00 67.89 319 LEU B CA 1
ATOM 5080 C C . LEU B 1 319 ? -11.942 89.319 -2.363 1.00 68.07 319 LEU B C 1
ATOM 5081 O O . LEU B 1 319 ? -12.884 88.756 -1.792 1.00 68.66 319 LEU B O 1
ATOM 5086 N N . GLU B 1 320 ? -12.084 89.899 -3.544 1.00 68.12 320 GLU B N 1
ATOM 5087 C CA . GLU B 1 320 ? -13.344 89.854 -4.258 1.00 68.37 320 GLU B CA 1
ATOM 5088 C C . GLU B 1 320 ? -13.100 89.248 -5.631 1.00 68.43 320 GLU B C 1
ATOM 5089 O O . GLU B 1 320 ? -13.864 89.466 -6.581 1.00 68.57 320 GLU B O 1
ATOM 5095 N N . SER B 1 321 ? -12.032 88.458 -5.702 1.00 68.11 321 SER B N 1
ATOM 5096 C CA . SER B 1 321 ? -11.544 87.893 -6.942 1.00 67.89 321 SER B CA 1
ATOM 5097 C C . SER B 1 321 ? -11.223 86.423 -6.710 1.00 67.60 321 SER B C 1
ATOM 5098 O O . SER B 1 321 ? -10.352 86.076 -5.909 1.00 67.27 321 SER B O 1
ATOM 5101 N N . SER B 1 322 ? -11.986 85.575 -7.393 1.00 67.46 322 SER B N 1
ATOM 5102 C CA . SER B 1 322 ? -11.715 84.140 -7.514 1.00 66.91 322 SER B CA 1
ATOM 5103 C C . SER B 1 322 ? -10.243 83.838 -7.875 1.00 66.36 322 SER B C 1
ATOM 5104 O O . SER B 1 322 ? -9.587 83.024 -7.215 1.00 66.23 322 SER B O 1
ATOM 5107 N N . ILE B 1 323 ? -9.757 84.515 -8.922 1.00 65.38 323 ILE B N 1
ATOM 5108 C CA . ILE B 1 323 ? -8.382 84.365 -9.466 1.00 64.08 323 ILE B CA 1
ATOM 5109 C C . ILE B 1 323 ? -7.219 84.637 -8.501 1.00 63.09 323 ILE B C 1
ATOM 5110 O O . ILE B 1 323 ? -6.146 84.066 -8.672 1.00 63.91 323 ILE B O 1
ATOM 5115 N N . ALA B 1 324 ? -7.422 85.486 -7.494 1.00 60.95 324 ALA B N 1
ATOM 5116 C CA . ALA B 1 324 ? -6.308 86.161 -6.821 1.00 58.96 324 ALA B CA 1
ATOM 5117 C C . ALA B 1 324 ? -5.386 85.288 -5.955 1.00 57.22 324 ALA B C 1
ATOM 5118 O O . ALA B 1 324 ? -5.824 84.300 -5.364 1.00 56.61 324 ALA B O 1
ATOM 5120 N N . PRO B 1 325 ? -4.109 85.704 -5.834 1.00 55.18 325 PRO B N 1
ATOM 5121 C CA . PRO B 1 325 ? -3.181 85.091 -4.901 1.00 54.18 325 PRO B CA 1
ATOM 5122 C C . PRO B 1 325 ? -3.662 85.300 -3.479 1.00 52.87 325 PRO B C 1
ATOM 5123 O O . PRO B 1 325 ? -4.384 86.261 -3.219 1.00 51.65 325 PRO B O 1
ATOM 5127 N N . ILE B 1 326 ? -3.288 84.397 -2.578 1.00 51.47 326 ILE B N 1
ATOM 5128 C CA . ILE B 1 326 ? -3.636 84.550 -1.185 1.00 50.75 326 ILE B CA 1
ATOM 5129 C C . ILE B 1 326 ? -2.803 85.721 -0.672 1.00 48.94 326 ILE B C 1
ATOM 5130 O O . ILE B 1 326 ? -1.632 85.822 -0.973 1.00 48.91 326 ILE B O 1
ATOM 5135 N N . VAL B 1 327 ? -3.408 86.623 0.079 1.00 47.67 327 VAL B N 1
ATOM 5136 C CA . VAL B 1 327 ? -2.633 87.671 0.731 1.00 47.11 327 VAL B CA 1
ATOM 5137 C C . VAL B 1 327 ? -2.356 87.282 2.174 1.00 46.68 327 VAL B C 1
ATOM 5138 O O . VAL B 1 327 ? -3.277 86.994 2.941 1.00 46.70 327 VAL B O 1
ATOM 5142 N N . ILE B 1 328 ? -1.079 87.287 2.548 1.00 46.38 328 ILE B N 1
ATOM 5143 C CA . ILE B 1 328 ? -0.696 87.065 3.915 1.00 46.29 328 ILE B CA 1
ATOM 5144 C C . ILE B 1 328 ? -0.040 88.362 4.393 1.00 46.69 328 ILE B C 1
ATOM 5145 O O . ILE B 1 328 ? 0.940 88.804 3.814 1.00 47.23 328 ILE B O 1
ATOM 5150 N N . PHE B 1 329 ? -0.585 88.949 5.444 1.00 46.45 329 PHE B N 1
ATOM 5151 C CA . PHE B 1 329 ? -0.029 90.139 6.067 1.00 46.95 329 PHE B CA 1
ATOM 5152 C C . PHE B 1 329 ? 0.841 89.737 7.257 1.00 47.08 329 PHE B C 1
ATOM 5153 O O . PHE B 1 329 ? 0.706 88.625 7.815 1.00 46.69 329 PHE B O 1
ATOM 5161 N N . ALA B 1 330 ? 1.719 90.646 7.658 1.00 47.18 330 ALA B N 1
ATOM 5162 C CA . ALA B 1 330 ? 2.459 90.492 8.905 1.00 47.12 330 ALA B CA 1
ATOM 5163 C C . ALA B 1 330 ? 2.531 91.781 9.681 1.00 47.11 330 ALA B C 1
ATOM 5164 O O . ALA B 1 330 ? 2.535 92.875 9.117 1.00 46.96 330 ALA B O 1
ATOM 5166 N N . SER B 1 331 ? 2.592 91.620 10.998 1.00 47.07 331 SER B N 1
ATOM 5167 C CA . SER B 1 331 ? 2.569 92.694 11.912 1.00 47.49 331 SER B CA 1
ATOM 5168 C C . SER B 1 331 ? 3.316 92.380 13.185 1.00 47.39 331 SER B C 1
ATOM 5169 O O . SER B 1 331 ? 3.120 91.308 13.790 1.00 47.06 331 SER B O 1
ATOM 5172 N N . ASN B 1 332 ? 4.127 93.342 13.615 1.00 46.65 332 ASN B N 1
ATOM 5173 C CA . ASN B 1 332 ? 4.719 93.329 14.940 1.00 47.61 332 ASN B CA 1
ATOM 5174 C C . ASN B 1 332 ? 4.145 94.392 15.890 1.00 47.47 332 ASN B C 1
ATOM 5175 O O . ASN B 1 332 ? 4.662 94.549 16.975 1.00 47.44 332 ASN B O 1
ATOM 5180 N N . ARG B 1 333 ? 3.082 95.104 15.508 1.00 48.59 333 ARG B N 1
ATOM 5181 C CA . ARG B 1 333 ? 2.489 96.130 16.396 1.00 49.26 333 ARG B CA 1
ATOM 5182 C C . ARG B 1 333 ? 1.184 95.649 16.981 1.00 49.80 333 ARG B C 1
ATOM 5183 O O . ARG B 1 333 ? 0.601 94.671 16.528 1.00 50.10 333 ARG B O 1
ATOM 5191 N N . GLY B 1 334 ? 0.722 96.362 17.983 1.00 49.82 334 GLY B N 1
ATOM 5192 C CA . GLY B 1 334 ? -0.647 96.216 18.445 1.00 50.32 334 GLY B CA 1
ATOM 5193 C C . GLY B 1 334 ? -1.527 97.229 17.728 1.00 50.18 334 GLY B C 1
ATOM 5194 O O . GLY B 1 334 ? -1.588 97.271 16.493 1.00 51.97 334 GLY B O 1
ATOM 5195 N N . ASN B 1 335 ? -2.195 98.062 18.486 1.00 49.41 335 ASN B N 1
ATOM 5196 C CA . ASN B 1 335 ? -3.069 99.058 17.902 1.00 49.51 335 ASN B CA 1
ATOM 5197 C C . ASN B 1 335 ? -2.263 100.182 17.285 1.00 48.89 335 ASN B C 1
ATOM 5198 O O . ASN B 1 335 ? -1.277 100.622 17.881 1.00 48.42 335 ASN B O 1
ATOM 5203 N N . CYS B 1 336 ? -2.655 100.606 16.088 1.00 47.79 336 CYS B N 1
ATOM 5204 C CA . CYS B 1 336 ? -2.065 101.783 15.452 1.00 47.89 336 CYS B CA 1
ATOM 5205 C C . CYS B 1 336 ? -3.134 102.632 14.801 1.00 46.54 336 CYS B C 1
ATOM 5206 O O . CYS B 1 336 ? -4.186 102.124 14.424 1.00 45.88 336 CYS B O 1
ATOM 5209 N N . VAL B 1 337 ? -2.825 103.909 14.615 1.00 45.96 337 VAL B N 1
ATOM 5210 C CA . VAL B 1 337 ? -3.613 104.790 13.771 1.00 45.77 337 VAL B CA 1
ATOM 5211 C C . VAL B 1 337 ? -3.515 104.252 12.334 1.00 45.84 337 VAL B C 1
ATOM 5212 O O . VAL B 1 337 ? -2.439 103.935 11.841 1.00 47.20 337 VAL B O 1
ATOM 5216 N N . ILE B 1 338 ? -4.662 104.097 11.687 1.00 44.75 338 ILE B N 1
ATOM 5217 C CA . ILE B 1 338 ? -4.695 103.631 10.333 1.00 44.24 338 ILE B CA 1
ATOM 5218 C C . ILE B 1 338 ? -4.116 104.726 9.496 1.00 44.49 338 ILE B C 1
ATOM 5219 O O . ILE B 1 338 ? -4.588 105.853 9.516 1.00 43.79 338 ILE B O 1
ATOM 5224 N N . ARG B 1 339 ? -3.099 104.364 8.741 1.00 44.75 339 ARG B N 1
ATOM 5225 C CA . ARG B 1 339 ? -2.351 105.323 7.982 1.00 46.29 339 ARG B CA 1
ATOM 5226 C C . ARG B 1 339 ? -3.276 105.883 6.920 1.00 45.63 339 ARG B C 1
ATOM 5227 O O . ARG B 1 339 ? -4.049 105.140 6.306 1.00 44.04 339 ARG B O 1
ATOM 5235 N N . GLY B 1 340 ? -3.216 107.206 6.747 1.00 45.83 340 GLY B N 1
ATOM 5236 C CA . GLY B 1 340 ? -4.176 107.944 5.942 1.00 46.52 340 GLY B CA 1
ATOM 5237 C C . GLY B 1 340 ? -5.381 108.524 6.685 1.00 46.71 340 GLY B C 1
ATOM 5238 O O . GLY B 1 340 ? -6.063 109.384 6.130 1.00 47.14 340 GLY B O 1
ATOM 5239 N N . THR B 1 341 ? -5.647 108.083 7.919 1.00 46.94 341 THR B N 1
ATOM 5240 C CA . THR B 1 341 ? -6.773 108.615 8.729 1.00 47.67 341 THR B CA 1
ATOM 5241 C C . THR B 1 341 ? -6.401 109.645 9.775 1.00 48.23 341 THR B C 1
ATOM 5242 O O . THR B 1 341 ? -7.252 110.429 10.204 1.00 50.14 341 THR B O 1
ATOM 5246 N N . GLU B 1 342 ? -5.177 109.612 10.264 1.00 49.05 342 GLU B N 1
ATOM 5247 C CA . GLU B 1 342 ? -4.767 110.541 11.333 1.00 50.05 342 GLU B CA 1
ATOM 5248 C C . GLU B 1 342 ? -5.471 110.436 12.712 1.00 50.72 342 GLU B C 1
ATOM 5249 O O . GLU B 1 342 ? -4.927 110.944 13.693 1.00 51.58 342 GLU B O 1
ATOM 5255 N N . ASP B 1 343 ? -6.634 109.791 12.824 1.00 51.02 343 ASP B N 1
ATOM 5256 C CA . ASP B 1 343 ? -7.212 109.561 14.159 1.00 50.98 343 ASP B CA 1
ATOM 5257 C C . ASP B 1 343 ? -7.818 108.164 14.436 1.00 50.62 343 ASP B C 1
ATOM 5258 O O . ASP B 1 343 ? -8.102 107.813 15.590 1.00 51.61 343 ASP B O 1
ATOM 5263 N N . ILE B 1 344 ? -8.012 107.365 13.408 1.00 49.46 344 ILE B N 1
ATOM 5264 C CA . ILE B 1 344 ? -8.639 106.074 13.576 1.00 49.17 344 ILE B CA 1
ATOM 5265 C C . ILE B 1 344 ? -7.601 105.010 13.916 1.00 48.12 344 ILE B C 1
ATOM 5266 O O . ILE B 1 344 ? -6.779 104.667 13.075 1.00 47.17 344 ILE B O 1
ATOM 5271 N N . THR B 1 345 ? -7.635 104.512 15.151 1.00 47.14 345 THR B N 1
ATOM 5272 C CA . THR B 1 345 ? -6.754 103.425 15.573 1.00 47.44 345 THR B CA 1
ATOM 5273 C C . THR B 1 345 ? -7.447 102.068 15.428 1.00 46.68 345 THR B C 1
ATOM 5274 O O . THR B 1 345 ? -8.630 101.966 15.689 1.00 45.86 345 THR B O 1
ATOM 5278 N N . SER B 1 346 ? -6.716 101.048 14.975 1.00 45.98 346 SER B N 1
ATOM 5279 C CA . SER B 1 346 ? -7.218 99.701 15.028 1.00 46.22 346 SER B CA 1
ATOM 5280 C C . SER B 1 346 ? -6.114 98.690 15.099 1.00 45.35 346 SER B C 1
ATOM 5281 O O . SER B 1 346 ? -4.950 99.038 14.888 1.00 45.85 346 SER B O 1
ATOM 5284 N N . PRO B 1 347 ? -6.468 97.434 15.451 1.00 44.06 347 PRO B N 1
ATOM 5285 C CA . PRO B 1 347 ? -5.469 96.381 15.521 1.00 43.83 347 PRO B CA 1
ATOM 5286 C C . PRO B 1 347 ? -4.590 96.360 14.298 1.00 42.73 347 PRO B C 1
ATOM 5287 O O . PRO B 1 347 ? -5.081 96.258 13.180 1.00 41.35 347 PRO B O 1
ATOM 5291 N N . HIS B 1 348 ? -3.294 96.558 14.528 1.00 43.01 348 HIS B N 1
ATOM 5292 C CA . HIS B 1 348 ? -2.275 96.340 13.518 1.00 43.39 348 HIS B CA 1
ATOM 5293 C C . HIS B 1 348 ? -2.302 97.358 12.384 1.00 42.98 348 HIS B C 1
ATOM 5294 O O . HIS B 1 348 ? -1.697 97.121 11.348 1.00 43.15 348 HIS B O 1
ATOM 5301 N N . GLY B 1 349 ? -3.018 98.462 12.579 1.00 42.94 349 GLY B N 1
ATOM 5302 C CA . GLY B 1 349 ? -3.167 99.505 11.573 1.00 43.01 349 GLY B CA 1
ATOM 5303 C C . GLY B 1 349 ? -3.990 99.091 10.391 1.00 43.20 349 GLY B C 1
ATOM 5304 O O . GLY B 1 349 ? -3.852 99.658 9.317 1.00 44.27 349 GLY B O 1
ATOM 5305 N N . ILE B 1 350 ? -4.829 98.076 10.578 1.00 43.61 350 ILE B N 1
ATOM 5306 C CA . ILE B 1 350 ? -5.650 97.525 9.523 1.00 43.61 350 ILE B CA 1
ATOM 5307 C C . ILE B 1 350 ? -7.086 97.885 9.781 1.00 42.59 350 ILE B C 1
ATOM 5308 O O . ILE B 1 350 ? -7.547 97.674 10.891 1.00 41.72 350 ILE B O 1
ATOM 5313 N N . PRO B 1 351 ? -7.805 98.395 8.753 1.00 42.48 351 PRO B N 1
ATOM 5314 C CA . PRO B 1 351 ? -9.195 98.759 8.941 1.00 44.10 351 PRO B CA 1
ATOM 5315 C C . PRO B 1 351 ? -10.056 97.552 9.312 1.00 45.45 351 PRO B C 1
ATOM 5316 O O . PRO B 1 351 ? -9.721 96.409 8.988 1.00 45.49 351 PRO B O 1
ATOM 5320 N N . LEU B 1 352 ? -11.133 97.838 10.020 1.00 46.87 352 LEU B N 1
ATOM 5321 C CA . LEU B 1 352 ? -12.012 96.834 10.577 1.00 48.04 352 LEU B CA 1
ATOM 5322 C C . LEU B 1 352 ? -12.616 95.924 9.513 1.00 48.87 352 LEU B C 1
ATOM 5323 O O . LEU B 1 352 ? -12.739 94.716 9.719 1.00 49.06 352 LEU B O 1
ATOM 5328 N N . ASP B 1 353 ? -13.010 96.496 8.386 1.00 50.12 353 ASP B N 1
ATOM 5329 C CA . ASP B 1 353 ? -13.667 95.699 7.372 1.00 51.13 353 ASP B CA 1
ATOM 5330 C C . ASP B 1 353 ? -12.676 94.697 6.761 1.00 51.62 353 ASP B C 1
ATOM 5331 O O . ASP B 1 353 ? -13.059 93.556 6.403 1.00 52.80 353 ASP B O 1
ATOM 5336 N N . LEU B 1 354 ? -11.394 95.060 6.718 1.00 51.33 354 LEU B N 1
ATOM 5337 C CA . LEU B 1 354 ? -10.401 94.100 6.306 1.00 50.89 354 LEU B CA 1
ATOM 5338 C C . LEU B 1 354 ? -10.164 93.064 7.407 1.00 50.38 354 LEU B C 1
ATOM 5339 O O . LEU B 1 354 ? -10.047 91.871 7.118 1.00 48.94 354 LEU B O 1
ATOM 5344 N N . LEU B 1 355 ? -10.088 93.526 8.653 1.00 49.73 355 LEU B N 1
ATOM 5345 C CA . LEU B 1 355 ? -9.743 92.670 9.793 1.00 49.63 355 LEU B CA 1
ATOM 5346 C C . LEU B 1 355 ? -10.776 91.566 10.031 1.00 49.44 355 LEU B C 1
ATOM 5347 O O . LEU B 1 355 ? -10.427 90.501 10.537 1.00 48.94 355 LEU B O 1
ATOM 5352 N N . ASP B 1 356 ? -12.028 91.825 9.668 1.00 49.08 356 ASP B N 1
ATOM 5353 C CA . ASP B 1 356 ? -13.081 90.784 9.684 1.00 49.66 356 ASP B CA 1
ATOM 5354 C C . ASP B 1 356 ? -12.898 89.646 8.688 1.00 49.03 356 ASP B C 1
ATOM 5355 O O . ASP B 1 356 ? -13.557 88.636 8.812 1.00 48.73 356 ASP B O 1
ATOM 5360 N N . ARG B 1 357 ? -12.068 89.838 7.679 1.00 49.56 357 ARG B N 1
ATOM 5361 C CA . ARG B 1 357 ? -11.825 88.809 6.660 1.00 50.42 357 ARG B CA 1
ATOM 5362 C C . ARG B 1 357 ? -10.446 88.166 6.813 1.00 49.31 357 ARG B C 1
ATOM 5363 O O . ARG B 1 357 ? -10.046 87.324 6.033 1.00 49.64 357 ARG B O 1
ATOM 5371 N N . VAL B 1 358 ? -9.747 88.531 7.865 1.00 48.97 358 VAL B N 1
ATOM 5372 C CA . VAL B 1 358 ? -8.379 88.110 8.081 1.00 48.82 358 VAL B CA 1
ATOM 5373 C C . VAL B 1 358 ? -8.357 87.016 9.155 1.00 48.39 358 VAL B C 1
ATOM 5374 O O . VAL B 1 358 ? -8.968 87.164 10.201 1.00 48.43 358 VAL B O 1
ATOM 5378 N N . MET B 1 359 ? -7.673 85.913 8.869 1.00 47.73 359 MET B N 1
ATOM 5379 C CA . MET B 1 359 ? -7.384 84.888 9.873 1.00 47.76 359 MET B CA 1
ATOM 5380 C C . MET B 1 359 ? -6.008 85.181 10.510 1.00 46.81 359 MET B C 1
ATOM 5381 O O . MET B 1 359 ? -4.996 85.280 9.824 1.00 46.91 359 MET B O 1
ATOM 5386 N N . ILE B 1 360 ? -6.002 85.354 11.823 1.00 45.39 360 ILE B N 1
ATOM 5387 C CA . ILE B 1 360 ? -4.858 85.844 12.559 1.00 45.15 360 ILE B CA 1
ATOM 5388 C C . ILE B 1 360 ? -4.172 84.711 13.293 1.00 45.00 360 ILE B C 1
ATOM 5389 O O . ILE B 1 360 ? -4.783 84.030 14.109 1.00 44.22 360 ILE B O 1
ATOM 5394 N N . ILE B 1 361 ? -2.886 84.545 12.990 1.00 45.24 361 ILE B N 1
ATOM 5395 C CA . ILE B 1 361 ? -2.035 83.531 13.589 1.00 45.72 361 ILE B CA 1
ATOM 5396 C C . ILE B 1 361 ? -0.949 84.249 14.364 1.00 45.87 361 ILE B C 1
ATOM 5397 O O . ILE B 1 361 ? -0.323 85.168 13.879 1.00 45.53 361 ILE B O 1
ATOM 5402 N N . ARG B 1 362 ? -0.718 83.797 15.573 1.00 46.76 362 ARG B N 1
ATOM 5403 C CA . ARG B 1 362 ? 0.293 84.373 16.422 1.00 47.40 362 ARG B CA 1
ATOM 5404 C C . ARG B 1 362 ? 1.642 83.641 16.309 1.00 47.47 362 ARG B C 1
ATOM 5405 O O . ARG B 1 362 ? 1.673 82.419 16.260 1.00 47.15 362 ARG B O 1
ATOM 5413 N N . THR B 1 363 ? 2.740 84.390 16.226 1.00 47.46 363 THR B N 1
ATOM 5414 C CA . THR B 1 363 ? 4.082 83.811 16.319 1.00 47.77 363 THR B CA 1
ATOM 5415 C C . THR B 1 363 ? 4.711 84.263 17.621 1.00 48.01 363 THR B C 1
ATOM 5416 O O . THR B 1 363 ? 4.526 85.386 18.043 1.00 47.89 363 THR B O 1
ATOM 5420 N N . MET B 1 364 ? 5.432 83.372 18.288 1.00 48.07 364 MET B N 1
ATOM 5421 C CA . MET B 1 364 ? 6.034 83.734 19.552 1.00 47.79 364 MET B CA 1
ATOM 5422 C C . MET B 1 364 ? 7.534 83.629 19.525 1.00 46.16 364 MET B C 1
ATOM 5423 O O . MET B 1 364 ? 8.123 83.092 18.599 1.00 45.09 364 MET B O 1
ATOM 5428 N N . LEU B 1 365 ? 8.149 84.172 20.563 1.00 45.34 365 LEU B N 1
ATOM 5429 C CA . LEU B 1 365 ? 9.593 84.181 20.683 1.00 45.28 365 LEU B CA 1
ATOM 5430 C C . LEU B 1 365 ? 10.133 82.757 20.897 1.00 44.52 365 LEU B C 1
ATOM 5431 O O . LEU B 1 365 ? 9.481 81.913 21.482 1.00 44.23 365 LEU B O 1
ATOM 5436 N N . TYR B 1 366 ? 11.340 82.528 20.421 1.00 43.17 366 TYR B N 1
ATOM 5437 C CA . TYR B 1 366 ? 12.020 81.279 20.623 1.00 42.83 366 TYR B CA 1
ATOM 5438 C C . TYR B 1 366 ? 12.752 81.153 21.956 1.00 41.74 366 TYR B C 1
ATOM 5439 O O . TYR B 1 366 ? 13.386 82.061 22.428 1.00 42.28 366 TYR B O 1
ATOM 5448 N N . THR B 1 367 ? 12.660 79.978 22.543 1.00 41.52 367 THR B N 1
ATOM 5449 C CA . THR B 1 367 ? 13.511 79.621 23.670 1.00 41.14 367 THR B CA 1
ATOM 5450 C C . THR B 1 367 ? 14.971 79.620 23.194 1.00 40.46 367 THR B C 1
ATOM 5451 O O . THR B 1 367 ? 15.238 79.526 21.995 1.00 39.01 367 THR B O 1
ATOM 5455 N N . PRO B 1 368 ? 15.909 79.681 24.139 1.00 40.59 368 PRO B N 1
ATOM 5456 C CA . PRO B 1 368 ? 17.332 79.530 23.847 1.00 41.06 368 PRO B CA 1
ATOM 5457 C C . PRO B 1 368 ? 17.667 78.290 23.032 1.00 41.00 368 PRO B C 1
ATOM 5458 O O . PRO B 1 368 ? 18.397 78.397 22.048 1.00 41.75 368 PRO B O 1
ATOM 5462 N N . GLN B 1 369 ? 17.108 77.146 23.400 1.00 41.21 369 GLN B N 1
ATOM 5463 C CA . GLN B 1 369 ? 17.316 75.917 22.650 1.00 41.20 369 GLN B CA 1
ATOM 5464 C C . GLN B 1 369 ? 16.889 76.034 21.196 1.00 40.87 369 GLN B C 1
ATOM 5465 O O . GLN B 1 369 ? 17.685 75.712 20.296 1.00 39.76 369 GLN B O 1
ATOM 5471 N N . GLU B 1 370 ? 15.668 76.525 20.951 1.00 40.51 370 GLU B N 1
ATOM 5472 C CA . GLU B 1 370 ? 15.204 76.744 19.564 1.00 42.03 370 GLU B CA 1
ATOM 5473 C C . GLU B 1 370 ? 16.076 77.702 18.744 1.00 42.25 370 GLU B C 1
ATOM 5474 O O . GLU B 1 370 ? 16.296 77.479 17.553 1.00 41.62 370 GLU B O 1
ATOM 5480 N N . MET B 1 371 ? 16.542 78.776 19.377 1.00 42.97 371 MET B N 1
ATOM 5481 C CA . MET B 1 371 ? 17.395 79.768 18.726 1.00 43.94 371 MET B CA 1
ATOM 5482 C C . MET B 1 371 ? 18.647 79.043 18.225 1.00 43.50 371 MET B C 1
ATOM 5483 O O . MET B 1 371 ? 19.048 79.236 17.105 1.00 43.68 371 MET B O 1
ATOM 5488 N N . LYS B 1 372 ? 19.230 78.171 19.046 1.00 42.99 372 LYS B N 1
ATOM 5489 C CA . LYS B 1 372 ? 20.429 77.440 18.643 1.00 43.42 372 LYS B CA 1
ATOM 5490 C C . LYS B 1 372 ? 20.191 76.494 17.502 1.00 42.81 372 LYS B C 1
ATOM 5491 O O . LYS B 1 372 ? 20.985 76.459 16.567 1.00 42.63 372 LYS B O 1
ATOM 5497 N N . GLN B 1 373 ? 19.091 75.748 17.553 1.00 43.11 373 GLN B N 1
ATOM 5498 C CA . GLN B 1 373 ? 18.703 74.889 16.421 1.00 43.35 373 GLN B CA 1
ATOM 5499 C C . GLN B 1 373 ? 18.520 75.674 15.111 1.00 42.76 373 GLN B C 1
ATOM 5500 O O . GLN B 1 373 ? 18.934 75.225 14.057 1.00 42.92 373 GLN B O 1
ATOM 5506 N N . ILE B 1 374 ? 17.891 76.836 15.175 1.00 42.35 374 ILE B N 1
ATOM 5507 C CA . ILE B 1 374 ? 17.769 77.661 13.978 1.00 42.39 374 ILE B CA 1
ATOM 5508 C C . ILE B 1 374 ? 19.136 78.187 13.476 1.00 42.22 374 ILE B C 1
ATOM 5509 O O . ILE B 1 374 ? 19.406 78.159 12.282 1.00 42.50 374 ILE B O 1
ATOM 5514 N N . ILE B 1 375 ? 19.990 78.660 14.376 1.00 42.10 375 ILE B N 1
ATOM 5515 C CA . ILE B 1 375 ? 21.330 79.113 13.975 1.00 42.34 375 ILE B CA 1
ATOM 5516 C C . ILE B 1 375 ? 22.132 77.955 13.316 1.00 42.78 375 ILE B C 1
ATOM 5517 O O . ILE B 1 375 ? 22.744 78.149 12.267 1.00 42.12 375 ILE B O 1
ATOM 5522 N N . LYS B 1 376 ? 22.042 76.755 13.894 1.00 43.66 376 LYS B N 1
ATOM 5523 C CA . LYS B 1 376 ? 22.650 75.515 13.347 1.00 44.88 376 LYS B CA 1
ATOM 5524 C C . LYS B 1 376 ? 22.186 75.128 11.944 1.00 45.27 376 LYS B C 1
ATOM 5525 O O . LYS B 1 376 ? 23.003 74.822 11.098 1.00 45.53 376 LYS B O 1
ATOM 5531 N N . ILE B 1 377 ? 20.879 75.131 11.698 1.00 46.73 377 ILE B N 1
ATOM 5532 C CA . ILE B 1 377 ? 20.326 74.938 10.336 1.00 47.04 377 ILE B CA 1
ATOM 5533 C C . ILE B 1 377 ? 20.797 76.012 9.344 1.00 47.76 377 ILE B C 1
ATOM 5534 O O . ILE B 1 377 ? 21.141 75.693 8.210 1.00 48.78 377 ILE B O 1
ATOM 5539 N N . ARG B 1 378 ? 20.815 77.280 9.749 1.00 47.75 378 ARG B N 1
ATOM 5540 C CA . ARG B 1 378 ? 21.368 78.326 8.880 1.00 48.18 378 ARG B CA 1
ATOM 5541 C C . ARG B 1 378 ? 22.837 78.058 8.538 1.00 48.57 378 ARG B C 1
ATOM 5542 O O . ARG B 1 378 ? 23.223 78.103 7.374 1.00 47.81 378 ARG B O 1
ATOM 5550 N N . ALA B 1 379 ? 23.628 77.760 9.566 1.00 49.37 379 ALA B N 1
ATOM 5551 C CA . ALA B 1 379 ? 25.053 77.490 9.422 1.00 50.40 379 ALA B CA 1
ATOM 5552 C C . ALA B 1 379 ? 25.286 76.318 8.450 1.00 51.20 379 ALA B C 1
ATOM 5553 O O . ALA B 1 379 ? 26.013 76.451 7.464 1.00 51.45 379 ALA B O 1
ATOM 5555 N N . GLN B 1 380 ? 24.618 75.200 8.702 1.00 51.97 380 GLN B N 1
ATOM 5556 C CA . GLN B 1 380 ? 24.756 74.029 7.859 1.00 52.97 380 GLN B CA 1
ATOM 5557 C C . GLN B 1 380 ? 24.229 74.200 6.433 1.00 53.50 380 GLN B C 1
ATOM 5558 O O . GLN B 1 380 ? 24.651 73.484 5.520 1.00 54.04 380 GLN B O 1
ATOM 5564 N N . THR B 1 381 ? 23.290 75.113 6.244 1.00 53.90 381 THR B N 1
ATOM 5565 C CA . THR B 1 381 ? 22.774 75.440 4.909 1.00 54.16 381 THR B CA 1
ATOM 5566 C C . THR B 1 381 ? 23.761 76.284 4.095 1.00 54.11 381 THR B C 1
ATOM 5567 O O . THR B 1 381 ? 23.901 76.100 2.887 1.00 53.83 381 THR B O 1
ATOM 5571 N N . GLU B 1 382 ? 24.436 77.218 4.757 1.00 54.27 382 GLU B N 1
ATOM 5572 C CA . GLU B 1 382 ? 25.492 78.000 4.126 1.00 54.63 382 GLU B CA 1
ATOM 5573 C C . GLU B 1 382 ? 26.796 77.197 3.985 1.00 53.99 382 GLU B C 1
ATOM 5574 O O . GLU B 1 382 ? 27.748 77.665 3.371 1.00 53.70 382 GLU B O 1
ATOM 5580 N N . GLY B 1 383 ? 26.831 75.986 4.542 1.00 53.07 383 GLY B N 1
ATOM 5581 C CA . GLY B 1 383 ? 28.040 75.181 4.547 1.00 52.74 383 GLY B CA 1
ATOM 5582 C C . GLY B 1 383 ? 29.062 75.743 5.510 1.00 52.19 383 GLY B C 1
ATOM 5583 O O . GLY B 1 383 ? 30.240 75.828 5.183 1.00 52.09 383 GLY B O 1
ATOM 5584 N N . ILE B 1 384 ? 28.597 76.145 6.693 1.00 51.56 384 ILE B N 1
ATOM 5585 C CA . ILE B 1 384 ? 29.452 76.732 7.725 1.00 51.04 384 ILE B CA 1
ATOM 5586 C C . ILE B 1 384 ? 29.466 75.802 8.931 1.00 50.54 384 ILE B C 1
ATOM 5587 O O . ILE B 1 384 ? 28.409 75.388 9.415 1.00 50.05 384 ILE B O 1
ATOM 5592 N N . ASN B 1 385 ? 30.674 75.457 9.380 1.00 50.15 385 ASN B N 1
ATOM 5593 C CA . ASN B 1 385 ? 30.885 74.636 10.573 1.00 49.76 385 ASN B CA 1
ATOM 5594 C C . ASN B 1 385 ? 31.038 75.508 11.799 1.00 49.10 385 ASN B C 1
ATOM 5595 O O . ASN B 1 385 ? 31.701 76.532 11.752 1.00 48.38 385 ASN B O 1
ATOM 5600 N N . ILE B 1 386 ? 30.462 75.058 12.906 1.00 49.00 386 ILE B N 1
ATOM 5601 C CA . ILE B 1 386 ? 30.458 75.819 14.147 1.00 49.24 386 ILE B CA 1
ATOM 5602 C C . ILE B 1 386 ? 30.517 74.898 15.370 1.00 49.23 386 ILE B C 1
ATOM 5603 O O . ILE B 1 386 ? 29.780 73.912 15.455 1.00 49.66 386 ILE B O 1
ATOM 5608 N N . SER B 1 387 ? 31.398 75.223 16.314 1.00 49.21 387 SER B N 1
ATOM 5609 C CA . SER B 1 387 ? 31.513 74.449 17.530 1.00 49.28 387 SER B CA 1
ATOM 5610 C C . SER B 1 387 ? 30.286 74.668 18.412 1.00 49.40 387 SER B C 1
ATOM 5611 O O . SER B 1 387 ? 29.507 75.601 18.223 1.00 49.59 387 SER B O 1
ATOM 5614 N N . GLU B 1 388 ? 30.126 73.782 19.377 1.00 49.59 388 GLU B N 1
ATOM 5615 C CA . GLU B 1 388 ? 28.987 73.801 20.269 1.00 49.64 388 GLU B CA 1
ATOM 5616 C C . GLU B 1 388 ? 29.017 75.046 21.138 1.00 49.62 388 GLU B C 1
ATOM 5617 O O . GLU B 1 388 ? 28.005 75.710 21.304 1.00 49.82 388 GLU B O 1
ATOM 5623 N N . GLU B 1 389 ? 30.183 75.375 21.685 1.00 49.58 389 GLU B N 1
ATOM 5624 C CA . GLU B 1 389 ? 30.280 76.522 22.577 1.00 49.35 389 GLU B CA 1
ATOM 5625 C C . GLU B 1 389 ? 30.088 77.808 21.798 1.00 48.86 389 GLU B C 1
ATOM 5626 O O . GLU B 1 389 ? 29.504 78.747 22.309 1.00 48.27 389 GLU B O 1
ATOM 5632 N N . ALA B 1 390 ? 30.572 77.845 20.557 1.00 48.74 390 ALA B N 1
ATOM 5633 C CA . ALA B 1 390 ? 30.350 78.990 19.676 1.00 48.92 390 ALA B CA 1
ATOM 5634 C C . ALA B 1 390 ? 28.852 79.190 19.427 1.00 48.75 390 ALA B C 1
ATOM 5635 O O . ALA B 1 390 ? 28.348 80.308 19.494 1.00 48.64 390 ALA B O 1
ATOM 5637 N N . LEU B 1 391 ? 28.154 78.090 19.155 1.00 48.74 391 LEU B N 1
ATOM 5638 C CA . LEU B 1 391 ? 26.707 78.105 18.948 1.00 48.97 391 LEU B CA 1
ATOM 5639 C C . LEU B 1 391 ? 25.976 78.453 20.232 1.00 49.34 391 LEU B C 1
ATOM 5640 O O . LEU B 1 391 ? 24.917 79.086 20.195 1.00 49.19 391 LEU B O 1
ATOM 5645 N N . ASN B 1 392 ? 26.515 78.007 21.366 1.00 49.92 392 ASN B N 1
ATOM 5646 C CA . ASN B 1 392 ? 25.979 78.422 22.657 1.00 50.83 392 ASN B CA 1
ATOM 5647 C C . ASN B 1 392 ? 26.074 79.943 22.787 1.00 50.89 392 ASN B C 1
ATOM 5648 O O . ASN B 1 392 ? 25.115 80.585 23.177 1.00 50.96 392 ASN B O 1
ATOM 5653 N N . HIS B 1 393 ? 27.220 80.521 22.438 1.00 51.67 393 HIS B N 1
ATOM 5654 C CA . HIS B 1 393 ? 27.389 81.970 22.560 1.00 51.21 393 HIS B CA 1
ATOM 5655 C C . HIS B 1 393 ? 26.462 82.686 21.581 1.00 50.72 393 HIS B C 1
ATOM 5656 O O . HIS B 1 393 ? 25.812 83.646 21.969 1.00 51.25 393 HIS B O 1
ATOM 5663 N N . LEU B 1 394 ? 26.344 82.196 20.346 1.00 49.84 394 LEU B N 1
ATOM 5664 C CA . LEU B 1 394 ? 25.460 82.824 19.356 1.00 49.45 394 LEU B CA 1
ATOM 5665 C C . LEU B 1 394 ? 24.014 82.806 19.801 1.00 49.05 394 LEU B C 1
ATOM 5666 O O . LEU B 1 394 ? 23.253 83.702 19.456 1.00 48.58 394 LEU B O 1
ATOM 5671 N N . GLY B 1 395 ? 23.638 81.773 20.552 1.00 49.04 395 GLY B N 1
ATOM 5672 C CA . GLY B 1 395 ? 22.287 81.638 21.052 1.00 48.85 395 GLY B CA 1
ATOM 5673 C C . GLY B 1 395 ? 21.949 82.676 22.100 1.00 48.28 395 GLY B C 1
ATOM 5674 O O . GLY B 1 395 ? 20.868 83.259 22.064 1.00 46.82 395 GLY B O 1
ATOM 5675 N N . GLU B 1 396 ? 22.869 82.873 23.037 1.00 48.63 396 GLU B N 1
ATOM 5676 C CA . GLU B 1 396 ? 22.752 83.912 24.061 1.00 50.15 396 GLU B CA 1
ATOM 5677 C C . GLU B 1 396 ? 22.627 85.303 23.437 1.00 50.43 396 GLU B C 1
ATOM 5678 O O . GLU B 1 396 ? 21.778 86.114 23.837 1.00 50.81 396 GLU B O 1
ATOM 5684 N N . ILE B 1 397 ? 23.456 85.572 22.440 1.00 50.88 397 ILE B N 1
ATOM 5685 C CA . ILE B 1 397 ? 23.376 86.844 21.733 1.00 51.40 397 ILE B CA 1
ATOM 5686 C C . ILE B 1 397 ? 21.986 87.032 21.172 1.00 52.01 397 ILE B C 1
ATOM 5687 O O . ILE B 1 397 ? 21.401 88.108 21.332 1.00 52.58 397 ILE B O 1
ATOM 5692 N N . GLY B 1 398 ? 21.445 86.010 20.515 1.00 52.03 398 GLY B N 1
ATOM 5693 C CA . GLY B 1 398 ? 20.117 86.143 19.895 1.00 52.56 398 GLY B CA 1
ATOM 5694 C C . GLY B 1 398 ? 19.004 86.399 20.902 1.00 52.74 398 GLY B C 1
ATOM 5695 O O . GLY B 1 398 ? 18.062 87.128 20.612 1.00 53.34 398 GLY B O 1
ATOM 5696 N N . THR B 1 399 ? 19.125 85.804 22.083 1.00 53.05 399 THR B N 1
ATOM 5697 C CA . THR B 1 399 ? 18.171 85.992 23.176 1.00 53.71 399 THR B CA 1
ATOM 5698 C C . THR B 1 399 ? 18.227 87.436 23.717 1.00 54.47 399 THR B C 1
ATOM 5699 O O . THR B 1 399 ? 17.194 88.026 24.063 1.00 55.13 399 THR B O 1
ATOM 5703 N N . LYS B 1 400 ? 19.433 88.001 23.787 1.00 54.74 400 LYS B N 1
ATOM 5704 C CA . LYS B 1 400 ? 19.625 89.396 24.225 1.00 54.78 400 LYS B CA 1
ATOM 5705 C C . LYS B 1 400 ? 19.238 90.401 23.141 1.00 54.53 400 LYS B C 1
ATOM 5706 O O . LYS B 1 400 ? 18.874 91.537 23.447 1.00 55.06 400 LYS B O 1
ATOM 5712 N N . THR B 1 401 ? 19.357 89.994 21.881 1.00 53.71 401 THR B N 1
ATOM 5713 C CA . THR B 1 401 ? 19.096 90.863 20.767 1.00 53.27 401 THR B CA 1
ATOM 5714 C C . THR B 1 401 ? 17.941 90.307 19.938 1.00 53.46 401 THR B C 1
ATOM 5715 O O . THR B 1 401 ? 16.796 90.317 20.411 1.00 54.16 401 THR B O 1
ATOM 5719 N N . THR B 1 402 ? 18.207 89.860 18.711 1.00 52.71 402 THR B N 1
ATOM 5720 C CA . THR B 1 402 ? 17.230 89.091 17.950 1.00 52.43 402 THR B CA 1
ATOM 5721 C C . THR B 1 402 ? 17.882 87.898 17.276 1.00 51.76 402 THR B C 1
ATOM 5722 O O . THR B 1 402 ? 19.093 87.895 17.049 1.00 51.23 402 THR B O 1
ATOM 5726 N N . LEU B 1 403 ? 17.052 86.914 16.926 1.00 51.22 403 LEU B N 1
ATOM 5727 C CA . LEU B 1 403 ? 17.458 85.764 16.128 1.00 50.74 403 LEU B CA 1
ATOM 5728 C C . LEU B 1 403 ? 18.152 86.220 14.851 1.00 50.99 403 LEU B C 1
ATOM 5729 O O . LEU B 1 403 ? 19.226 85.729 14.487 1.00 50.85 403 LEU B O 1
ATOM 5734 N N . ARG B 1 404 ? 17.508 87.160 14.171 1.00 50.86 404 ARG B N 1
ATOM 5735 C CA . ARG B 1 404 ? 18.015 87.709 12.925 1.00 50.56 404 ARG B CA 1
ATOM 5736 C C . ARG B 1 404 ? 19.421 88.288 13.112 1.00 49.67 404 ARG B C 1
ATOM 5737 O O . ARG B 1 404 ? 20.263 88.151 12.243 1.00 49.73 404 ARG B O 1
ATOM 5745 N N . TYR B 1 405 ? 19.705 88.878 14.258 1.00 49.57 405 TYR B N 1
ATOM 5746 C CA . TYR B 1 405 ? 21.023 89.469 14.485 1.00 49.50 405 TYR B CA 1
ATOM 5747 C C . TYR B 1 405 ? 22.086 88.380 14.728 1.00 49.43 405 TYR B C 1
ATOM 5748 O O . TYR B 1 405 ? 23.191 88.450 14.207 1.00 47.67 405 TYR B O 1
ATOM 5757 N N . SER B 1 406 ? 21.747 87.380 15.534 1.00 49.96 406 SER B N 1
ATOM 5758 C CA . SER B 1 406 ? 22.615 86.196 15.701 1.00 50.01 406 SER B CA 1
ATOM 5759 C C . SER B 1 406 ? 22.976 85.512 14.386 1.00 49.53 406 SER B C 1
ATOM 5760 O O . SER B 1 406 ? 24.135 85.218 14.119 1.00 49.04 406 SER B O 1
ATOM 5763 N N . VAL B 1 407 ? 21.971 85.271 13.564 1.00 49.51 407 VAL B N 1
ATOM 5764 C CA . VAL B 1 407 ? 22.160 84.641 12.276 1.00 50.27 407 VAL B CA 1
ATOM 5765 C C . VAL B 1 407 ? 23.073 85.447 11.373 1.00 50.75 407 VAL B C 1
ATOM 5766 O O . VAL B 1 407 ? 23.934 84.879 10.689 1.00 52.21 407 VAL B O 1
ATOM 5770 N N . GLN B 1 408 ? 22.894 86.769 11.347 1.00 51.14 408 GLN B N 1
ATOM 5771 C CA . GLN B 1 408 ? 23.734 87.622 10.509 1.00 50.72 408 GLN B CA 1
ATOM 5772 C C . GLN B 1 408 ? 25.209 87.572 10.923 1.00 49.73 408 GLN B C 1
ATOM 5773 O O . GLN B 1 408 ? 26.066 87.855 10.118 1.00 50.05 408 GLN B O 1
ATOM 5779 N N . LEU B 1 409 ? 25.521 87.197 12.154 1.00 48.82 409 LEU B N 1
ATOM 5780 C CA . LEU B 1 409 ? 26.921 87.068 12.550 1.00 48.45 409 LEU B CA 1
ATOM 5781 C C . LEU B 1 409 ? 27.670 85.832 12.017 1.00 48.23 409 LEU B C 1
ATOM 5782 O O . LEU B 1 409 ? 28.884 85.745 12.190 1.00 48.31 409 LEU B O 1
ATOM 5787 N N . LEU B 1 410 ? 26.982 84.880 11.386 1.00 48.12 410 LEU B N 1
ATOM 5788 C CA . LEU B 1 410 ? 27.637 83.622 10.957 1.00 47.41 410 LEU B CA 1
ATOM 5789 C C . LEU B 1 410 ? 28.673 83.846 9.859 1.00 47.34 410 LEU B C 1
ATOM 5790 O O . LEU B 1 410 ? 29.795 83.369 9.944 1.00 46.61 410 LEU B O 1
ATOM 5795 N N . THR B 1 411 ? 28.290 84.572 8.815 1.00 47.24 411 THR B N 1
ATOM 5796 C CA . THR B 1 411 ? 29.180 84.744 7.690 1.00 47.07 411 THR B CA 1
ATOM 5797 C C . THR B 1 411 ? 30.446 85.512 8.103 1.00 47.25 411 THR B C 1
ATOM 5798 O O . THR B 1 411 ? 31.564 85.062 7.814 1.00 46.59 411 THR B O 1
ATOM 5802 N N . PRO B 1 412 ? 30.288 86.691 8.730 1.00 47.43 412 PRO B N 1
ATOM 5803 C CA . PRO B 1 412 ? 31.477 87.355 9.294 1.00 47.55 412 PRO B CA 1
ATOM 5804 C C . PRO B 1 412 ? 32.322 86.487 10.236 1.00 47.56 412 PRO B C 1
ATOM 5805 O O . PRO B 1 412 ? 33.550 86.492 10.135 1.00 47.45 412 PRO B O 1
ATOM 5809 N N . ALA B 1 413 ? 31.673 85.728 11.119 1.00 47.56 413 ALA B N 1
ATOM 5810 C CA . ALA B 1 413 ? 32.375 84.836 12.049 1.00 47.50 413 ALA B CA 1
ATOM 5811 C C . ALA B 1 413 ? 33.156 83.733 11.310 1.00 47.37 413 ALA B C 1
ATOM 5812 O O . ALA B 1 413 ? 34.273 83.390 11.692 1.00 47.11 413 ALA B O 1
ATOM 5814 N N . ASN B 1 414 ? 32.564 83.213 10.237 1.00 47.43 414 ASN B N 1
ATOM 5815 C CA . ASN B 1 414 ? 33.196 82.220 9.380 1.00 47.90 414 ASN B CA 1
ATOM 5816 C C . ASN B 1 414 ? 34.406 82.732 8.591 1.00 48.25 414 ASN B C 1
ATOM 5817 O O . ASN B 1 414 ? 35.228 81.943 8.139 1.00 48.61 414 ASN B O 1
ATOM 5822 N N . LEU B 1 415 ? 34.495 84.042 8.397 1.00 48.87 415 LEU B N 1
ATOM 5823 C CA . LEU B 1 415 ? 35.629 84.643 7.717 1.00 49.15 415 LEU B CA 1
ATOM 5824 C C . LEU B 1 415 ? 36.807 84.809 8.674 1.00 49.63 415 LEU B C 1
ATOM 5825 O O . LEU B 1 415 ? 37.966 84.623 8.280 1.00 50.10 415 LEU B O 1
ATOM 5830 N N . LEU B 1 416 ? 36.515 85.167 9.922 1.00 50.14 416 LEU B N 1
ATOM 5831 C CA . LEU B 1 416 ? 37.511 85.125 11.001 1.00 50.55 416 LEU B CA 1
ATOM 5832 C C . LEU B 1 416 ? 38.074 83.715 11.165 1.00 51.04 416 LEU B C 1
ATOM 5833 O O . LEU B 1 416 ? 39.282 83.538 11.358 1.00 51.54 416 LEU B O 1
ATOM 5838 N N . ALA B 1 417 ? 37.197 82.715 11.086 1.00 51.60 417 ALA B N 1
ATOM 5839 C CA . ALA B 1 417 ? 37.610 81.305 11.118 1.00 51.98 417 ALA B CA 1
ATOM 5840 C C . ALA B 1 417 ? 38.423 80.932 9.882 1.00 52.59 417 ALA B C 1
ATOM 5841 O O . ALA B 1 417 ? 39.415 80.215 9.994 1.00 52.70 417 ALA B O 1
ATOM 5843 N N . LYS B 1 418 ? 38.014 81.419 8.711 1.00 53.10 418 LYS B N 1
ATOM 5844 C CA . LYS B 1 418 ? 38.804 81.211 7.491 1.00 53.65 418 LYS B CA 1
ATOM 5845 C C . LYS B 1 418 ? 40.124 82.001 7.514 1.00 53.87 418 LYS B C 1
ATOM 5846 O O . LYS B 1 418 ? 41.119 81.555 6.930 1.00 53.61 418 LYS B O 1
ATOM 5852 N N . ILE B 1 419 ? 40.137 83.149 8.203 1.00 54.19 419 ILE B N 1
ATOM 5853 C CA . ILE B 1 419 ? 41.360 83.965 8.339 1.00 54.38 419 ILE B CA 1
ATOM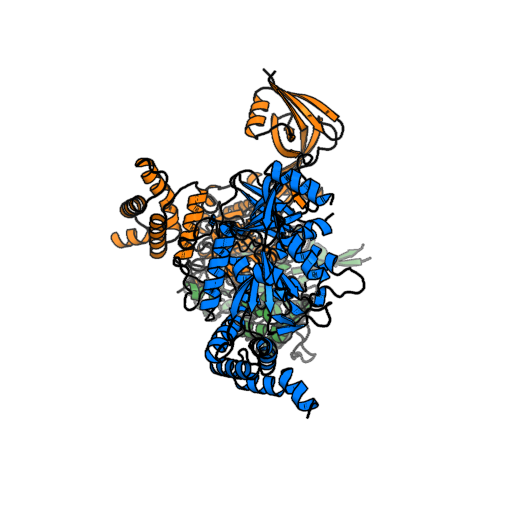 5854 C C . ILE B 1 419 ? 42.410 83.260 9.197 1.00 54.57 419 ILE B C 1
ATOM 5855 O O . ILE B 1 419 ? 43.592 83.240 8.841 1.00 54.90 419 ILE B O 1
ATOM 5860 N N . ASN B 1 420 ? 41.981 82.689 10.319 1.00 54.60 420 ASN B N 1
ATOM 5861 C CA . ASN B 1 420 ? 42.877 81.915 11.182 1.00 54.63 420 ASN B CA 1
ATOM 5862 C C . ASN B 1 420 ? 42.981 80.442 10.765 1.00 54.65 420 ASN B C 1
ATOM 5863 O O . ASN B 1 420 ? 43.269 79.585 11.597 1.00 54.96 420 ASN B O 1
ATOM 5868 N N . GLY B 1 421 ? 42.750 80.153 9.481 1.00 54.62 421 GLY B N 1
ATOM 5869 C CA . GLY B 1 421 ? 42.876 78.797 8.927 1.00 54.38 421 GLY B CA 1
ATOM 5870 C C . GLY B 1 421 ? 42.016 77.726 9.584 1.00 54.27 421 GLY B C 1
ATOM 5871 O O . GLY B 1 421 ? 42.343 76.540 9.499 1.00 53.87 421 GLY B O 1
ATOM 5872 N N . LYS B 1 422 ? 40.920 78.131 10.231 1.00 54.07 422 LYS B N 1
ATOM 5873 C CA . LYS B 1 422 ? 40.064 77.196 10.971 1.00 54.08 422 LYS B CA 1
ATOM 5874 C C . LYS B 1 422 ? 38.970 76.632 10.074 1.00 53.99 422 LYS B C 1
ATOM 5875 O O . LYS B 1 422 ? 38.480 77.309 9.168 1.00 54.28 422 LYS B O 1
ATOM 5881 N N . ASP B 1 423 ? 38.566 75.400 10.360 1.00 53.72 423 ASP B N 1
ATOM 5882 C CA . ASP B 1 423 ? 37.542 74.710 9.568 1.00 53.36 423 ASP B CA 1
ATOM 5883 C C . ASP B 1 423 ? 36.116 74.986 10.053 1.00 52.80 423 ASP B C 1
ATOM 5884 O O . ASP B 1 423 ? 35.157 74.817 9.300 1.00 52.34 423 ASP B O 1
ATOM 5889 N N . SER B 1 424 ? 35.996 75.412 11.307 1.00 52.15 424 SER B N 1
ATOM 5890 C CA . SER B 1 424 ? 34.714 75.747 11.899 1.00 51.49 424 SER B CA 1
ATOM 5891 C C . SER B 1 424 ? 34.833 77.059 12.670 1.00 51.13 424 SER B C 1
ATOM 5892 O O . SER B 1 424 ? 35.946 77.522 12.954 1.00 51.17 424 SER B O 1
ATOM 5895 N N . ILE B 1 425 ? 33.684 77.670 12.961 1.00 50.19 425 ILE B N 1
ATOM 5896 C CA . ILE B 1 425 ? 33.616 78.778 13.902 1.00 49.99 425 ILE B CA 1
ATOM 5897 C C . ILE B 1 425 ? 33.909 78.214 15.301 1.00 49.72 425 ILE B C 1
ATOM 5898 O O . ILE B 1 425 ? 33.326 77.215 15.718 1.00 48.88 425 ILE B O 1
ATOM 5903 N N . GLU B 1 426 ? 34.837 78.856 15.997 1.00 49.72 426 GLU B N 1
ATOM 5904 C CA . GLU B 1 426 ? 35.111 78.564 17.404 1.00 49.76 426 GLU B CA 1
ATOM 5905 C C . GLU B 1 426 ? 34.596 79.745 18.243 1.00 49.41 426 GLU B C 1
ATOM 5906 O O . GLU B 1 426 ? 34.347 80.822 17.710 1.00 48.30 426 GLU B O 1
ATOM 5912 N N . LYS B 1 427 ? 34.449 79.529 19.548 1.00 49.15 427 LYS B N 1
ATOM 5913 C CA . LYS B 1 427 ? 33.886 80.529 20.465 1.00 49.21 427 LYS B CA 1
ATOM 5914 C C . LYS B 1 427 ? 34.542 81.905 20.373 1.00 49.02 427 LYS B C 1
ATOM 5915 O O . LYS B 1 427 ? 33.857 82.923 20.486 1.00 48.84 427 LYS B O 1
ATOM 5921 N N . GLU B 1 428 ? 35.860 81.933 20.187 1.00 48.81 428 GLU B N 1
ATOM 5922 C CA . GLU B 1 428 ? 36.609 83.190 20.156 1.00 48.97 428 GLU B CA 1
ATOM 5923 C C . GLU B 1 428 ? 36.304 84.076 18.936 1.00 48.84 428 GLU B C 1
ATOM 5924 O O . GLU B 1 428 ? 36.483 85.293 18.993 1.00 48.46 428 GLU B O 1
ATOM 5930 N N . HIS B 1 429 ? 35.826 83.475 17.848 1.00 48.58 429 HIS B N 1
ATOM 5931 C CA . HIS B 1 429 ? 35.492 84.227 16.638 1.00 48.07 429 HIS B CA 1
ATOM 5932 C C . HIS B 1 429 ? 34.166 84.931 16.856 1.00 47.87 429 HIS B C 1
ATOM 5933 O O . HIS B 1 429 ? 34.014 86.092 16.503 1.00 47.57 429 HIS B O 1
ATOM 5940 N N . VAL B 1 430 ? 33.200 84.206 17.418 1.00 47.64 430 VAL B N 1
ATOM 5941 C CA . VAL B 1 430 ? 31.935 84.810 17.802 1.00 47.46 430 VAL B CA 1
ATOM 5942 C C . VAL B 1 430 ? 32.172 85.959 18.777 1.00 47.39 430 VAL B C 1
ATOM 5943 O O . VAL B 1 430 ? 31.541 87.009 18.654 1.00 47.68 430 VAL B O 1
ATOM 5947 N N . GLU B 1 431 ? 33.077 85.761 19.737 1.00 47.26 431 GLU B N 1
ATOM 5948 C CA . GLU B 1 431 ? 33.346 86.775 20.757 1.00 47.14 431 GLU B CA 1
ATOM 5949 C C . GLU B 1 431 ? 33.950 88.036 20.130 1.00 46.52 431 GLU B C 1
ATOM 5950 O O . GLU B 1 431 ? 33.501 89.140 20.418 1.00 45.90 431 GLU B O 1
ATOM 5956 N N . GLU B 1 432 ? 34.952 87.855 19.271 1.00 46.31 432 GLU B N 1
ATOM 5957 C CA . GLU B 1 432 ? 35.552 88.960 18.521 1.00 46.22 432 GLU B CA 1
ATOM 5958 C C . GLU B 1 432 ? 34.515 89.689 17.642 1.00 45.96 432 GLU B C 1
ATOM 5959 O O . GLU B 1 432 ? 34.441 90.925 17.640 1.00 45.09 432 GLU B O 1
ATOM 5965 N N . ILE B 1 433 ? 33.714 88.924 16.910 1.00 45.77 433 ILE B N 1
ATOM 5966 C CA . ILE B 1 433 ? 32.766 89.521 15.984 1.00 45.97 433 ILE B CA 1
ATOM 5967 C C . ILE B 1 433 ? 31.694 90.317 16.748 1.00 45.46 433 ILE B C 1
ATOM 5968 O O . ILE B 1 433 ? 31.341 91.424 16.346 1.00 45.47 433 ILE B O 1
ATOM 5973 N N . SER B 1 434 ? 31.228 89.797 17.883 1.00 45.04 434 SER B N 1
ATOM 5974 C CA . SER B 1 434 ? 30.291 90.558 18.707 1.00 45.26 434 SER B CA 1
ATOM 5975 C C . SER B 1 434 ? 30.948 91.765 19.403 1.00 45.25 434 SER B C 1
ATOM 5976 O O . SER B 1 434 ? 30.248 92.696 19.797 1.00 45.31 434 SER B O 1
ATOM 5979 N N . GLU B 1 435 ? 32.273 91.744 19.550 1.00 44.97 435 GLU B N 1
ATOM 5980 C CA . GLU B 1 435 ? 33.011 92.890 20.081 1.00 44.45 435 GLU B CA 1
ATOM 5981 C C . GLU B 1 435 ? 33.096 93.992 19.048 1.00 43.82 435 GLU B C 1
ATOM 5982 O O . GLU B 1 435 ? 32.900 95.155 19.381 1.00 44.50 435 GLU B O 1
ATOM 5988 N N . LEU B 1 436 ? 33.383 93.621 17.800 1.00 42.85 436 LEU B N 1
ATOM 5989 C CA . LEU B 1 436 ? 33.554 94.570 16.690 1.00 41.97 436 LEU B CA 1
ATOM 5990 C C . LEU B 1 436 ? 32.271 95.196 16.135 1.00 41.24 436 LEU B C 1
ATOM 5991 O O . LEU B 1 436 ? 32.316 96.268 15.502 1.00 41.18 436 LEU B O 1
ATOM 5996 N N . PHE B 1 437 ? 31.147 94.528 16.339 1.00 40.64 437 PHE B N 1
ATOM 5997 C CA . PHE B 1 437 ? 29.868 94.966 15.782 1.00 40.86 437 PHE B CA 1
ATOM 5998 C C . PHE B 1 437 ? 28.765 95.082 16.851 1.00 41.61 437 PHE B C 1
ATOM 5999 O O . PHE B 1 437 ? 28.805 94.433 17.895 1.00 41.81 437 PHE B O 1
ATOM 6007 N N . TYR B 1 438 ? 27.791 95.948 16.571 1.00 42.89 438 TYR B N 1
ATOM 6008 C CA . TYR B 1 438 ? 26.720 96.303 17.493 1.00 42.84 438 TYR B CA 1
ATOM 6009 C C . TYR B 1 438 ? 25.362 95.906 16.910 1.00 43.32 438 TYR B C 1
ATOM 6010 O O . TYR B 1 438 ? 25.118 96.063 15.703 1.00 42.94 438 TYR B O 1
ATOM 6019 N N . ASP B 1 439 ? 24.472 95.391 17.756 1.00 43.68 439 ASP B N 1
ATOM 6020 C CA . ASP B 1 439 ? 23.050 95.354 17.396 1.00 44.13 439 ASP B CA 1
ATOM 6021 C C . ASP B 1 439 ? 22.510 96.797 17.411 1.00 43.84 439 ASP B C 1
ATOM 6022 O O . ASP B 1 439 ? 22.980 97.644 18.186 1.00 42.80 439 ASP B O 1
ATOM 6027 N N . ALA B 1 440 ? 21.534 97.063 16.547 1.00 44.26 440 ALA B N 1
ATOM 6028 C CA . ALA B 1 440 ? 20.985 98.419 16.349 1.00 45.06 440 ALA B CA 1
ATOM 6029 C C . ALA B 1 440 ? 20.449 99.111 17.612 1.00 45.36 440 ALA B C 1
ATOM 6030 O O . ALA B 1 440 ? 20.547 100.319 17.759 1.00 45.95 440 ALA B O 1
ATOM 6032 N N . LYS B 1 441 ? 19.922 98.321 18.523 1.00 46.14 441 LYS B N 1
ATOM 6033 C CA . LYS B 1 4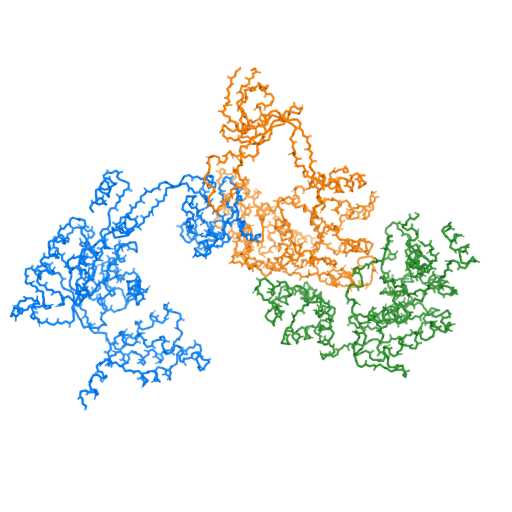41 ? 19.277 98.794 19.729 1.00 46.38 441 LYS B CA 1
ATOM 6034 C C . LYS B 1 441 ? 20.302 99.296 20.731 1.00 46.19 441 LYS B C 1
ATOM 6035 O O . LYS B 1 441 ? 20.119 100.358 21.371 1.00 46.29 441 LYS B O 1
ATOM 6041 N N . SER B 1 442 ? 21.417 98.581 20.853 1.00 46.17 442 SER B N 1
ATOM 6042 C CA . SER B 1 442 ? 22.469 99.070 21.755 1.00 46.14 442 SER B CA 1
ATOM 6043 C C . SER B 1 442 ? 23.251 100.224 21.121 1.00 45.44 442 SER B C 1
ATOM 6044 O O . SER B 1 442 ? 23.706 101.121 21.837 1.00 44.73 442 SER B O 1
ATOM 6047 N N . SER B 1 443 ? 23.339 100.255 19.790 1.00 44.82 443 SER B N 1
ATOM 6048 C CA . SER B 1 443 ? 23.986 101.379 19.123 1.00 44.71 443 SER B CA 1
ATOM 6049 C C . SER B 1 443 ? 23.181 102.694 19.287 1.00 43.93 443 SER B C 1
ATOM 6050 O O . SER B 1 443 ? 23.772 103.756 19.485 1.00 42.64 443 SER B O 1
ATOM 6053 N N . ALA B 1 444 ? 21.852 102.602 19.276 1.00 43.63 444 ALA B N 1
ATOM 6054 C CA . ALA B 1 444 ? 20.999 103.756 19.566 1.00 43.94 444 ALA B CA 1
ATOM 6055 C C . ALA B 1 444 ? 21.097 104.238 21.002 1.00 44.05 444 ALA B C 1
ATOM 6056 O O . ALA B 1 444 ? 21.034 105.457 21.258 1.00 44.08 444 ALA B O 1
ATOM 6058 N N . LYS B 1 445 ? 21.263 103.301 21.934 1.00 44.31 445 LYS B N 1
ATOM 6059 C CA . LYS B 1 445 ? 21.346 103.631 23.364 1.00 44.67 445 LYS B CA 1
ATOM 6060 C C . LYS B 1 445 ? 22.587 104.483 23.608 1.00 44.44 445 LYS B C 1
ATOM 6061 O O . LYS B 1 445 ? 22.489 105.569 24.142 1.00 43.72 445 LYS B O 1
ATOM 6067 N N . ILE B 1 446 ? 23.737 103.990 23.160 1.00 44.71 446 ILE B N 1
ATOM 6068 C CA . ILE B 1 446 ? 25.012 104.721 23.244 1.00 45.07 446 ILE B CA 1
ATOM 6069 C C . ILE B 1 446 ? 24.902 106.163 22.761 1.00 45.06 446 ILE B C 1
ATOM 6070 O O . ILE B 1 446 ? 25.302 107.106 23.459 1.00 44.83 446 ILE B O 1
ATOM 6075 N N . LEU B 1 447 ? 24.370 106.331 21.562 1.00 45.14 447 LEU B N 1
ATOM 6076 C CA . LEU B 1 447 ? 24.297 107.652 20.964 1.00 46.02 447 LEU B CA 1
ATOM 6077 C C . LEU B 1 447 ? 23.218 108.570 21.558 1.00 46.44 447 LEU B C 1
ATOM 6078 O O . LEU B 1 447 ? 23.296 109.779 21.401 1.00 46.61 447 LEU B O 1
ATOM 6083 N N . ALA B 1 448 ? 22.229 107.996 22.242 1.00 47.12 448 ALA B N 1
ATOM 6084 C CA . ALA B 1 448 ? 21.262 108.774 23.003 1.00 47.38 448 ALA B CA 1
ATOM 6085 C C . ALA B 1 448 ? 21.964 109.679 24.017 1.00 48.43 448 ALA B C 1
ATOM 6086 O O . ALA B 1 448 ? 22.665 109.195 24.916 1.00 49.59 448 ALA B O 1
ATOM 6088 N N . LYS C 1 7 ? -23.537 90.311 -18.254 1.00 57.34 7 LYS C N 1
ATOM 6089 C CA . LYS C 1 7 ? -22.624 90.074 -17.092 1.00 57.45 7 LYS C CA 1
ATOM 6090 C C . LYS C 1 7 ? -23.017 90.946 -15.891 1.00 57.53 7 LYS C C 1
ATOM 6091 O O . LYS C 1 7 ? -23.093 92.180 -15.990 1.00 57.00 7 LYS C O 1
ATOM 6097 N N . SER C 1 8 ? -23.271 90.281 -14.763 1.00 57.76 8 SER C N 1
ATOM 6098 C CA . SER C 1 8 ? -23.664 90.943 -13.521 1.00 57.57 8 SER C CA 1
ATOM 6099 C C . SER C 1 8 ? -22.443 91.354 -12.700 1.00 57.64 8 SER C C 1
ATOM 6100 O O . SER C 1 8 ? -21.666 90.509 -12.254 1.00 57.33 8 SER C O 1
ATOM 6103 N N . THR C 1 9 ? -22.299 92.664 -12.498 1.00 57.71 9 THR C N 1
ATOM 6104 C CA . THR C 1 9 ? -21.228 93.237 -11.697 1.00 57.71 9 THR C CA 1
ATOM 6105 C C . THR C 1 9 ? -21.541 93.263 -10.194 1.00 57.53 9 THR C C 1
ATOM 6106 O O . THR C 1 9 ? -20.828 93.902 -9.422 1.00 57.76 9 THR C O 1
ATOM 6110 N N . THR C 1 10 ? -22.594 92.570 -9.765 1.00 57.29 10 THR C N 1
ATOM 6111 C CA . THR C 1 10 ? -22.823 92.376 -8.332 1.00 56.83 10 THR C CA 1
ATOM 6112 C C . THR C 1 10 ? -21.553 91.802 -7.711 1.00 56.52 10 THR C C 1
ATOM 6113 O O . THR C 1 10 ? -20.943 90.874 -8.259 1.00 56.71 10 THR C O 1
ATOM 6117 N N . LYS C 1 11 ? -21.155 92.366 -6.576 1.00 56.02 11 LYS C N 1
ATOM 6118 C CA . LYS C 1 11 ? -19.945 91.939 -5.881 1.00 55.62 11 LYS C CA 1
ATOM 6119 C C . LYS C 1 11 ? -20.366 90.847 -4.909 1.00 54.87 11 LYS C C 1
ATOM 6120 O O . LYS C 1 11 ? -20.586 91.106 -3.726 1.00 54.44 11 LYS C O 1
ATOM 6126 N N . THR C 1 12 ? -20.466 89.616 -5.430 1.00 54.28 12 THR C N 1
ATOM 6127 C CA . THR C 1 12 ? -21.137 88.516 -4.727 1.00 53.71 12 THR C CA 1
ATOM 6128 C C . THR C 1 12 ? -20.515 88.163 -3.379 1.00 53.28 12 THR C C 1
ATOM 6129 O O . THR C 1 12 ? -21.219 87.743 -2.460 1.00 53.71 12 THR C O 1
ATOM 6133 N N . GLN C 1 13 ? -19.213 88.377 -3.243 1.00 52.65 13 GLN C N 1
ATOM 6134 C CA . GLN C 1 13 ? -18.514 88.018 -2.025 1.00 52.19 13 GLN C CA 1
ATOM 6135 C C . GLN C 1 13 ? -18.944 88.839 -0.827 1.00 51.44 13 GLN C C 1
ATOM 6136 O O . GLN C 1 13 ? -18.885 88.352 0.296 1.00 50.81 13 GLN C O 1
ATOM 6142 N N . ARG C 1 14 ? -19.397 90.073 -1.074 1.00 51.03 14 ARG C N 1
ATOM 6143 C CA . ARG C 1 14 ? -19.834 90.989 -0.014 1.00 50.73 14 ARG C CA 1
ATOM 6144 C C . ARG C 1 14 ? -21.171 90.635 0.609 1.00 50.06 14 ARG C C 1
ATOM 6145 O O . ARG C 1 14 ? -21.474 91.100 1.701 1.00 49.40 14 ARG C O 1
ATOM 6153 N N . ILE C 1 15 ? -21.990 89.866 -0.103 1.00 49.72 15 ILE C N 1
ATOM 6154 C CA . ILE C 1 15 ? -23.304 89.485 0.391 1.00 49.53 15 ILE C CA 1
ATOM 6155 C C . ILE C 1 15 ? -23.390 87.974 0.710 1.00 48.70 15 ILE C C 1
ATOM 6156 O O . ILE C 1 15 ? -24.443 87.474 1.091 1.00 49.24 15 ILE C O 1
ATOM 6161 N N . ALA C 1 16 ? -22.267 87.266 0.596 1.00 47.80 16 ALA C N 1
ATOM 6162 C CA . ALA C 1 16 ? -22.213 85.835 0.874 1.00 46.99 16 ALA C CA 1
ATOM 6163 C C . ALA C 1 16 ? -22.598 85.482 2.309 1.00 46.14 16 ALA C C 1
ATOM 6164 O O . ALA C 1 16 ? -23.308 84.524 2.552 1.00 45.73 16 ALA C O 1
ATOM 6166 N N . SER C 1 17 ? -22.138 86.278 3.259 1.00 45.68 17 SER C N 1
ATOM 6167 C CA . SER C 1 17 ? -22.419 86.054 4.682 1.00 45.12 17 SER C CA 1
ATOM 6168 C C . SER C 1 17 ? -23.868 86.389 5.089 1.00 44.06 17 SER C C 1
ATOM 6169 O O . SER C 1 17 ? -24.245 86.213 6.263 1.00 42.73 17 SER C O 1
ATOM 6172 N N . HIS C 1 18 ? -24.653 86.893 4.123 1.00 43.69 18 HIS C N 1
ATOM 6173 C CA . HIS C 1 18 ? -26.076 87.233 4.314 1.00 43.01 18 HIS C CA 1
ATOM 6174 C C . HIS C 1 18 ? -27.028 86.487 3.368 1.00 42.02 18 HIS C C 1
ATOM 6175 O O . HIS C 1 18 ? -28.173 86.929 3.173 1.00 41.83 18 HIS C O 1
ATOM 6182 N N . SER C 1 19 ? -26.568 85.393 2.769 1.00 41.09 19 SER C N 1
ATOM 6183 C CA . SER C 1 19 ? -27.365 84.653 1.781 1.00 40.48 19 SER C CA 1
ATOM 6184 C C . SER C 1 19 ? -28.648 83.997 2.329 1.00 39.96 19 SER C C 1
ATOM 6185 O O . SER C 1 19 ? -29.487 83.534 1.550 1.00 39.77 19 SER C O 1
ATOM 6188 N N . HIS C 1 20 ? -28.764 83.915 3.652 1.00 39.52 20 HIS C N 1
ATOM 6189 C CA . HIS C 1 20 ? -29.982 83.473 4.329 1.00 39.90 20 HIS C CA 1
ATOM 6190 C C . HIS C 1 20 ? -31.056 84.561 4.514 1.00 40.45 20 HIS C C 1
ATOM 6191 O O . HIS C 1 20 ? -32.159 84.262 4.927 1.00 41.00 20 HIS C O 1
ATOM 6198 N N . VAL C 1 21 ? -30.734 85.825 4.254 1.00 41.11 21 VAL C N 1
ATOM 6199 C CA . VAL C 1 21 ? -31.619 86.921 4.615 1.00 41.24 21 VAL C CA 1
ATOM 6200 C C . VAL C 1 21 ? -32.597 87.103 3.467 1.00 41.67 21 VAL C C 1
ATOM 6201 O O . VAL C 1 21 ? -32.188 87.449 2.354 1.00 41.36 21 VAL C O 1
ATOM 6205 N N . LYS C 1 22 ? -33.875 86.802 3.736 1.00 42.29 22 LYS C N 1
ATOM 6206 C CA . LYS C 1 22 ? -34.943 86.833 2.730 1.00 42.29 22 LYS C CA 1
ATOM 6207 C C . LYS C 1 22 ? -35.924 87.983 2.905 1.00 42.21 22 LYS C C 1
ATOM 6208 O O . LYS C 1 22 ? -36.821 88.150 2.087 1.00 42.93 22 LYS C O 1
ATOM 6214 N N . GLY C 1 23 ? -35.791 88.741 3.981 1.00 42.11 23 GLY C N 1
ATOM 6215 C CA . GLY C 1 23 ? -36.700 89.856 4.269 1.00 42.00 23 GLY C CA 1
ATOM 6216 C C . GLY C 1 23 ? -36.598 90.194 5.736 1.00 42.01 23 GLY C C 1
ATOM 6217 O O . GLY C 1 23 ? -35.686 89.723 6.401 1.00 42.04 23 GLY C O 1
ATOM 6218 N N . LEU C 1 24 ? -37.535 90.990 6.253 1.00 42.14 24 LEU C N 1
ATOM 6219 C CA . LEU C 1 24 ? -37.457 91.460 7.631 1.00 42.28 24 LEU C CA 1
ATOM 6220 C C . LEU C 1 24 ? -38.221 90.585 8.635 1.00 42.60 24 LEU C C 1
ATOM 6221 O O . LEU C 1 24 ? -38.078 90.765 9.845 1.00 42.83 24 LEU C O 1
ATOM 6226 N N . GLY C 1 25 ? -39.032 89.645 8.154 1.00 42.57 25 GLY C N 1
ATOM 6227 C CA . GLY C 1 25 ? -39.770 88.765 9.048 1.00 42.48 25 GLY C CA 1
ATOM 6228 C C . GLY C 1 25 ? -40.824 89.462 9.890 1.00 42.48 25 GLY C C 1
ATOM 6229 O O . GLY C 1 25 ? -41.051 89.109 11.043 1.00 42.03 25 GLY C O 1
ATOM 6230 N N . LEU C 1 26 ? -41.489 90.449 9.314 1.00 42.67 26 LEU C N 1
ATOM 6231 C CA . LEU C 1 26 ? -42.540 91.147 10.041 1.00 43.38 26 LEU C CA 1
ATOM 6232 C C . LEU C 1 26 ? -43.878 90.457 9.812 1.00 43.59 26 LEU C C 1
ATOM 6233 O O . LEU C 1 26 ? -44.152 89.976 8.712 1.00 43.41 26 LEU C O 1
ATOM 6238 N N . ASP C 1 27 ? -44.705 90.382 10.849 1.00 44.29 27 ASP C N 1
ATOM 6239 C CA . ASP C 1 27 ? -46.096 89.966 10.645 1.00 45.11 27 ASP C CA 1
ATOM 6240 C C . ASP C 1 27 ? -46.883 91.122 10.004 1.00 45.18 27 ASP C C 1
ATOM 6241 O O . ASP C 1 27 ? -46.320 92.190 9.717 1.00 44.50 27 ASP C O 1
ATOM 6246 N N . GLU C 1 28 ? -48.179 90.917 9.784 1.00 45.37 28 GLU C N 1
ATOM 6247 C CA . GLU C 1 28 ? -48.958 91.870 8.999 1.00 45.64 28 GLU C CA 1
ATOM 6248 C C . GLU C 1 28 ? -49.233 93.205 9.735 1.00 45.75 28 GLU C C 1
ATOM 6249 O O . GLU C 1 28 ? -49.429 94.238 9.091 1.00 45.84 28 GLU C O 1
ATOM 6255 N N . SER C 1 29 ? -49.193 93.195 11.069 1.00 45.65 29 SER C N 1
ATOM 6256 C CA . SER C 1 29 ? -49.206 94.442 11.850 1.00 45.75 29 SER C CA 1
ATOM 6257 C C . SER C 1 29 ? -47.854 95.197 11.777 1.00 45.66 29 SER C C 1
ATOM 6258 O O . SER C 1 29 ? -47.681 96.230 12.417 1.00 45.95 29 SER C O 1
ATOM 6261 N N . GLY C 1 30 ? -46.898 94.682 11.008 1.00 45.39 30 GLY C N 1
ATOM 6262 C CA . GLY C 1 30 ? -45.558 95.257 10.943 1.00 45.19 30 GLY C CA 1
ATOM 6263 C C . GLY C 1 30 ? -44.718 94.873 12.145 1.00 44.95 30 GLY C C 1
ATOM 6264 O O . GLY C 1 30 ? -43.641 95.421 12.348 1.00 45.52 30 GLY C O 1
ATOM 6265 N N . LEU C 1 31 ? -45.185 93.913 12.936 1.00 44.88 31 LEU C N 1
ATOM 6266 C CA . LEU C 1 31 ? -44.499 93.535 14.178 1.00 44.90 31 LEU C CA 1
ATOM 6267 C C . LEU C 1 31 ? -43.473 92.427 13.903 1.00 44.42 31 LEU C C 1
ATOM 6268 O O . LEU C 1 31 ? -43.707 91.558 13.069 1.00 44.17 31 LEU C O 1
ATOM 6273 N N . ALA C 1 32 ? -42.334 92.475 14.592 1.00 44.18 32 ALA C N 1
ATOM 6274 C CA . ALA C 1 32 ? -41.236 91.543 14.322 1.00 43.99 32 ALA C CA 1
ATOM 6275 C C . ALA C 1 32 ? -41.490 90.164 14.938 1.00 43.73 32 ALA C C 1
ATOM 6276 O O . ALA C 1 32 ? -41.611 90.052 16.155 1.00 43.90 32 ALA C O 1
ATOM 6278 N N . LYS C 1 33 ? -41.557 89.131 14.093 1.00 43.34 33 LYS C N 1
ATOM 6279 C CA . LYS C 1 33 ? -41.488 87.723 14.533 1.00 43.39 33 LYS C CA 1
ATOM 6280 C C . LYS C 1 33 ? -40.087 87.423 15.081 1.00 43.37 33 LYS C C 1
ATOM 6281 O O . LYS C 1 33 ? -39.090 87.908 14.534 1.00 43.53 33 LYS C O 1
ATOM 6287 N N . GLN C 1 34 ? -39.983 86.633 16.148 1.00 43.07 34 GLN C N 1
ATOM 6288 C CA . GLN C 1 34 ? -38.671 86.437 16.798 1.00 42.90 34 GLN C CA 1
ATOM 6289 C C . GLN C 1 34 ? -37.622 85.890 15.834 1.00 42.65 34 GLN C C 1
ATOM 6290 O O . GLN C 1 34 ? -36.450 86.189 15.986 1.00 42.61 34 GLN C O 1
ATOM 6296 N N . ALA C 1 35 ? -38.061 85.085 14.864 1.00 42.21 35 ALA C N 1
ATOM 6297 C CA . ALA C 1 35 ? -37.188 84.480 13.867 1.00 41.90 35 ALA C CA 1
ATOM 6298 C C . ALA C 1 35 ? -37.977 84.195 12.594 1.00 41.51 35 ALA C C 1
ATOM 6299 O O . ALA C 1 35 ? -38.788 83.276 12.582 1.00 41.06 35 ALA C O 1
ATOM 6301 N N . ALA C 1 36 ? -37.752 84.979 11.538 1.00 41.06 36 ALA C N 1
ATOM 6302 C CA . ALA C 1 36 ? -38.441 84.768 10.253 1.00 41.07 36 ALA C CA 1
ATOM 6303 C C . ALA C 1 36 ? -37.649 85.359 9.096 1.00 40.91 36 ALA C C 1
ATOM 6304 O O . ALA C 1 36 ? -36.851 86.266 9.295 1.00 40.96 36 ALA C O 1
ATOM 6306 N N . SER C 1 37 ? -37.854 84.821 7.894 1.00 40.54 37 SER C N 1
ATOM 6307 C CA . SER C 1 37 ? -37.107 85.253 6.706 1.00 40.85 37 SER C CA 1
ATOM 6308 C C . SER C 1 37 ? -35.554 85.304 6.871 1.00 40.62 37 SER C C 1
ATOM 6309 O O . SER C 1 37 ? -34.889 86.096 6.202 1.00 40.43 37 SER C O 1
ATOM 6312 N N . GLY C 1 38 ? -34.995 84.455 7.742 1.00 40.24 38 GLY C N 1
ATOM 6313 C CA . GLY C 1 38 ? -33.556 84.435 8.016 1.00 40.26 38 GLY C CA 1
ATOM 6314 C C . GLY C 1 38 ? -33.075 85.249 9.216 1.00 40.08 38 GLY C C 1
ATOM 6315 O O . GLY C 1 38 ? -31.983 84.995 9.741 1.00 39.16 38 GLY C O 1
ATOM 6316 N N . LEU C 1 39 ? -33.882 86.220 9.660 1.00 40.25 39 LEU C N 1
ATOM 6317 C CA . LEU C 1 39 ? -33.513 87.092 10.779 1.00 40.30 39 LEU C CA 1
ATOM 6318 C C . LEU C 1 39 ? -33.900 86.562 12.146 1.00 40.14 39 LEU C C 1
ATOM 6319 O O . LEU C 1 39 ? -34.876 85.863 12.280 1.00 40.32 39 LEU C O 1
ATOM 6324 N N . VAL C 1 40 ? -33.092 86.886 13.154 1.00 40.84 40 VAL C N 1
ATOM 6325 C CA . VAL C 1 40 ? -33.337 86.496 14.552 1.00 41.10 40 VAL C CA 1
ATOM 6326 C C . VAL C 1 40 ? -33.196 87.705 15.479 1.00 41.38 40 VAL C C 1
ATOM 6327 O O . VAL C 1 40 ? -32.264 88.488 15.329 1.00 41.19 40 VAL C O 1
ATOM 6331 N N . GLY C 1 41 ? -34.096 87.829 16.453 1.00 41.32 41 GLY C N 1
ATOM 6332 C CA . GLY C 1 41 ? -34.051 88.943 17.398 1.00 41.86 41 GLY C CA 1
ATOM 6333 C C . GLY C 1 41 ? -34.036 90.303 16.705 1.00 42.03 41 GLY C C 1
ATOM 6334 O O . GLY C 1 41 ? -34.665 90.474 15.661 1.00 41.72 41 GLY C O 1
ATOM 6335 N N . GLN C 1 42 ? -33.309 91.261 17.280 1.00 42.40 42 GLN C N 1
ATOM 6336 C CA . GLN C 1 42 ? -33.179 92.609 16.704 1.00 42.66 42 GLN C CA 1
ATOM 6337 C C . GLN C 1 42 ? -34.543 93.218 16.342 1.00 42.75 42 GLN C C 1
ATOM 6338 O O . GLN C 1 42 ? -34.680 93.909 15.330 1.00 42.41 42 GLN C O 1
ATOM 6344 N N . GLU C 1 43 ? -35.532 92.981 17.201 1.00 42.72 43 GLU C N 1
ATOM 6345 C CA . GLU C 1 43 ? -36.943 93.149 16.833 1.00 43.17 43 GLU C CA 1
ATOM 6346 C C . GLU C 1 43 ? -37.303 94.602 16.580 1.00 43.09 43 GLU C C 1
ATOM 6347 O O . GLU C 1 43 ? -37.982 94.934 15.600 1.00 42.75 43 GLU C O 1
ATOM 6353 N N . ASN C 1 44 ? -36.845 95.469 17.473 1.00 43.26 44 ASN C N 1
ATOM 6354 C CA . ASN C 1 44 ? -37.140 96.882 17.363 1.00 42.94 44 ASN C CA 1
ATOM 6355 C C . ASN C 1 44 ? -36.607 97.513 16.092 1.00 42.78 44 ASN C C 1
ATOM 6356 O O . ASN C 1 44 ? -37.306 98.327 15.466 1.00 41.82 44 ASN C O 1
ATOM 6361 N N . ALA C 1 45 ? -35.382 97.131 15.714 1.00 42.12 45 ALA C N 1
ATOM 6362 C CA . ALA C 1 45 ? -34.752 97.659 14.523 1.00 42.34 45 ALA C CA 1
ATOM 6363 C C . ALA C 1 45 ? -35.434 97.153 13.279 1.00 42.26 45 ALA C C 1
ATOM 6364 O O . ALA C 1 45 ? -35.617 97.900 12.341 1.00 43.22 45 ALA C O 1
ATOM 6366 N N . ARG C 1 46 ? -35.798 95.878 13.262 1.00 42.40 46 ARG C N 1
ATOM 6367 C CA . ARG C 1 46 ? -36.482 95.279 12.106 1.00 42.01 46 ARG C CA 1
ATOM 6368 C C . ARG C 1 46 ? -37.860 95.893 11.917 1.00 41.98 46 ARG C C 1
ATOM 6369 O O . ARG C 1 46 ? -38.320 96.073 10.793 1.00 42.83 46 ARG C O 1
ATOM 6377 N N . GLU C 1 47 ? -38.518 96.206 13.021 1.00 41.85 47 GLU C N 1
ATOM 6378 C CA . GLU C 1 47 ? -39.784 96.935 12.978 1.00 41.75 47 GLU C CA 1
ATOM 6379 C C . GLU C 1 47 ? -39.577 98.385 12.470 1.00 41.48 47 GLU C C 1
ATOM 6380 O O . GLU C 1 47 ? -40.401 98.907 11.707 1.00 40.90 47 GLU C O 1
ATOM 6386 N N . ALA C 1 48 ? -38.465 99.017 12.851 1.00 41.05 48 ALA C N 1
ATOM 6387 C CA . ALA C 1 48 ? -38.125 100.336 12.312 1.00 41.35 48 ALA C CA 1
ATOM 6388 C C . ALA C 1 48 ? -37.833 100.240 10.820 1.00 41.56 48 ALA C C 1
ATOM 6389 O O . ALA C 1 48 ? -38.244 101.098 10.052 1.00 41.76 48 ALA C O 1
ATOM 6391 N N . CYS C 1 49 ? -37.130 99.189 10.406 1.00 42.36 49 CYS C N 1
ATOM 6392 C CA . CYS C 1 49 ? -36.816 98.986 8.984 1.00 42.60 49 CYS C CA 1
ATOM 6393 C C . CYS C 1 49 ? -38.082 98.747 8.166 1.00 42.35 49 CYS C C 1
ATOM 6394 O O . CYS C 1 49 ? -38.173 99.178 7.004 1.00 42.20 49 CYS C O 1
ATOM 6397 N N . GLY C 1 50 ? -39.050 98.053 8.769 1.00 42.72 50 GLY C N 1
ATOM 6398 C CA . GLY C 1 50 ? -40.393 97.893 8.198 1.00 42.35 50 GLY C CA 1
ATOM 6399 C C . GLY C 1 50 ? -41.111 99.192 7.880 1.00 42.48 50 GLY C C 1
ATOM 6400 O O . GLY C 1 50 ? -41.706 99.338 6.805 1.00 41.79 50 GLY C O 1
ATOM 6401 N N . VAL C 1 51 ? -41.072 100.143 8.817 1.00 42.89 51 VAL C N 1
ATOM 6402 C CA . VAL C 1 51 ? -41.590 101.486 8.546 1.00 43.15 51 VAL C CA 1
ATOM 6403 C C . VAL C 1 51 ? -40.847 102.144 7.365 1.00 43.31 51 VAL C C 1
ATOM 6404 O O . VAL C 1 51 ? -41.475 102.808 6.529 1.00 43.11 51 VAL C O 1
ATOM 6408 N N . ILE C 1 52 ? -39.527 101.942 7.279 1.00 43.36 52 ILE C N 1
ATOM 6409 C CA . ILE C 1 52 ? -38.757 102.504 6.155 1.00 43.73 52 ILE C CA 1
ATOM 6410 C C . ILE C 1 52 ? -39.224 101.929 4.835 1.00 43.96 52 ILE C C 1
ATOM 6411 O O . ILE C 1 52 ? -39.441 102.677 3.877 1.00 43.97 52 ILE C O 1
ATOM 6416 N N . VAL C 1 53 ? -39.378 100.605 4.793 1.00 44.33 53 VAL C N 1
ATOM 6417 C CA . VAL C 1 53 ? -39.872 99.923 3.597 1.00 44.67 53 VAL C CA 1
ATOM 6418 C C . VAL C 1 53 ? -41.212 100.498 3.130 1.00 45.21 53 VAL C C 1
ATOM 6419 O O . VAL C 1 53 ? -41.399 100.717 1.937 1.00 45.22 53 VAL C O 1
ATOM 6423 N N . GLU C 1 54 ? -42.139 100.737 4.060 1.00 45.89 54 GLU C N 1
ATOM 6424 C CA . GLU C 1 54 ? -43.411 101.332 3.697 1.00 46.36 54 GLU C CA 1
ATOM 6425 C C . GLU C 1 54 ? -43.223 102.762 3.176 1.00 46.66 54 GLU C C 1
ATOM 6426 O O . GLU C 1 54 ? -43.803 103.110 2.158 1.00 46.01 54 GLU C O 1
ATOM 6432 N N . LEU C 1 55 ? -42.400 103.579 3.840 1.00 47.24 55 LEU C N 1
ATOM 6433 C CA . LEU C 1 55 ? -42.103 104.923 3.314 1.00 47.98 55 LEU C CA 1
ATOM 6434 C C . LEU C 1 55 ? -41.516 104.871 1.900 1.00 48.74 55 LEU C C 1
ATOM 6435 O O . LEU C 1 55 ? -41.888 105.673 1.056 1.00 49.46 55 LEU C O 1
ATOM 6440 N N . ILE C 1 56 ? -40.615 103.928 1.640 1.00 49.82 56 ILE C N 1
ATOM 6441 C CA . ILE C 1 56 ? -40.042 103.767 0.298 1.00 50.38 56 ILE C CA 1
ATOM 6442 C C . ILE C 1 56 ? -41.132 103.406 -0.688 1.00 51.05 56 ILE C C 1
ATOM 6443 O O . ILE C 1 56 ? -41.294 104.077 -1.710 1.00 51.69 56 ILE C O 1
ATOM 6448 N N . LYS C 1 57 ? -41.874 102.343 -0.368 1.00 51.51 57 LYS C N 1
ATOM 6449 C CA . LYS C 1 57 ? -42.951 101.829 -1.220 1.00 51.52 57 LYS C CA 1
ATOM 6450 C C . LYS C 1 57 ? -43.961 102.894 -1.615 1.00 51.65 57 LYS C C 1
ATOM 6451 O O . LYS C 1 57 ? -44.473 102.880 -2.732 1.00 51.55 57 LYS C O 1
ATOM 6457 N N . SER C 1 58 ? -44.248 103.802 -0.689 1.00 51.80 58 SER C N 1
ATOM 6458 C CA . SER C 1 58 ? -45.270 104.820 -0.890 1.00 51.79 58 SER C CA 1
ATOM 6459 C C . SER C 1 58 ? -44.689 106.181 -1.297 1.00 51.99 58 SER C C 1
ATOM 6460 O O . SER C 1 58 ? -45.392 107.177 -1.260 1.00 51.75 58 SER C O 1
ATOM 6463 N N . LYS C 1 59 ? -43.412 106.209 -1.679 1.00 52.74 59 LYS C N 1
ATOM 6464 C CA . LYS C 1 59 ? -42.746 107.412 -2.217 1.00 53.28 59 LYS C CA 1
ATOM 6465 C C . LYS C 1 59 ? -42.740 108.577 -1.234 1.00 53.48 59 LYS C C 1
ATOM 6466 O O . LYS C 1 59 ? -43.001 109.705 -1.624 1.00 53.68 59 LYS C O 1
ATOM 6472 N N . LYS C 1 60 ? -42.427 108.298 0.034 1.00 53.75 60 LYS C N 1
ATOM 6473 C CA . LYS C 1 60 ? -42.386 109.324 1.085 1.00 53.49 60 LYS C CA 1
ATOM 6474 C C . LYS C 1 60 ? -40.996 109.474 1.679 1.00 53.54 60 LYS C C 1
ATOM 6475 O O . LYS C 1 60 ? -40.859 109.944 2.802 1.00 54.09 60 LYS C O 1
ATOM 6481 N N . MET C 1 61 ? -39.968 109.076 0.936 1.00 53.32 61 MET C N 1
ATOM 6482 C CA . MET C 1 61 ? -38.584 109.178 1.407 1.00 52.82 61 MET C CA 1
ATOM 6483 C C . MET C 1 61 ? -37.794 110.244 0.656 1.00 52.94 61 MET C C 1
ATOM 6484 O O . MET C 1 61 ? -36.562 110.284 0.734 1.00 53.05 61 MET C O 1
ATOM 6489 N N . ALA C 1 62 ? -38.483 111.118 -0.066 1.00 53.02 62 ALA C N 1
ATOM 6490 C CA . ALA C 1 62 ? -37.780 112.167 -0.806 1.00 52.66 62 ALA C CA 1
ATOM 6491 C C . ALA C 1 62 ? -36.943 112.954 0.182 1.00 52.22 62 ALA C C 1
ATOM 6492 O O . ALA C 1 62 ? -37.461 113.411 1.187 1.00 53.00 62 ALA C O 1
ATOM 6494 N N . GLY C 1 63 ? -35.646 113.065 -0.079 1.00 51.68 63 GLY C N 1
ATOM 6495 C CA . GLY C 1 63 ? -34.776 113.897 0.734 1.00 51.25 63 GLY C CA 1
ATOM 6496 C C . GLY C 1 63 ? -34.414 113.321 2.092 1.00 50.78 63 GLY C C 1
ATOM 6497 O O . GLY C 1 63 ? -33.801 114.007 2.899 1.00 51.41 63 GLY C O 1
ATOM 6498 N N . ARG C 1 64 ? -34.799 112.076 2.355 1.00 49.84 64 ARG C N 1
ATOM 6499 C CA . ARG C 1 64 ? -34.375 111.385 3.573 1.00 49.09 64 ARG C CA 1
ATOM 6500 C C . ARG C 1 64 ? -33.396 110.254 3.283 1.00 48.02 64 ARG C C 1
ATOM 6501 O O . ARG C 1 64 ? -33.331 109.737 2.185 1.00 48.36 64 ARG C O 1
ATOM 6509 N N . ALA C 1 65 ? -32.639 109.890 4.308 1.00 47.29 65 ALA C N 1
ATOM 6510 C CA . ALA C 1 65 ? -31.742 108.748 4.285 1.00 46.30 65 ALA C CA 1
ATOM 6511 C C . ALA C 1 65 ? -31.932 107.980 5.581 1.00 45.47 65 ALA C C 1
ATOM 6512 O O . ALA C 1 65 ? -32.715 108.374 6.423 1.00 45.72 65 ALA C O 1
ATOM 6514 N N . VAL C 1 66 ? -31.218 106.871 5.732 1.00 45.00 66 VAL C N 1
ATOM 6515 C CA . VAL C 1 66 ? -31.334 106.049 6.921 1.00 44.39 66 VAL C CA 1
ATOM 6516 C C . VAL C 1 66 ? -29.968 105.876 7.503 1.00 43.24 66 VAL C C 1
ATOM 6517 O O . VAL C 1 66 ? -28.985 105.869 6.777 1.00 41.84 66 VAL C O 1
ATOM 6521 N N . LEU C 1 67 ? -29.905 105.769 8.823 1.00 43.33 67 LEU C N 1
ATOM 6522 C CA . LEU C 1 67 ? -28.667 105.428 9.498 1.00 43.45 67 LEU C CA 1
ATOM 6523 C C . LEU C 1 67 ? -28.914 104.302 10.481 1.00 43.03 67 LEU C C 1
ATOM 6524 O O . LEU C 1 67 ? -29.697 104.423 11.412 1.00 42.48 67 LEU C O 1
ATOM 6529 N N . LEU C 1 68 ? -28.229 103.201 10.241 1.00 43.16 68 LEU C N 1
ATOM 6530 C CA . LEU C 1 68 ? -28.107 102.127 11.211 1.00 43.82 68 LEU C CA 1
ATOM 6531 C C . LEU C 1 68 ? -26.904 102.341 12.130 1.00 43.61 68 LEU C C 1
ATOM 6532 O O . LEU C 1 68 ? -25.765 102.386 11.681 1.00 43.74 68 LEU C O 1
ATOM 6537 N N . ALA C 1 69 ? -27.178 102.461 13.421 1.00 43.26 69 ALA C N 1
ATOM 6538 C CA . ALA C 1 69 ? -26.165 102.799 14.384 1.00 43.26 69 ALA C CA 1
ATOM 6539 C C . ALA C 1 69 ? -26.104 101.730 15.490 1.00 43.15 69 ALA C C 1
ATOM 6540 O O . ALA C 1 69 ? -27.046 101.539 16.258 1.00 43.02 69 ALA C O 1
ATOM 6542 N N . GLY C 1 70 ? -24.983 101.039 15.562 1.00 42.75 70 GLY C N 1
ATOM 6543 C CA . GLY C 1 70 ? -24.800 100.016 16.541 1.00 42.81 70 GLY C CA 1
ATOM 6544 C C . GLY C 1 70 ? -23.436 99.366 16.424 1.00 42.89 70 GLY C C 1
ATOM 6545 O O . GLY C 1 70 ? -22.735 99.568 15.438 1.00 43.24 70 GLY C O 1
ATOM 6546 N N . PRO C 1 71 ? -23.073 98.549 17.424 1.00 42.59 71 PRO C N 1
ATOM 6547 C CA . PRO C 1 71 ? -21.736 97.982 17.451 1.00 41.99 71 PRO C CA 1
ATOM 6548 C C . PRO C 1 71 ? -21.484 96.977 16.335 1.00 41.59 71 PRO C C 1
ATOM 6549 O O . PRO C 1 71 ? -22.416 96.557 15.641 1.00 41.89 71 PRO C O 1
ATOM 6553 N N . PRO C 1 72 ? -20.212 96.619 16.126 1.00 41.39 72 PRO C N 1
ATOM 6554 C CA . PRO C 1 72 ? -19.877 95.664 15.080 1.00 41.15 72 PRO C CA 1
ATOM 6555 C C . PRO C 1 72 ? -20.599 94.327 15.315 1.00 40.14 72 PRO C C 1
ATOM 6556 O O . PRO C 1 72 ? -20.750 93.902 16.459 1.00 39.08 72 PRO C O 1
ATOM 6560 N N . GLY C 1 73 ? -21.030 93.686 14.240 1.00 39.87 73 GLY C N 1
ATOM 6561 C CA . GLY C 1 73 ? -21.666 92.370 14.359 1.00 40.43 73 GLY C CA 1
ATOM 6562 C C . GLY C 1 73 ? -23.046 92.408 14.983 1.00 40.52 73 GLY C C 1
ATOM 6563 O O . GLY C 1 73 ? -23.387 91.532 15.782 1.00 41.77 73 GLY C O 1
ATOM 6564 N N . THR C 1 74 ? -23.839 93.417 14.617 1.00 40.26 74 THR C N 1
ATOM 6565 C CA . THR C 1 74 ? -25.219 93.548 15.100 1.00 40.12 74 THR C CA 1
ATOM 6566 C C . THR C 1 74 ? -26.224 93.655 13.963 1.00 40.15 74 THR C C 1
ATOM 6567 O O . THR C 1 74 ? -27.344 94.105 14.170 1.00 40.08 74 THR C O 1
ATOM 6571 N N . GLY C 1 75 ? -25.849 93.194 12.772 1.00 39.55 75 GLY C N 1
ATOM 6572 C CA . GLY C 1 75 ? -26.820 93.036 11.706 1.00 39.76 75 GLY C CA 1
ATOM 6573 C C . GLY C 1 75 ? -27.186 94.317 10.993 1.00 39.81 75 GLY C C 1
ATOM 6574 O O . GLY C 1 75 ? -28.230 94.402 10.370 1.00 40.72 75 GLY C O 1
ATOM 6575 N N . LYS C 1 76 ? -26.303 95.300 11.034 1.00 40.01 76 LYS C N 1
ATOM 6576 C CA . LYS C 1 76 ? -26.474 96.502 10.265 1.00 40.36 76 LYS C CA 1
ATOM 6577 C C . LYS C 1 76 ? -26.574 96.228 8.796 1.00 40.39 76 LYS C C 1
ATOM 6578 O O . LYS C 1 76 ? -27.496 96.691 8.147 1.00 40.50 76 LYS C O 1
ATOM 6584 N N . THR C 1 77 ? -25.633 95.456 8.266 1.00 41.37 77 THR C N 1
ATOM 6585 C CA . THR C 1 77 ? -25.640 95.081 6.849 1.00 41.49 77 THR C CA 1
ATOM 6586 C C . THR C 1 77 ? -26.796 94.145 6.445 1.00 41.81 77 THR C C 1
ATOM 6587 O O . THR C 1 77 ? -27.430 94.350 5.388 1.00 41.65 77 THR C O 1
ATOM 6591 N N . ALA C 1 78 ? -27.026 93.101 7.247 1.00 41.66 78 ALA C N 1
ATOM 6592 C CA . ALA C 1 78 ? -28.177 92.196 7.064 1.00 42.02 78 ALA C CA 1
ATOM 6593 C C . ALA C 1 78 ? -29.498 92.950 6.946 1.00 42.33 78 ALA C C 1
ATOM 6594 O O . ALA C 1 78 ? -30.288 92.663 6.052 1.00 42.35 78 ALA C O 1
ATOM 6596 N N . LEU C 1 79 ? -29.709 93.910 7.851 1.00 42.93 79 LEU C N 1
ATOM 6597 C CA . LEU C 1 79 ? -30.943 94.690 7.901 1.00 43.20 79 LEU C CA 1
ATOM 6598 C C . LEU C 1 79 ? -31.117 95.546 6.687 1.00 43.35 79 LEU C C 1
ATOM 6599 O O . LEU C 1 79 ? -32.240 95.711 6.228 1.00 44.77 79 LEU C O 1
ATOM 6604 N N . ALA C 1 80 ? -30.021 96.099 6.179 1.00 42.82 80 ALA C N 1
ATOM 6605 C CA . ALA C 1 80 ? -30.057 96.949 4.981 1.00 42.52 80 ALA C CA 1
ATOM 6606 C C . ALA C 1 80 ? -30.350 96.111 3.746 1.00 42.30 80 ALA C C 1
ATOM 6607 O O . ALA C 1 80 ? -31.002 96.571 2.811 1.00 42.68 80 ALA C O 1
ATOM 6609 N N . LEU C 1 81 ? -29.841 94.884 3.742 1.00 42.29 81 LEU C N 1
ATOM 6610 C CA . LEU C 1 81 ? -30.061 93.947 2.656 1.00 41.81 81 LEU C CA 1
ATOM 6611 C C . LEU C 1 81 ? -31.462 93.343 2.760 1.00 41.83 81 LEU C C 1
ATOM 6612 O O . LEU C 1 81 ? -32.098 93.088 1.738 1.00 41.19 81 LEU C O 1
ATOM 6617 N N . ALA C 1 82 ? -31.923 93.113 3.996 1.00 41.96 82 ALA C N 1
ATOM 6618 C CA . ALA C 1 82 ? -33.315 92.739 4.287 1.00 41.81 82 ALA C CA 1
ATOM 6619 C C . ALA C 1 82 ? -34.335 93.770 3.778 1.00 42.24 82 ALA C C 1
ATOM 6620 O O . ALA C 1 82 ? -35.421 93.413 3.365 1.00 42.19 82 ALA C O 1
ATOM 6622 N N . ILE C 1 83 ? -33.990 95.051 3.823 1.00 42.95 83 ILE C N 1
ATOM 6623 C CA . ILE C 1 83 ? -34.862 96.100 3.293 1.00 43.43 83 ILE C CA 1
ATOM 6624 C C . ILE C 1 83 ? -34.985 95.990 1.768 1.00 43.64 83 ILE C C 1
ATOM 6625 O O . ILE C 1 83 ? -36.064 96.162 1.208 1.00 42.92 83 ILE C O 1
ATOM 6630 N N . ALA C 1 84 ? -33.874 95.697 1.104 1.00 44.31 84 ALA C N 1
ATOM 6631 C CA . ALA C 1 84 ? -33.869 95.565 -0.345 1.00 44.80 84 ALA C CA 1
ATOM 6632 C C . ALA C 1 84 ? -34.632 94.313 -0.789 1.00 45.22 84 ALA C C 1
ATOM 6633 O O . ALA C 1 84 ? -35.320 94.329 -1.806 1.00 44.69 84 ALA C O 1
ATOM 6635 N N . GLN C 1 85 ? -34.484 93.240 -0.015 1.00 45.71 85 GLN C N 1
ATOM 6636 C CA . GLN C 1 85 ? -35.253 92.024 -0.187 1.00 46.21 85 GLN C CA 1
ATOM 6637 C C . GLN C 1 85 ? -36.746 92.292 -0.101 1.00 46.27 85 GLN C C 1
ATOM 6638 O O . GLN C 1 85 ? -37.476 91.899 -0.977 1.00 46.09 85 GLN C O 1
ATOM 6644 N N . GLU C 1 86 ? -37.174 93.013 0.929 1.00 47.21 86 GLU C N 1
ATOM 6645 C CA . GLU C 1 86 ? -38.569 93.451 1.079 1.00 47.60 86 GLU C CA 1
ATOM 6646 C C . GLU C 1 86 ? -39.115 94.349 -0.034 1.00 47.93 86 GLU C C 1
ATOM 6647 O O . GLU C 1 86 ? -40.310 94.340 -0.295 1.00 47.97 86 GLU C O 1
ATOM 6653 N N . LEU C 1 87 ? -38.262 95.136 -0.677 1.00 48.28 87 LEU C N 1
ATOM 6654 C CA . LEU C 1 87 ? -38.678 95.839 -1.895 1.00 48.45 87 LEU C CA 1
ATOM 6655 C C . LEU C 1 87 ? -38.778 94.860 -3.072 1.00 48.59 87 LEU C C 1
ATOM 6656 O O . LEU C 1 87 ? -39.591 95.046 -3.974 1.00 48.36 87 LEU C O 1
ATOM 6661 N N . GLY C 1 88 ? -37.943 93.823 -3.052 1.00 49.00 88 GLY C N 1
ATOM 6662 C CA . GLY C 1 88 ? -38.088 92.684 -3.975 1.00 49.08 88 GLY C CA 1
ATOM 6663 C C . GLY C 1 88 ? -36.741 92.046 -4.229 1.00 49.26 88 GLY C C 1
ATOM 6664 O O . GLY C 1 88 ? -35.710 92.725 -4.161 1.00 48.91 88 GLY C O 1
ATOM 6665 N N . SER C 1 89 ? -36.735 90.743 -4.518 1.00 49.05 89 SER C N 1
ATOM 6666 C CA . SER C 1 89 ? -35.479 90.032 -4.775 1.00 49.35 89 SER C CA 1
ATOM 6667 C C . SER C 1 89 ? -34.737 90.610 -5.988 1.00 49.55 89 SER C C 1
ATOM 6668 O O . SER C 1 89 ? -33.525 90.469 -6.111 1.00 49.56 89 SER C O 1
ATOM 6671 N N . LYS C 1 90 ? -35.490 91.245 -6.881 1.00 49.55 90 LYS C N 1
ATOM 6672 C CA . LYS C 1 90 ? -34.940 91.966 -8.033 1.00 49.38 90 LYS C CA 1
ATOM 6673 C C . LYS C 1 90 ? -34.195 93.280 -7.705 1.00 48.91 90 LYS C C 1
ATOM 6674 O O . LYS C 1 90 ? -33.389 93.765 -8.503 1.00 48.72 90 LYS C O 1
ATOM 6680 N N . VAL C 1 91 ? -34.492 93.875 -6.559 1.00 48.42 91 VAL C N 1
ATOM 6681 C CA . VAL C 1 91 ? -34.093 95.268 -6.303 1.00 47.87 91 VAL C CA 1
ATOM 6682 C C . VAL C 1 91 ? -32.601 95.320 -5.988 1.00 47.67 91 VAL C C 1
ATOM 6683 O O . VAL C 1 91 ? -32.116 94.558 -5.146 1.00 47.81 91 VAL C O 1
ATOM 6687 N N . PRO C 1 92 ? -31.852 96.179 -6.702 1.00 47.36 92 PRO C N 1
ATOM 6688 C CA . PRO C 1 92 ? -30.425 96.263 -6.454 1.00 47.03 92 PRO C CA 1
ATOM 6689 C C . PRO C 1 92 ? -30.053 96.626 -5.027 1.00 46.60 92 PRO C C 1
ATOM 6690 O O . PRO C 1 92 ? -30.637 97.511 -4.427 1.00 46.42 92 PRO C O 1
ATOM 6694 N N . PHE C 1 93 ? -29.107 95.872 -4.488 1.00 46.19 93 PHE C N 1
ATOM 6695 C CA . PHE C 1 93 ? -28.483 96.169 -3.228 1.00 46.19 93 PHE C CA 1
ATOM 6696 C C . PHE C 1 93 ? -26.993 96.318 -3.508 1.00 46.03 93 PHE C C 1
ATOM 6697 O O . PHE C 1 93 ? -26.346 95.384 -4.003 1.00 46.24 93 PHE C O 1
ATOM 6705 N N . CYS C 1 94 ? -26.466 97.506 -3.226 1.00 46.50 94 CYS C N 1
ATOM 6706 C CA . CYS C 1 94 ? -25.060 97.800 -3.410 1.00 46.51 94 CYS C CA 1
ATOM 6707 C C . CYS C 1 94 ? -24.431 98.188 -2.074 1.00 46.19 94 CYS C C 1
ATOM 6708 O O . CYS C 1 94 ? -24.680 99.255 -1.563 1.00 46.31 94 CYS C O 1
ATOM 6711 N N . PRO C 1 95 ? -23.626 97.300 -1.488 1.00 46.15 95 PRO C N 1
ATOM 6712 C CA . PRO C 1 95 ? -22.952 97.631 -0.250 1.00 46.29 95 PRO C CA 1
ATOM 6713 C C . PRO C 1 95 ? -21.551 98.206 -0.450 1.00 46.49 95 PRO C C 1
ATOM 6714 O O . PRO C 1 95 ? -20.798 97.762 -1.303 1.00 46.02 95 PRO C O 1
ATOM 6718 N N . MET C 1 96 ? -21.207 99.210 0.337 1.00 47.28 96 MET C N 1
ATOM 6719 C CA . MET C 1 96 ? -19.885 99.777 0.246 1.00 47.78 96 MET C CA 1
ATOM 6720 C C . MET C 1 96 ? -19.410 100.211 1.610 1.00 47.98 96 MET C C 1
ATOM 6721 O O . MET C 1 96 ? -20.190 100.377 2.543 1.00 48.71 96 MET C O 1
ATOM 6726 N N . VAL C 1 97 ? -18.104 100.359 1.725 1.00 48.55 97 VAL C N 1
ATOM 6727 C CA . VAL C 1 97 ? -17.501 100.964 2.902 1.00 48.68 97 VAL C CA 1
ATOM 6728 C C . VAL C 1 97 ? -17.050 102.389 2.509 1.00 48.27 97 VAL C C 1
ATOM 6729 O O . VAL C 1 97 ? -16.555 102.605 1.422 1.00 47.50 97 VAL C O 1
ATOM 6733 N N . GLY C 1 98 ? -17.273 103.350 3.397 1.00 47.74 98 GLY C N 1
ATOM 6734 C CA . GLY C 1 98 ? -16.915 104.719 3.142 1.00 47.91 98 GLY C CA 1
ATOM 6735 C C . GLY C 1 98 ? -15.466 104.941 2.791 1.00 47.66 98 GLY C C 1
ATOM 6736 O O . GLY C 1 98 ? -15.167 105.839 2.023 1.00 48.57 98 GLY C O 1
ATOM 6737 N N . SER C 1 99 ? -14.560 104.128 3.341 1.00 47.18 99 SER C N 1
ATOM 6738 C CA . SER C 1 99 ? -13.136 104.229 3.018 1.00 46.91 99 SER C CA 1
ATOM 6739 C C . SER C 1 99 ? -12.788 103.968 1.535 1.00 46.68 99 SER C C 1
ATOM 6740 O O . SER C 1 99 ? -11.706 104.387 1.064 1.00 45.86 99 SER C O 1
ATOM 6743 N N . GLU C 1 100 ? -13.684 103.313 0.790 1.00 46.37 100 GLU C N 1
ATOM 6744 C CA . GLU C 1 100 ? -13.399 103.019 -0.631 1.00 47.75 100 GLU C CA 1
ATOM 6745 C C . GLU C 1 100 ? -13.539 104.206 -1.598 1.00 46.73 100 GLU C C 1
ATOM 6746 O O . GLU C 1 100 ? -13.173 104.078 -2.761 1.00 46.55 100 GLU C O 1
ATOM 6752 N N . VAL C 1 101 ? -14.014 105.357 -1.120 1.00 46.72 101 VAL C N 1
ATOM 6753 C CA . VAL C 1 101 ? -14.004 106.580 -1.946 1.00 47.33 101 VAL C CA 1
ATOM 6754 C C . VAL C 1 101 ? -12.593 107.086 -2.144 1.00 47.33 101 VAL C C 1
ATOM 6755 O O . VAL C 1 101 ? -12.343 107.824 -3.088 1.00 47.45 101 VAL C O 1
ATOM 6759 N N . TYR C 1 102 ? -11.681 106.665 -1.259 1.00 47.93 102 TYR C N 1
ATOM 6760 C CA . TYR C 1 102 ? -10.260 107.048 -1.320 1.00 48.57 102 TYR C CA 1
ATOM 6761 C C . TYR C 1 102 ? -9.446 106.054 -2.147 1.00 49.18 102 TYR C C 1
ATOM 6762 O O . TYR C 1 102 ? -9.124 104.946 -1.711 1.00 49.15 102 TYR C O 1
ATOM 6771 N N . SER C 1 103 ? -9.165 106.478 -3.368 1.00 50.13 103 SER C N 1
ATOM 6772 C CA . SER C 1 103 ? -8.419 105.704 -4.317 1.00 50.49 103 SER C CA 1
ATOM 6773 C C . SER C 1 103 ? -7.391 106.595 -4.962 1.00 50.94 103 SER C C 1
ATOM 6774 O O . SER C 1 103 ? -7.635 107.769 -5.229 1.00 50.89 103 SER C O 1
ATOM 6777 N N . THR C 1 104 ? -6.247 105.995 -5.238 1.00 51.73 104 THR C N 1
ATOM 6778 C CA . THR C 1 104 ? -5.141 106.672 -5.887 1.00 52.31 104 THR C CA 1
ATOM 6779 C C . THR C 1 104 ? -5.513 107.133 -7.313 1.00 52.75 104 THR C C 1
ATOM 6780 O O . THR C 1 104 ? -5.053 108.189 -7.788 1.00 52.38 104 THR C O 1
ATOM 6784 N N . GLU C 1 105 ? -6.371 106.332 -7.957 1.00 53.06 105 GLU C N 1
ATOM 6785 C CA . GLU C 1 105 ? -6.605 106.387 -9.400 1.00 53.16 105 GLU C CA 1
ATOM 6786 C C . GLU C 1 105 ? -7.919 107.056 -9.814 1.00 53.42 105 GLU C C 1
ATOM 6787 O O . GLU C 1 105 ? -7.971 107.685 -10.874 1.00 53.72 105 GLU C O 1
ATOM 6793 N N . ILE C 1 106 ? -8.959 106.911 -8.988 1.00 53.10 106 ILE C N 1
ATOM 6794 C CA . ILE C 1 106 ? -10.326 107.342 -9.315 1.00 52.83 106 ILE C CA 1
ATOM 6795 C C . ILE C 1 106 ? -10.773 108.442 -8.334 1.00 52.32 106 ILE C C 1
ATOM 6796 O O . ILE C 1 106 ? -10.361 108.445 -7.170 1.00 52.51 106 ILE C O 1
ATOM 6801 N N . LYS C 1 107 ? -11.597 109.378 -8.800 1.00 51.74 107 LYS C N 1
ATOM 6802 C CA . LYS C 1 107 ? -12.101 110.470 -7.935 1.00 51.35 107 LYS C CA 1
ATOM 6803 C C . LYS C 1 107 ? -13.175 110.005 -6.950 1.00 50.31 107 LYS C C 1
ATOM 6804 O O . LYS C 1 107 ? -13.929 109.074 -7.246 1.00 49.54 107 LYS C O 1
ATOM 6810 N N . LYS C 1 108 ? -13.244 110.650 -5.782 1.00 49.17 108 LYS C N 1
ATOM 6811 C CA . LYS C 1 108 ? -14.213 110.270 -4.751 1.00 48.97 108 LYS C CA 1
ATOM 6812 C C . LYS C 1 108 ? -15.642 110.215 -5.306 1.00 48.43 108 LYS C C 1
ATOM 6813 O O . LYS C 1 108 ? -16.388 109.254 -5.096 1.00 47.52 108 LYS C O 1
ATOM 6819 N N . THR C 1 109 ? -16.029 111.251 -6.033 1.00 48.04 109 THR C N 1
ATOM 6820 C CA . THR C 1 109 ? -17.402 111.324 -6.485 1.00 48.36 109 THR C CA 1
ATOM 6821 C C . THR C 1 109 ? -17.668 110.316 -7.610 1.00 47.95 109 THR C C 1
ATOM 6822 O O . THR C 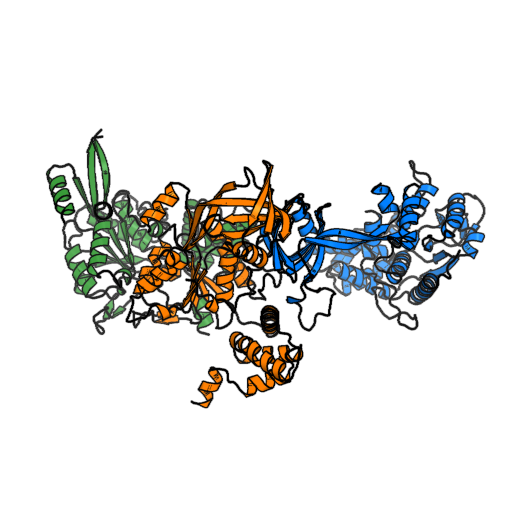1 109 ? -18.807 109.904 -7.805 1.00 47.73 109 THR C O 1
ATOM 6826 N N . GLU C 1 110 ? -16.616 109.908 -8.321 1.00 47.95 110 GLU C N 1
ATOM 6827 C CA . GLU C 1 110 ? -16.724 108.839 -9.335 1.00 47.36 110 GLU C CA 1
ATOM 6828 C C . GLU C 1 110 ? -16.961 107.450 -8.713 1.00 46.69 110 GLU C C 1
ATOM 6829 O O . GLU C 1 110 ? -17.652 106.613 -9.281 1.00 46.58 110 GLU C O 1
ATOM 6835 N N . VAL C 1 111 ? -16.374 107.209 -7.554 1.00 46.05 111 VAL C N 1
ATOM 6836 C CA . VAL C 1 111 ? -16.622 105.999 -6.796 1.00 46.01 111 VAL C CA 1
ATOM 6837 C C . VAL C 1 111 ? -18.089 105.983 -6.322 1.00 45.73 111 VAL C C 1
ATOM 6838 O O . VAL C 1 111 ? -18.792 104.965 -6.398 1.00 45.80 111 VAL C O 1
ATOM 6842 N N . LEU C 1 112 ? -18.550 107.128 -5.855 1.00 45.17 112 LEU C N 1
ATOM 6843 C CA . LEU C 1 112 ? -19.935 107.294 -5.478 1.00 45.51 112 LEU C CA 1
ATOM 6844 C C . LEU C 1 112 ? -20.900 107.186 -6.680 1.00 45.14 112 LEU C C 1
ATOM 6845 O O . LEU C 1 112 ? -21.878 106.480 -6.598 1.00 44.26 112 LEU C O 1
ATOM 6850 N N . MET C 1 113 ? -20.615 107.842 -7.801 1.00 45.55 113 MET C N 1
ATOM 6851 C CA . MET C 1 113 ? -21.475 107.688 -8.964 1.00 45.89 113 MET C CA 1
ATOM 6852 C C . MET C 1 113 ? -21.577 106.217 -9.384 1.00 46.28 113 MET C C 1
ATOM 6853 O O . MET C 1 113 ? -22.676 105.715 -9.633 1.00 45.49 113 MET C O 1
ATOM 6858 N N . GLU C 1 114 ? -20.437 105.530 -9.468 1.00 46.76 114 GLU C N 1
ATOM 6859 C CA . GLU C 1 114 ? -20.428 104.107 -9.851 1.00 47.25 114 GLU C CA 1
ATOM 6860 C C . GLU C 1 114 ? -21.328 103.293 -8.943 1.00 46.73 114 GLU C C 1
ATOM 6861 O O . GLU C 1 114 ? -22.082 102.465 -9.409 1.00 46.72 114 GLU C O 1
ATOM 6867 N N . ASN C 1 115 ? -21.252 103.549 -7.641 1.00 46.66 115 ASN C N 1
ATOM 6868 C CA . ASN C 1 115 ? -22.050 102.834 -6.678 1.00 46.96 115 ASN C CA 1
ATOM 6869 C C . ASN C 1 115 ? -23.534 103.185 -6.767 1.00 47.04 115 ASN C C 1
ATOM 6870 O O . ASN C 1 115 ? -24.388 102.326 -6.614 1.00 46.23 115 ASN C O 1
ATOM 6875 N N . PHE C 1 116 ? -23.843 104.451 -7.008 1.00 48.10 116 PHE C N 1
ATOM 6876 C CA . PHE C 1 116 ? -25.214 104.854 -7.275 1.00 48.49 116 PHE C CA 1
ATOM 6877 C C . PHE C 1 116 ? -25.796 104.084 -8.450 1.00 48.67 116 PHE C C 1
ATOM 6878 O O . PHE C 1 116 ? -26.937 103.628 -8.400 1.00 48.61 116 PHE C O 1
ATOM 6886 N N . ARG C 1 117 ? -24.993 103.914 -9.486 1.00 48.22 117 ARG C N 1
ATOM 6887 C CA . ARG C 1 117 ? -25.393 103.181 -10.654 1.00 48.62 117 ARG C CA 1
ATOM 6888 C C . ARG C 1 117 ? -25.632 101.679 -10.416 1.00 48.34 117 ARG C C 1
ATOM 6889 O O . ARG C 1 117 ? -26.519 101.089 -11.025 1.00 47.92 117 ARG C O 1
ATOM 6897 N N . ARG C 1 118 ? -24.827 101.074 -9.547 1.00 47.96 118 ARG C N 1
ATOM 6898 C CA . ARG C 1 118 ? -25.027 99.698 -9.124 1.00 48.25 118 ARG C CA 1
ATOM 6899 C C . ARG C 1 118 ? -26.347 99.512 -8.361 1.00 48.06 118 ARG C C 1
ATOM 6900 O O . ARG C 1 118 ? -26.886 98.404 -8.285 1.00 47.57 118 ARG C O 1
ATOM 6908 N N . ALA C 1 119 ? -26.829 100.604 -7.779 1.00 47.94 119 ALA C N 1
ATOM 6909 C CA . ALA C 1 119 ? -28.009 100.619 -6.930 1.00 47.54 119 ALA C CA 1
ATOM 6910 C C . ALA C 1 119 ? -29.256 101.083 -7.678 1.00 47.34 119 ALA C C 1
ATOM 6911 O O . ALA C 1 119 ? -30.285 101.293 -7.061 1.00 47.33 119 ALA C O 1
ATOM 6913 N N . ILE C 1 120 ? -29.161 101.251 -8.999 1.00 47.17 120 ILE C N 1
ATOM 6914 C CA . ILE C 1 120 ? -30.313 101.598 -9.824 1.00 47.18 120 ILE C CA 1
ATOM 6915 C C . ILE C 1 120 ? -30.513 100.526 -10.899 1.00 47.04 120 ILE C C 1
ATOM 6916 O O . ILE C 1 120 ? -29.660 100.323 -11.766 1.00 47.26 120 ILE C O 1
ATOM 6921 N N . GLY C 1 121 ? -31.659 99.853 -10.818 1.00 46.73 121 GLY C N 1
ATOM 6922 C CA . GLY C 1 121 ? -31.991 98.743 -11.672 1.00 46.93 121 GLY C CA 1
ATOM 6923 C C . GLY C 1 121 ? -32.773 99.189 -12.877 1.00 47.03 121 GLY C C 1
ATOM 6924 O O . GLY C 1 121 ? -33.439 100.221 -12.865 1.00 46.83 121 GLY C O 1
ATOM 6925 N N . LEU C 1 122 ? -32.690 98.393 -13.924 1.00 47.31 122 LEU C N 1
ATOM 6926 C CA . LEU C 1 122 ? -33.501 98.599 -15.096 1.00 47.88 122 LEU C CA 1
ATOM 6927 C C . LEU C 1 122 ? -34.193 97.272 -15.424 1.00 48.13 122 LEU C C 1
ATOM 6928 O O . LEU C 1 122 ? -33.539 96.225 -15.477 1.00 47.90 122 LEU C O 1
ATOM 6933 N N . ARG C 1 123 ? -35.517 97.315 -15.596 1.00 48.63 123 ARG C N 1
ATOM 6934 C CA . ARG C 1 123 ? -36.290 96.176 -16.103 1.00 48.88 123 ARG C CA 1
ATOM 6935 C C . ARG C 1 123 ? -36.635 96.426 -17.564 1.00 48.89 123 ARG C C 1
ATOM 6936 O O . ARG C 1 123 ? -37.421 97.321 -17.868 1.00 49.01 123 ARG C O 1
ATOM 6944 N N . ILE C 1 124 ? -36.060 95.621 -18.457 1.00 48.79 124 ILE C N 1
ATOM 6945 C CA . ILE C 1 124 ? -36.198 95.828 -19.898 1.00 48.89 124 ILE C CA 1
ATOM 6946 C C . ILE C 1 124 ? -36.978 94.674 -20.535 1.00 48.81 124 ILE C C 1
ATOM 6947 O O . ILE C 1 124 ? -36.689 93.506 -20.282 1.00 48.53 124 ILE C O 1
ATOM 6952 N N . LYS C 1 125 ? -37.955 95.022 -21.369 1.00 48.98 125 LYS C N 1
ATOM 6953 C CA . LYS C 1 125 ? -38.798 94.045 -22.057 1.00 49.16 125 LYS C CA 1
ATOM 6954 C C . LYS C 1 125 ? -38.149 93.552 -23.363 1.00 49.34 125 LYS C C 1
ATOM 6955 O O . LYS C 1 125 ? -38.019 94.312 -24.322 1.00 49.51 125 LYS C O 1
ATOM 6961 N N . GLU C 1 126 ? -37.738 92.282 -23.387 1.00 49.38 126 GLU C N 1
ATOM 6962 C CA . GLU C 1 126 ? -37.171 91.654 -24.586 1.00 49.43 126 GLU C CA 1
ATOM 6963 C C . GLU C 1 126 ? -38.124 90.573 -25.102 1.00 49.40 126 GLU C C 1
ATOM 6964 O O . GLU C 1 126 ? -38.390 89.596 -24.402 1.00 49.23 126 GLU C O 1
ATOM 6970 N N . THR C 1 127 ? -38.641 90.757 -26.315 1.00 49.43 127 THR C N 1
ATOM 6971 C CA . THR C 1 127 ? -39.462 89.737 -26.965 1.00 49.63 127 THR C CA 1
ATOM 6972 C C . THR C 1 127 ? -38.555 88.743 -27.689 1.00 49.67 127 THR C C 1
ATOM 6973 O O . THR C 1 127 ? -38.004 89.065 -28.740 1.00 49.85 127 THR C O 1
ATOM 6977 N N . LYS C 1 128 ? -38.397 87.547 -27.118 1.00 49.74 128 LYS C N 1
ATOM 6978 C CA . LYS C 1 128 ? -37.615 86.468 -27.749 1.00 49.83 128 LYS C CA 1
ATOM 6979 C C . LYS C 1 128 ? -38.531 85.441 -28.419 1.00 49.52 128 LYS C C 1
ATOM 6980 O O . LYS C 1 128 ? -38.085 84.364 -28.823 1.00 49.34 128 LYS C O 1
ATOM 6986 N N . LYS C 1 231 ? -41.116 84.763 -26.455 1.00 27.07 231 LYS C N 1
ATOM 6987 C CA . LYS C 1 231 ? -42.180 85.669 -26.024 1.00 27.38 231 LYS C CA 1
ATOM 6988 C C . LYS C 1 231 ? -41.593 86.922 -25.374 1.00 27.58 231 LYS C C 1
ATOM 6989 O O . LYS C 1 231 ? -40.379 87.089 -25.356 1.00 27.47 231 LYS C O 1
ATOM 6995 N N . LYS C 1 232 ? -42.454 87.788 -24.840 1.00 28.21 232 LYS C N 1
ATOM 6996 C CA . LYS C 1 232 ? -42.008 89.016 -24.156 1.00 28.77 232 LYS C CA 1
ATOM 6997 C C . LYS C 1 232 ? -41.622 88.732 -22.690 1.00 29.21 232 LYS C C 1
ATOM 6998 O O . LYS C 1 232 ? -42.491 88.567 -21.828 1.00 29.31 232 LYS C O 1
ATOM 7004 N N . GLU C 1 233 ? -40.316 88.656 -22.426 1.00 29.82 233 GLU C N 1
ATOM 7005 C CA . GLU C 1 233 ? -39.787 88.450 -21.071 1.00 30.43 233 GLU C CA 1
ATOM 7006 C C . GLU C 1 233 ? -39.179 89.752 -20.504 1.00 31.07 233 GLU C C 1
ATOM 7007 O O . GLU C 1 233 ? -39.114 90.769 -21.196 1.00 31.03 233 GLU C O 1
ATOM 7013 N N . ILE C 1 234 ? -38.736 89.706 -19.247 1.00 31.77 234 ILE C N 1
ATOM 7014 C CA . ILE C 1 234 ? -38.120 90.864 -18.577 1.00 32.54 234 ILE C CA 1
ATOM 7015 C C . ILE C 1 234 ? -36.681 90.562 -18.122 1.00 32.93 234 ILE C C 1
ATOM 7016 O O . ILE C 1 234 ? -36.458 89.706 -17.265 1.00 32.89 234 ILE C O 1
ATOM 7021 N N . ILE C 1 235 ? -35.707 91.249 -18.715 1.00 33.44 235 ILE C N 1
ATOM 7022 C CA . ILE C 1 235 ? -34.328 91.174 -18.227 1.00 34.09 235 ILE C CA 1
ATOM 7023 C C . ILE C 1 235 ? -34.080 92.299 -17.213 1.00 34.38 235 ILE C C 1
ATOM 7024 O O . ILE C 1 235 ? -34.382 93.473 -17.460 1.00 34.08 235 ILE C O 1
ATOM 7029 N N . GLN C 1 236 ? -33.553 91.915 -16.056 1.00 34.84 236 GLN C N 1
ATOM 7030 C CA . GLN C 1 236 ? -33.176 92.865 -15.020 1.00 35.20 236 GLN C CA 1
ATOM 7031 C C . GLN C 1 236 ? -31.664 93.070 -15.092 1.00 35.29 236 GLN C C 1
ATOM 7032 O O . GLN C 1 236 ? -30.909 92.108 -15.070 1.00 35.15 236 GLN C O 1
ATOM 7038 N N . ASP C 1 237 ? -31.221 94.311 -15.220 1.00 35.73 237 ASP C N 1
ATOM 7039 C CA . ASP C 1 237 ? -29.824 94.635 -14.929 1.00 36.33 237 ASP C CA 1
ATOM 7040 C C . ASP C 1 237 ? -29.728 95.957 -14.146 1.00 36.52 237 ASP C C 1
ATOM 7041 O O . ASP C 1 237 ? -30.748 96.539 -13.792 1.00 36.62 237 ASP C O 1
ATOM 7046 N N . VAL C 1 238 ? -28.512 96.397 -13.836 1.00 36.86 238 VAL C N 1
ATOM 7047 C CA . VAL C 1 238 ? -28.289 97.655 -13.124 1.00 36.97 238 VAL C CA 1
ATOM 7048 C C . VAL C 1 238 ? -27.693 98.607 -14.132 1.00 37.16 238 VAL C C 1
ATOM 7049 O O . VAL C 1 238 ? -27.270 98.173 -15.188 1.00 36.71 238 VAL C O 1
ATOM 7053 N N . THR C 1 239 ? -27.665 99.902 -13.840 1.00 37.86 239 THR C N 1
ATOM 7054 C CA . THR C 1 239 ? -27.092 100.816 -14.817 1.00 38.72 239 THR C CA 1
ATOM 7055 C C . THR C 1 239 ? -25.571 100.606 -14.960 1.00 38.85 239 THR C C 1
ATOM 7056 O O . THR C 1 239 ? -25.047 100.769 -16.063 1.00 38.78 239 THR C O 1
ATOM 7060 N N . LEU C 1 240 ? -24.869 100.202 -13.894 1.00 39.30 240 LEU C N 1
ATOM 7061 C CA . LEU C 1 240 ? -23.441 99.872 -14.045 1.00 39.59 240 LEU C CA 1
ATOM 7062 C C . LEU C 1 240 ? -23.207 98.592 -14.851 1.00 40.21 240 LEU C C 1
ATOM 7063 O O . LEU C 1 240 ? -22.124 98.414 -15.401 1.00 40.47 240 LEU C O 1
ATOM 7068 N N . HIS C 1 241 ? -24.198 97.708 -14.934 1.00 40.96 241 HIS C N 1
ATOM 7069 C CA . HIS C 1 241 ? -24.072 96.536 -15.803 1.00 41.37 241 HIS C CA 1
ATOM 7070 C C . HIS C 1 241 ? -23.905 97.070 -17.206 1.00 42.01 241 HIS C C 1
ATOM 7071 O O . HIS C 1 241 ? -22.940 96.728 -17.898 1.00 42.73 241 HIS C O 1
ATOM 7078 N N . ASP C 1 242 ? -24.849 97.918 -17.612 1.00 42.63 242 ASP C N 1
ATOM 7079 C CA . ASP C 1 242 ? -24.806 98.582 -18.920 1.00 43.10 242 ASP C CA 1
ATOM 7080 C C . ASP C 1 242 ? -23.472 99.289 -19.184 1.00 43.69 242 ASP C C 1
ATOM 7081 O O . ASP C 1 242 ? -22.996 99.297 -20.314 1.00 43.96 242 ASP C O 1
ATOM 7086 N N . LEU C 1 243 ? -22.874 99.880 -18.153 1.00 44.49 243 LEU C N 1
ATOM 7087 C CA . LEU C 1 243 ? -21.556 100.498 -18.302 1.00 44.85 243 LEU C CA 1
ATOM 7088 C C . LEU C 1 243 ? -20.459 99.469 -18.574 1.00 45.34 243 LEU C C 1
ATOM 7089 O O . LEU C 1 243 ? -19.816 99.504 -19.625 1.00 45.59 243 LEU C O 1
ATOM 7094 N N . ASP C 1 244 ? -20.261 98.540 -17.643 1.00 45.90 244 ASP C N 1
ATOM 7095 C CA . ASP C 1 244 ? -19.213 97.515 -17.791 1.00 45.99 244 ASP C CA 1
ATOM 7096 C C . ASP C 1 244 ? -19.481 96.527 -18.934 1.00 46.26 244 ASP C C 1
ATOM 7097 O O . ASP C 1 244 ? -18.763 95.540 -19.082 1.00 47.06 244 ASP C O 1
ATOM 7102 N N . VAL C 1 245 ? -20.502 96.785 -19.743 1.00 46.28 245 VAL C N 1
ATOM 7103 C CA . VAL C 1 245 ? -20.689 96.060 -20.996 1.00 46.33 245 VAL C CA 1
ATOM 7104 C C . VAL C 1 245 ? -20.426 96.976 -22.196 1.00 46.41 245 VAL C C 1
ATOM 7105 O O . VAL C 1 245 ? -19.822 96.550 -23.183 1.00 46.28 245 VAL C O 1
ATOM 7109 N N . ALA C 1 246 ? -20.884 98.224 -22.111 1.00 46.54 246 ALA C N 1
ATOM 7110 C CA . ALA C 1 246 ? -20.689 99.200 -23.186 1.00 46.52 246 ALA C CA 1
ATOM 7111 C C . ALA C 1 246 ? -19.616 100.224 -22.801 1.00 46.52 246 ALA C C 1
ATOM 7112 O O . ALA C 1 246 ? -18.464 99.871 -22.532 1.00 46.25 246 ALA C O 1
ATOM 7114 N N . GLY C 1 277 ? -23.993 108.289 -19.839 1.00 46.31 277 GLY C N 1
ATOM 7115 C CA . GLY C 1 277 ? -23.954 109.447 -20.733 1.00 46.42 277 GLY C CA 1
ATOM 7116 C C . GLY C 1 277 ? -24.736 109.237 -22.024 1.00 46.53 277 GLY C C 1
ATOM 7117 O O . GLY C 1 277 ? -25.793 109.842 -22.233 1.00 46.52 277 GLY C O 1
ATOM 7118 N N . GLU C 1 278 ? -24.195 108.395 -22.902 1.00 46.57 278 GLU C N 1
ATOM 7119 C CA . GLU C 1 278 ? -24.894 107.960 -24.112 1.00 46.37 278 GLU C CA 1
ATOM 7120 C C . GLU C 1 278 ? -25.822 106.824 -23.724 1.00 46.32 278 GLU C C 1
ATOM 7121 O O . GLU C 1 278 ? -26.933 106.714 -24.235 1.00 46.34 278 GLU C O 1
ATOM 7127 N N . ILE C 1 279 ? -25.351 105.980 -22.810 1.00 46.28 279 ILE C N 1
ATOM 7128 C CA . ILE C 1 279 ? -26.164 104.913 -22.244 1.00 46.26 279 ILE C CA 1
ATOM 7129 C C . ILE C 1 279 ? -27.423 105.501 -21.606 1.00 46.20 279 ILE C C 1
ATOM 7130 O O . ILE C 1 279 ? -28.503 104.918 -21.706 1.00 46.00 279 ILE C O 1
ATOM 7135 N N . ASN C 1 280 ? -27.281 106.658 -20.963 1.00 46.22 280 ASN C N 1
ATOM 7136 C CA . ASN C 1 280 ? -28.431 107.382 -20.403 1.00 46.37 280 ASN C CA 1
ATOM 7137 C C . ASN C 1 280 ? -29.486 107.802 -21.430 1.00 46.35 280 ASN C C 1
ATOM 7138 O O . ASN C 1 280 ? -30.678 107.855 -21.117 1.00 46.05 280 ASN C O 1
ATOM 7143 N N . LYS C 1 281 ? -29.035 108.112 -22.640 1.00 46.43 281 LYS C N 1
ATOM 7144 C CA . LYS C 1 281 ? -29.925 108.554 -23.708 1.00 46.72 281 LYS C CA 1
ATOM 7145 C C . LYS C 1 281 ? -30.743 107.391 -24.263 1.00 46.74 281 LYS C C 1
ATOM 7146 O O . LYS C 1 281 ? -31.865 107.584 -24.738 1.00 46.87 281 LYS C O 1
ATOM 7152 N N . VAL C 1 282 ? -30.166 106.192 -24.202 1.00 46.72 282 VAL C N 1
ATOM 7153 C CA . VAL C 1 282 ? -30.827 104.977 -24.662 1.00 46.69 282 VAL C CA 1
ATOM 7154 C C . VAL C 1 282 ? -31.850 104.550 -23.632 1.00 46.61 282 VAL C C 1
ATOM 7155 O O . VAL C 1 282 ? -32.964 104.170 -23.976 1.00 46.43 282 VAL C O 1
ATOM 7159 N N . VAL C 1 283 ? -31.459 104.618 -22.364 1.00 46.65 283 VAL C N 1
ATOM 7160 C CA . VAL C 1 283 ? -32.322 104.199 -21.272 1.00 46.56 283 VAL C CA 1
ATOM 7161 C C . VAL C 1 283 ? -33.539 105.119 -21.218 1.00 46.50 283 VAL C C 1
ATOM 7162 O O . VAL C 1 283 ? -34.670 104.647 -21.167 1.00 46.27 283 VAL C O 1
ATOM 7166 N N . ASN C 1 284 ? -33.304 106.430 -21.259 1.00 46.64 284 ASN C N 1
ATOM 7167 C CA . ASN C 1 284 ? -34.396 107.403 -21.271 1.00 46.60 284 ASN C CA 1
ATOM 7168 C C . ASN C 1 284 ? -35.323 107.165 -22.458 1.00 46.61 284 ASN C C 1
ATOM 7169 O O . ASN C 1 284 ? -36.543 107.185 -22.299 1.00 46.74 284 ASN C O 1
ATOM 7174 N N . LYS C 1 285 ? -34.742 106.920 -23.633 1.00 46.67 285 LYS C N 1
ATOM 7175 C CA . LYS C 1 285 ? -35.520 106.665 -24.857 1.00 46.71 285 LYS C CA 1
ATOM 7176 C C . LYS C 1 285 ? -36.286 105.338 -24.799 1.00 46.68 285 LYS C C 1
ATOM 7177 O O . LYS C 1 285 ? -37.342 105.217 -25.397 1.00 46.59 285 LYS C O 1
ATOM 7183 N N . TYR C 1 286 ? -35.741 104.356 -24.084 1.00 46.68 286 TYR C N 1
ATOM 7184 C CA . TYR C 1 286 ? -36.403 103.065 -23.869 1.00 46.64 286 TYR C CA 1
ATOM 7185 C C . TYR C 1 286 ? -37.550 103.187 -22.862 1.00 46.46 286 TYR C C 1
ATOM 7186 O O . TYR C 1 286 ? -38.547 102.484 -22.964 1.00 46.48 286 TYR C O 1
ATOM 7195 N N . ILE C 1 287 ? -37.397 104.060 -21.871 1.00 46.52 287 ILE C N 1
ATOM 7196 C CA . ILE C 1 287 ? -38.432 104.246 -20.860 1.00 46.44 287 ILE C CA 1
ATOM 7197 C C . ILE C 1 287 ? -39.671 104.868 -21.504 1.00 46.38 287 ILE C C 1
ATOM 7198 O O . ILE C 1 287 ? -40.795 104.433 -21.253 1.00 46.17 287 ILE C O 1
ATOM 7203 N N . ASP C 1 288 ? -39.451 105.869 -22.352 1.00 46.48 288 ASP C N 1
ATOM 7204 C CA . ASP C 1 288 ? -40.547 106.602 -22.991 1.00 46.52 288 ASP C CA 1
ATOM 7205 C C . ASP C 1 288 ? -41.310 105.748 -24.006 1.00 46.55 288 ASP C C 1
ATOM 7206 O O . ASP C 1 288 ? -42.450 106.068 -24.345 1.00 46.76 288 ASP C O 1
ATOM 7211 N N . GLN C 1 289 ? -40.690 104.672 -24.490 1.00 46.53 289 GLN C N 1
ATOM 7212 C CA . GLN C 1 289 ? -41.361 103.739 -25.399 1.00 46.49 289 GLN C CA 1
ATOM 7213 C C . GLN C 1 289 ? -42.148 102.664 -24.639 1.00 46.30 289 GLN C C 1
ATOM 7214 O O . GLN C 1 289 ? -42.842 101.858 -25.258 1.00 46.25 289 GLN C O 1
ATOM 7220 N N . GLY C 1 290 ? -42.026 102.645 -23.311 1.00 46.14 290 GLY C N 1
ATOM 7221 C CA . GLY C 1 290 ? -42.667 101.625 -22.473 1.00 46.11 290 GLY C CA 1
ATOM 7222 C C . GLY C 1 290 ? -41.945 100.279 -22.429 1.00 46.06 290 GLY C C 1
ATOM 7223 O O . GLY C 1 290 ? -42.470 99.313 -21.870 1.00 45.86 290 GLY C O 1
ATOM 7224 N N . ILE C 1 291 ? -40.745 100.211 -23.009 1.00 46.00 291 ILE C N 1
ATOM 7225 C CA . ILE C 1 291 ? -39.961 98.971 -23.031 1.00 45.81 291 ILE C CA 1
ATOM 7226 C C . ILE C 1 291 ? -38.982 98.879 -21.850 1.00 45.66 291 ILE C C 1
ATOM 7227 O O . ILE C 1 291 ? -38.377 97.834 -21.631 1.00 45.43 291 ILE C O 1
ATOM 7232 N N . ALA C 1 292 ? -38.831 99.961 -21.088 1.00 45.68 292 ALA C N 1
ATOM 7233 C CA . ALA C 1 292 ? -37.958 99.950 -19.915 1.00 45.62 292 ALA C CA 1
ATOM 7234 C C . ALA C 1 292 ? -38.621 100.578 -18.693 1.00 45.58 292 ALA C C 1
ATOM 7235 O O . ALA C 1 292 ? -39.616 101.296 -18.808 1.00 45.51 292 ALA C O 1
ATOM 7237 N N . GLU C 1 293 ? -38.044 100.305 -17.524 1.00 45.71 293 GLU C N 1
ATOM 7238 C CA . GLU C 1 293 ? -38.613 100.713 -16.230 1.00 45.68 293 GLU C CA 1
ATOM 7239 C C . GLU C 1 293 ? -37.526 100.782 -15.151 1.00 45.38 293 GLU C C 1
ATOM 7240 O O . GLU C 1 293 ? -36.852 99.804 -14.843 1.00 45.15 293 GLU C O 1
ATOM 7246 N N . LEU C 1 294 ? -37.364 101.955 -14.572 1.00 45.40 294 LEU C N 1
ATOM 7247 C CA . LEU C 1 294 ? -36.284 102.194 -13.627 1.00 45.35 294 LEU C CA 1
ATOM 7248 C C . LEU C 1 294 ? -36.639 101.624 -12.256 1.00 45.01 294 LEU C C 1
ATOM 7249 O O . LEU C 1 294 ? -37.788 101.652 -11.841 1.00 44.72 294 LEU C O 1
ATOM 7254 N N . VAL C 1 295 ? -35.641 101.082 -11.567 1.00 45.10 295 VAL C N 1
ATOM 7255 C CA . VAL C 1 295 ? -35.863 100.420 -10.294 1.00 44.77 295 VAL C CA 1
ATOM 7256 C C . VAL C 1 295 ? -34.800 100.875 -9.302 1.00 44.81 295 VAL C C 1
ATOM 7257 O O . VAL C 1 295 ? -33.759 100.224 -9.134 1.00 44.93 295 VAL C O 1
ATOM 7261 N N . PRO C 1 296 ? -35.063 102.001 -8.625 1.00 44.44 296 PRO C N 1
ATOM 7262 C CA . PRO C 1 296 ? -34.175 102.484 -7.585 1.00 44.21 296 PRO C CA 1
ATOM 7263 C C . PRO C 1 296 ? -33.975 101.431 -6.504 1.00 43.64 296 PRO C C 1
ATOM 7264 O O . PRO C 1 296 ? -34.932 100.808 -6.077 1.00 43.69 296 PRO C O 1
ATOM 7268 N N . GLY C 1 297 ? -32.744 101.257 -6.048 1.00 43.66 297 GLY C N 1
ATOM 7269 C CA . GLY C 1 297 ? -32.438 100.209 -5.089 1.00 43.64 297 GLY C CA 1
ATOM 7270 C C . GLY C 1 297 ? -32.007 100.767 -3.759 1.00 43.66 297 GLY C C 1
ATOM 7271 O O . GLY C 1 297 ? -32.538 101.781 -3.296 1.00 42.51 297 GLY C O 1
ATOM 7272 N N . VAL C 1 298 ? -31.059 100.067 -3.147 1.00 43.12 298 VAL C N 1
ATOM 7273 C CA . VAL C 1 298 ? -30.481 100.469 -1.891 1.00 43.66 298 VAL C CA 1
ATOM 7274 C C . VAL C 1 298 ? -28.976 100.533 -2.012 1.00 43.25 298 VAL C C 1
ATOM 7275 O O . VAL C 1 298 ? -28.332 99.599 -2.520 1.00 43.10 298 VAL C O 1
ATOM 7279 N N . LEU C 1 299 ? -28.432 101.635 -1.519 1.00 43.14 299 LEU C N 1
ATOM 7280 C CA . LEU C 1 299 ? -27.011 101.842 -1.420 1.00 43.40 299 LEU C CA 1
ATOM 7281 C C . LEU C 1 299 ? -26.723 101.849 0.075 1.00 43.15 299 LEU C C 1
ATOM 7282 O O . LEU C 1 299 ? -27.244 102.666 0.808 1.00 42.27 299 LEU C O 1
ATOM 7287 N N . PHE C 1 300 ? -25.944 100.886 0.524 1.00 43.11 300 PHE C N 1
ATOM 7288 C CA . PHE C 1 300 ? -25.546 100.796 1.912 1.00 43.71 300 PHE C CA 1
ATOM 7289 C C . PHE C 1 300 ? -24.115 101.337 2.034 1.00 44.15 300 PHE C C 1
ATOM 7290 O O . PHE C 1 300 ? -23.192 100.812 1.424 1.00 44.74 300 PHE C O 1
ATOM 7298 N N . VAL C 1 301 ? -23.937 102.387 2.827 1.00 45.05 301 VAL C N 1
ATOM 7299 C CA . VAL C 1 301 ? -22.619 102.926 3.078 1.00 45.96 301 VAL C CA 1
ATOM 7300 C C . VAL C 1 301 ? -22.239 102.658 4.516 1.00 45.97 301 VAL C C 1
ATOM 7301 O O . VAL C 1 301 ? -22.672 103.345 5.425 1.00 45.66 301 VAL C O 1
ATOM 7305 N N . ASP C 1 302 ? -21.425 101.626 4.699 1.00 47.21 302 ASP C N 1
ATOM 7306 C CA . ASP C 1 302 ? -20.849 101.292 5.984 1.00 47.84 302 ASP C CA 1
ATOM 7307 C C . ASP C 1 302 ? -19.669 102.231 6.285 1.00 47.92 302 ASP C C 1
ATOM 7308 O O . ASP C 1 302 ? -19.151 102.863 5.392 1.00 47.32 302 ASP C O 1
ATOM 7313 N N . GLU C 1 303 ? -19.263 102.320 7.549 1.00 48.97 303 GLU C N 1
ATOM 7314 C CA . GLU C 1 303 ? -18.207 103.258 7.984 1.00 49.99 303 GLU C CA 1
ATOM 7315 C C . GLU C 1 303 ? -18.413 104.680 7.448 1.00 48.67 303 GLU C C 1
ATOM 7316 O O . GLU C 1 303 ? -17.544 105.226 6.767 1.00 47.77 303 GLU C O 1
ATOM 7322 N N . VAL C 1 304 ? -19.566 105.273 7.734 1.00 48.68 304 VAL C N 1
ATOM 7323 C CA . VAL C 1 304 ? -19.917 106.585 7.166 1.00 48.50 304 VAL C CA 1
ATOM 7324 C C . VAL C 1 304 ? -18.919 107.688 7.617 1.00 48.20 304 VAL C C 1
ATOM 7325 O O . VAL C 1 304 ? -18.724 108.674 6.927 1.00 48.24 304 VAL C O 1
ATOM 7329 N N . HIS C 1 305 ? -18.284 107.484 8.768 1.00 48.31 305 HIS C N 1
ATOM 7330 C CA . HIS C 1 305 ? -17.287 108.411 9.314 1.00 47.44 305 HIS C CA 1
ATOM 7331 C C . HIS C 1 305 ? -16.036 108.519 8.447 1.00 46.65 305 HIS C C 1
ATOM 7332 O O . HIS C 1 305 ? -15.305 109.489 8.568 1.00 46.51 305 HIS C O 1
ATOM 7339 N N . MET C 1 306 ? -15.799 107.545 7.573 1.00 45.50 306 MET C N 1
ATOM 7340 C CA . MET C 1 306 ? -14.701 107.623 6.608 1.00 44.41 306 MET C CA 1
ATOM 7341 C C . MET C 1 306 ? -14.955 108.559 5.438 1.00 43.25 306 MET C C 1
ATOM 7342 O O . MET C 1 306 ? -14.026 108.940 4.726 1.00 42.74 306 MET C O 1
ATOM 7347 N N . LEU C 1 307 ? -16.204 108.913 5.205 1.00 43.01 307 LEU C N 1
ATOM 7348 C CA . LEU C 1 307 ? -16.536 109.915 4.195 1.00 43.06 307 LEU C CA 1
ATOM 7349 C C . LEU C 1 307 ? -16.168 111.310 4.675 1.00 42.75 307 LEU C C 1
ATOM 7350 O O . LEU C 1 307 ? -16.224 111.609 5.858 1.00 43.40 307 LEU C O 1
ATOM 7355 N N . ASP C 1 308 ? -15.740 112.140 3.746 1.00 42.77 308 ASP C N 1
ATOM 7356 C CA . ASP C 1 308 ? -15.415 113.512 4.033 1.00 43.52 308 ASP C CA 1
ATOM 7357 C C . ASP C 1 308 ? -16.465 114.454 3.445 1.00 43.17 308 ASP C C 1
ATOM 7358 O O . ASP C 1 308 ? -17.447 114.027 2.825 1.00 43.48 308 ASP C O 1
ATOM 7363 N N . ILE C 1 309 ? -16.269 115.730 3.706 1.00 43.03 309 ILE C N 1
ATOM 7364 C CA . ILE C 1 309 ? -17.212 116.776 3.341 1.00 43.85 309 ILE C CA 1
ATOM 7365 C C . ILE C 1 309 ? -17.596 116.794 1.868 1.00 43.57 309 ILE C C 1
ATOM 7366 O O . ILE C 1 309 ? -18.757 117.018 1.532 1.00 43.36 309 ILE C O 1
ATOM 7371 N N . GLU C 1 310 ? -16.613 116.601 1.008 1.00 43.22 310 GLU C N 1
ATOM 7372 C CA . GLU C 1 310 ? -16.855 116.484 -0.407 1.00 44.09 310 GLU C CA 1
ATOM 7373 C C . GLU C 1 310 ? -17.815 115.334 -0.757 1.00 44.42 310 GLU C C 1
ATOM 7374 O O . GLU C 1 310 ? -18.669 115.473 -1.627 1.00 44.55 310 GLU C O 1
ATOM 7380 N N . CYS C 1 311 ? -17.684 114.211 -0.056 1.00 44.14 311 CYS C N 1
ATOM 7381 C CA . CYS C 1 311 ? -18.525 113.055 -0.283 1.00 44.62 311 CYS C CA 1
ATOM 7382 C C . CYS C 1 311 ? -19.952 113.343 0.168 1.00 44.34 311 CYS C C 1
ATOM 7383 O O . CYS C 1 311 ? -20.889 113.087 -0.554 1.00 43.52 311 CYS C O 1
ATOM 7386 N N . PHE C 1 312 ? -20.094 113.882 1.367 1.00 44.99 312 PHE C N 1
ATOM 7387 C CA . PHE C 1 312 ? -21.406 114.258 1.905 1.00 45.56 312 PHE C CA 1
ATOM 7388 C C . PHE C 1 312 ? -22.144 115.273 1.077 1.00 47.16 312 PHE C C 1
ATOM 7389 O O . PHE C 1 312 ? -23.330 115.125 0.870 1.00 46.98 312 PHE C O 1
ATOM 7397 N N . THR C 1 313 ? -21.471 116.302 0.595 1.00 49.32 313 THR C N 1
ATOM 7398 C CA . THR C 1 313 ? -22.207 117.253 -0.180 1.00 51.77 313 THR C CA 1
ATOM 7399 C C . THR C 1 313 ? -22.649 116.606 -1.495 1.00 52.32 313 THR C C 1
ATOM 7400 O O . THR C 1 313 ? -23.769 116.849 -1.935 1.00 53.13 313 THR C O 1
ATOM 7404 N N . TYR C 1 314 ? -21.811 115.758 -2.091 1.00 53.29 314 TYR C N 1
ATOM 7405 C CA . TYR C 1 314 ? -22.201 115.001 -3.291 1.00 53.69 314 TYR C CA 1
ATOM 7406 C C . TYR C 1 314 ? -23.422 114.115 -3.045 1.00 54.01 314 TYR C C 1
ATOM 7407 O O . TYR C 1 314 ? -24.306 114.052 -3.880 1.00 53.11 314 TYR C O 1
ATOM 7416 N N . LEU C 1 315 ? -23.426 113.412 -1.915 1.00 55.28 315 LEU C N 1
ATOM 7417 C CA . LEU C 1 315 ? -24.492 112.467 -1.556 1.00 56.92 315 LEU C CA 1
ATOM 7418 C C . LEU C 1 315 ? -25.791 113.177 -1.268 1.00 57.88 315 LEU C C 1
ATOM 7419 O O . LEU C 1 315 ? -26.863 112.631 -1.518 1.00 57.46 315 LEU C O 1
ATOM 7424 N N . HIS C 1 316 ? -25.677 114.367 -0.694 1.00 59.24 316 HIS C N 1
ATOM 7425 C CA . HIS C 1 316 ? -26.826 115.195 -0.373 1.00 60.63 316 HIS C CA 1
ATOM 7426 C C . HIS C 1 316 ? -27.557 115.529 -1.669 1.00 61.13 316 HIS C C 1
ATOM 7427 O O . HIS C 1 316 ? -28.756 115.323 -1.781 1.00 61.09 316 HIS C O 1
ATOM 7434 N N . ARG C 1 317 ? -26.826 116.019 -2.657 1.00 62.03 317 ARG C N 1
ATOM 7435 C CA . ARG C 1 317 ? -27.420 116.320 -3.954 1.00 63.02 317 ARG C CA 1
ATOM 7436 C C . ARG C 1 317 ? -28.108 115.090 -4.565 1.00 63.58 317 ARG C C 1
ATOM 7437 O O . ARG C 1 317 ? -29.249 115.159 -5.022 1.00 63.76 317 ARG C O 1
ATOM 7445 N N . ALA C 1 318 ? -27.427 113.961 -4.532 1.00 64.26 318 ALA C N 1
ATOM 7446 C CA . ALA C 1 318 ? -27.935 112.747 -5.153 1.00 64.89 318 ALA C CA 1
ATOM 7447 C C . ALA C 1 318 ? -29.208 112.180 -4.525 1.00 65.20 318 ALA C C 1
ATOM 7448 O O . ALA C 1 318 ? -30.050 111.659 -5.232 1.00 65.25 318 ALA C O 1
ATOM 7450 N N . LEU C 1 319 ? -29.348 112.258 -3.212 1.00 65.83 319 LEU C N 1
ATOM 7451 C CA . LEU C 1 319 ? -30.514 111.676 -2.544 1.00 66.62 319 LEU C CA 1
ATOM 7452 C C . LEU C 1 319 ? -31.772 112.544 -2.699 1.00 67.30 319 LEU C C 1
ATOM 7453 O O . LEU C 1 319 ? -32.909 112.036 -2.608 1.00 68.01 319 LEU C O 1
ATOM 7458 N N . GLU C 1 320 ? -31.580 113.845 -2.930 1.00 66.93 320 GLU C N 1
ATOM 7459 C CA . GLU C 1 320 ? -32.681 114.727 -3.311 1.00 66.45 320 GLU C CA 1
ATOM 7460 C C . GLU C 1 320 ? -33.269 114.402 -4.708 1.00 66.29 320 GLU C C 1
ATOM 7461 O O . GLU C 1 320 ? -34.321 114.927 -5.066 1.00 66.72 320 GLU C O 1
ATOM 7467 N N . SER C 1 321 ? -32.607 113.546 -5.490 1.00 65.58 321 SER C N 1
ATOM 7468 C CA . SER C 1 321 ? -33.158 113.088 -6.776 1.00 65.07 321 SER C CA 1
ATOM 7469 C C . SER C 1 321 ? -34.389 112.187 -6.573 1.00 64.94 321 SER C C 1
ATOM 7470 O O . SER C 1 321 ? -34.527 111.496 -5.549 1.00 65.11 321 SER C O 1
ATOM 7473 N N . SER C 1 322 ? -35.271 112.193 -7.569 1.00 64.40 322 SER C N 1
ATOM 7474 C CA . SER C 1 322 ? -36.533 111.447 -7.505 1.00 63.76 322 SER C CA 1
ATOM 7475 C C . SER C 1 322 ? -36.318 109.942 -7.723 1.00 63.28 322 SER C C 1
ATOM 7476 O O . SER C 1 322 ? -36.966 109.115 -7.071 1.00 63.64 322 SER C O 1
ATOM 7479 N N . ILE C 1 323 ? -35.399 109.607 -8.630 1.00 62.06 323 ILE C N 1
ATOM 7480 C CA . ILE C 1 323 ? -35.147 108.226 -9.032 1.00 61.15 323 ILE C CA 1
ATOM 7481 C C . ILE C 1 323 ? -33.929 107.610 -8.345 1.00 60.32 323 ILE C C 1
ATOM 7482 O O . ILE C 1 323 ? -33.520 106.491 -8.695 1.00 60.76 323 ILE C O 1
ATOM 7487 N N . ALA C 1 324 ? -33.337 108.317 -7.385 1.00 58.60 324 ALA C N 1
ATOM 7488 C CA . ALA C 1 324 ? -32.126 107.813 -6.752 1.00 57.46 324 ALA C CA 1
ATOM 7489 C C . ALA C 1 324 ? -32.456 106.649 -5.833 1.00 56.08 324 ALA C C 1
ATOM 7490 O O . ALA C 1 324 ? -33.588 106.517 -5.367 1.00 55.86 324 ALA C O 1
ATOM 7492 N N . PRO C 1 325 ? -31.460 105.796 -5.576 1.00 54.66 325 PRO C N 1
ATOM 7493 C CA . PRO C 1 325 ? -31.608 104.742 -4.599 1.00 54.17 325 PRO C CA 1
ATOM 7494 C C . PRO C 1 325 ? -31.723 105.348 -3.220 1.00 52.93 325 PRO C C 1
ATOM 7495 O O . PRO C 1 325 ? -31.300 106.497 -3.010 1.00 51.84 325 PRO C O 1
ATOM 7499 N N . ILE C 1 326 ? -32.279 104.586 -2.290 1.00 51.58 326 ILE C N 1
ATOM 7500 C CA . ILE C 1 326 ? -32.224 104.991 -0.911 1.00 50.91 326 ILE C CA 1
ATOM 7501 C C . ILE C 1 326 ? -30.829 104.737 -0.376 1.00 49.46 326 ILE C C 1
ATOM 7502 O O . ILE C 1 326 ? -30.257 103.686 -0.614 1.00 49.14 326 ILE C O 1
ATOM 7507 N N . VAL C 1 327 ? -30.277 105.728 0.325 1.00 48.31 327 VAL C N 1
ATOM 7508 C CA . VAL C 1 327 ? -29.002 105.591 0.986 1.00 47.45 327 VAL C CA 1
ATOM 7509 C C . VAL C 1 327 ? -29.236 105.199 2.435 1.00 46.03 327 VAL C C 1
ATOM 7510 O O . VAL C 1 327 ? -29.994 105.819 3.144 1.00 45.37 327 VAL C O 1
ATOM 7514 N N . ILE C 1 328 ? -28.562 104.144 2.859 1.00 45.87 328 ILE C N 1
ATOM 7515 C CA . ILE C 1 328 ? -28.589 103.700 4.232 1.00 45.39 328 ILE C CA 1
ATOM 7516 C C . ILE C 1 328 ? -27.139 103.688 4.703 1.00 44.38 328 ILE C C 1
ATOM 7517 O O . ILE C 1 328 ? -26.297 102.955 4.182 1.00 44.03 328 ILE C O 1
ATOM 7522 N N . PHE C 1 329 ? -26.863 104.530 5.677 1.00 43.59 329 PHE C N 1
ATOM 7523 C CA . PHE C 1 329 ? -25.560 104.618 6.286 1.00 43.91 329 PHE C CA 1
ATOM 7524 C C . PHE C 1 329 ? -25.482 103.629 7.426 1.00 43.41 329 PHE C C 1
ATOM 7525 O O . PHE C 1 329 ? -26.515 103.219 7.994 1.00 42.58 329 PHE C O 1
ATOM 7533 N N . ALA C 1 330 ? -24.257 103.286 7.784 1.00 43.25 330 ALA C N 1
ATOM 7534 C CA . ALA C 1 330 ? -24.009 102.530 8.999 1.00 44.43 330 ALA C CA 1
ATOM 7535 C C . ALA C 1 330 ? -22.820 103.092 9.797 1.00 44.67 330 ALA C C 1
ATOM 7536 O O . ALA C 1 330 ? -21.838 103.576 9.234 1.00 45.17 330 ALA C O 1
ATOM 7538 N N . SER C 1 331 ? -22.947 103.055 11.120 1.00 45.37 331 SER C N 1
ATOM 7539 C CA . SER C 1 331 ? -21.934 103.590 12.009 1.00 45.84 331 SER C CA 1
ATOM 7540 C C . SER C 1 331 ? -21.910 102.818 13.289 1.00 45.98 331 SER C C 1
ATOM 7541 O O . SER C 1 331 ? -22.964 102.448 13.835 1.00 46.20 331 SER C O 1
ATOM 7544 N N . ASN C 1 332 ? -20.698 102.584 13.770 1.00 46.49 332 ASN C N 1
ATOM 7545 C CA . ASN C 1 332 ? -20.462 101.956 15.054 1.00 46.53 332 ASN C CA 1
ATOM 7546 C C . ASN C 1 332 ? -19.784 102.937 16.003 1.00 46.96 332 ASN C C 1
ATOM 7547 O O . ASN C 1 332 ? -19.314 102.527 17.054 1.00 47.83 332 ASN C O 1
ATOM 7552 N N . ARG C 1 333 ? -19.752 104.227 15.646 1.00 47.21 333 ARG C N 1
ATOM 7553 C CA . ARG C 1 333 ? -19.198 105.278 16.549 1.00 47.67 333 ARG C CA 1
ATOM 7554 C C . ARG C 1 333 ? -20.208 106.300 17.057 1.00 47.17 333 ARG C C 1
ATOM 7555 O O . ARG C 1 333 ? -21.319 106.390 16.559 1.00 47.00 333 ARG C O 1
ATOM 7563 N N . GLY C 1 334 ? -19.791 107.041 18.081 1.00 47.00 334 GLY C N 1
ATOM 7564 C CA . GLY C 1 334 ? -20.569 108.138 18.638 1.00 47.08 334 GLY C CA 1
ATOM 7565 C C . GLY C 1 334 ? -20.205 109.411 17.903 1.00 47.04 334 GLY C C 1
ATOM 7566 O O . GLY C 1 334 ? -20.277 109.466 16.673 1.00 46.93 334 GLY C O 1
ATOM 7567 N N . ASN C 1 335 ? -19.769 110.417 18.650 1.00 47.10 335 ASN C N 1
ATOM 7568 C CA . ASN C 1 335 ? -19.264 111.658 18.055 1.00 47.74 335 ASN C CA 1
ATOM 7569 C C . ASN C 1 335 ? -17.916 111.508 17.366 1.00 47.75 335 ASN C C 1
ATOM 7570 O O . ASN C 1 335 ? -17.023 110.887 17.930 1.00 47.87 335 ASN C O 1
ATOM 7575 N N . CYS C 1 336 ? -17.773 112.107 16.175 1.00 47.69 336 CYS C N 1
ATOM 7576 C CA . CYS C 1 336 ? -16.487 112.206 15.474 1.00 47.45 336 CYS C CA 1
ATOM 7577 C C . CYS C 1 336 ? -16.280 113.563 14.808 1.00 46.63 336 CYS C C 1
ATOM 7578 O O . CYS C 1 336 ? -17.220 114.169 14.340 1.00 45.80 336 CYS C O 1
ATOM 7581 N N . VAL C 1 337 ? -15.024 113.974 14.676 1.00 45.84 337 VAL C N 1
ATOM 7582 C CA . VAL C 1 337 ? -14.675 115.063 13.782 1.00 45.73 337 VAL C CA 1
ATOM 7583 C C . VAL C 1 337 ? -15.136 114.690 12.381 1.00 45.47 337 VAL C C 1
ATOM 7584 O O . VAL C 1 337 ? -14.900 113.581 11.910 1.00 45.77 337 VAL C O 1
ATOM 7588 N N . ILE C 1 338 ? -15.823 115.612 11.724 1.00 45.42 338 ILE C N 1
ATOM 7589 C CA . ILE C 1 338 ? -16.212 115.404 10.345 1.00 45.42 338 ILE C CA 1
ATOM 7590 C C . ILE C 1 338 ? -14.934 115.464 9.523 1.00 45.56 338 ILE C C 1
ATOM 7591 O O . ILE C 1 338 ? -14.157 116.401 9.669 1.00 44.13 338 ILE C O 1
ATOM 7596 N N . ARG C 1 339 ? -14.702 114.440 8.697 1.00 46.05 339 ARG C N 1
ATOM 7597 C CA . ARG C 1 339 ? -13.476 114.387 7.912 1.00 47.04 339 ARG C CA 1
ATOM 7598 C C . ARG C 1 339 ? -13.496 115.484 6.889 1.00 46.01 339 ARG C C 1
ATOM 7599 O O . ARG C 1 339 ? -14.532 115.739 6.263 1.00 45.42 339 ARG C O 1
ATOM 7607 N N . GLY C 1 340 ? -12.334 116.096 6.714 1.00 45.83 340 GLY C N 1
ATOM 7608 C CA . GLY C 1 340 ? -12.172 117.289 5.910 1.00 46.09 340 GLY C CA 1
ATOM 7609 C C . GLY C 1 340 ? -12.254 118.587 6.702 1.00 46.18 340 GLY C C 1
ATOM 7610 O O . GLY C 1 340 ? -11.682 119.577 6.280 1.00 46.44 340 GLY C O 1
ATOM 7611 N N . THR C 1 341 ? -12.955 118.598 7.836 1.00 46.48 341 THR C N 1
ATOM 7612 C CA . THR C 1 341 ? -13.166 119.830 8.605 1.00 46.76 341 THR C CA 1
ATOM 7613 C C . THR C 1 341 ? -12.084 120.068 9.648 1.00 47.23 341 THR C C 1
ATOM 7614 O O . THR C 1 341 ? -11.878 121.195 10.057 1.00 47.67 341 THR C O 1
ATOM 7618 N N . GLU C 1 342 ? -11.432 119.009 10.118 1.00 47.56 342 GLU C N 1
ATOM 7619 C CA . GLU C 1 342 ? -10.354 119.123 11.113 1.00 47.96 342 GLU C CA 1
ATOM 7620 C C . GLU C 1 342 ? -10.814 119.498 12.525 1.00 48.18 342 GLU C C 1
ATOM 7621 O O . GLU C 1 342 ? -10.176 119.104 13.503 1.00 48.66 342 GLU C O 1
ATOM 7627 N N . ASP C 1 343 ? -11.883 120.281 12.638 1.00 48.15 343 ASP C N 1
ATOM 7628 C CA . ASP C 1 343 ? -12.333 120.737 13.942 1.00 47.93 343 ASP C CA 1
ATOM 7629 C C . ASP C 1 343 ? -13.811 120.544 14.262 1.00 47.53 343 ASP C C 1
ATOM 7630 O O . ASP C 1 343 ? -14.173 120.652 15.413 1.00 48.61 343 ASP C O 1
ATOM 7635 N N . ILE C 1 344 ? -14.655 120.231 13.285 1.00 46.95 344 ILE C N 1
ATOM 7636 C CA . ILE C 1 344 ? -16.096 120.141 13.508 1.00 46.60 344 ILE C CA 1
ATOM 7637 C C . ILE C 1 344 ? -16.522 118.728 13.934 1.00 46.31 344 ILE C C 1
ATOM 7638 O O . ILE C 1 344 ? -16.505 117.810 13.123 1.00 46.17 344 ILE C O 1
ATOM 7643 N N . THR C 1 345 ? -16.929 118.574 15.194 1.00 45.83 345 THR C N 1
ATOM 7644 C CA . THR C 1 345 ? -17.429 117.303 15.720 1.00 45.66 345 THR C CA 1
ATOM 7645 C C . THR C 1 345 ? -18.951 117.174 15.550 1.00 45.50 345 THR C C 1
ATOM 7646 O O . THR C 1 345 ? -19.688 118.132 15.762 1.00 46.02 345 THR C O 1
ATOM 7650 N N . SER C 1 346 ? -19.414 115.985 15.203 1.00 44.54 346 SER C N 1
ATOM 7651 C CA . SER C 1 346 ? -20.839 115.739 14.996 1.00 44.22 346 SER C CA 1
ATOM 7652 C C . SER C 1 346 ? -21.099 114.263 15.171 1.00 43.64 346 SER C C 1
ATOM 7653 O O . SER C 1 346 ? -20.212 113.450 14.906 1.00 42.06 346 SER C O 1
ATOM 7656 N N . PRO C 1 347 ? -22.315 113.898 15.596 1.00 43.31 347 PRO C N 1
ATOM 7657 C CA . PRO C 1 347 ? -22.632 112.476 15.724 1.00 43.17 347 PRO C CA 1
ATOM 7658 C C . PRO C 1 347 ? -22.326 111.617 14.499 1.00 42.43 347 PRO C C 1
ATOM 7659 O O . PRO C 1 347 ? -22.750 111.926 13.397 1.00 42.16 347 PRO C O 1
ATOM 7663 N N . HIS C 1 348 ? -21.583 110.536 14.693 1.00 42.87 348 HIS C N 1
ATOM 7664 C CA . HIS C 1 348 ? -21.270 109.610 13.597 1.00 42.90 348 HIS C CA 1
ATOM 7665 C C . HIS C 1 348 ? -20.391 110.240 12.484 1.00 43.36 348 HIS C C 1
ATOM 7666 O O . HIS C 1 348 ? -20.242 109.674 11.396 1.00 43.01 348 HIS C O 1
ATOM 7673 N N . GLY C 1 349 ? -19.840 111.418 12.752 1.00 42.88 349 GLY C N 1
ATOM 7674 C CA . GLY C 1 349 ? -19.049 112.155 11.778 1.00 43.09 349 GLY C CA 1
ATOM 7675 C C . GLY C 1 349 ? -19.803 112.610 10.555 1.00 43.16 349 GLY C C 1
ATOM 7676 O O . GLY C 1 349 ? -19.207 112.825 9.487 1.00 43.59 349 GLY C O 1
ATOM 7677 N N . ILE C 1 350 ? -21.117 112.744 10.690 1.00 43.73 350 ILE C N 1
ATOM 7678 C CA . ILE C 1 350 ? -21.986 113.168 9.581 1.00 43.71 350 ILE C CA 1
ATOM 7679 C C . ILE C 1 350 ? -22.368 114.611 9.851 1.00 43.31 350 ILE C C 1
ATOM 7680 O O . ILE C 1 350 ? -22.746 114.919 10.986 1.00 44.19 350 ILE C O 1
ATOM 7685 N N . PRO C 1 351 ? -22.318 115.489 8.834 1.00 43.64 351 PRO C N 1
ATOM 7686 C CA . PRO C 1 351 ? -22.727 116.889 9.059 1.00 44.69 351 PRO C CA 1
ATOM 7687 C C . PRO C 1 351 ? -24.195 117.040 9.401 1.00 45.16 351 PRO C C 1
ATOM 7688 O O . PRO C 1 351 ? -25.023 116.223 9.010 1.00 46.08 351 PRO C O 1
ATOM 7692 N N . LEU C 1 352 ? -24.499 118.085 10.151 1.00 46.51 352 LEU C N 1
ATOM 7693 C CA . LEU C 1 352 ? -25.836 118.354 10.652 1.00 47.20 352 LEU C CA 1
ATOM 7694 C C . LEU C 1 352 ? -26.873 118.490 9.555 1.00 47.70 352 LEU C C 1
ATOM 7695 O O . LEU C 1 352 ? -27.961 117.928 9.661 1.00 47.73 352 LEU C O 1
ATOM 7700 N N . ASP C 1 353 ? -26.551 119.227 8.501 1.00 48.92 353 ASP C N 1
ATOM 7701 C CA . ASP C 1 353 ? -27.537 119.468 7.445 1.00 50.22 353 ASP C CA 1
ATOM 7702 C C . ASP C 1 353 ? -27.983 118.163 6.809 1.00 50.45 353 ASP C C 1
ATOM 7703 O O . ASP C 1 353 ? -29.046 118.088 6.206 1.00 51.36 353 ASP C O 1
ATOM 7708 N N . LEU C 1 354 ? -27.154 117.138 6.940 1.00 50.25 354 LEU C N 1
ATOM 7709 C CA . LEU C 1 354 ? -27.526 115.820 6.510 1.00 50.12 354 LEU C CA 1
ATOM 7710 C C . LEU C 1 354 ? -28.133 114.996 7.646 1.00 49.56 354 LEU C C 1
ATOM 7711 O O . LEU C 1 354 ? -29.051 114.240 7.407 1.00 49.55 354 LEU C O 1
ATOM 7716 N N . LEU C 1 355 ? -27.611 115.110 8.865 1.00 49.55 355 LEU C N 1
ATOM 7717 C CA . LEU C 1 355 ? -28.146 114.340 10.014 1.00 49.89 355 LEU C CA 1
ATOM 7718 C C . LEU C 1 355 ? -29.593 114.685 10.242 1.00 49.48 355 LEU C C 1
ATOM 7719 O O . LEU C 1 355 ? -30.358 113.850 10.691 1.00 48.82 355 LEU C O 1
ATOM 7724 N N . ASP C 1 356 ? -29.942 115.937 9.958 1.00 49.74 356 ASP C N 1
ATOM 7725 C CA . ASP C 1 356 ? -31.327 116.388 9.971 1.00 50.39 356 ASP C CA 1
ATOM 7726 C C . ASP C 1 356 ? -32.323 115.562 9.132 1.00 50.48 356 ASP C C 1
ATOM 7727 O O . ASP C 1 356 ? -33.504 115.514 9.484 1.00 51.65 356 ASP C O 1
ATOM 7732 N N . ARG C 1 357 ? -31.858 114.931 8.052 1.00 49.97 357 ARG C N 1
ATOM 7733 C CA . ARG C 1 357 ? -32.714 114.198 7.111 1.00 49.50 357 ARG C CA 1
ATOM 7734 C C . ARG C 1 357 ? -32.530 112.683 7.184 1.00 48.59 357 ARG C C 1
ATOM 7735 O O . ARG C 1 357 ? -33.027 111.965 6.342 1.00 47.77 357 ARG C O 1
ATOM 7743 N N . VAL C 1 358 ? -31.803 112.232 8.192 1.00 47.87 358 VAL C N 1
ATOM 7744 C CA . VAL C 1 358 ? -31.449 110.847 8.362 1.00 47.99 358 VAL C CA 1
ATOM 7745 C C . VAL C 1 358 ? -32.370 110.286 9.424 1.00 47.42 358 VAL C C 1
ATOM 7746 O O . VAL C 1 358 ? -32.511 110.854 10.475 1.00 47.04 358 VAL C O 1
ATOM 7750 N N . MET C 1 359 ? -33.008 109.165 9.119 1.00 47.22 359 MET C N 1
ATOM 7751 C CA . MET C 1 359 ? -33.776 108.430 10.110 1.00 46.56 359 MET C CA 1
ATOM 7752 C C . MET C 1 359 ? -32.825 107.432 10.764 1.00 45.32 359 MET C C 1
ATOM 7753 O O . MET C 1 359 ? -32.235 106.608 10.080 1.00 45.85 359 MET C O 1
ATOM 7758 N N . ILE C 1 360 ? -32.673 107.513 12.081 1.00 44.06 360 ILE C N 1
ATOM 7759 C CA . ILE C 1 360 ? -31.699 106.724 12.806 1.00 44.08 360 ILE C CA 1
ATOM 7760 C C . ILE C 1 360 ? -32.332 105.520 13.504 1.00 44.06 360 ILE C C 1
ATOM 7761 O O . ILE C 1 360 ? -33.263 105.648 14.291 1.00 44.31 360 ILE C O 1
ATOM 7766 N N . ILE C 1 361 ? -31.791 104.350 13.192 1.00 44.13 361 ILE C N 1
ATOM 7767 C CA . ILE C 1 361 ? -32.213 103.088 13.766 1.00 43.92 361 ILE C CA 1
ATOM 7768 C C . ILE C 1 361 ? -31.033 102.525 14.544 1.00 44.03 361 ILE C C 1
ATOM 7769 O O . ILE C 1 361 ? -29.884 102.518 14.075 1.00 45.50 361 ILE C O 1
ATOM 7774 N N . ARG C 1 362 ? -31.331 102.065 15.741 1.00 43.77 362 ARG C N 1
ATOM 7775 C CA . ARG C 1 362 ? -30.375 101.427 16.618 1.00 44.21 362 ARG C CA 1
ATOM 7776 C C . ARG C 1 362 ? -30.394 99.870 16.528 1.00 43.90 362 ARG C C 1
ATOM 7777 O O . ARG C 1 362 ? -31.440 99.229 16.642 1.00 42.80 362 ARG C O 1
ATOM 7785 N N . THR C 1 363 ? -29.225 99.284 16.301 1.00 44.39 363 THR C N 1
ATOM 7786 C CA . THR C 1 363 ? -29.026 97.835 16.419 1.00 44.66 363 THR C CA 1
ATOM 7787 C C . THR C 1 363 ? -28.320 97.570 17.744 1.00 44.70 363 THR C C 1
ATOM 7788 O O . THR C 1 363 ? -27.489 98.377 18.181 1.00 45.43 363 THR C O 1
ATOM 7792 N N . MET C 1 364 ? -28.667 96.474 18.400 1.00 44.58 364 MET C N 1
ATOM 7793 C CA . MET C 1 364 ? -28.052 96.108 19.672 1.00 45.04 364 MET C CA 1
ATOM 7794 C C . MET C 1 364 ? -27.402 94.735 19.619 1.00 43.79 364 MET C C 1
ATOM 7795 O O . MET C 1 364 ? -27.647 93.968 18.707 1.00 42.65 364 MET C O 1
ATOM 7800 N N . LEU C 1 365 ? -26.566 94.459 20.618 1.00 43.58 365 LEU C N 1
ATOM 7801 C CA . LEU C 1 365 ? -25.831 93.210 20.744 1.00 43.52 365 LEU C CA 1
ATOM 7802 C C . LEU C 1 365 ? -26.785 92.076 21.065 1.00 43.39 365 LEU C C 1
ATOM 7803 O O . LEU C 1 365 ? -27.817 92.285 21.702 1.00 43.86 365 LEU C O 1
ATOM 7808 N N . TYR C 1 366 ? -26.432 90.881 20.621 1.00 42.83 366 TYR C N 1
ATOM 7809 C CA . TYR C 1 366 ? -27.290 89.711 20.777 1.00 42.99 366 TYR C CA 1
ATOM 7810 C C . TYR C 1 366 ? -27.008 88.950 22.054 1.00 42.84 366 TYR C C 1
ATOM 7811 O O . TYR C 1 366 ? -25.882 88.911 22.528 1.00 43.38 366 TYR C O 1
ATOM 7820 N N . THR C 1 367 ? -28.046 88.319 22.581 1.00 43.33 367 THR C N 1
ATOM 7821 C CA . THR C 1 367 ? -27.904 87.354 23.665 1.00 43.57 367 THR C CA 1
ATOM 7822 C C . THR C 1 367 ? -27.267 86.057 23.155 1.00 43.55 367 THR C C 1
ATOM 7823 O O . THR C 1 367 ? -27.307 85.768 21.960 1.00 42.43 367 THR C O 1
ATOM 7827 N N . PRO C 1 368 ? -26.705 85.256 24.077 1.00 44.45 368 PRO C N 1
ATOM 7828 C CA . PRO C 1 368 ? -26.241 83.892 23.780 1.00 44.67 368 PRO C CA 1
ATOM 7829 C C . PRO C 1 368 ? -27.243 83.032 22.984 1.00 44.81 368 PRO C C 1
ATOM 7830 O O . PRO C 1 368 ? -26.852 82.406 22.008 1.00 45.35 368 PRO C O 1
ATOM 7834 N N . GLN C 1 369 ? -28.514 83.019 23.388 1.00 44.96 369 GLN C N 1
ATOM 7835 C CA . GLN C 1 369 ? -29.555 82.278 22.663 1.00 44.69 369 GLN C CA 1
ATOM 7836 C C . GLN C 1 369 ? -29.664 82.733 21.193 1.00 44.59 369 GLN C C 1
ATOM 7837 O O . GLN C 1 369 ? -29.608 81.902 20.281 1.00 44.53 369 GLN C O 1
ATOM 7843 N N . GLU C 1 370 ? -29.798 84.052 20.979 1.00 44.51 370 GLU C N 1
ATOM 7844 C CA . GLU C 1 370 ? -29.908 84.672 19.630 1.00 43.67 370 GLU C CA 1
ATOM 7845 C C . GLU C 1 370 ? -28.702 84.388 18.738 1.00 43.51 370 GLU C C 1
ATOM 7846 O O . GLU C 1 370 ? -28.830 84.174 17.527 1.00 43.18 370 GLU C O 1
ATOM 7852 N N . MET C 1 371 ? -27.522 84.405 19.338 1.00 43.37 371 MET C N 1
ATOM 7853 C CA . MET C 1 371 ? -26.305 84.159 18.584 1.00 42.71 371 MET C CA 1
ATOM 7854 C C . MET C 1 371 ? -26.101 82.717 18.182 1.00 42.80 371 MET C C 1
ATOM 7855 O O . MET C 1 371 ? -25.658 82.458 17.067 1.00 43.95 371 MET C O 1
ATOM 7860 N N . LYS C 1 372 ? -26.390 81.786 19.076 1.00 42.39 372 LYS C N 1
ATOM 7861 C CA . LYS C 1 372 ? -26.436 80.371 18.693 1.00 42.33 372 LYS C CA 1
ATOM 7862 C C . LYS C 1 372 ? -27.432 80.181 17.544 1.00 42.00 372 LYS C C 1
ATOM 7863 O O . LYS C 1 372 ? -27.136 79.480 16.569 1.00 41.91 372 LYS C O 1
ATOM 7869 N N . GLN C 1 373 ? -28.597 80.819 17.669 1.00 41.25 373 GLN C N 1
ATOM 7870 C CA . GLN C 1 373 ? -29.622 80.791 16.631 1.00 41.32 373 GLN C CA 1
ATOM 7871 C C . GLN C 1 373 ? -29.154 81.292 15.275 1.00 41.60 373 GLN C C 1
ATOM 7872 O O . GLN C 1 373 ? -29.539 80.751 14.240 1.00 41.78 373 GLN C O 1
ATOM 7878 N N . ILE C 1 374 ? -28.361 82.358 15.278 1.00 42.40 374 ILE C N 1
ATOM 7879 C CA . ILE C 1 374 ? -27.849 82.941 14.033 1.00 42.49 374 ILE C CA 1
ATOM 7880 C C . ILE C 1 374 ? -26.739 82.094 13.405 1.00 43.11 374 ILE C C 1
ATOM 7881 O O . ILE C 1 374 ? -26.700 81.930 12.184 1.00 44.41 374 ILE C O 1
ATOM 7886 N N . ILE C 1 375 ? -25.823 81.601 14.235 1.00 42.82 375 ILE C N 1
ATOM 7887 C CA . ILE C 1 375 ? -24.767 80.666 13.809 1.00 42.73 375 ILE C CA 1
ATOM 7888 C C . ILE C 1 375 ? -25.335 79.341 13.235 1.00 42.58 375 ILE C C 1
ATOM 7889 O O . ILE C 1 375 ? -24.789 78.774 12.282 1.00 42.08 375 ILE C O 1
ATOM 7894 N N . LYS C 1 376 ? -26.431 78.859 13.814 1.00 42.64 376 LYS C N 1
ATOM 7895 C CA . LYS C 1 376 ? -27.092 77.641 13.317 1.00 42.67 376 LYS C CA 1
ATOM 7896 C C . LYS C 1 376 ? -27.645 77.871 11.908 1.00 42.53 376 LYS C C 1
ATOM 7897 O O . LYS C 1 376 ? -27.357 77.112 10.997 1.00 41.86 376 LYS C O 1
ATOM 7903 N N . ILE C 1 377 ? -28.391 78.960 11.727 1.00 42.88 377 ILE C N 1
ATOM 7904 C CA . ILE C 1 377 ? -28.900 79.349 10.408 1.00 42.91 377 ILE C CA 1
ATOM 7905 C C . ILE C 1 377 ? -27.764 79.483 9.379 1.00 43.07 377 ILE C C 1
ATOM 7906 O O . ILE C 1 377 ? -27.925 79.113 8.220 1.00 42.56 377 ILE C O 1
ATOM 7911 N N . ARG C 1 378 ? -26.627 80.029 9.812 1.00 43.25 378 ARG C N 1
ATOM 7912 C CA . ARG C 1 378 ? -25.455 80.172 8.954 1.00 43.28 378 ARG C CA 1
ATOM 7913 C C . ARG C 1 378 ? -24.862 78.818 8.561 1.00 43.78 378 ARG C C 1
ATOM 7914 O O . ARG C 1 378 ? -24.511 78.598 7.390 1.00 43.12 378 ARG C O 1
ATOM 7922 N N . ALA C 1 379 ? -24.760 77.923 9.544 1.00 44.06 379 ALA C N 1
ATOM 7923 C CA . ALA C 1 379 ? -24.316 76.550 9.297 1.00 44.71 379 ALA C CA 1
ATOM 7924 C C . ALA C 1 379 ? -25.259 75.833 8.318 1.00 44.91 379 ALA C C 1
ATOM 7925 O O . ALA C 1 379 ? -24.812 75.291 7.306 1.00 44.91 379 ALA C O 1
ATOM 7927 N N . GLN C 1 380 ? -26.558 75.871 8.613 1.00 45.40 380 GLN C N 1
ATOM 7928 C CA . GLN C 1 380 ? -27.584 75.226 7.781 1.00 46.02 380 GLN C CA 1
ATOM 7929 C C . GLN C 1 380 ? -27.547 75.695 6.334 1.00 46.54 380 GLN C C 1
ATOM 7930 O O . GLN C 1 380 ? -27.624 74.881 5.410 1.00 46.19 380 GLN C O 1
ATOM 7936 N N . THR C 1 381 ? -27.443 77.011 6.156 1.00 47.13 381 THR C N 1
ATOM 7937 C CA . THR C 1 381 ? -27.311 77.645 4.846 1.00 47.66 381 THR C CA 1
ATOM 7938 C C . THR C 1 381 ? -26.075 77.140 4.071 1.00 48.22 381 THR C C 1
ATOM 7939 O O . THR C 1 381 ? -26.112 76.992 2.841 1.00 47.98 381 THR C O 1
ATOM 7943 N N . GLU C 1 382 ? -24.984 76.887 4.789 1.00 48.66 382 GLU C N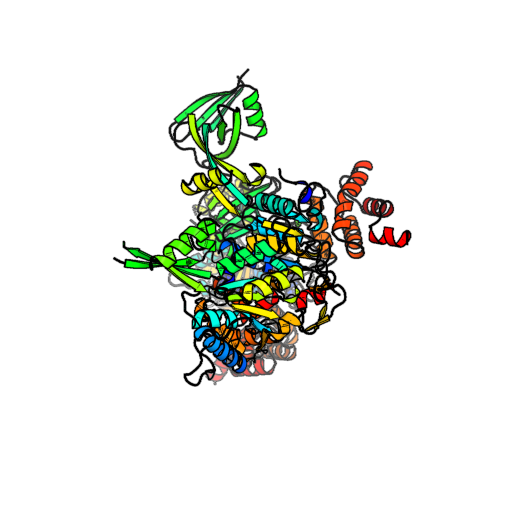 1
ATOM 7944 C CA . GLU C 1 382 ? -23.744 76.391 4.173 1.00 49.34 382 GLU C CA 1
ATOM 7945 C C . GLU C 1 382 ? -23.621 74.850 4.130 1.00 49.18 382 GLU C C 1
ATOM 7946 O O . GLU C 1 382 ? -22.600 74.320 3.696 1.00 49.00 382 GLU C O 1
ATOM 7952 N N . GLY C 1 383 ? -24.664 74.144 4.557 1.00 49.10 383 GLY C N 1
ATOM 7953 C CA . GLY C 1 383 ? -24.682 72.669 4.543 1.00 49.26 383 GLY C CA 1
ATOM 7954 C C . GLY C 1 383 ? -23.715 72.076 5.547 1.00 49.09 383 GLY C C 1
ATOM 7955 O O . GLY C 1 383 ? -23.134 71.019 5.321 1.00 49.00 383 GLY C O 1
ATOM 7956 N N . ILE C 1 384 ? -23.531 72.779 6.655 1.00 49.40 384 ILE C N 1
ATOM 7957 C CA . ILE C 1 384 ? -22.537 72.409 7.638 1.00 49.43 384 ILE C CA 1
ATOM 7958 C C . ILE C 1 384 ? -23.271 71.891 8.856 1.00 49.61 384 ILE C C 1
ATOM 7959 O O . ILE C 1 384 ? -23.969 72.655 9.527 1.00 49.62 384 ILE C O 1
ATOM 7964 N N . ASN C 1 385 ? -23.125 70.591 9.127 1.00 49.47 385 ASN C N 1
ATOM 7965 C CA . ASN C 1 385 ? -23.619 70.020 10.368 1.00 49.37 385 ASN C CA 1
ATOM 7966 C C . ASN C 1 385 ? -22.710 70.453 11.511 1.00 49.22 385 ASN C C 1
ATOM 7967 O O . ASN C 1 385 ? -21.492 70.431 11.389 1.00 49.19 385 ASN C O 1
ATOM 7972 N N . ILE C 1 386 ? -23.320 70.849 12.617 1.00 49.21 386 ILE C N 1
ATOM 7973 C CA . ILE C 1 386 ? -22.611 71.180 13.846 1.00 49.32 386 ILE C CA 1
ATOM 7974 C C . ILE C 1 386 ? -23.445 70.615 15.010 1.00 49.37 386 ILE C C 1
ATOM 7975 O O . ILE C 1 386 ? -24.683 70.566 14.944 1.00 48.66 386 ILE C O 1
ATOM 7980 N N . SER C 1 387 ? -22.756 70.157 16.051 1.00 49.68 387 SER C N 1
ATOM 7981 C CA . SER C 1 387 ? -23.415 69.618 17.236 1.00 49.64 387 SER C CA 1
ATOM 7982 C C . SER C 1 387 ? -23.739 70.774 18.175 1.00 49.99 387 SER C C 1
ATOM 7983 O O . SER C 1 387 ? -23.225 71.893 18.007 1.00 50.14 387 SER C O 1
ATOM 7986 N N . GLU C 1 388 ? -24.595 70.511 19.156 1.00 50.16 388 GLU C N 1
ATOM 7987 C CA . GLU C 1 388 ? -25.106 71.562 20.033 1.00 50.79 388 GLU C CA 1
ATOM 7988 C C . GLU C 1 388 ? -24.055 72.048 21.028 1.00 51.25 388 GLU C C 1
ATOM 7989 O O . GLU C 1 388 ? -23.992 73.246 21.327 1.00 51.72 388 GLU C O 1
ATOM 7995 N N . GLU C 1 389 ? -23.223 71.137 21.524 1.00 51.00 389 GLU C N 1
ATOM 7996 C CA . GLU C 1 389 ? -22.149 71.527 22.434 1.00 51.22 389 GLU C CA 1
ATOM 7997 C C . GLU C 1 389 ? -21.188 72.500 21.725 1.00 50.64 389 GLU C C 1
ATOM 7998 O O . GLU C 1 389 ? -20.696 73.446 22.337 1.00 50.19 389 GLU C O 1
ATOM 8004 N N . ALA C 1 390 ? -20.951 72.258 20.435 1.00 50.44 390 ALA C N 1
ATOM 8005 C CA . ALA C 1 390 ? -20.064 73.095 19.603 1.00 50.49 390 ALA C CA 1
ATOM 8006 C C . ALA C 1 390 ? -20.700 74.440 19.326 1.00 50.39 390 ALA C C 1
ATOM 8007 O O . ALA C 1 390 ? -20.078 75.485 19.508 1.00 50.68 390 ALA C O 1
ATOM 8009 N N . LEU C 1 391 ? -21.951 74.402 18.877 1.00 50.58 391 LEU C N 1
ATOM 8010 C CA . LEU C 1 391 ? -22.745 75.607 18.661 1.00 50.40 391 LEU C CA 1
ATOM 8011 C C . LEU C 1 391 ? -22.757 76.508 19.903 1.00 50.41 391 LEU C C 1
ATOM 8012 O O . LEU C 1 391 ? -22.708 77.747 19.798 1.00 50.03 391 LEU C O 1
ATOM 8017 N N . ASN C 1 392 ? -22.827 75.881 21.074 1.00 50.34 392 ASN C N 1
ATOM 8018 C CA . ASN C 1 392 ? -22.823 76.612 22.334 1.00 50.38 392 ASN C CA 1
ATOM 8019 C C . ASN C 1 392 ? -21.489 77.275 22.618 1.00 50.27 392 ASN C C 1
ATOM 8020 O O . ASN C 1 392 ? -21.449 78.425 23.028 1.00 49.81 392 ASN C O 1
ATOM 8025 N N . HIS C 1 393 ? -20.404 76.539 22.412 1.00 50.45 393 HIS C N 1
ATOM 8026 C CA . HIS C 1 393 ? -19.068 77.089 22.567 1.00 50.22 393 HIS C CA 1
ATOM 8027 C C . HIS C 1 393 ? -18.868 78.239 21.572 1.00 49.71 393 HIS C C 1
ATOM 8028 O O . HIS C 1 393 ? -18.323 79.267 21.929 1.00 49.41 393 HIS C O 1
ATOM 8035 N N . LEU C 1 394 ? -19.330 78.063 20.336 1.00 49.19 394 LEU C N 1
ATOM 8036 C CA . LEU C 1 394 ? -19.290 79.119 19.334 1.00 48.99 394 LEU C CA 1
ATOM 8037 C C . LEU C 1 394 ? -20.031 80.365 19.779 1.00 48.90 394 LEU C C 1
ATOM 8038 O O . LEU C 1 394 ? -19.518 81.482 19.628 1.00 49.37 394 LEU C O 1
ATOM 8043 N N . GLY C 1 395 ? -21.240 80.165 20.297 1.00 49.11 395 GLY C N 1
ATOM 8044 C CA . GLY C 1 395 ? -22.034 81.228 20.890 1.00 48.88 395 GLY C CA 1
ATOM 8045 C C . GLY C 1 395 ? -21.264 81.939 21.977 1.00 48.77 395 GLY C C 1
ATOM 8046 O O . GLY C 1 395 ? -21.231 83.164 22.005 1.00 48.71 395 GLY C O 1
ATOM 8047 N N . GLU C 1 396 ? -20.619 81.171 22.851 1.00 48.94 396 GLU C N 1
ATOM 8048 C CA . GLU C 1 396 ? -19.789 81.736 23.905 1.00 49.75 396 GLU C CA 1
ATOM 8049 C C . GLU C 1 396 ? -18.744 82.684 23.299 1.00 50.22 396 GLU C C 1
ATOM 8050 O O . GLU C 1 396 ? -18.600 83.817 23.761 1.00 51.19 396 GLU C O 1
ATOM 8056 N N . ILE C 1 397 ? -18.058 82.233 22.247 1.00 50.47 397 ILE C N 1
ATOM 8057 C CA . ILE C 1 397 ? -16.959 82.997 21.624 1.00 50.66 397 ILE C CA 1
ATOM 8058 C C . ILE C 1 397 ? -17.444 84.302 20.999 1.00 50.87 397 ILE C C 1
ATOM 8059 O O . ILE C 1 397 ? -16.793 85.328 21.124 1.00 50.04 397 ILE C O 1
ATOM 8064 N N . GLY C 1 398 ? -18.589 84.258 20.326 1.00 51.65 398 GLY C N 1
ATOM 8065 C CA . GLY C 1 398 ? -19.171 85.464 19.708 1.00 51.82 398 GLY C CA 1
ATOM 8066 C C . GLY C 1 398 ? -19.647 86.489 20.720 1.00 52.36 398 GLY C C 1
ATOM 8067 O O . GLY C 1 398 ? -19.775 87.669 20.387 1.00 52.82 398 GLY C O 1
ATOM 8068 N N . THR C 1 399 ? -19.910 86.048 21.952 1.00 52.70 399 THR C N 1
ATOM 8069 C CA . THR C 1 399 ? -20.182 86.960 23.080 1.00 52.74 399 THR C CA 1
ATOM 8070 C C . THR C 1 399 ? -18.879 87.624 23.577 1.00 52.81 399 THR C C 1
ATOM 8071 O O . THR C 1 399 ? -18.874 88.808 23.935 1.00 52.27 399 THR C O 1
ATOM 8075 N N . LYS C 1 400 ? -17.792 86.849 23.597 1.00 53.00 400 LYS C N 1
ATOM 8076 C CA . LYS C 1 400 ? -16.455 87.354 23.955 1.00 52.90 400 LYS C CA 1
ATOM 8077 C C . LYS C 1 400 ? -15.840 88.241 22.875 1.00 52.57 400 LYS C C 1
ATOM 8078 O O . LYS C 1 400 ? -15.088 89.175 23.174 1.00 52.55 400 LYS C O 1
ATOM 8084 N N . THR C 1 401 ? -16.152 87.943 21.621 1.00 51.87 401 THR C N 1
ATOM 8085 C CA . THR C 1 401 ? -15.601 88.669 20.494 1.00 51.47 401 THR C CA 1
ATOM 8086 C C . THR C 1 401 ? -16.720 89.426 19.743 1.00 50.86 401 THR C C 1
ATOM 8087 O O . THR C 1 401 ? -17.185 90.435 20.248 1.00 51.07 401 THR C O 1
ATOM 8091 N N . THR C 1 402 ? -17.099 88.982 18.543 1.00 50.62 402 THR C N 1
ATOM 8092 C CA . THR C 1 402 ? -18.347 89.415 17.877 1.00 50.83 402 THR C CA 1
ATOM 8093 C C . THR C 1 402 ? -19.016 88.256 17.150 1.00 50.54 402 THR C C 1
ATOM 8094 O O . THR C 1 402 ? -18.425 87.187 16.982 1.00 51.03 402 THR C O 1
ATOM 8098 N N . LEU C 1 403 ? -20.229 88.486 16.668 1.00 50.41 403 LEU C N 1
ATOM 8099 C CA . LEU C 1 403 ? -20.960 87.470 15.922 1.00 50.78 403 LEU C CA 1
ATOM 8100 C C . LEU C 1 403 ? -20.235 87.165 14.632 1.00 51.29 403 LEU C C 1
ATOM 8101 O O . LEU C 1 403 ? -20.224 86.022 14.169 1.00 51.09 403 LEU C O 1
ATOM 8106 N N . ARG C 1 404 ? -19.615 88.198 14.065 1.00 51.95 404 ARG C N 1
ATOM 8107 C CA . ARG C 1 404 ? -18.884 88.069 12.817 1.00 51.32 404 ARG C CA 1
ATOM 8108 C C . ARG C 1 404 ? -17.684 87.126 12.999 1.00 51.05 404 ARG C C 1
ATOM 8109 O O . ARG C 1 404 ? -17.401 86.329 12.127 1.00 50.66 404 ARG C O 1
ATOM 8117 N N . TYR C 1 405 ? -17.021 87.180 14.145 1.00 50.41 405 TYR C N 1
ATOM 8118 C CA . TYR C 1 405 ? -15.875 86.316 14.399 1.00 50.36 405 TYR C CA 1
ATOM 8119 C C . TYR C 1 405 ? -16.297 84.811 14.572 1.00 50.22 405 TYR C C 1
ATOM 8120 O O . TYR C 1 405 ? -15.801 83.930 13.872 1.00 50.11 405 TYR C O 1
ATOM 8129 N N . SER C 1 406 ? -17.214 84.533 15.485 1.00 50.11 406 SER C N 1
ATOM 8130 C CA . SER C 1 406 ? -17.830 83.216 15.594 1.00 50.50 406 SER C CA 1
ATOM 8131 C C . SER C 1 406 ? -18.253 82.587 14.269 1.00 50.71 406 SER C C 1
ATOM 8132 O O . SER C 1 406 ? -17.904 81.437 13.979 1.00 51.05 406 SER C O 1
ATOM 8135 N N . VAL C 1 407 ? -19.039 83.334 13.506 1.00 50.65 407 VAL C N 1
ATOM 8136 C CA . VAL C 1 407 ? -19.571 82.892 12.223 1.00 50.85 407 VAL C CA 1
ATOM 8137 C C . VAL C 1 407 ? -18.449 82.537 11.256 1.00 50.61 407 VAL C C 1
ATOM 8138 O O . VAL C 1 407 ? -18.586 81.616 10.456 1.00 50.84 407 VAL C O 1
ATOM 8142 N N . GLN C 1 408 ? -17.341 83.270 11.299 1.00 50.62 408 GLN C N 1
ATOM 8143 C CA . GLN C 1 408 ? -16.253 82.995 10.362 1.00 50.40 408 GLN C CA 1
ATOM 8144 C C . GLN C 1 408 ? -15.442 81.769 10.799 1.00 49.06 408 GLN C C 1
ATOM 8145 O O . GLN C 1 408 ? -14.658 81.278 10.032 1.00 48.36 408 GLN C O 1
ATOM 8151 N N . LEU C 1 409 ? -15.619 81.277 12.018 1.00 49.11 409 LEU C N 1
ATOM 8152 C CA . LEU C 1 409 ? -14.953 80.020 12.440 1.00 49.45 409 LEU C CA 1
ATOM 8153 C C . LEU C 1 409 ? -15.628 78.737 11.931 1.00 49.57 409 LEU C C 1
ATOM 8154 O O . LEU C 1 409 ? -15.077 77.648 12.096 1.00 49.62 409 LEU C O 1
ATOM 8159 N N . LEU C 1 410 ? -16.811 78.847 11.324 1.00 49.84 410 LEU C N 1
ATOM 8160 C CA . LEU C 1 410 ? -17.593 77.650 10.970 1.00 49.52 410 LEU C CA 1
ATOM 8161 C C . LEU C 1 410 ? -16.908 76.838 9.891 1.00 49.31 410 LEU C C 1
ATOM 8162 O O . LEU C 1 410 ? -16.854 75.598 9.973 1.00 49.19 410 LEU C O 1
ATOM 8167 N N . THR C 1 411 ? -16.382 77.530 8.885 1.00 49.18 411 THR C N 1
ATOM 8168 C CA . THR C 1 411 ? -15.747 76.861 7.749 1.00 49.18 411 THR C CA 1
ATOM 8169 C C . THR C 1 411 ? -14.391 76.196 8.072 1.00 49.10 411 THR C C 1
ATOM 8170 O O . THR C 1 411 ? -14.177 75.024 7.725 1.00 49.12 411 THR C O 1
ATOM 8174 N N . PRO C 1 412 ? -13.448 76.949 8.672 1.00 48.48 412 PRO C N 1
ATOM 8175 C CA . PRO C 1 412 ? -12.280 76.372 9.352 1.00 48.08 412 PRO C CA 1
ATOM 8176 C C . PRO C 1 412 ? -12.565 75.158 10.266 1.00 47.40 412 PRO C C 1
ATOM 8177 O O . PRO C 1 412 ? -11.853 74.153 10.202 1.00 47.20 412 PRO C O 1
ATOM 8181 N N . ALA C 1 413 ? -13.568 75.267 11.130 1.00 46.92 413 ALA C N 1
ATOM 8182 C CA . ALA C 1 413 ? -13.904 74.161 12.027 1.00 47.04 413 ALA C CA 1
ATOM 8183 C C . ALA C 1 413 ? -14.379 72.971 11.227 1.00 46.56 413 ALA C C 1
ATOM 8184 O O . ALA C 1 413 ? -14.047 71.841 11.555 1.00 46.89 413 ALA C O 1
ATOM 8186 N N . ASN C 1 414 ? -15.160 73.230 10.181 1.00 46.69 414 ASN C N 1
ATOM 8187 C CA . ASN C 1 414 ? -15.713 72.162 9.357 1.00 46.92 414 ASN C CA 1
ATOM 8188 C C . ASN C 1 414 ? -14.613 71.405 8.645 1.00 47.01 414 ASN C C 1
ATOM 8189 O O . ASN C 1 414 ? -14.655 70.207 8.567 1.00 47.21 414 ASN C O 1
ATOM 8194 N N . LEU C 1 415 ? -13.610 72.115 8.156 1.00 47.55 415 LEU C N 1
ATOM 8195 C CA . LEU C 1 415 ? -12.461 71.481 7.551 1.00 47.57 415 LEU C CA 1
ATOM 8196 C C . LEU C 1 415 ? -11.679 70.587 8.527 1.00 47.47 415 LEU C C 1
ATOM 8197 O O . LEU C 1 415 ? -11.245 69.511 8.141 1.00 47.25 415 LEU C O 1
ATOM 8202 N N . LEU C 1 416 ? -11.497 71.020 9.770 1.00 47.69 416 LEU C N 1
ATOM 8203 C CA . LEU C 1 416 ? -10.917 70.136 10.787 1.00 48.06 416 LEU C CA 1
ATOM 8204 C C . LEU C 1 416 ? -11.773 68.892 11.010 1.00 48.34 416 LEU C C 1
ATOM 8205 O O . LEU C 1 416 ? -11.242 67.783 11.067 1.00 48.95 416 LEU C O 1
ATOM 8210 N N . ALA C 1 417 ? -13.090 69.060 11.135 1.00 48.53 417 ALA C N 1
ATOM 8211 C CA . ALA C 1 417 ? -13.994 67.903 11.242 1.00 48.86 417 ALA C CA 1
ATOM 8212 C C . ALA C 1 417 ? -13.766 66.925 10.096 1.00 49.15 417 ALA C C 1
ATOM 8213 O O . ALA C 1 417 ? -13.553 65.741 10.322 1.00 48.02 417 ALA C O 1
ATOM 8215 N N . LYS C 1 418 ? -13.811 67.444 8.871 1.00 49.88 418 LYS C N 1
ATOM 8216 C CA . LYS C 1 418 ? -13.583 66.639 7.668 1.00 50.79 418 LYS C CA 1
ATOM 8217 C C . LYS C 1 418 ? -12.198 65.983 7.647 1.00 51.06 418 LYS C C 1
ATOM 8218 O O . LYS C 1 418 ? -12.040 64.873 7.135 1.00 50.72 418 LYS C O 1
ATOM 8224 N N . ILE C 1 419 ? -11.210 66.674 8.217 1.00 51.66 419 ILE C N 1
ATOM 8225 C CA . ILE C 1 419 ? -9.829 66.170 8.286 1.00 51.96 419 ILE C CA 1
ATOM 8226 C C . ILE C 1 419 ? -9.740 64.981 9.247 1.00 51.97 419 ILE C C 1
ATOM 8227 O O . ILE C 1 419 ? -9.013 64.018 8.989 1.00 52.25 419 ILE C O 1
ATOM 8232 N N . ASN C 1 420 ? -10.502 65.038 10.339 1.00 51.95 420 ASN C N 1
ATOM 8233 C CA . ASN C 1 420 ? -10.635 63.908 11.265 1.00 51.79 420 ASN C CA 1
ATOM 8234 C C . ASN C 1 420 ? -11.756 62.963 10.849 1.00 51.69 420 ASN C C 1
ATOM 8235 O O . ASN C 1 420 ? -12.253 62.196 11.670 1.00 51.88 420 ASN C O 1
ATOM 8240 N N . GLY C 1 421 ? -12.139 63.018 9.570 1.00 51.45 421 GLY C N 1
ATOM 8241 C CA . GLY C 1 421 ? -13.110 62.094 8.983 1.00 51.32 421 GLY C CA 1
ATOM 8242 C C . GLY C 1 421 ? -14.482 62.116 9.622 1.00 51.17 421 GLY C C 1
ATOM 8243 O O . GLY C 1 421 ? -15.191 61.105 9.613 1.00 50.54 421 GLY C O 1
ATOM 8244 N N . LYS C 1 422 ? -14.857 63.271 10.169 1.00 51.02 422 LYS C N 1
ATOM 8245 C CA . LYS C 1 422 ? -16.132 63.434 10.864 1.00 51.22 422 LYS C CA 1
ATOM 8246 C C . LYS C 1 422 ? -17.063 64.310 10.035 1.00 50.83 422 LYS C C 1
ATOM 8247 O O . LYS C 1 422 ? -16.624 65.269 9.428 1.00 51.36 422 LYS C O 1
ATOM 8253 N N . ASP C 1 423 ? -18.342 63.947 9.990 1.00 50.66 423 ASP C N 1
ATOM 8254 C CA . ASP C 1 423 ? -19.329 64.599 9.112 1.00 50.42 423 ASP C CA 1
ATOM 8255 C C . ASP C 1 423 ? -20.001 65.792 9.788 1.00 50.10 423 ASP C C 1
ATOM 8256 O O . ASP C 1 423 ? -20.888 66.424 9.212 1.00 49.98 423 ASP C O 1
ATOM 8261 N N . SER C 1 424 ? -19.590 66.076 11.019 1.00 49.79 424 SER C N 1
ATOM 8262 C CA . SER C 1 424 ? -20.197 67.116 11.829 1.00 49.43 424 SER C CA 1
ATOM 8263 C C . SER C 1 424 ? -19.103 67.841 12.591 1.00 49.07 424 SER C C 1
ATOM 8264 O O . SER C 1 424 ? -18.084 67.242 12.945 1.00 48.33 424 SER C O 1
ATOM 8267 N N . ILE C 1 425 ? -19.312 69.140 12.807 1.00 48.92 425 ILE C N 1
ATOM 8268 C CA . ILE C 1 425 ? -18.463 69.917 13.686 1.00 48.85 425 ILE C CA 1
ATOM 8269 C C . ILE C 1 425 ? -18.844 69.549 15.106 1.00 48.71 425 ILE C C 1
ATOM 8270 O O . ILE C 1 425 ? -20.011 69.595 15.481 1.00 48.61 425 ILE C O 1
ATOM 8275 N N . GLU C 1 426 ? -17.836 69.223 15.893 1.00 48.92 426 GLU C N 1
ATOM 8276 C CA . GLU C 1 426 ? -17.998 68.876 17.285 1.00 49.11 426 GLU C CA 1
ATOM 8277 C C . GLU C 1 426 ? -17.233 69.880 18.128 1.00 48.96 426 GLU C C 1
ATOM 8278 O O . GLU C 1 426 ? -16.446 70.676 17.605 1.00 48.42 426 GLU C O 1
ATOM 8284 N N . LYS C 1 427 ? -17.492 69.859 19.429 1.00 48.99 427 LYS C N 1
ATOM 8285 C CA . LYS C 1 427 ? -16.914 70.835 20.348 1.00 49.24 427 LYS C CA 1
ATOM 8286 C C . LYS C 1 427 ? -15.383 70.833 20.321 1.00 48.82 427 LYS C C 1
ATOM 8287 O O . LYS C 1 427 ? -14.769 71.873 20.551 1.00 48.72 427 LYS C O 1
ATOM 8293 N N . GLU C 1 428 ? -14.766 69.680 20.045 1.00 48.40 428 GLU C N 1
ATOM 8294 C CA . GLU C 1 428 ? -13.304 69.619 19.960 1.00 48.55 428 GLU C CA 1
ATOM 8295 C C . GLU C 1 428 ? -12.745 70.403 18.750 1.00 48.36 428 GLU C C 1
ATOM 8296 O O . GLU C 1 428 ? -11.693 71.022 18.859 1.00 47.91 428 GLU C O 1
ATOM 8302 N N . HIS C 1 429 ? -13.453 70.399 17.623 1.00 47.97 429 HIS C N 1
ATOM 8303 C CA . HIS C 1 429 ? -12.990 71.111 16.431 1.00 47.97 429 HIS C CA 1
ATOM 8304 C C . HIS C 1 429 ? -13.049 72.641 16.651 1.00 47.64 429 HIS C C 1
ATOM 8305 O O . HIS C 1 429 ? -12.167 73.362 16.232 1.00 45.47 429 HIS C O 1
ATOM 8312 N N . VAL C 1 430 ? -14.087 73.095 17.346 1.00 47.96 430 VAL C N 1
ATOM 8313 C CA . VAL C 1 430 ? -14.248 74.499 17.705 1.00 48.40 430 VAL C CA 1
ATOM 8314 C C . VAL C 1 430 ? -13.167 74.956 18.689 1.00 48.44 430 VAL C C 1
ATOM 8315 O O . VAL C 1 430 ? -12.646 76.073 18.578 1.00 47.65 430 VAL C O 1
ATOM 8319 N N . GLU C 1 431 ? -12.863 74.091 19.658 1.00 48.26 431 GLU C N 1
ATOM 8320 C CA . GLU C 1 431 ? -11.862 74.383 20.687 1.00 48.41 431 GLU C CA 1
ATOM 8321 C C . GLU C 1 431 ? -10.477 74.552 20.090 1.00 48.20 431 GLU C C 1
ATOM 8322 O O . GLU C 1 431 ? -9.732 75.439 20.486 1.00 47.45 431 GLU C O 1
ATOM 8328 N N . GLU C 1 432 ? -10.120 73.689 19.148 1.00 48.42 432 GLU C N 1
ATOM 8329 C CA . GLU C 1 432 ? -8.782 73.757 18.585 1.00 48.86 432 GLU C CA 1
ATOM 8330 C C . GLU C 1 432 ? -8.636 74.922 17.582 1.00 48.69 432 GLU C C 1
ATOM 8331 O O . GLU C 1 432 ? -7.608 75.607 17.569 1.00 48.13 432 GLU C O 1
ATOM 8337 N N . ILE C 1 433 ? -9.656 75.156 16.762 1.00 48.53 433 ILE C N 1
ATOM 8338 C CA . ILE C 1 433 ? -9.627 76.294 15.839 1.00 49.03 433 ILE C CA 1
ATOM 8339 C C . ILE C 1 433 ? -9.582 77.608 16.639 1.00 48.71 433 ILE C C 1
ATOM 8340 O O . ILE C 1 433 ? -8.847 78.528 16.311 1.00 48.51 433 ILE C O 1
ATOM 8345 N N . SER C 1 434 ? -10.329 77.665 17.732 1.00 48.45 434 SER C N 1
ATOM 8346 C CA . SER C 1 434 ? -10.197 78.776 18.665 1.00 48.88 434 SER C CA 1
ATOM 8347 C C . SER C 1 434 ? -8.768 78.935 19.234 1.00 48.01 434 SER C C 1
ATOM 8348 O O . SER C 1 434 ? -8.361 80.007 19.600 1.00 48.06 434 SER C O 1
ATOM 8351 N N . GLU C 1 435 ? -8.039 77.843 19.336 1.00 47.44 435 GLU C N 1
ATOM 8352 C CA . GLU C 1 435 ? -6.684 77.858 19.846 1.00 46.99 435 GLU C CA 1
ATOM 8353 C C . GLU C 1 435 ? -5.683 78.249 18.765 1.00 45.67 435 GLU C C 1
ATOM 8354 O O . GLU C 1 435 ? -4.654 78.836 19.074 1.00 46.27 435 GLU C O 1
ATOM 8360 N N . LEU C 1 436 ? -5.983 77.938 17.507 1.00 44.26 436 LEU C N 1
ATOM 8361 C CA . LEU C 1 436 ? -5.069 78.221 16.401 1.00 43.54 436 LEU C CA 1
ATOM 8362 C C . LEU C 1 436 ? -5.151 79.655 15.854 1.00 42.60 436 LEU C C 1
ATOM 8363 O O . LEU C 1 436 ? -4.177 80.162 15.273 1.00 41.00 436 LEU C O 1
ATOM 8368 N N . PHE C 1 437 ? -6.313 80.287 16.002 1.00 41.32 437 PHE C N 1
ATOM 8369 C CA . PHE C 1 437 ? -6.507 81.612 15.454 1.00 41.64 437 PHE C CA 1
ATOM 8370 C C . PHE C 1 437 ? -6.998 82.588 16.529 1.00 41.24 437 PHE C C 1
ATOM 8371 O O . PHE C 1 437 ? -7.542 82.189 17.547 1.00 40.15 437 PHE C O 1
ATOM 8379 N N . TYR C 1 438 ? -6.773 83.874 16.282 1.00 42.53 438 TYR C N 1
ATOM 8380 C CA . TYR C 1 438 ? -7.069 84.957 17.240 1.00 42.46 438 TYR C CA 1
ATOM 8381 C C . TYR C 1 438 ? -8.007 85.959 16.610 1.00 42.73 438 TYR C C 1
ATOM 8382 O O . TYR C 1 438 ? -8.040 86.107 15.383 1.00 43.31 438 TYR C O 1
ATOM 8391 N N . ASP C 1 439 ? -8.808 86.613 17.447 1.00 43.24 439 ASP C N 1
ATOM 8392 C CA . ASP C 1 439 ? -9.573 87.774 17.019 1.00 43.59 439 ASP C CA 1
ATOM 8393 C C . ASP C 1 439 ? -8.645 88.982 17.162 1.00 43.34 439 ASP C C 1
ATOM 8394 O O . ASP C 1 439 ? -7.758 88.970 18.011 1.00 42.74 439 ASP C O 1
ATOM 8399 N N . ALA C 1 440 ? -8.875 90.015 16.347 1.00 43.14 440 ALA C N 1
ATOM 8400 C CA . ALA C 1 440 ? -7.973 91.171 16.249 1.00 42.97 440 ALA C CA 1
ATOM 8401 C C . ALA C 1 440 ? -7.724 91.847 17.571 1.00 42.55 440 ALA C C 1
ATOM 8402 O O . ALA C 1 440 ? -6.633 92.281 17.824 1.00 42.80 440 ALA C O 1
ATOM 8404 N N . LYS C 1 441 ? -8.733 91.921 18.427 1.00 42.58 441 LYS C N 1
ATOM 8405 C CA . LYS C 1 441 ? -8.583 92.579 19.703 1.00 43.01 441 LYS C CA 1
ATOM 8406 C C . LYS C 1 441 ? -7.609 91.833 20.584 1.00 42.43 441 LYS C C 1
ATOM 8407 O O . LYS C 1 441 ? -6.741 92.442 21.218 1.00 42.52 441 LYS C O 1
ATOM 8413 N N . SER C 1 442 ? -7.724 90.509 20.600 1.00 41.69 442 SER C N 1
ATOM 8414 C CA . SER C 1 442 ? -6.756 89.679 21.309 1.00 41.65 442 SER C CA 1
ATOM 8415 C C . SER C 1 442 ? -5.350 89.843 20.797 1.00 40.67 442 SER C C 1
ATOM 8416 O O . SER C 1 442 ? -4.446 90.054 21.597 1.00 40.30 442 SER C O 1
ATOM 8419 N N . SER C 1 443 ? -5.152 89.716 19.483 1.00 41.24 443 SER C N 1
ATOM 8420 C CA . SER C 1 443 ? -3.792 89.805 18.922 1.00 41.69 443 SER C CA 1
ATOM 8421 C C . SER C 1 443 ? -3.164 91.184 19.107 1.00 42.01 443 SER C C 1
ATOM 8422 O O . SER C 1 443 ? -1.951 91.287 19.305 1.00 41.95 443 SER C O 1
ATOM 8425 N N . ALA C 1 444 ? -3.980 92.234 19.069 1.00 42.66 444 ALA C N 1
ATOM 8426 C CA . ALA C 1 444 ? -3.479 93.596 19.306 1.00 43.49 444 ALA C CA 1
ATOM 8427 C C . ALA C 1 444 ? -3.025 93.780 20.747 1.00 44.17 444 ALA C C 1
ATOM 8428 O O . ALA C 1 444 ? -1.977 94.357 21.002 1.00 44.57 444 ALA C O 1
ATOM 8430 N N . LYS C 1 445 ? -3.798 93.259 21.683 1.00 45.18 445 LYS C N 1
ATOM 8431 C CA . LYS C 1 445 ? -3.469 93.369 23.102 1.00 46.07 445 LYS C CA 1
ATOM 8432 C C . LYS C 1 445 ? -2.130 92.693 23.416 1.00 46.35 445 LYS C C 1
ATOM 8433 O O . LYS C 1 445 ? -1.292 93.240 24.145 1.00 46.22 445 LYS C O 1
ATOM 8439 N N . ILE C 1 446 ? -1.949 91.494 22.871 1.00 46.90 446 ILE C N 1
ATOM 8440 C CA . ILE C 1 446 ? -0.720 90.725 23.047 1.00 47.57 446 ILE C CA 1
ATOM 8441 C C . ILE C 1 446 ? 0.511 91.495 22.574 1.00 48.27 446 ILE C C 1
ATOM 8442 O O . ILE C 1 446 ? 1.521 91.586 23.290 1.00 48.50 446 ILE C O 1
ATOM 8447 N N . LEU C 1 447 ? 0.435 92.042 21.370 1.00 49.03 447 LEU C N 1
ATOM 8448 C CA . LEU C 1 447 ? 1.557 92.788 20.822 1.00 49.70 447 LEU C CA 1
ATOM 8449 C C . LEU C 1 447 ? 1.734 94.166 21.451 1.00 50.40 447 LEU C C 1
ATOM 8450 O O . LEU C 1 447 ? 2.844 94.664 21.497 1.00 51.01 447 LEU C O 1
ATOM 8455 N N . ALA C 1 448 ? 0.660 94.789 21.922 1.00 51.49 448 ALA C N 1
ATOM 8456 C CA . ALA C 1 448 ? 0.780 96.060 22.644 1.00 52.53 448 ALA C CA 1
ATOM 8457 C C . ALA C 1 448 ? 1.759 95.845 23.799 1.00 53.68 448 ALA C C 1
ATOM 8458 O O . ALA C 1 448 ? 2.654 96.673 24.039 1.00 54.19 448 ALA C O 1
ATOM 8460 N N . ASP C 1 449 ? 1.601 94.705 24.478 1.00 54.70 449 ASP C N 1
ATOM 8461 C CA . ASP C 1 449 ? 2.595 94.193 25.424 1.00 55.12 449 ASP C CA 1
ATOM 8462 C C . ASP C 1 449 ? 3.755 93.573 24.641 1.00 55.68 449 ASP C C 1
ATOM 8463 O O . ASP C 1 449 ? 4.749 93.125 25.223 1.00 56.08 449 ASP C O 1
#

Solvent-accessible surface area: 54175 Å² total; per-residue (Å²): 142,89,40,90,126,86,67,50,46,24,55,20,4,132,2,1,4,34,58,184,96,30,99,17,98,146,59,25,43,24,17,22,14,21,68,113,1,1,50,34,0,10,87,3,6,106,35,35,112,67,178,137,16,97,15,114,0,0,0,0,16,12,43,70,9,0,18,13,17,14,4,0,10,0,0,2,49,59,35,7,96,142,15,18,36,2,2,1,28,0,49,63,2,96,59,139,165,57,169,54,46,83,12,0,81,49,4,9,26,75,0,10,2,3,105,14,122,62,76,54,37,0,1,7,0,2,0,7,48,9,28,67,104,100,5,44,0,0,0,50,2,54,149,30,54,73,50,3,76,0,43,80,64,4,30,122,36,0,82,160,50,194,7,49,4,0,1,4,0,16,0,16,1,100,81,11,46,13,93,74,62,2,88,0,48,7,10,10,39,79,162,41,132,159,60,71,119,26,24,68,31,19,162,26,66,4,31,46,162,52,132,16,62,64,93,22,24,2,24,68,34,50,112,80,129,76,144,35,69,163,69,12,90,116,68,54,122,91,58,59,4,106,42,35,53,2,0,0,2,0,22,52,0,23,52,0,15,61,108,0,6,88,50,0,44,193,22,18,95,59,114,63,16,5,17,1,0,0,0,1,60,130,48,104,19,72,6,94,64,31,162,108,92,84,8,61,29,1,0,20,126,76,2,23,97,101,15,55,94,10,160,1,96,124,17,66,37,126,60,4,38,88,22,0,59,36,16,0,110,64,88,62,17,87,27,37,85,113,0,1,65,40,0,0,88,17,1,70,169,36,43,15,141,41,0,22,120,8,6,90,48,0,33,115,36,0,140,127,81,68,68,117,34,0,55,64,93,2,0,69,75,5,34,129,98,111,136,17,83,179,44,47,66,143,100,154,89,144,95,114,98,95,145,87,58,44,28,15,52,24,2,104,1,1,4,21,20,52,50,26,85,12,108,21,9,1,3,9,15,7,4,19,76,43,1,0,31,0,0,6,9,0,5,64,0,30,96,51,184,98,8,76,7,34,0,0,0,0,1,1,36,80,29,1,19,18,33,12,2,0,9,0,0,2,61,44,37,26,98,129,21,19,39,5,19,3,44,0,47,54,0,91,54,139,158,69,117,48,13,90,17,0,66,48,9,12,25,43,0,12,4,3,76,20,96,56,87,66,63,0,59,5,0,12,1,54,62,48,58,108,74,113,57,6,53,0,0,0,74,3,70,153,37,72,99,98,32,157,6,72,82,79,24,56,88,34,0,91,154,57,201,4,118,53,0,3,3,0,20,3,22,38,138,80,9,45,16,88,55,74,2,56,0,41,104,104,16,39,57,130,60,7,100,4,128,34,26,32,91,57,16,181,21,66,2,76,47,170,34,103,9,70,61,66,27,24,8,19,57,76,84,106,83,169,81,16,103,140,85,57,130,133,40,58,8,105,57,28,61,0,0,0,3,0,35,58,0,14,46,0,18,10,43,0,5,30,24,1,23,129,15,7,43,44,126,78,16,4,25,2,0,1,0,1,46,112,6,90,28,65,6,102,58,4,166,86,12,83,13,14,0,0,0,8,67,32,1,9,55,38,12,15,2,0,68,1,90,132,28,70,81,64,38,9,16,25,20,0,56,4,12,1,77,58,83,64,14,89,35,28,118,89,0,20,46,43,0,1,102,15,4,82,163,43,50,21,111,39,0,17,109,7,1,82,45,0,14,103,25,0,136,126,93,66,94,129,25,0,54,90,108,7,0,65,83,5,35,136,108,114,135,24,84,153,37,42,65,146,116,157,116,216,80,30,64,78,98,54,39,51,45,28,16,60,24,4,134,2,1,5,44,46,179,103,31,107,16,105,85,52,25,48,20,14,6,0,14,63,105,1,0,46,32,0,6,88,4,4,99,43,40,114,62,185,135,18,93,20,112,0,0,0,0,15,12,44,53,25,1,18,17,30,13,4,0,10,0,0,1,56,62,27,13,104,85,14,14,30,6,18,2,18,0,11,27,0,42,29,34,96,59,167,45,37,80,18,0,75,46,8,5,19,40,0,15,3,4,75,24,89,62,105,176,173,117,97,96,77,87,23,16,8,6,20,37,62,91,105,97,64,140,40,71,148,68,12,90,138,88,59,111,120,41,59,10,106,51,20,53,2,0,0,3,0,37,19,0,12,6,0,20,62,85,0,3,79,61,0,34,202,23,11,109,53,118,80,19,4,14,1,0,0,0,2,54,90,48,106,24,57,6,42,65,33,160,111,94,76,9,60,25,0,0,15,122,85,1,20,94,139,15,60,94,9,165,1,91,130,25,70,71,140,29,9,48,64,20,0,62,37,6,0,108,62,85,65,13,86,15,39,120,112,0,7,58,34,0,0,95,17,3,82,175,38,43,19,69,43,0,22,40,7,0,25,0,0,20,22,12,0,132,73,69,65,80,126,28,0,63,81,90,0,0,86,59,0,36,102,10,6,50,23,18,161,42,1,2,157,60,30,71,154

Sequence (1102 aa):
TTKTQRIASHSHVKGLGLDESGLAKQAASGLVGQENAREACGVIVELIKSKKMAGRAVLLAGPPGTGKTALALAIAQELGSKVPFCPMVGSEVYSTEIKKTEVLMENFRRAIGLRIKETKEVYEGEVTELTPCHVIIGLKTAKGTKQLKLDPSIFESLQKERVEAGDVIYIEANSGAVKRQGRCDTYATEFDLEAEEYVPLPKGDVHKKKEIIQDVTLHDLDVANGEINKVVNKYIDQGIAELVPGVLFVDEVHMLDIECFTYLHRALESSIAPIVIFASNRGNCVIRGTEDITSPHGIPLDLLDRVMIIRTMLYTPQEMKQIIKIRAQTEGINISEEALNHLGEIGTKTTLRYSVQLLTPANLLAKINGKDSIEKEHVEEISELFYDAKSSAKILADTTKTQRIASHSHVKGLGLDESGLAKQAASGLVGQENAREACGVIVELIKSKKMAGRAVLLAGPPGTGKTALALAIAQELGSKVPFCPMVGSEVYSTEIKKTEVLMENFRRAIGLRIKETKEVYEGEVTELTPCSHVIIGLKTAKGTKQLKLDPSIFESLQKERVEAGDVIYIEANSGAVKRQGRCDTYATEFDLEAEEYVPLPKGDVHKKKEIIQDVTLHDLDINKVVNKYIDQGIAELVPGVLFVDEVHMLDIECFTYLHRALESSIAPIVIFASNRGNCVIRGTEDITSPHGIPLDLLDRVMIIRTMLYTPQEMKQIIKIRAQTEGINISEEALNHLGEIGTKTTLRYSVQLLTPANLLAKINGKDSIEKEHVEEISELFYDAKSSAKILAKSTTKTQRIASHSHVKGLGLDESGLAKQAASGLVGQENAREACGVIVELIKSKKMAGRAVLLAGPPGTGKTALALAIAQELGSKVPFCPMVGSEVYSTEIKKTEVLMENFRRAIGLRIKETKKKEIIQDVTLHDLDVAGEINKVVNKYIDQGIAELVPGVLFVDEVHMLDIECFTYLHRALESSIAPIVIFASNRGNCVIRGTEDITSPHGIPLDLLDRVMIIRTMLYTPQEMKQIIKIRAQTEGINISEEALNHLGEIGTKTTLRYSVQLLTPANLLAKINGKDSIEKEHVEEISELFYDAKSSAKILAD

GO terms:
  GO:0005634 nucleus (C, IDA)
  GO:0016887 ATP hydrolysis activity (F, IDA)
  GO:0000812 Swr1 complex (C, IDA)
  GO:0031011 Ino80 complex (C, IDA)
  GO:0071339 MLL1 complex (C, IDA)
  GO:0097255 R2TP complex (C, IDA)
  GO:0005515 protein binding (F, IPI)
  GO:0006357 regulation of transcription by RNA polymerase II (P, TAS)
  GO:0007283 spermatogenesis (P, TAS)
  GO:0005654 nucleoplasm (C, TAS)
  GO:0090671 telomerase RNA localization to Cajal body (P, HMP)
  GO:0045296 cadherin binding (F, HDA)
  GO:0036064 ciliary basal body (C, IDA)
  GO:0005654 nucleoplasm (C, IDA)
  GO:0005829 cytosol (C, IDA)
  GO:0016607 nuclear speck (C, IDA)
  GO:1905168 positive regulation of double-strand break repair via homologous recombination (P, IDA)
  GO:0006338 chromatin remodeling (P, IDA)
  GO:0045893 positive regulation of DNA-templated transcription (P, IMP)
  GO:0051726 regulation of cell cycle (P, IMP)

Organism: Homo sapiens (NCBI:txid9606)

Nearest PDB structures (foldseek):
  2c9o-assembly2_B  TM=1.003E+00  e=4.270E-80  Homo sapiens
  2c9o-assembly1_A  TM=9.359E-01  e=2.363E-70  Homo sapiens
  2c9o-assembly2_C  TM=9.644E-01  e=1.216E-50  Homo sapiens
  2xsz-assembly1_C  TM=9.428E-01  e=5.797E-49  Homo sapiens
  2xsz-assembly1_B  TM=9.439E-01  e=2.324E-47  Homo sapiens

B-factor: mean 48.85, std 6.33, range [18.0, 79.32]

CATH classification: 3.40.50.300 (+2 more: 2.40.50.360, 1.10.8.60)

Radius of gyration: 39.7 Å; Cα contacts (8 Å, |Δi|>4): 2214; chains: 3; bounding box: 92×117×86 Å